Protein 2KK2 (pdb70)

Sequence (61 aa):
YNPEDDYTPLTCPHTISVVWYECTENTANCGTACCDSCFELTGNTMCLLQAGAAGSGCDMEYNPEDDYTPLTCPHTISVVWYECTENTANCGTACCDSCFELTGNTMCLLQAGAAGSGCDMEYNPEDDYTPLTCPHTISVVWYECTENTANCGTACCDSCFELTGNTMCLLQAGAAGSGCDMEYNPEDDYTPLTCPHTISVVWYECTENTANCGTACCDSCFELTGNTMCLLQAGAAGSGCDMEYNPEDDYTPLTCPHTISVVWYECTENTANCGTACCDSCFELTGNTMCLLQAGAAGSGCDMEYNPEDDYTPLTCPHTISVVWYECTENTANCGTACCDSCFELTGNTMCLLQAGAAGSGCDMEYNPEDDYTPLTCPHTISVVWYECTENTANCGTACCDSCFELTGNTMCLLQAGAAGSGCDMEYNPEDDYTPLTCPHTISVVWYECTENTANCGTACCDSCFELTGNTMCLLQAGAAGSGCDMEYNPEDDYTPLTCPHTISVVWYECTENTANCGTACCDSCFELTGNTMCLLQAGAAGSGCDMEYNPEDDYTPLTCPHTISVVWYECTENTANCGTACCDSCFELTGNTMCLLQAGAAGSGCDMEYNPEDDYTPLTCPHTISVVWYECTENTANCGTACCDSCFELTGNTMCLLQAGAAGSGCDMEYNPEDDYTPLTCPHTISVVWYECTENTANCGTACCDSCFELTGNTMCLLQAGAAGSGCDMEYNPEDDYTPLTCPHTISVVWYECTENTANCGTACCDSCFELTGNTMCLLQAGAAGSGCDMEYNPEDDYTPLTCPHTISVVWYECTENTANCGTACCDSCFELTGNTMCLLQAGAAGSGCDMEYNPEDDYTPLTCPHTISVVWYECTENTANCGTACCDSCFELTGNTMCLLQAGAAGSGCDMEYNPEDDYTPLTCPHTISVVWYECTENTANCGTACCDSCFELTGNTMCLLQAGAAGSGCDMEYNPEDDYTPLTCPHTISVVWYECTENTANCGTACCDSCFELTGNTMCLLQAGAAGSGCDMEYNPEDDYTPLTCPHTISVVWYECTENTANCGTACCDSCFELTGNTMCLLQAGAAGSGCDMEYNPEDDYTPLTCPHTISVVWYECTENTANCGTACCDSCFELTGNTMCLLQAGAAGSGCDMEYNPEDDYTPLTCPHTISVVWYECTENTANCGTACCDSCFELTGNTMCLLQAGAAGSGCDME

CATH classification: 1.20.50.40

Organism: Euplotes nobilii (NCBI:txid184062)

Nearest PDB structures (foldseek):
  2kk2-assembly1_A  TM=9.550E-01  e=1.576E-11  Euplotes nobilii
  2kc6-assembly1_A  TM=8.297E-01  e=1.602E-03  Euplotes nobilii
  1zbq-assembly3_F  TM=4.210E-01  e=8.386E+00  Homo sapiens
  2kk2-assembly1_A  TM=9.814E-01  e=3.364E-11  Euplotes nobilii
  2kc6-assembly1_A  TM=8.310E-01  e=5.259E-03  Euplotes nobilii

Radius of gyration: 9.94 Å; Cα contacts (8 Å, |Δi|>4): 102; chains: 1; bounding box: 22×25×19 Å

Secondary structure (DSSP, 8-state):
--GGGSB-TTT-SS-TTSSHHHHHT-TTT-BHHHHTTTB-HHHHHHHHHHHTSSS-S-B--

Foldseek 3Di:
DDQLVQFDPPQQPDDSVPLLCCQQAVLVHHELVNLVRTGDDVSSVVSRCRCVVVVNNHYYD

Solvent-accessible surface area: 3726 Å² total; per-residue (Å²): 126,104,16,52,107,35,29,19,66,148,116,13,111,30,80,102,98,81,0,79,123,12,0,10,114,41,82,93,66,5,2,24,78,10,0,86,61,0,1,83,130,69,0,21,73,64,0,51,112,87,0,23,70,109,60,69,51,25,118,98,191

Structure (mmCIF, N/CA/C/O backbone):
data_2KK2
#
_entry.id   2KK2
#
loop_
_atom_site.group_PDB
_atom_site.id
_atom_site.type_symbol
_atom_site.label_atom_id
_atom_site.label_alt_id
_atom_site.label_comp_id
_atom_site.label_asym_id
_atom_site.label_entity_id
_atom_site.label_seq_id
_atom_site.pdbx_PDB_ins_code
_atom_site.Cartn_x
_atom_site.Cartn_y
_atom_site.Cartn_z
_atom_site.occupancy
_atom_site.B_iso_or_equiv
_atom_site.auth_seq_id
_atom_site.auth_comp_id
_atom_site.auth_asym_id
_atom_site.auth_atom_id
_atom_site.pdbx_PDB_model_num
ATOM 1 N N . TYR A 1 1 ? -14.246 8.177 2.848 1.00 0.00 1 TYR A N 1
ATOM 2 C CA . TYR A 1 1 ? -12.842 8.186 3.268 1.00 0.00 1 TYR A CA 1
ATOM 3 C C . TYR A 1 1 ? -11.968 7.649 2.150 1.00 0.00 1 TYR A C 1
ATOM 4 O O . TYR A 1 1 ? -12.116 6.486 1.759 1.00 0.00 1 TYR A O 1
ATOM 22 N N . ASN A 1 2 ? -11.057 8.480 1.649 1.00 0.00 2 ASN A N 1
ATOM 23 C CA . ASN A 1 2 ? -10.058 8.106 0.665 1.00 0.00 2 ASN A CA 1
ATOM 24 C C . ASN A 1 2 ? -8.746 7.824 1.391 1.00 0.00 2 ASN A C 1
ATOM 25 O O . ASN A 1 2 ? -8.327 8.651 2.194 1.00 0.00 2 ASN A O 1
ATOM 36 N N . PRO A 1 3 ? -8.054 6.714 1.095 1.00 0.00 3 PRO A N 1
ATOM 37 C CA . PRO A 1 3 ? -6.777 6.375 1.719 1.00 0.00 3 PRO A CA 1
ATOM 38 C C . PRO A 1 3 ? -5.681 7.385 1.392 1.00 0.00 3 PRO A C 1
ATOM 39 O O . PRO A 1 3 ? -4.786 7.600 2.202 1.00 0.00 3 PRO A O 1
ATOM 50 N N . GLU A 1 4 ? -5.792 8.066 0.251 1.00 0.00 4 GLU A N 1
ATOM 51 C CA . GLU A 1 4 ? -4.893 9.134 -0.169 1.00 0.00 4 GLU A CA 1
ATOM 52 C C . GLU A 1 4 ? -4.947 10.353 0.781 1.00 0.00 4 GLU A C 1
ATOM 53 O O . GLU A 1 4 ? -4.201 11.319 0.593 1.00 0.00 4 GLU A O 1
ATOM 65 N N . ASP A 1 5 ? -5.833 10.344 1.787 1.00 0.00 5 ASP A N 1
ATOM 66 C CA . ASP A 1 5 ? -5.896 11.323 2.873 1.00 0.00 5 ASP A CA 1
ATOM 67 C C . ASP A 1 5 ? -4.842 11.070 3.958 1.00 0.00 5 ASP A C 1
ATOM 68 O O . ASP A 1 5 ? -4.575 11.960 4.765 1.00 0.00 5 ASP A O 1
ATOM 77 N N . ASP A 1 6 ? -4.234 9.883 3.977 1.00 0.00 6 ASP A N 1
ATOM 78 C CA . ASP A 1 6 ? -3.183 9.437 4.906 1.00 0.00 6 ASP A CA 1
ATOM 79 C C . ASP A 1 6 ? -2.126 8.640 4.138 1.00 0.00 6 ASP A C 1
ATOM 80 O O . ASP A 1 6 ? -1.419 7.816 4.711 1.00 0.00 6 ASP A O 1
ATOM 89 N N . TYR A 1 7 ? -2.008 8.893 2.830 1.00 0.00 7 TYR A N 1
ATOM 90 C CA . TYR A 1 7 ? -0.861 8.510 2.018 1.00 0.00 7 TYR A CA 1
ATOM 91 C C . TYR A 1 7 ? 0.388 9.186 2.591 1.00 0.00 7 TYR A C 1
ATOM 92 O O . TYR A 1 7 ? 0.298 10.325 3.067 1.00 0.00 7 TYR A O 1
ATOM 110 N N . THR A 1 8 ? 1.544 8.521 2.527 1.00 0.00 8 THR A N 1
ATOM 111 C CA . THR A 1 8 ? 2.803 8.996 3.088 1.00 0.00 8 THR A CA 1
ATOM 112 C C . THR A 1 8 ? 3.898 9.092 2.013 1.00 0.00 8 THR A C 1
ATOM 113 O O . THR A 1 8 ? 4.809 8.264 1.958 1.00 0.00 8 THR A O 1
ATOM 124 N N . PRO A 1 9 ? 3.892 10.138 1.163 1.00 0.00 9 PRO A N 1
ATOM 125 C CA . PRO A 1 9 ? 4.904 10.277 0.126 1.00 0.00 9 PRO A CA 1
ATOM 126 C C . PRO A 1 9 ? 6.315 10.406 0.704 1.00 0.00 9 PRO A C 1
ATOM 127 O O . PRO A 1 9 ? 7.277 10.049 0.027 1.00 0.00 9 PRO A O 1
ATOM 138 N N . LEU A 1 10 ? 6.453 10.923 1.932 1.00 0.00 10 LEU A N 1
ATOM 139 C CA . LEU A 1 10 ? 7.685 11.381 2.536 1.00 0.00 10 LEU A CA 1
ATOM 140 C C . LEU A 1 10 ? 8.774 10.320 2.462 1.00 0.00 10 LEU A C 1
ATOM 141 O O . LEU A 1 10 ? 9.917 10.623 2.121 1.00 0.00 10 LEU A O 1
ATOM 157 N N . THR A 1 11 ? 8.402 9.079 2.748 1.00 0.00 11 THR A N 1
ATOM 158 C CA . THR A 1 11 ? 9.265 7.914 2.744 1.00 0.00 11 THR A CA 1
ATOM 159 C C . THR A 1 11 ? 8.924 6.988 1.576 1.00 0.00 11 THR A C 1
ATOM 160 O O . THR A 1 11 ? 9.767 6.175 1.188 1.00 0.00 11 THR A O 1
ATOM 171 N N . CYS A 1 12 ? 7.715 7.079 1.002 1.00 0.00 12 CYS A N 1
ATOM 172 C CA . CYS A 1 12 ? 7.241 6.007 0.144 1.00 0.00 12 CYS A CA 1
ATOM 173 C C . CYS A 1 12 ? 7.900 6.085 -1.240 1.00 0.00 12 CYS A C 1
ATOM 174 O O . CYS A 1 12 ? 7.891 7.151 -1.862 1.00 0.00 12 CYS A O 1
ATOM 181 N N . PRO A 1 13 ? 8.412 4.967 -1.791 1.00 0.00 13 PRO A N 1
ATOM 182 C CA . PRO A 1 13 ? 9.002 4.947 -3.127 1.00 0.00 13 PRO A CA 1
ATOM 183 C C . PRO A 1 13 ? 7.984 5.106 -4.268 1.00 0.00 13 PRO A C 1
ATOM 184 O O . PRO A 1 13 ? 8.398 5.191 -5.431 1.00 0.00 13 PRO A O 1
ATOM 195 N N . HIS A 1 14 ? 6.677 5.114 -3.978 1.00 0.00 14 HIS A N 1
ATOM 196 C CA . HIS A 1 14 ? 5.590 5.140 -4.960 1.00 0.00 14 HIS A CA 1
ATOM 197 C C . HIS A 1 14 ? 4.921 6.512 -4.897 1.00 0.00 14 HIS A C 1
ATOM 198 O O . HIS A 1 14 ? 4.938 7.178 -3.855 1.00 0.00 14 HIS A O 1
ATOM 213 N N . THR A 1 15 ? 4.352 6.954 -6.008 1.00 0.00 15 THR A N 1
ATOM 214 C CA . THR A 1 15 ? 3.712 8.254 -6.140 1.00 0.00 15 THR A CA 1
ATOM 215 C C . THR A 1 15 ? 2.209 8.098 -5.906 1.00 0.00 15 THR A C 1
ATOM 216 O O . THR A 1 15 ? 1.678 6.994 -6.035 1.00 0.00 15 THR A O 1
ATOM 227 N N . ILE A 1 16 ? 1.495 9.193 -5.644 1.00 0.00 16 ILE A N 1
ATOM 228 C CA . ILE A 1 16 ? 0.053 9.172 -5.389 1.00 0.00 16 ILE A CA 1
ATOM 229 C C . ILE A 1 16 ? -0.748 8.667 -6.600 1.00 0.00 16 ILE A C 1
ATOM 230 O O . ILE A 1 16 ? -1.881 8.209 -6.476 1.00 0.00 16 ILE A O 1
ATOM 246 N N . SER A 1 17 ? -0.147 8.712 -7.789 1.00 0.00 17 SER A N 1
ATOM 247 C CA . SER A 1 17 ? -0.677 8.149 -9.003 1.00 0.00 17 SER A CA 1
ATOM 248 C C . SER A 1 17 ? -0.759 6.625 -8.882 1.00 0.00 17 SER A C 1
ATOM 249 O O . SER A 1 17 ? -1.776 6.020 -9.228 1.00 0.00 17 SER A O 1
ATOM 257 N N . VAL A 1 18 ? 0.332 6.008 -8.423 1.00 0.00 18 VAL A N 1
ATOM 258 C CA . VAL A 1 18 ? 0.614 4.587 -8.554 1.00 0.00 18 VAL A CA 1
ATOM 259 C C . VAL A 1 18 ? 0.928 4.051 -7.160 1.00 0.00 18 VAL A C 1
ATOM 260 O O . VAL A 1 18 ? 1.916 3.364 -6.951 1.00 0.00 18 VAL A O 1
ATOM 273 N N . VAL A 1 19 ? 0.140 4.435 -6.169 1.00 0.00 19 VAL A N 1
ATOM 274 C CA . VAL A 1 19 ? 0.256 3.888 -4.833 1.00 0.00 19 VAL A CA 1
ATOM 275 C C . VAL A 1 19 ? -0.772 2.778 -4.633 1.00 0.00 19 VAL A C 1
ATOM 276 O O . VAL A 1 19 ? -0.408 1.682 -4.211 1.00 0.00 19 VAL A O 1
ATOM 289 N N . TRP A 1 20 ? -2.047 3.041 -4.933 1.00 0.00 20 TRP A N 1
ATOM 290 C CA . TRP A 1 20 ? -3.131 2.141 -4.583 1.00 0.00 20 TRP A CA 1
ATOM 291 C C . TRP A 1 20 ? -2.946 0.791 -5.252 1.00 0.00 20 TRP A C 1
ATOM 292 O O . TRP A 1 20 ? -2.806 -0.214 -4.560 1.00 0.00 20 TRP A O 1
ATOM 313 N N . TYR A 1 21 ? -2.886 0.771 -6.585 1.00 0.00 21 TYR A N 1
ATOM 314 C CA . TYR A 1 21 ? -2.607 -0.434 -7.355 1.00 0.00 21 TYR A CA 1
ATOM 315 C C . TYR A 1 21 ? -1.361 -1.122 -6.797 1.00 0.00 21 TYR A C 1
ATOM 316 O O . TYR A 1 21 ? -1.316 -2.335 -6.612 1.00 0.00 21 TYR A O 1
ATOM 334 N N . GLU A 1 22 ? -0.329 -0.339 -6.522 1.00 0.00 22 GLU A N 1
ATOM 335 C CA . GLU A 1 22 ? 1.011 -0.836 -6.354 1.00 0.00 22 GLU A CA 1
ATOM 336 C C . GLU A 1 22 ? 1.055 -1.646 -5.042 1.00 0.00 22 GLU A C 1
ATOM 337 O O . GLU A 1 22 ? 1.582 -2.753 -5.031 1.00 0.00 22 GLU A O 1
ATOM 349 N N . CYS A 1 23 ? 0.425 -1.174 -3.960 1.00 0.00 23 CYS A N 1
ATOM 350 C CA . CYS A 1 23 ? 0.501 -1.822 -2.663 1.00 0.00 23 CYS A CA 1
ATOM 351 C C . CYS A 1 23 ? -0.651 -2.791 -2.480 1.00 0.00 23 CYS A C 1
ATOM 352 O O . CYS A 1 23 ? -0.745 -3.386 -1.406 1.00 0.00 23 CYS A O 1
ATOM 359 N N . THR A 1 24 ? -1.506 -2.976 -3.493 1.00 0.00 24 THR A N 1
ATOM 360 C CA . THR A 1 24 ? -2.665 -3.835 -3.359 1.00 0.00 24 THR A CA 1
ATOM 361 C C . THR A 1 24 ? -2.724 -4.936 -4.424 1.00 0.00 24 THR A C 1
ATOM 362 O O . THR A 1 24 ? -3.510 -5.870 -4.267 1.00 0.00 24 THR A O 1
ATOM 373 N N . GLU A 1 25 ? -1.904 -4.857 -5.480 1.00 0.00 25 GLU A N 1
ATOM 374 C CA . GLU A 1 25 ? -2.077 -5.641 -6.702 1.00 0.00 25 GLU A CA 1
ATOM 375 C C . GLU A 1 25 ? -0.746 -6.031 -7.341 1.00 0.00 25 GLU A C 1
ATOM 376 O O . GLU A 1 25 ? -0.612 -7.125 -7.889 1.00 0.00 25 GLU A O 1
ATOM 388 N N . ASN A 1 26 ? 0.244 -5.138 -7.302 1.00 0.00 26 ASN A N 1
ATOM 389 C CA . ASN A 1 26 ? 1.601 -5.449 -7.758 1.00 0.00 26 ASN A CA 1
ATOM 390 C C . ASN A 1 26 ? 2.287 -6.392 -6.767 1.00 0.00 26 ASN A C 1
ATOM 391 O O . ASN A 1 26 ? 2.945 -5.954 -5.821 1.00 0.00 26 ASN A O 1
ATOM 402 N N . THR A 1 27 ? 2.144 -7.697 -6.977 1.00 0.00 27 THR A N 1
ATOM 403 C CA . THR A 1 27 ? 2.651 -8.732 -6.083 1.00 0.00 27 THR A CA 1
ATOM 404 C C . THR A 1 27 ? 4.175 -8.699 -5.900 1.00 0.00 27 THR A C 1
ATOM 405 O O . THR A 1 27 ? 4.669 -9.226 -4.897 1.00 0.00 27 THR A O 1
ATOM 416 N N . ALA A 1 28 ? 4.905 -8.008 -6.784 1.00 0.00 28 ALA A N 1
ATOM 417 C CA . ALA A 1 28 ? 6.335 -7.781 -6.648 1.00 0.00 28 ALA A CA 1
ATOM 418 C C . ALA A 1 28 ? 6.712 -6.821 -5.509 1.00 0.00 28 ALA A C 1
ATOM 419 O O . ALA A 1 28 ? 7.905 -6.676 -5.249 1.00 0.00 28 ALA A O 1
ATOM 426 N N . ASN A 1 29 ? 5.761 -6.151 -4.830 1.00 0.00 29 ASN A N 1
ATOM 427 C CA . ASN A 1 29 ? 6.030 -5.581 -3.494 1.00 0.00 29 ASN A CA 1
ATOM 428 C C . ASN A 1 29 ? 4.781 -5.292 -2.638 1.00 0.00 29 ASN A C 1
ATOM 429 O O . ASN A 1 29 ? 4.936 -4.702 -1.572 1.00 0.00 29 ASN A O 1
ATOM 440 N N . CYS A 1 30 ? 3.559 -5.654 -3.063 1.00 0.00 30 CYS A N 1
ATOM 441 C CA . CYS A 1 30 ? 2.352 -5.413 -2.269 1.00 0.00 30 CYS A CA 1
ATOM 442 C C . CYS A 1 30 ? 2.273 -6.323 -1.040 1.00 0.00 30 CYS A C 1
ATOM 443 O O . CYS A 1 30 ? 2.730 -7.471 -1.070 1.00 0.00 30 CYS A O 1
ATOM 450 N N . GLY A 1 31 ? 1.582 -5.848 0.003 1.00 0.00 31 GLY A N 1
ATOM 451 C CA . GLY A 1 31 ? 1.409 -6.547 1.269 1.00 0.00 31 GLY A CA 1
ATOM 452 C C . GLY A 1 31 ? 1.391 -5.569 2.442 1.00 0.00 31 GLY A C 1
ATOM 453 O O . GLY A 1 31 ? 1.376 -4.351 2.229 1.00 0.00 31 GLY A O 1
ATO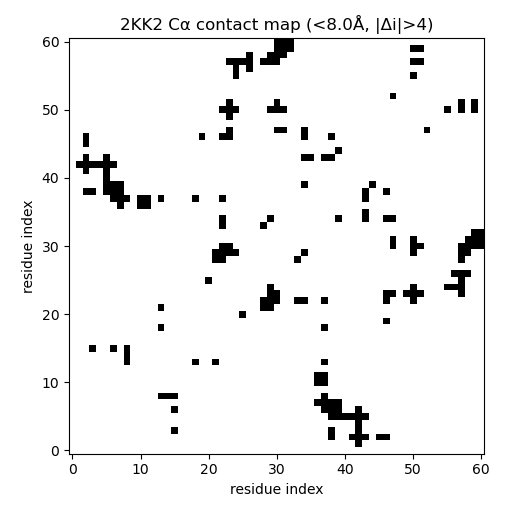M 457 N N . THR A 1 32 ? 1.355 -6.087 3.673 1.00 0.00 32 THR A N 1
ATOM 458 C CA . THR A 1 32 ? 1.233 -5.265 4.875 1.00 0.00 32 THR A CA 1
ATOM 459 C C . THR A 1 32 ? 2.381 -4.258 4.971 1.00 0.00 32 THR A C 1
ATOM 460 O O . THR A 1 32 ? 2.114 -3.072 5.172 1.00 0.00 32 THR A O 1
ATOM 471 N N . ALA A 1 33 ? 3.633 -4.685 4.758 1.00 0.00 33 ALA A N 1
ATOM 472 C CA . ALA A 1 33 ? 4.779 -3.783 4.817 1.00 0.00 33 ALA A CA 1
ATOM 473 C C . ALA A 1 33 ? 4.670 -2.682 3.759 1.00 0.00 33 ALA A C 1
ATOM 474 O O . ALA A 1 33 ? 5.181 -1.584 3.973 1.00 0.00 33 ALA A O 1
ATOM 481 N N . CYS A 1 34 ? 4.002 -2.950 2.635 1.00 0.00 34 CYS A N 1
ATOM 482 C CA . CYS A 1 34 ? 3.802 -1.964 1.591 1.00 0.00 34 CYS A CA 1
ATOM 483 C C . CYS A 1 34 ? 2.881 -0.870 2.100 1.00 0.00 34 CYS A C 1
ATOM 484 O O . CYS A 1 34 ? 3.227 0.312 2.028 1.00 0.00 34 CYS A O 1
ATOM 491 N N . CYS A 1 35 ? 1.711 -1.268 2.607 1.00 0.00 35 CYS A N 1
ATOM 492 C CA . CYS A 1 35 ? 0.743 -0.347 3.170 1.00 0.00 35 CYS A CA 1
ATOM 493 C C . CYS A 1 35 ? 1.403 0.464 4.281 1.00 0.00 35 CYS A C 1
ATOM 494 O O . CYS A 1 35 ? 1.295 1.683 4.274 1.00 0.00 35 CYS A O 1
ATOM 501 N N . ASP A 1 36 ? 2.149 -0.173 5.184 1.00 0.00 36 ASP A N 1
ATOM 502 C CA . ASP A 1 36 ? 2.799 0.484 6.321 1.00 0.00 36 ASP A CA 1
ATOM 503 C C . ASP A 1 36 ? 3.917 1.453 5.936 1.00 0.00 36 ASP A C 1
ATOM 504 O O . ASP A 1 36 ? 4.377 2.218 6.788 1.00 0.00 36 ASP A O 1
ATOM 513 N N . SER A 1 37 ? 4.345 1.457 4.675 1.00 0.00 37 SER A N 1
ATOM 514 C CA . SER A 1 37 ? 5.333 2.380 4.132 1.00 0.00 37 SER A CA 1
ATOM 515 C C . SER A 1 37 ? 4.760 3.281 3.037 1.00 0.00 37 SER A C 1
ATOM 516 O O . SER A 1 37 ? 5.528 3.977 2.376 1.00 0.00 37 SER A O 1
ATOM 524 N N . CYS A 1 38 ? 3.436 3.306 2.846 1.00 0.00 38 CYS A N 1
ATOM 525 C CA . CYS A 1 38 ? 2.790 4.281 1.972 1.00 0.00 38 CYS A CA 1
ATOM 526 C C . CYS A 1 38 ? 1.499 4.868 2.536 1.00 0.00 38 CYS A C 1
ATOM 527 O O . CYS A 1 38 ? 0.971 5.787 1.916 1.00 0.00 38 CYS A O 1
ATOM 534 N N . PHE A 1 39 ? 0.962 4.354 3.644 1.00 0.00 39 PHE A N 1
ATOM 535 C CA . PHE A 1 39 ? -0.300 4.789 4.206 1.00 0.00 39 PHE A CA 1
ATOM 536 C C . PHE A 1 39 ? -0.299 4.609 5.717 1.00 0.00 39 PHE A C 1
ATOM 537 O O . PHE A 1 39 ? 0.280 3.649 6.238 1.00 0.00 39 PHE A O 1
ATOM 554 N N . GLU A 1 40 ? -1.067 5.447 6.406 1.00 0.00 40 GLU A N 1
ATOM 555 C CA . GLU A 1 40 ? -1.251 5.398 7.847 1.00 0.00 40 GLU A CA 1
ATOM 556 C C . GLU A 1 40 ? -2.741 5.331 8.180 1.00 0.00 40 GLU A C 1
ATOM 557 O O . GLU A 1 40 ? -3.597 5.584 7.332 1.00 0.00 40 GLU A O 1
ATOM 569 N N . LEU A 1 41 ? -3.048 5.040 9.444 1.00 0.00 41 LEU A N 1
ATOM 570 C CA . LEU A 1 41 ? -4.373 5.182 10.043 1.00 0.00 41 LEU A CA 1
ATOM 571 C C . LEU A 1 41 ? -5.442 4.427 9.228 1.00 0.00 41 LEU A C 1
ATOM 572 O O . LEU A 1 41 ? -5.268 3.271 8.826 1.00 0.00 41 LEU A O 1
ATOM 588 N N . THR A 1 42 ? -6.569 5.078 8.956 1.00 0.00 42 THR A N 1
ATOM 589 C CA . THR A 1 42 ? -7.649 4.533 8.160 1.00 0.00 42 THR A CA 1
ATOM 590 C C . THR A 1 42 ? -7.197 4.306 6.704 1.00 0.00 42 THR A C 1
ATOM 591 O O . THR A 1 42 ? -7.732 3.424 6.031 1.00 0.00 42 THR A O 1
ATOM 602 N N . GLY A 1 43 ? -6.183 5.022 6.211 1.00 0.00 43 GLY A N 1
ATOM 603 C CA . GLY A 1 43 ? -5.595 4.802 4.897 1.00 0.00 43 GLY A CA 1
ATOM 604 C C . GLY A 1 43 ? -4.862 3.475 4.872 1.00 0.00 43 GLY A C 1
ATOM 605 O O . GLY A 1 43 ? -5.039 2.688 3.939 1.00 0.00 43 GLY A O 1
ATOM 609 N N . ASN A 1 44 ? -4.103 3.194 5.933 1.00 0.00 44 ASN A N 1
ATOM 610 C CA . ASN A 1 44 ? -3.398 1.942 6.127 1.00 0.00 44 ASN A CA 1
ATOM 611 C C . ASN A 1 44 ? -4.415 0.808 6.116 1.00 0.00 44 ASN A C 1
ATOM 612 O O . ASN A 1 44 ? -4.305 -0.102 5.301 1.00 0.00 44 ASN A O 1
ATOM 623 N N . THR A 1 45 ? -5.455 0.937 6.945 1.00 0.00 45 THR A N 1
ATOM 624 C CA . THR A 1 45 ? -6.583 0.017 7.021 1.00 0.00 45 THR A CA 1
ATOM 625 C C . THR A 1 45 ? -7.150 -0.259 5.624 1.00 0.00 45 THR A C 1
ATOM 626 O O . THR A 1 45 ? -7.288 -1.413 5.224 1.00 0.00 45 THR A O 1
ATOM 637 N N . MET A 1 46 ? -7.510 0.789 4.874 1.00 0.00 46 MET A N 1
ATOM 638 C CA . MET A 1 46 ? -8.131 0.652 3.564 1.00 0.00 46 MET A CA 1
ATOM 639 C C . MET A 1 46 ? -7.180 -0.079 2.606 1.00 0.00 46 MET A C 1
ATOM 640 O O . MET A 1 46 ? -7.635 -0.953 1.859 1.00 0.00 46 MET A O 1
ATOM 654 N N . CYS A 1 47 ? -5.883 0.245 2.633 1.00 0.00 47 CYS A N 1
ATOM 655 C CA . CYS A 1 47 ? -4.854 -0.421 1.844 1.00 0.00 47 CYS A CA 1
ATOM 656 C C . CYS A 1 47 ? -4.822 -1.915 2.168 1.00 0.00 47 CYS A C 1
ATOM 657 O O . CYS A 1 47 ? -4.961 -2.730 1.256 1.00 0.00 47 CYS A O 1
ATOM 664 N N . LEU A 1 48 ? -4.707 -2.282 3.449 1.00 0.00 48 LEU A N 1
ATOM 665 C CA . LEU A 1 48 ? -4.711 -3.668 3.909 1.00 0.00 48 LEU A CA 1
ATOM 666 C C . LEU A 1 48 ? -5.964 -4.390 3.417 1.00 0.00 48 LEU A C 1
ATOM 667 O O . LEU A 1 48 ? -5.875 -5.492 2.875 1.00 0.00 48 LEU A O 1
ATOM 683 N N . LEU A 1 49 ? -7.125 -3.743 3.553 1.00 0.00 49 LEU A N 1
ATOM 684 C CA . LEU A 1 49 ? -8.410 -4.256 3.086 1.00 0.00 49 LEU A CA 1
ATOM 685 C C . LEU A 1 49 ? -8.392 -4.657 1.607 1.00 0.00 49 LEU A C 1
ATOM 686 O O . LEU A 1 49 ? -9.049 -5.624 1.223 1.00 0.00 49 LEU A O 1
ATOM 702 N N . GLN A 1 50 ? -7.716 -3.881 0.758 1.00 0.00 50 GLN A N 1
ATOM 703 C CA . GLN A 1 50 ? -7.592 -4.178 -0.660 1.00 0.00 50 GLN A CA 1
ATOM 704 C C . GLN A 1 50 ? -6.517 -5.249 -0.892 1.00 0.00 50 GLN A C 1
ATOM 705 O O . GLN A 1 50 ? -6.784 -6.231 -1.581 1.00 0.00 50 GLN A O 1
ATOM 719 N N . ALA A 1 51 ? -5.324 -5.080 -0.306 1.00 0.00 51 ALA A N 1
ATOM 720 C CA . ALA A 1 51 ? -4.179 -5.963 -0.500 1.00 0.00 51 ALA A CA 1
ATOM 721 C C . ALA A 1 51 ? -4.523 -7.409 -0.144 1.00 0.00 51 ALA A C 1
ATOM 722 O O . ALA A 1 51 ? -4.135 -8.317 -0.875 1.00 0.00 51 ALA A O 1
ATOM 729 N N . GLY A 1 52 ? -5.266 -7.616 0.944 1.00 0.00 52 GLY A N 1
ATOM 730 C CA . GLY A 1 52 ? -5.706 -8.914 1.429 1.00 0.00 52 GLY A CA 1
ATOM 731 C C . GLY A 1 52 ? -7.200 -9.114 1.221 1.00 0.00 52 GLY A C 1
ATOM 732 O O . GLY A 1 52 ? -7.877 -9.580 2.139 1.00 0.00 52 GLY A O 1
ATOM 736 N N . ALA A 1 53 ? -7.724 -8.725 0.052 1.00 0.00 53 ALA A N 1
ATOM 737 C CA . ALA A 1 53 ? -9.150 -8.714 -0.255 1.00 0.00 53 ALA A CA 1
ATOM 738 C C . ALA A 1 53 ? -9.839 -10.025 0.135 1.00 0.00 53 ALA A C 1
ATOM 739 O O . ALA A 1 53 ? -10.638 -10.044 1.073 1.00 0.00 53 ALA A O 1
ATOM 746 N N . ALA A 1 54 ? -9.558 -11.105 -0.597 1.00 0.00 54 ALA A N 1
ATOM 747 C CA . ALA A 1 54 ? -10.056 -12.447 -0.319 1.00 0.00 54 ALA A CA 1
ATOM 748 C C . ALA A 1 54 ? -9.109 -13.504 -0.907 1.00 0.00 54 ALA A C 1
ATOM 749 O O . ALA A 1 54 ? -9.539 -14.537 -1.434 1.00 0.00 54 ALA A O 1
ATOM 756 N N . GLY A 1 55 ? -7.813 -13.209 -0.875 1.00 0.00 55 GLY A N 1
ATOM 757 C CA . GLY A 1 55 ? -6.766 -13.984 -1.503 1.00 0.00 55 GLY A CA 1
ATOM 758 C C . GLY A 1 55 ? -5.660 -13.046 -1.934 1.00 0.00 55 GLY A C 1
ATOM 759 O O . GLY A 1 55 ? -4.714 -12.837 -1.179 1.00 0.00 55 GLY A O 1
ATOM 763 N N . SER A 1 56 ? -5.820 -12.450 -3.119 1.00 0.00 56 SER A N 1
ATOM 764 C CA . SER A 1 56 ? -4.773 -11.680 -3.783 1.00 0.00 56 SER A CA 1
ATOM 765 C C . SER A 1 56 ? -3.532 -12.565 -4.000 1.00 0.00 56 SER A C 1
ATOM 766 O O . SER A 1 56 ? -3.633 -13.800 -4.030 1.00 0.00 56 SER A O 1
ATOM 774 N N . GLY A 1 57 ? -2.385 -11.923 -4.222 1.00 0.00 57 GLY A N 1
ATOM 775 C CA . GLY A 1 57 ? -1.061 -12.527 -4.265 1.00 0.00 57 GLY A CA 1
ATOM 776 C C . GLY A 1 57 ? -0.040 -11.757 -3.420 1.00 0.00 57 GLY A C 1
ATOM 777 O O . GLY A 1 57 ? 1.159 -12.013 -3.530 1.00 0.00 57 GLY A O 1
ATOM 781 N N . CYS A 1 58 ? -0.488 -10.788 -2.613 1.00 0.00 58 CYS A N 1
ATOM 782 C CA . CYS A 1 58 ? 0.363 -9.976 -1.744 1.00 0.00 58 CYS A CA 1
ATOM 783 C C . CYS A 1 58 ? 0.880 -10.789 -0.543 1.00 0.00 58 CYS A C 1
ATOM 784 O O . CYS A 1 58 ? 0.505 -11.956 -0.365 1.00 0.00 58 CYS A O 1
ATOM 791 N N . ASP A 1 59 ? 1.711 -10.174 0.307 1.00 0.00 59 ASP A N 1
ATOM 792 C CA . ASP A 1 59 ? 2.273 -10.804 1.508 1.00 0.00 59 ASP A CA 1
ATOM 793 C C . ASP A 1 59 ? 1.872 -10.006 2.744 1.00 0.00 59 ASP A C 1
ATOM 794 O O . ASP A 1 59 ? 2.463 -8.968 3.051 1.00 0.00 59 ASP A O 1
ATOM 803 N N . MET A 1 60 ? 0.795 -10.424 3.407 1.00 0.00 60 MET A N 1
ATOM 804 C CA . MET A 1 60 ? 0.348 -9.832 4.655 1.00 0.00 60 MET A CA 1
ATOM 805 C C . MET A 1 60 ? 0.952 -10.601 5.826 1.00 0.00 60 MET A C 1
ATOM 806 O O . MET A 1 60 ? 0.457 -11.689 6.138 1.00 0.00 60 MET A O 1
ATOM 820 N N . GLU A 1 61 ? 1.959 -9.993 6.467 1.00 0.00 61 GLU A N 1
ATOM 821 C CA . GLU A 1 61 ? 2.624 -10.415 7.706 1.00 0.00 61 GLU A CA 1
ATOM 822 C C . GLU A 1 61 ? 2.748 -11.932 7.786 1.00 0.00 61 GLU A C 1
ATOM 823 O O . GLU A 1 61 ? 3.466 -12.490 6.929 1.00 0.00 61 GLU A O 1
ATOM 835 N N . TYR A 1 1 ? -13.680 8.990 1.893 1.00 0.00 1 TYR A N 2
ATOM 836 C CA . TYR A 1 1 ? -12.386 8.999 2.587 1.00 0.00 1 TYR A CA 2
ATOM 837 C C . TYR A 1 1 ? -11.238 9.054 1.576 1.00 0.00 1 TYR A C 2
ATOM 838 O O . TYR A 1 1 ? -10.686 10.136 1.374 1.00 0.00 1 TYR A O 2
ATOM 856 N N . ASN A 1 2 ? -10.920 7.926 0.922 1.00 0.00 2 ASN A N 2
ATOM 857 C CA . ASN A 1 2 ? -9.727 7.621 0.129 1.00 0.00 2 ASN A CA 2
ATOM 858 C C . ASN A 1 2 ? -8.476 7.519 1.013 1.00 0.00 2 ASN A C 2
ATOM 859 O O . ASN A 1 2 ? -8.105 8.520 1.622 1.00 0.00 2 ASN A O 2
ATOM 870 N N . PRO A 1 3 ? -7.778 6.365 1.033 1.00 0.00 3 PRO A N 2
ATOM 871 C CA . PRO A 1 3 ? -6.516 6.179 1.756 1.00 0.00 3 PRO A CA 2
ATOM 872 C C . PRO A 1 3 ? -5.446 7.195 1.363 1.00 0.00 3 PRO A C 2
ATOM 873 O O . PRO A 1 3 ? -4.546 7.475 2.145 1.00 0.00 3 PRO A O 2
ATOM 884 N N . GLU A 1 4 ? -5.555 7.793 0.179 1.00 0.00 4 GLU A N 2
ATOM 885 C CA . GLU A 1 4 ? -4.665 8.833 -0.322 1.00 0.00 4 GLU A CA 2
ATOM 886 C C . GLU A 1 4 ? -4.711 10.123 0.529 1.00 0.00 4 GLU A C 2
ATOM 887 O O . GLU A 1 4 ? -3.903 11.034 0.320 1.00 0.00 4 GLU A O 2
ATOM 899 N N . ASP A 1 5 ? -5.631 10.216 1.499 1.00 0.00 5 ASP A N 2
ATOM 900 C CA . ASP A 1 5 ? -5.653 11.247 2.541 1.00 0.00 5 ASP A CA 2
ATOM 901 C C . ASP A 1 5 ? -4.535 11.060 3.576 1.00 0.00 5 ASP A C 2
ATOM 902 O O . ASP A 1 5 ? -4.037 12.037 4.128 1.00 0.00 5 ASP A O 2
ATOM 911 N N . ASP A 1 6 ? -4.099 9.817 3.793 1.00 0.00 6 ASP A N 2
ATOM 912 C CA . ASP A 1 6 ? -3.046 9.389 4.725 1.00 0.00 6 ASP A CA 2
ATOM 913 C C . ASP A 1 6 ? -1.941 8.675 3.948 1.00 0.00 6 ASP A C 2
ATOM 914 O O . ASP A 1 6 ? -1.190 7.881 4.508 1.00 0.00 6 ASP A O 2
ATOM 923 N N . TYR A 1 7 ? -1.842 8.945 2.644 1.00 0.00 7 TYR A N 2
ATOM 924 C CA . TYR A 1 7 ? -0.699 8.577 1.826 1.00 0.00 7 TYR A CA 2
ATOM 925 C C . TYR A 1 7 ? 0.517 9.361 2.312 1.00 0.00 7 TYR A C 2
ATOM 926 O O . TYR A 1 7 ? 0.418 10.581 2.482 1.00 0.00 7 TYR A O 2
ATOM 944 N N . THR A 1 8 ? 1.658 8.695 2.493 1.00 0.00 8 THR A N 2
ATOM 945 C CA . THR A 1 8 ? 2.861 9.298 3.053 1.00 0.00 8 THR A CA 2
ATOM 946 C C . THR A 1 8 ? 3.984 9.316 2.009 1.00 0.00 8 THR A C 2
ATOM 947 O O . THR A 1 8 ? 4.796 8.391 1.968 1.00 0.00 8 THR A O 2
ATOM 958 N N . PRO A 1 9 ? 4.086 10.352 1.154 1.00 0.00 9 PRO A N 2
ATOM 959 C CA . PRO A 1 9 ? 5.124 10.427 0.126 1.00 0.00 9 PRO A CA 2
ATOM 960 C C . PRO A 1 9 ? 6.533 10.477 0.725 1.00 0.00 9 PRO A C 2
ATOM 961 O O . PRO A 1 9 ? 7.505 10.105 0.068 1.00 0.00 9 PRO A O 2
ATOM 972 N N . LEU A 1 10 ? 6.654 10.909 1.982 1.00 0.00 10 LEU A N 2
ATOM 973 C CA . LEU A 1 10 ? 7.858 10.906 2.787 1.00 0.00 10 LEU A CA 2
ATOM 974 C C . LEU A 1 10 ? 8.553 9.549 2.749 1.00 0.00 10 LEU A C 2
ATOM 975 O O . LEU A 1 10 ? 9.780 9.488 2.648 1.00 0.00 10 LEU A O 2
ATOM 991 N N . THR A 1 11 ? 7.770 8.485 2.837 1.00 0.00 11 THR A N 2
ATOM 992 C CA . THR A 1 11 ? 8.210 7.123 3.074 1.00 0.00 11 THR A CA 2
ATOM 993 C C . THR A 1 11 ? 7.769 6.195 1.938 1.00 0.00 11 THR A C 2
ATOM 994 O O . THR A 1 11 ? 8.189 5.037 1.902 1.00 0.00 11 THR A O 2
ATOM 1005 N N . CYS A 1 12 ? 6.968 6.693 0.985 1.00 0.00 12 CYS A N 2
ATOM 1006 C CA . CYS A 1 12 ? 6.430 5.867 -0.074 1.00 0.00 12 CYS A CA 2
ATOM 1007 C C . CYS A 1 12 ? 7.333 5.915 -1.315 1.00 0.00 12 CYS A C 2
ATOM 1008 O O . CYS A 1 12 ? 7.473 6.973 -1.936 1.00 0.00 12 CYS A O 2
ATOM 1015 N N . PRO A 1 13 ? 7.878 4.778 -1.780 1.00 0.00 13 PRO A N 2
ATOM 1016 C CA . PRO A 1 13 ? 8.614 4.692 -3.044 1.00 0.00 13 PRO A CA 2
ATOM 1017 C C . PRO A 1 13 ? 7.703 4.747 -4.287 1.00 0.00 13 PRO A C 2
ATOM 1018 O O . PRO A 1 13 ? 8.123 4.403 -5.397 1.00 0.00 13 PRO A O 2
ATOM 1029 N N . HIS A 1 14 ? 6.430 5.118 -4.128 1.00 0.00 14 HIS A N 2
ATOM 1030 C CA . HIS A 1 14 ? 5.411 5.085 -5.167 1.00 0.00 14 HIS A CA 2
ATOM 1031 C C . HIS A 1 14 ? 4.721 6.432 -5.175 1.00 0.00 14 HIS A C 2
ATOM 1032 O O . HIS A 1 14 ? 4.326 6.921 -4.118 1.00 0.00 14 HIS A O 2
ATOM 1047 N N . THR A 1 15 ? 4.591 7.034 -6.348 1.00 0.00 15 THR A N 2
ATOM 1048 C CA . THR A 1 15 ? 3.986 8.349 -6.478 1.00 0.00 15 THR A CA 2
ATOM 1049 C C . THR A 1 15 ? 2.470 8.206 -6.373 1.00 0.00 15 THR A C 2
ATOM 1050 O O . THR A 1 15 ? 1.950 7.128 -6.656 1.00 0.00 15 THR A O 2
ATOM 1061 N N . ILE A 1 16 ? 1.739 9.257 -5.983 1.00 0.00 16 ILE A N 2
ATOM 1062 C CA . ILE A 1 16 ? 0.303 9.143 -5.718 1.00 0.00 16 ILE A CA 2
ATOM 1063 C C . ILE A 1 16 ? -0.476 8.742 -6.982 1.00 0.00 16 ILE A C 2
ATOM 1064 O O . ILE A 1 16 ? -1.537 8.126 -6.893 1.00 0.00 16 ILE A O 2
ATOM 1080 N N . SER A 1 17 ? 0.089 9.006 -8.165 1.00 0.00 17 SER A N 2
ATOM 1081 C CA . SER A 1 17 ? -0.442 8.588 -9.453 1.00 0.00 17 SER A CA 2
ATOM 1082 C C . SER A 1 17 ? -0.602 7.064 -9.478 1.00 0.00 17 SER A C 2
ATOM 1083 O O . SER A 1 17 ? -1.583 6.566 -10.033 1.00 0.00 17 SER A O 2
ATOM 1091 N N . VAL A 1 18 ? 0.338 6.339 -8.860 1.00 0.00 18 VAL A N 2
ATOM 1092 C CA . VAL A 1 18 ? 0.439 4.885 -8.936 1.00 0.00 18 VAL A CA 2
ATOM 1093 C C . VAL A 1 18 ? 0.779 4.313 -7.559 1.00 0.00 18 VAL A C 2
ATOM 1094 O O . VAL A 1 18 ? 1.622 3.439 -7.458 1.00 0.00 18 VAL A O 2
ATOM 1107 N N . VAL A 1 19 ? 0.180 4.795 -6.474 1.00 0.00 19 VAL A N 2
ATOM 1108 C CA . VAL A 1 19 ? 0.412 4.196 -5.157 1.00 0.00 19 VAL A CA 2
ATOM 1109 C C . VAL A 1 19 ? -0.611 3.107 -4.853 1.00 0.00 19 VAL A C 2
ATOM 1110 O O . VAL A 1 19 ? -0.201 2.003 -4.496 1.00 0.00 19 VAL A O 2
ATOM 1123 N N . TRP A 1 20 ? -1.912 3.381 -4.994 1.00 0.00 20 TRP A N 2
ATOM 1124 C CA . TRP A 1 20 ? -2.942 2.438 -4.577 1.00 0.00 20 TRP A CA 2
ATOM 1125 C C . TRP A 1 20 ? -2.783 1.115 -5.322 1.00 0.00 20 TRP A C 2
ATOM 1126 O O . TRP A 1 20 ? -2.558 0.085 -4.687 1.00 0.00 20 TRP A O 2
ATOM 1147 N N . TYR A 1 21 ? -2.823 1.142 -6.658 1.00 0.00 21 TYR A N 2
ATOM 1148 C CA . TYR A 1 21 ? -2.623 -0.033 -7.505 1.00 0.00 21 TYR A CA 2
ATOM 1149 C C . TYR A 1 21 ? -1.387 -0.814 -7.063 1.00 0.00 21 TYR A C 2
ATOM 1150 O O . TYR A 1 21 ? -1.446 -2.012 -6.815 1.00 0.00 21 TYR A O 2
ATOM 1168 N N . GLU A 1 22 ? -0.253 -0.136 -6.952 1.00 0.00 22 GLU A N 2
ATOM 1169 C CA . GLU A 1 22 ? 1.051 -0.751 -6.782 1.00 0.00 22 GLU A CA 2
ATOM 1170 C C . GLU A 1 22 ? 1.019 -1.524 -5.449 1.00 0.00 22 GLU A C 2
ATOM 1171 O O . GLU A 1 22 ? 1.394 -2.693 -5.395 1.00 0.00 22 GLU A O 2
ATOM 1183 N N . CYS A 1 23 ? 0.509 -0.901 -4.384 1.00 0.00 23 CYS A N 2
ATOM 1184 C CA . CYS A 1 23 ? 0.681 -1.359 -3.020 1.00 0.00 23 CYS A CA 2
ATOM 1185 C C . CYS A 1 23 ? -0.417 -2.354 -2.680 1.00 0.00 23 CYS A C 2
ATOM 1186 O O . CYS A 1 23 ? -0.357 -2.983 -1.623 1.00 0.00 23 CYS A O 2
ATOM 1193 N N . THR A 1 24 ? -1.407 -2.506 -3.570 1.00 0.00 24 THR A N 2
ATOM 1194 C CA . THR A 1 24 ? -2.568 -3.319 -3.319 1.00 0.00 24 THR A CA 2
ATOM 1195 C C . THR A 1 24 ? -2.844 -4.344 -4.426 1.00 0.00 24 THR A C 2
ATOM 1196 O O . THR A 1 24 ? -3.792 -5.121 -4.309 1.00 0.00 24 THR A O 2
ATOM 1207 N N . GLU A 1 25 ? -2.031 -4.399 -5.486 1.00 0.00 25 GLU A N 2
ATOM 1208 C CA . GLU A 1 25 ? -2.209 -5.289 -6.626 1.00 0.00 25 GLU A CA 2
ATOM 1209 C C . GLU A 1 25 ? -0.881 -5.903 -7.051 1.00 0.00 25 GLU A C 2
ATOM 1210 O O . GLU A 1 25 ? -0.783 -7.125 -7.133 1.00 0.00 25 GLU A O 2
ATOM 1222 N N . ASN A 1 26 ? 0.121 -5.061 -7.311 1.00 0.00 26 ASN A N 2
ATOM 1223 C CA . ASN A 1 26 ? 1.416 -5.461 -7.860 1.00 0.00 26 ASN A CA 2
ATOM 1224 C C . ASN A 1 26 ? 2.170 -6.335 -6.844 1.00 0.00 26 ASN A C 2
ATOM 1225 O O . ASN A 1 26 ? 2.837 -5.805 -5.951 1.00 0.00 26 ASN A O 2
ATOM 1236 N N . THR A 1 27 ? 2.035 -7.664 -6.913 1.00 0.00 27 THR A N 2
ATOM 1237 C CA . THR A 1 27 ? 2.371 -8.578 -5.816 1.00 0.00 27 THR A CA 2
ATOM 1238 C C . THR A 1 27 ? 3.853 -8.570 -5.452 1.00 0.00 27 THR A C 2
ATOM 1239 O O . THR A 1 27 ? 4.202 -8.981 -4.343 1.00 0.00 27 THR A O 2
ATOM 1250 N N . ALA A 1 28 ? 4.704 -8.083 -6.359 1.00 0.00 28 ALA A N 2
ATOM 1251 C CA . ALA A 1 28 ? 6.124 -7.887 -6.142 1.00 0.00 28 ALA A CA 2
ATOM 1252 C C . ALA A 1 28 ? 6.407 -6.953 -4.961 1.00 0.00 28 ALA A C 2
ATOM 1253 O O . ALA A 1 28 ? 7.516 -6.955 -4.424 1.00 0.00 28 ALA A O 2
ATOM 1260 N N . ASN A 1 29 ? 5.426 -6.134 -4.571 1.00 0.00 29 ASN A N 2
ATOM 1261 C CA . ASN A 1 29 ? 5.572 -5.095 -3.563 1.00 0.00 29 ASN A CA 2
ATOM 1262 C C . ASN A 1 29 ? 4.411 -5.173 -2.574 1.00 0.00 29 ASN A C 2
ATOM 1263 O O . ASN A 1 29 ? 4.649 -5.139 -1.364 1.00 0.00 29 ASN A O 2
ATOM 1274 N N . CYS A 1 30 ? 3.181 -5.264 -3.100 1.00 0.00 30 CYS A N 2
ATOM 1275 C CA . CYS A 1 30 ? 1.914 -5.192 -2.382 1.00 0.00 30 CYS A CA 2
ATOM 1276 C C . CYS A 1 30 ? 1.884 -6.095 -1.155 1.00 0.00 30 CYS A C 2
ATOM 1277 O O . CYS A 1 30 ? 2.323 -7.249 -1.196 1.00 0.00 30 CYS A O 2
ATOM 1284 N N . GLY A 1 31 ? 1.311 -5.562 -0.078 1.00 0.00 31 GLY A N 2
ATOM 1285 C CA . GLY A 1 31 ? 1.133 -6.266 1.172 1.00 0.00 31 GLY A CA 2
ATOM 1286 C C . GLY A 1 31 ? 1.239 -5.337 2.372 1.00 0.00 31 GLY A C 2
ATOM 1287 O O . GLY A 1 31 ? 1.345 -4.114 2.224 1.00 0.00 31 GLY A O 2
ATOM 1291 N N . THR A 1 32 ? 1.182 -5.930 3.564 1.00 0.00 32 THR A N 2
ATOM 1292 C CA . THR A 1 32 ? 1.078 -5.214 4.828 1.00 0.00 32 THR A CA 2
ATOM 1293 C C . THR A 1 32 ? 2.223 -4.206 5.006 1.00 0.00 32 THR A C 2
ATOM 1294 O O . THR A 1 32 ? 1.974 -3.057 5.375 1.00 0.00 32 THR A O 2
ATOM 1305 N N . ALA A 1 33 ? 3.468 -4.608 4.732 1.00 0.00 33 ALA A N 2
ATOM 1306 C CA . ALA A 1 33 ? 4.625 -3.748 4.948 1.00 0.00 33 ALA A CA 2
ATOM 1307 C C . ALA A 1 33 ? 4.640 -2.567 3.973 1.00 0.00 33 ALA A C 2
ATOM 1308 O O . ALA A 1 33 ? 4.953 -1.448 4.394 1.00 0.00 33 ALA A O 2
ATOM 1315 N N . CYS A 1 34 ? 4.273 -2.789 2.703 1.00 0.00 34 CYS A N 2
ATOM 1316 C CA . CYS A 1 34 ? 4.098 -1.726 1.720 1.00 0.00 34 CYS A CA 2
ATOM 1317 C C . CYS A 1 34 ? 3.074 -0.735 2.256 1.00 0.00 34 CYS A C 2
ATOM 1318 O O . CYS A 1 34 ? 3.355 0.464 2.297 1.00 0.00 34 CYS A O 2
ATOM 1325 N N . CYS A 1 35 ? 1.903 -1.235 2.669 1.00 0.00 35 CYS A N 2
ATOM 1326 C CA . CYS A 1 35 ? 0.832 -0.409 3.189 1.00 0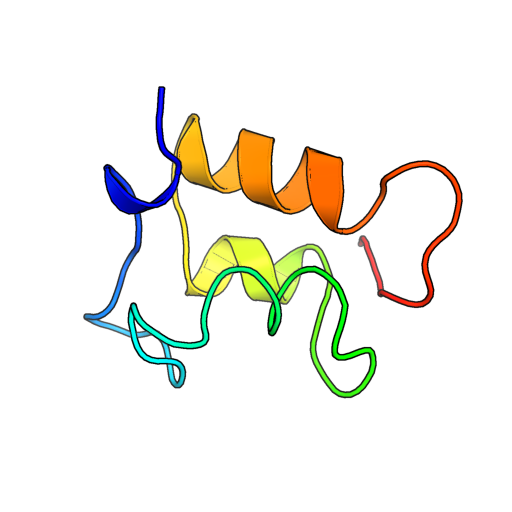.00 35 CYS A CA 2
ATOM 1327 C C . CYS A 1 35 ? 1.367 0.455 4.324 1.00 0.00 35 CYS A C 2
ATOM 1328 O O . CYS A 1 35 ? 1.286 1.667 4.212 1.00 0.00 35 CYS A O 2
ATOM 1335 N N . ASP A 1 36 ? 1.970 -0.117 5.369 1.00 0.00 36 ASP A N 2
ATOM 1336 C CA . ASP A 1 36 ? 2.413 0.627 6.566 1.00 0.00 36 ASP A CA 2
ATOM 1337 C C . ASP A 1 36 ? 3.593 1.576 6.321 1.00 0.00 36 ASP A C 2
ATOM 1338 O O . ASP A 1 36 ? 3.991 2.329 7.216 1.00 0.00 36 ASP A O 2
ATOM 1347 N N . SER A 1 37 ? 4.169 1.530 5.120 1.00 0.00 37 SER A N 2
ATOM 1348 C CA . SER A 1 37 ? 5.194 2.458 4.642 1.00 0.00 37 SER A CA 2
ATOM 1349 C C . SER A 1 37 ? 4.625 3.566 3.742 1.00 0.00 37 SER A C 2
ATOM 1350 O O . SER A 1 37 ? 5.285 4.583 3.538 1.00 0.00 37 SER A O 2
ATOM 1358 N N . CYS A 1 38 ? 3.421 3.391 3.189 1.00 0.00 38 CYS A N 2
ATOM 1359 C CA . CYS A 1 38 ? 2.836 4.299 2.206 1.00 0.00 38 CYS A CA 2
ATOM 1360 C C . CYS A 1 38 ? 1.502 4.887 2.640 1.00 0.00 38 CYS A C 2
ATOM 1361 O O . CYS A 1 38 ? 1.073 5.853 2.013 1.00 0.00 38 CYS A O 2
ATOM 1368 N N . PHE A 1 39 ? 0.845 4.308 3.643 1.00 0.00 39 PHE A N 2
ATOM 1369 C CA . PHE A 1 39 ? -0.475 4.657 4.119 1.00 0.00 39 PHE A CA 2
ATOM 1370 C C . PHE A 1 39 ? -0.536 4.375 5.605 1.00 0.00 39 PHE A C 2
ATOM 1371 O O . PHE A 1 39 ? -0.121 3.302 6.058 1.00 0.00 39 PHE A O 2
ATOM 1388 N N . GLU A 1 40 ? -1.130 5.294 6.346 1.00 0.00 40 GLU A N 2
ATOM 1389 C CA . GLU A 1 40 ? -1.171 5.237 7.797 1.00 0.00 40 GLU A CA 2
ATOM 1390 C C . GLU A 1 40 ? -2.619 5.258 8.257 1.00 0.00 40 GLU A C 2
ATOM 1391 O O . GLU A 1 40 ? -3.529 5.585 7.489 1.00 0.00 40 GLU A O 2
ATOM 1403 N N . LEU A 1 41 ? -2.824 4.924 9.528 1.00 0.00 41 LEU A N 2
ATOM 1404 C CA . LEU A 1 41 ? -4.093 5.078 10.224 1.00 0.00 41 LEU A CA 2
ATOM 1405 C C . LEU A 1 41 ? -5.238 4.412 9.432 1.00 0.00 41 LEU A C 2
ATOM 1406 O O . LEU A 1 41 ? -5.098 3.278 8.970 1.00 0.00 41 LEU A O 2
ATOM 1422 N N . THR A 1 42 ? -6.367 5.096 9.240 1.00 0.00 42 THR A N 2
ATOM 1423 C CA . THR A 1 42 ? -7.512 4.600 8.476 1.00 0.00 42 THR A CA 2
ATOM 1424 C C . THR A 1 42 ? -7.122 4.210 7.038 1.00 0.00 42 THR A C 2
ATOM 1425 O O . THR A 1 42 ? -7.725 3.290 6.459 1.00 0.00 42 THR A O 2
ATOM 1436 N N . GLY A 1 43 ? -6.117 4.875 6.464 1.00 0.00 43 GLY A N 2
ATOM 1437 C CA . GLY A 1 43 ? -5.609 4.610 5.133 1.00 0.00 43 GLY A CA 2
ATOM 1438 C C . GLY A 1 43 ? -4.844 3.305 5.113 1.00 0.00 43 GLY A C 2
ATOM 1439 O O . GLY A 1 43 ? -4.987 2.527 4.165 1.00 0.00 43 GLY A O 2
ATOM 1443 N N . ASN A 1 44 ? -4.094 3.030 6.183 1.00 0.00 44 ASN A N 2
ATOM 1444 C CA . ASN A 1 44 ? -3.446 1.752 6.382 1.00 0.00 44 ASN A CA 2
ATOM 1445 C C . ASN A 1 44 ? -4.500 0.661 6.359 1.00 0.00 44 ASN A C 2
ATOM 1446 O O . ASN A 1 44 ? -4.403 -0.226 5.513 1.00 0.00 44 ASN A O 2
ATOM 1457 N N . THR A 1 45 ? -5.545 0.779 7.190 1.00 0.00 45 THR A N 2
ATOM 1458 C CA . THR A 1 45 ? -6.617 -0.206 7.233 1.00 0.00 45 THR A CA 2
ATOM 1459 C C . THR A 1 45 ? -7.173 -0.457 5.826 1.00 0.00 45 THR A C 2
ATOM 1460 O O . THR A 1 45 ? -7.277 -1.614 5.425 1.00 0.00 45 THR A O 2
ATOM 1471 N N . MET A 1 46 ? -7.532 0.592 5.064 1.00 0.00 46 MET A N 2
ATOM 1472 C CA . MET A 1 46 ? -8.077 0.378 3.722 1.00 0.00 46 MET A CA 2
ATOM 1473 C C . MET A 1 46 ? -7.074 -0.341 2.813 1.00 0.00 46 MET A C 2
ATOM 1474 O O . MET A 1 46 ? -7.477 -1.273 2.115 1.00 0.00 46 MET A O 2
ATOM 1488 N N . CYS A 1 47 ? -5.795 0.047 2.832 1.00 0.00 47 CYS A N 2
ATOM 1489 C CA . CYS A 1 47 ? -4.744 -0.576 2.032 1.00 0.00 47 CYS A CA 2
ATOM 1490 C C . CYS A 1 47 ? -4.654 -2.073 2.316 1.00 0.00 47 CYS A C 2
ATOM 1491 O O . CYS A 1 47 ? -4.712 -2.871 1.377 1.00 0.00 47 CYS A O 2
ATOM 1498 N N . LEU A 1 48 ? -4.578 -2.451 3.596 1.00 0.00 48 LEU A N 2
ATOM 1499 C CA . LEU A 1 48 ? -4.556 -3.840 4.037 1.00 0.00 48 LEU A CA 2
ATOM 1500 C C . LEU A 1 48 ? -5.755 -4.590 3.467 1.00 0.00 48 LEU A C 2
ATOM 1501 O O . LEU A 1 48 ? -5.597 -5.640 2.847 1.00 0.00 48 LEU A O 2
ATOM 1517 N N . LEU A 1 49 ? -6.946 -4.015 3.626 1.00 0.00 49 LEU A N 2
ATOM 1518 C CA . LEU A 1 49 ? -8.210 -4.608 3.213 1.00 0.00 49 LEU A CA 2
ATOM 1519 C C . LEU A 1 49 ? -8.315 -4.835 1.708 1.00 0.00 49 LEU A C 2
ATOM 1520 O O . LEU A 1 49 ? -9.101 -5.676 1.282 1.00 0.00 49 LEU A O 2
ATOM 1536 N N . GLN A 1 50 ? -7.614 -4.054 0.885 1.00 0.00 50 GLN A N 2
ATOM 1537 C CA . GLN A 1 50 ? -7.467 -4.334 -0.538 1.00 0.00 50 GLN A CA 2
ATOM 1538 C C . GLN A 1 50 ? -6.406 -5.422 -0.766 1.00 0.00 50 GLN A C 2
ATOM 1539 O O . GLN A 1 50 ? -6.696 -6.414 -1.435 1.00 0.00 50 GLN A O 2
ATOM 1553 N N . ALA A 1 51 ? -5.181 -5.248 -0.258 1.00 0.00 51 ALA A N 2
ATOM 1554 C CA . ALA A 1 51 ? -4.058 -6.140 -0.543 1.00 0.00 51 ALA A CA 2
ATOM 1555 C C . ALA A 1 51 ? -4.344 -7.574 -0.068 1.00 0.00 51 ALA A C 2
ATOM 1556 O O . ALA A 1 51 ? -4.320 -8.502 -0.879 1.00 0.00 51 ALA A O 2
ATOM 1563 N N . GLY A 1 52 ? -4.685 -7.776 1.206 1.00 0.00 52 GLY A N 2
ATOM 1564 C CA . GLY A 1 52 ? -4.924 -9.093 1.797 1.00 0.00 52 GLY A CA 2
ATOM 1565 C C . GLY A 1 52 ? -6.371 -9.563 1.641 1.00 0.00 52 GLY A C 2
ATOM 1566 O O . GLY A 1 52 ? -6.832 -10.371 2.443 1.00 0.00 52 GLY A O 2
ATOM 1570 N N . ALA A 1 53 ? -7.113 -9.041 0.654 1.00 0.00 53 ALA A N 2
ATOM 1571 C CA . ALA A 1 53 ? -8.514 -9.373 0.430 1.00 0.00 53 ALA A CA 2
ATOM 1572 C C . ALA A 1 53 ? -8.681 -10.867 0.108 1.00 0.00 53 ALA A C 2
ATOM 1573 O O . ALA A 1 53 ? -9.009 -11.670 0.989 1.00 0.00 53 ALA A O 2
ATOM 1580 N N . ALA A 1 54 ? -8.498 -11.235 -1.164 1.00 0.00 54 ALA A N 2
ATOM 1581 C CA . ALA A 1 54 ? -8.586 -12.572 -1.718 1.00 0.00 54 ALA A CA 2
ATOM 1582 C C . ALA A 1 54 ? -8.029 -12.523 -3.142 1.00 0.00 54 ALA A C 2
ATOM 1583 O O . ALA A 1 54 ? -8.000 -11.464 -3.780 1.00 0.00 54 ALA A O 2
ATOM 1590 N N . GLY A 1 55 ? -7.581 -13.670 -3.644 1.00 0.00 55 GLY A N 2
ATOM 1591 C CA . GLY A 1 55 ? -6.985 -13.855 -4.964 1.00 0.00 55 GLY A CA 2
ATOM 1592 C C . GLY A 1 55 ? -5.557 -13.313 -5.049 1.00 0.00 55 GLY A C 2
ATOM 1593 O O . GLY A 1 55 ? -4.716 -13.904 -5.728 1.00 0.00 55 GLY A O 2
ATOM 1597 N N . SER A 1 56 ? -5.284 -12.224 -4.333 1.00 0.00 56 SER A N 2
ATOM 1598 C CA . SER A 1 56 ? -4.185 -11.295 -4.496 1.00 0.00 56 SER A CA 2
ATOM 1599 C C . SER A 1 56 ? -2.814 -11.946 -4.675 1.00 0.00 56 SER A C 2
ATOM 1600 O O . SER A 1 56 ? -2.176 -11.694 -5.699 1.00 0.00 56 SER A O 2
ATOM 1608 N N . GLY A 1 57 ? -2.354 -12.770 -3.728 1.00 0.00 57 GLY A N 2
ATOM 1609 C CA . GLY A 1 57 ? -0.980 -13.271 -3.724 1.00 0.00 57 GLY A CA 2
ATOM 1610 C C . GLY A 1 57 ? 0.010 -12.233 -3.188 1.00 0.00 57 GLY A C 2
ATOM 1611 O O . GLY A 1 57 ? 1.202 -12.293 -3.512 1.00 0.00 57 GLY A O 2
ATOM 1615 N N . CYS A 1 58 ? -0.477 -11.272 -2.399 1.00 0.00 58 CYS A N 2
ATOM 1616 C CA . CYS A 1 58 ? 0.320 -10.280 -1.687 1.00 0.00 58 CYS A CA 2
ATOM 1617 C C . CYS A 1 58 ? 0.592 -10.740 -0.252 1.00 0.00 58 CYS A C 2
ATOM 1618 O O . CYS A 1 58 ? -0.093 -11.625 0.268 1.00 0.00 58 CYS A O 2
ATOM 1625 N N . ASP A 1 59 ? 1.554 -10.104 0.408 1.00 0.00 59 ASP A N 2
ATOM 1626 C CA . ASP A 1 59 ? 1.933 -10.364 1.791 1.00 0.00 59 ASP A CA 2
ATOM 1627 C C . ASP A 1 59 ? 0.811 -9.873 2.711 1.00 0.00 59 ASP A C 2
ATOM 1628 O O . ASP A 1 59 ? 0.492 -8.682 2.681 1.00 0.00 59 ASP A O 2
ATOM 1637 N N . MET A 1 60 ? 0.179 -10.742 3.504 1.00 0.00 60 MET A N 2
ATOM 1638 C CA . MET A 1 60 ? -0.831 -10.339 4.485 1.00 0.00 60 MET A CA 2
ATOM 1639 C C . MET A 1 60 ? -0.514 -10.925 5.857 1.00 0.00 60 MET A C 2
ATOM 1640 O O . MET A 1 60 ? -0.168 -12.106 5.961 1.00 0.00 60 MET A O 2
ATOM 1654 N N . GLU A 1 61 ? -0.624 -10.101 6.903 1.00 0.00 61 GLU A N 2
ATOM 1655 C CA . GLU A 1 61 ? -0.871 -10.581 8.261 1.00 0.00 61 GLU A CA 2
ATOM 1656 C C . GLU A 1 61 ? -2.378 -10.625 8.523 1.00 0.00 61 GLU A C 2
ATOM 1657 O O . GLU A 1 61 ? -2.778 -11.056 9.625 1.00 0.00 61 GLU A O 2
ATOM 1669 N N . TYR A 1 1 ? -14.115 7.515 1.501 1.00 0.00 1 TYR A N 3
ATOM 1670 C CA . TYR A 1 1 ? -12.960 7.851 2.343 1.00 0.00 1 TYR A CA 3
ATOM 1671 C C . TYR A 1 1 ? -11.833 8.404 1.488 1.00 0.00 1 TYR A C 3
ATOM 1672 O O . TYR A 1 1 ? -11.570 9.594 1.614 1.00 0.00 1 TYR A O 3
ATOM 1690 N N . ASN A 1 2 ? -11.237 7.575 0.614 1.00 0.00 2 ASN A N 3
ATOM 1691 C CA . ASN A 1 2 ? -10.001 7.762 -0.142 1.00 0.00 2 ASN A CA 3
ATOM 1692 C C . ASN A 1 2 ? -8.775 7.661 0.774 1.00 0.00 2 ASN A C 3
ATOM 1693 O O . ASN A 1 2 ? -8.435 8.631 1.448 1.00 0.00 2 ASN A O 3
ATOM 1704 N N . PRO A 1 3 ? -8.075 6.508 0.796 1.00 0.00 3 PRO A N 3
ATOM 1705 C CA . PRO A 1 3 ? -6.890 6.296 1.634 1.00 0.00 3 PRO A CA 3
ATOM 1706 C C . PRO A 1 3 ? -5.780 7.311 1.376 1.00 0.00 3 PRO A C 3
ATOM 1707 O O . PRO A 1 3 ? -4.957 7.551 2.254 1.00 0.00 3 PRO A O 3
ATOM 1718 N N . GLU A 1 4 ? -5.764 7.927 0.195 1.00 0.00 4 GLU A N 3
ATOM 1719 C CA . GLU A 1 4 ? -4.789 8.929 -0.194 1.00 0.00 4 GLU A CA 3
ATOM 1720 C C . GLU A 1 4 ? -4.856 10.221 0.651 1.00 0.00 4 GLU A C 3
ATOM 1721 O O . GLU A 1 4 ? -3.968 11.071 0.538 1.00 0.00 4 GLU A O 3
ATOM 1733 N N . ASP A 1 5 ? -5.856 10.382 1.526 1.00 0.00 5 ASP A N 3
ATOM 1734 C CA . ASP A 1 5 ? -5.840 11.415 2.565 1.00 0.00 5 ASP A CA 3
ATOM 1735 C C . ASP A 1 5 ? -4.685 11.175 3.538 1.00 0.00 5 ASP A C 3
ATOM 1736 O O . ASP A 1 5 ? -3.956 12.103 3.894 1.00 0.00 5 ASP A O 3
ATOM 1745 N N . ASP A 1 6 ? -4.487 9.924 3.951 1.00 0.00 6 ASP A N 3
ATOM 1746 C CA . ASP A 1 6 ? -3.442 9.486 4.882 1.00 0.00 6 ASP A CA 3
ATOM 1747 C C . ASP A 1 6 ? -2.312 8.816 4.103 1.00 0.00 6 ASP A C 3
ATOM 1748 O O . ASP A 1 6 ? -1.558 8.013 4.650 1.00 0.00 6 ASP A O 3
ATOM 1757 N N . TYR A 1 7 ? -2.184 9.160 2.818 1.00 0.00 7 TYR A N 3
ATOM 1758 C CA . TYR A 1 7 ? -0.981 8.960 2.033 1.00 0.00 7 TYR A CA 3
ATOM 1759 C C . TYR A 1 7 ? 0.186 9.595 2.778 1.00 0.00 7 TYR A C 3
ATOM 1760 O O . TYR A 1 7 ? 0.070 10.742 3.227 1.00 0.00 7 TYR A O 3
ATOM 1778 N N . THR A 1 8 ? 1.314 8.893 2.833 1.00 0.00 8 THR A N 3
ATOM 1779 C CA . THR A 1 8 ? 2.590 9.517 3.122 1.00 0.00 8 THR A CA 3
ATOM 1780 C C . THR A 1 8 ? 3.431 9.297 1.864 1.00 0.00 8 THR A C 3
ATOM 1781 O O . THR A 1 8 ? 3.713 8.144 1.523 1.00 0.00 8 THR A O 3
ATOM 1792 N N . PRO A 1 9 ? 3.794 10.339 1.102 1.00 0.00 9 PRO A N 3
ATOM 1793 C CA . PRO A 1 9 ? 4.829 10.182 0.097 1.00 0.00 9 PRO A CA 3
ATOM 1794 C C . PRO A 1 9 ? 6.169 9.847 0.772 1.00 0.00 9 PRO A C 3
ATOM 1795 O O . PRO A 1 9 ? 6.955 9.065 0.242 1.00 0.00 9 PRO A O 3
ATOM 1806 N N . LEU A 1 10 ? 6.430 10.445 1.940 1.00 0.00 10 LEU A N 3
ATOM 1807 C CA . LEU A 1 10 ? 7.741 10.571 2.552 1.00 0.00 10 LEU A CA 3
ATOM 1808 C C . LEU A 1 10 ? 8.400 9.238 2.891 1.00 0.00 10 LEU A C 3
ATOM 1809 O O . LEU A 1 10 ? 9.630 9.173 2.902 1.00 0.00 10 LEU A O 3
ATOM 1825 N N . THR A 1 11 ? 7.628 8.184 3.136 1.00 0.00 11 THR A N 3
ATOM 1826 C CA . THR A 1 11 ? 8.171 6.857 3.390 1.00 0.00 11 THR A CA 3
ATOM 1827 C C . THR A 1 11 ? 7.622 5.843 2.388 1.00 0.00 11 THR A C 3
ATOM 1828 O O . THR A 1 11 ? 7.649 4.644 2.661 1.00 0.00 11 THR A O 3
ATOM 1839 N N . CYS A 1 12 ? 7.133 6.287 1.220 1.00 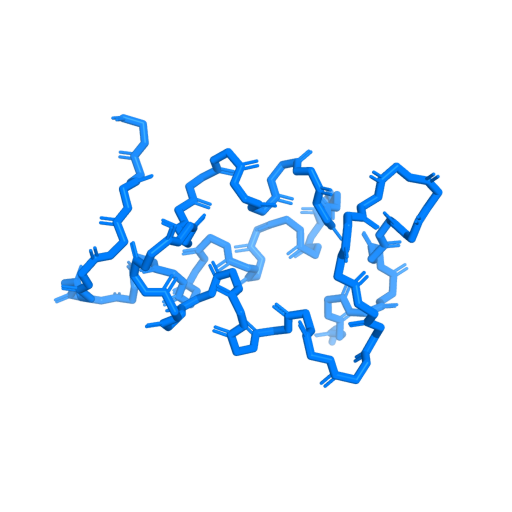0.00 12 CYS A N 3
ATOM 1840 C CA . CYS A 1 12 ? 6.688 5.344 0.206 1.00 0.00 12 CYS A CA 3
ATOM 1841 C C . CYS A 1 12 ? 7.671 5.241 -0.961 1.00 0.00 12 CYS A C 3
ATOM 1842 O O . CYS A 1 12 ? 8.046 6.267 -1.537 1.00 0.00 12 CYS A O 3
ATOM 1849 N N . PRO A 1 13 ? 7.997 4.017 -1.414 1.00 0.00 13 PRO A N 3
ATOM 1850 C CA . PRO A 1 13 ? 8.774 3.787 -2.632 1.00 0.00 13 PRO A CA 3
ATOM 1851 C C . PRO A 1 13 ? 8.065 4.173 -3.946 1.00 0.00 13 PRO A C 3
ATOM 1852 O O . PRO A 1 13 ? 8.581 3.863 -5.025 1.00 0.00 13 PRO A O 3
ATOM 1863 N N . HIS A 1 14 ? 6.855 4.741 -3.885 1.00 0.00 14 HIS A N 3
ATOM 1864 C CA . HIS A 1 14 ? 5.913 4.836 -4.999 1.00 0.00 14 HIS A CA 3
ATOM 1865 C C . HIS A 1 14 ? 5.542 6.300 -5.267 1.00 0.00 14 HIS A C 3
ATOM 1866 O O . HIS A 1 14 ? 6.157 7.222 -4.717 1.00 0.00 14 HIS A O 3
ATOM 1881 N N . THR A 1 15 ? 4.555 6.524 -6.133 1.00 0.00 15 THR A N 3
ATOM 1882 C CA . THR A 1 15 ? 3.999 7.841 -6.411 1.00 0.00 15 THR A CA 3
ATOM 1883 C C . THR A 1 15 ? 2.492 7.748 -6.181 1.00 0.00 15 THR A C 3
ATOM 1884 O O . THR A 1 15 ? 1.912 6.664 -6.321 1.00 0.00 15 THR A O 3
ATOM 1895 N N . ILE A 1 16 ? 1.815 8.862 -5.890 1.00 0.00 16 ILE A N 3
ATOM 1896 C CA . ILE A 1 16 ? 0.356 8.862 -5.734 1.00 0.00 16 ILE A CA 3
ATOM 1897 C C . ILE A 1 16 ? -0.355 8.443 -7.036 1.00 0.00 16 ILE A C 3
ATOM 1898 O O . ILE A 1 16 ? -1.525 8.075 -7.039 1.00 0.00 16 ILE A O 3
ATOM 1914 N N . SER A 1 17 ? 0.360 8.460 -8.161 1.00 0.00 17 SER A N 3
ATOM 1915 C CA . SER A 1 17 ? -0.129 8.159 -9.482 1.00 0.00 17 SER A CA 3
ATOM 1916 C C . SER A 1 17 ? -0.235 6.654 -9.745 1.00 0.00 17 SER A C 3
ATOM 1917 O O . SER A 1 17 ? -0.801 6.261 -10.772 1.00 0.00 17 SER A O 3
ATOM 1925 N N . VAL A 1 18 ? 0.255 5.815 -8.831 1.00 0.00 18 VAL A N 3
ATOM 1926 C CA . VAL A 1 18 ? 0.024 4.371 -8.875 1.00 0.00 18 VAL A CA 3
ATOM 1927 C C . VAL A 1 18 ? -0.220 3.759 -7.499 1.00 0.00 18 VAL A C 3
ATOM 1928 O O . VAL A 1 18 ? -0.685 2.626 -7.469 1.00 0.00 18 VAL A O 3
ATOM 1941 N N . VAL A 1 19 ? 0.081 4.432 -6.384 1.00 0.00 19 VAL A N 3
ATOM 1942 C CA . VAL A 1 19 ? 0.310 3.766 -5.105 1.00 0.00 19 VAL A CA 3
ATOM 1943 C C . VAL A 1 19 ? -0.804 2.818 -4.672 1.00 0.00 19 VAL A C 3
ATOM 1944 O O . VAL A 1 19 ? -0.454 1.758 -4.171 1.00 0.00 19 VAL A O 3
ATOM 1957 N N . TRP A 1 20 ? -2.090 3.113 -4.886 1.00 0.00 20 TRP A N 3
ATOM 1958 C CA . TRP A 1 20 ? -3.154 2.182 -4.535 1.00 0.00 20 TRP A CA 3
ATOM 1959 C C . TRP A 1 20 ? -2.932 0.862 -5.272 1.00 0.00 20 TRP A C 3
ATOM 1960 O O . TRP A 1 20 ? -2.691 -0.155 -4.624 1.00 0.00 20 TRP A O 3
ATOM 1981 N N . TYR A 1 21 ? -2.898 0.877 -6.608 1.00 0.00 21 TYR A N 3
ATOM 1982 C CA . TYR A 1 21 ? -2.533 -0.297 -7.397 1.00 0.00 21 TYR A CA 3
ATOM 1983 C C . TYR A 1 21 ? -1.205 -0.879 -6.910 1.00 0.00 21 TYR A C 3
ATOM 1984 O O . TYR A 1 21 ? -1.068 -2.086 -6.717 1.00 0.00 21 TYR A O 3
ATOM 2002 N N . GLU A 1 22 ? -0.186 -0.049 -6.701 1.00 0.00 22 GLU A N 3
ATOM 2003 C CA . GLU A 1 22 ? 1.154 -0.565 -6.680 1.00 0.00 22 GLU A CA 3
ATOM 2004 C C . GLU A 1 22 ? 1.498 -1.119 -5.285 1.00 0.00 22 GLU A C 3
ATOM 2005 O O . GLU A 1 22 ? 2.437 -1.900 -5.149 1.00 0.00 22 GLU A O 3
ATOM 2017 N N . CYS A 1 23 ? 0.697 -0.774 -4.274 1.00 0.00 23 CYS A N 3
ATOM 2018 C CA . CYS A 1 23 ? 0.777 -1.203 -2.888 1.00 0.00 23 CYS A CA 3
ATOM 2019 C C . CYS A 1 23 ? -0.315 -2.211 -2.543 1.00 0.00 23 CYS A C 3
ATOM 2020 O O . CYS A 1 23 ? -0.223 -2.810 -1.473 1.00 0.00 23 CYS A O 3
ATOM 2027 N N . THR A 1 24 ? -1.317 -2.425 -3.416 1.00 0.00 24 THR A N 3
ATOM 2028 C CA . THR A 1 24 ? -2.437 -3.315 -3.117 1.00 0.00 24 THR A CA 3
ATOM 2029 C C . THR A 1 24 ? -2.789 -4.310 -4.239 1.00 0.00 24 THR A C 3
ATOM 2030 O O . THR A 1 24 ? -3.694 -5.132 -4.075 1.00 0.00 24 THR A O 3
ATOM 2041 N N . GLU A 1 25 ? -2.082 -4.266 -5.373 1.00 0.00 25 GLU A N 3
ATOM 2042 C CA . GLU A 1 25 ? -2.389 -5.075 -6.545 1.00 0.00 25 GLU A CA 3
ATOM 2043 C C . GLU A 1 25 ? -1.125 -5.642 -7.190 1.00 0.00 25 GLU A C 3
ATOM 2044 O O . GLU A 1 25 ? -1.106 -6.819 -7.557 1.00 0.00 25 GLU A O 3
ATOM 2056 N N . ASN A 1 26 ? -0.088 -4.813 -7.365 1.00 0.00 26 ASN A N 3
ATOM 2057 C CA . ASN A 1 26 ? 1.194 -5.193 -7.962 1.00 0.00 26 ASN A CA 3
ATOM 2058 C C . ASN A 1 26 ? 1.930 -6.199 -7.072 1.00 0.00 26 ASN A C 3
ATOM 2059 O O . ASN A 1 26 ? 2.686 -5.801 -6.183 1.00 0.00 26 ASN A O 3
ATOM 2070 N N . THR A 1 27 ? 1.720 -7.491 -7.318 1.00 0.00 27 THR A N 3
ATOM 2071 C CA . THR A 1 27 ? 2.168 -8.599 -6.476 1.00 0.00 27 THR A CA 3
ATOM 2072 C C . THR A 1 27 ? 3.673 -8.571 -6.182 1.00 0.00 27 THR A C 3
ATOM 2073 O O . THR A 1 27 ? 4.095 -8.984 -5.104 1.00 0.00 27 THR A O 3
ATOM 2084 N N . ALA A 1 28 ? 4.474 -8.032 -7.106 1.00 0.00 28 ALA A N 3
ATOM 2085 C CA . ALA A 1 28 ? 5.916 -7.889 -6.973 1.00 0.00 28 ALA A CA 3
ATOM 2086 C C . ALA A 1 28 ? 6.349 -6.957 -5.829 1.00 0.00 28 ALA A C 3
ATOM 2087 O O . ALA A 1 28 ? 7.541 -6.885 -5.540 1.00 0.00 28 ALA A O 3
ATOM 2094 N N . ASN A 1 29 ? 5.449 -6.217 -5.168 1.00 0.00 29 ASN A N 3
ATOM 2095 C CA . ASN A 1 29 ? 5.806 -5.521 -3.923 1.00 0.00 29 ASN A CA 3
ATOM 2096 C C . ASN A 1 29 ? 4.635 -5.294 -2.961 1.00 0.00 29 ASN A C 3
ATOM 2097 O O . ASN A 1 29 ? 4.886 -4.983 -1.796 1.00 0.00 29 ASN A O 3
ATOM 2108 N N . CYS A 1 30 ? 3.382 -5.367 -3.425 1.00 0.00 30 CYS A N 3
ATOM 2109 C CA . CYS A 1 30 ? 2.234 -4.984 -2.617 1.00 0.00 30 CYS A CA 3
ATOM 2110 C C . CYS A 1 30 ? 2.141 -5.858 -1.367 1.00 0.00 30 CYS A C 3
ATOM 2111 O O . CYS A 1 30 ? 2.444 -7.051 -1.423 1.00 0.00 30 CYS A O 3
ATOM 2118 N N . GLY A 1 31 ? 1.692 -5.290 -0.246 1.00 0.00 31 GLY A N 3
ATOM 2119 C CA . GLY A 1 31 ? 1.671 -6.014 1.013 1.00 0.00 31 GLY A CA 3
ATOM 2120 C C . GLY A 1 31 ? 1.691 -5.106 2.233 1.00 0.00 31 GLY A C 3
ATOM 2121 O O . GLY A 1 31 ? 1.774 -3.881 2.100 1.00 0.00 31 GLY A O 3
ATOM 2125 N N . THR A 1 32 ? 1.627 -5.714 3.417 1.00 0.00 32 THR A N 3
ATOM 2126 C CA . THR A 1 32 ? 1.536 -5.054 4.711 1.00 0.00 32 THR A CA 3
ATOM 2127 C C . THR A 1 32 ? 2.657 -4.035 4.904 1.00 0.00 32 THR A C 3
ATOM 2128 O O . THR A 1 32 ? 2.370 -2.919 5.341 1.00 0.00 32 THR A O 3
ATOM 2139 N N . ALA A 1 33 ? 3.908 -4.373 4.569 1.00 0.00 33 ALA A N 3
ATOM 2140 C CA . ALA A 1 33 ? 5.027 -3.459 4.774 1.00 0.00 33 ALA A CA 3
ATOM 2141 C C . ALA A 1 33 ? 4.936 -2.261 3.827 1.00 0.00 33 ALA A C 3
ATOM 2142 O O . ALA A 1 33 ? 5.236 -1.141 4.239 1.00 0.00 33 ALA A O 3
ATOM 2149 N N . CYS A 1 34 ? 4.476 -2.464 2.587 1.00 0.00 34 CYS A N 3
ATOM 2150 C CA . CYS A 1 34 ? 4.193 -1.357 1.683 1.00 0.00 34 CYS A CA 3
ATOM 2151 C C . CYS A 1 34 ? 3.121 -0.468 2.321 1.00 0.00 34 CYS A C 3
ATOM 2152 O O . CYS A 1 34 ? 3.317 0.742 2.472 1.00 0.00 34 CYS A O 3
ATOM 2159 N N . CYS A 1 35 ? 1.990 -1.067 2.707 1.00 0.00 35 CYS A N 3
ATOM 2160 C CA . CYS A 1 35 ? 0.867 -0.346 3.278 1.00 0.00 35 CYS A CA 3
ATOM 2161 C C . CYS A 1 35 ? 1.255 0.397 4.553 1.00 0.00 35 CYS A C 3
ATOM 2162 O O . CYS A 1 35 ? 0.603 1.389 4.861 1.00 0.00 35 CYS A O 3
ATOM 2169 N N . ASP A 1 36 ? 2.272 -0.056 5.293 1.00 0.00 36 ASP A N 3
ATOM 2170 C CA . ASP A 1 36 ? 2.627 0.533 6.582 1.00 0.00 36 ASP A CA 3
ATOM 2171 C C . ASP A 1 36 ? 3.348 1.866 6.464 1.00 0.00 36 ASP A C 3
ATOM 2172 O O . ASP A 1 36 ? 3.319 2.660 7.401 1.00 0.00 36 ASP A O 3
ATOM 2181 N N . SER A 1 37 ? 4.009 2.101 5.331 1.00 0.00 37 SER A N 3
ATOM 2182 C CA . SER A 1 37 ? 4.850 3.276 5.134 1.00 0.00 37 SER A CA 3
ATOM 2183 C C . SER A 1 37 ? 4.331 4.179 4.014 1.00 0.00 37 SER A C 3
ATOM 2184 O O . SER A 1 37 ? 4.680 5.363 3.974 1.00 0.00 37 SER A O 3
ATOM 2192 N N . CYS A 1 38 ? 3.458 3.666 3.140 1.00 0.00 38 CYS A N 3
ATOM 2193 C CA . CYS A 1 38 ? 2.770 4.476 2.145 1.00 0.00 38 CYS A CA 3
ATOM 2194 C C . CYS A 1 38 ? 1.479 5.095 2.654 1.00 0.00 38 CYS A C 3
ATOM 2195 O O . CYS A 1 38 ? 0.994 6.042 2.026 1.00 0.00 38 CYS A O 3
ATOM 2202 N N . PHE A 1 39 ? 0.928 4.574 3.745 1.00 0.00 39 PHE A N 3
ATOM 2203 C CA . PHE A 1 39 ? -0.360 4.958 4.279 1.00 0.00 39 PHE A CA 3
ATOM 2204 C C . PHE A 1 39 ? -0.292 4.855 5.794 1.00 0.00 39 PHE A C 3
ATOM 2205 O O . PHE A 1 39 ? 0.452 4.020 6.313 1.00 0.00 39 PHE A O 3
ATOM 2222 N N . GLU A 1 40 ? -1.110 5.636 6.494 1.00 0.00 40 GLU A N 3
ATOM 2223 C CA . GLU A 1 40 ? -1.230 5.580 7.945 1.00 0.00 40 GLU A CA 3
ATOM 2224 C C . GLU A 1 40 ? -2.706 5.463 8.325 1.00 0.00 40 GLU A C 3
ATOM 2225 O O . GLU A 1 40 ? -3.587 5.683 7.490 1.00 0.00 40 GLU A O 3
ATOM 2237 N N . LEU A 1 41 ? -2.974 5.162 9.597 1.00 0.00 41 LEU A N 3
ATOM 2238 C CA . LEU A 1 41 ? -4.295 5.223 10.227 1.00 0.00 41 LEU A CA 3
ATOM 2239 C C . LEU A 1 41 ? -5.352 4.476 9.392 1.00 0.00 41 LEU A C 3
ATOM 2240 O O . LEU A 1 41 ? -5.107 3.352 8.948 1.00 0.00 41 LEU A O 3
ATOM 2256 N N . THR A 1 42 ? -6.529 5.061 9.157 1.00 0.00 42 THR A N 3
ATOM 2257 C CA . THR A 1 42 ? -7.575 4.413 8.372 1.00 0.00 42 THR A CA 3
ATOM 2258 C C . THR A 1 42 ? -7.116 4.160 6.918 1.00 0.00 42 THR A C 3
ATOM 2259 O O . THR A 1 42 ? -7.578 3.202 6.291 1.00 0.00 42 THR A O 3
ATOM 2270 N N . GLY A 1 43 ? -6.156 4.928 6.390 1.00 0.00 43 GLY A N 3
ATOM 2271 C CA . GLY A 1 43 ? -5.550 4.702 5.085 1.00 0.00 43 GLY A CA 3
ATOM 2272 C C . GLY A 1 43 ? -4.768 3.401 5.081 1.00 0.00 43 GLY A C 3
ATOM 2273 O O . GLY A 1 43 ? -4.903 2.603 4.149 1.00 0.00 43 GLY A O 3
ATOM 2277 N N . ASN A 1 44 ? -3.995 3.169 6.145 1.00 0.00 44 ASN A N 3
ATOM 2278 C CA . ASN A 1 44 ? -3.219 1.960 6.352 1.00 0.00 44 ASN A CA 3
ATOM 2279 C C . ASN A 1 44 ? -4.171 0.771 6.336 1.00 0.00 44 ASN A C 3
ATOM 2280 O O . ASN A 1 44 ? -4.023 -0.119 5.503 1.00 0.00 44 ASN A O 3
ATOM 2291 N N . THR A 1 45 ? -5.212 0.810 7.169 1.00 0.00 45 THR A N 3
ATOM 2292 C CA . THR A 1 45 ? -6.254 -0.205 7.194 1.00 0.00 45 THR A CA 3
ATOM 2293 C C . THR A 1 45 ? -6.853 -0.454 5.817 1.00 0.00 45 THR A C 3
ATOM 2294 O O . THR A 1 45 ? -6.966 -1.616 5.438 1.00 0.00 45 THR A O 3
ATOM 2305 N N . MET A 1 46 ? -7.280 0.575 5.077 1.00 0.00 46 MET A N 3
ATOM 2306 C CA . MET A 1 46 ? -7.919 0.339 3.787 1.00 0.00 46 MET A CA 3
ATOM 2307 C C . MET A 1 46 ? -6.938 -0.319 2.818 1.00 0.00 46 MET A C 3
ATOM 2308 O O . MET A 1 46 ? -7.350 -1.242 2.112 1.00 0.00 46 MET A O 3
ATOM 2322 N N . CYS A 1 47 ? -5.668 0.104 2.808 1.00 0.00 47 CYS A N 3
ATOM 2323 C CA . CYS A 1 47 ? -4.605 -0.499 2.010 1.00 0.00 47 CYS A CA 3
ATOM 2324 C C . CYS A 1 47 ? -4.482 -1.986 2.338 1.00 0.00 47 CYS A C 3
ATOM 2325 O O . CYS A 1 47 ? -4.577 -2.814 1.435 1.00 0.00 47 CYS A O 3
ATOM 2332 N N . LEU A 1 48 ? -4.339 -2.331 3.620 1.00 0.00 48 LEU A N 3
ATOM 2333 C CA . LEU A 1 48 ? -4.279 -3.705 4.104 1.00 0.00 48 LEU A CA 3
ATOM 2334 C C . LEU A 1 48 ? -5.505 -4.483 3.640 1.00 0.00 48 LEU A C 3
ATOM 2335 O O . LEU A 1 48 ? -5.387 -5.563 3.061 1.00 0.00 48 LEU A O 3
ATOM 2351 N N . LEU A 1 49 ? -6.694 -3.912 3.850 1.00 0.00 49 LEU A N 3
ATOM 2352 C CA . LEU A 1 49 ? -7.935 -4.541 3.411 1.00 0.00 49 LEU A CA 3
ATOM 2353 C C . LEU A 1 49 ? -7.945 -4.863 1.918 1.00 0.00 49 LEU A C 3
ATOM 2354 O O . LEU A 1 49 ? -8.442 -5.932 1.551 1.00 0.00 49 LEU A O 3
ATOM 2370 N N . GLN A 1 50 ? -7.448 -3.960 1.070 1.00 0.00 50 GLN A N 3
ATOM 2371 C CA . GLN A 1 50 ? -7.338 -4.188 -0.361 1.00 0.00 50 GLN A CA 3
ATOM 2372 C C . GLN A 1 50 ? -6.282 -5.240 -0.698 1.00 0.00 50 GLN A C 3
ATOM 2373 O O . GLN A 1 50 ? -6.554 -6.104 -1.525 1.00 0.00 50 GLN A O 3
ATOM 2387 N N . ALA A 1 51 ? -5.106 -5.195 -0.068 1.00 0.00 51 ALA A N 3
ATOM 2388 C CA . ALA A 1 51 ? -4.023 -6.142 -0.308 1.00 0.00 51 ALA A CA 3
ATOM 2389 C C . ALA A 1 51 ? -4.515 -7.581 -0.102 1.00 0.00 51 ALA A C 3
ATOM 2390 O O . ALA A 1 51 ? -4.276 -8.448 -0.942 1.00 0.00 51 ALA A O 3
ATOM 2397 N N . GLY A 1 52 ? -5.260 -7.823 0.980 1.00 0.00 52 GLY A N 3
ATOM 2398 C CA . GLY A 1 52 ? -5.863 -9.117 1.277 1.00 0.00 52 GLY A CA 3
ATOM 2399 C C . GLY A 1 52 ? -7.239 -9.333 0.635 1.00 0.00 52 GLY A C 3
ATOM 2400 O O . GLY A 1 52 ? -7.935 -10.271 1.015 1.00 0.00 52 GLY A O 3
ATOM 2404 N N . ALA A 1 53 ? -7.702 -8.471 -0.277 1.00 0.00 53 ALA A N 3
ATOM 2405 C CA . ALA A 1 53 ? -9.055 -8.462 -0.794 1.00 0.00 53 ALA A CA 3
ATOM 2406 C C . ALA A 1 53 ? -9.292 -9.662 -1.690 1.00 0.00 53 ALA A C 3
ATOM 2407 O O . ALA A 1 53 ? -8.898 -9.713 -2.859 1.00 0.00 53 ALA A O 3
ATOM 2414 N N . ALA A 1 54 ? -10.039 -10.576 -1.097 1.00 0.00 54 ALA A N 3
ATOM 2415 C CA . ALA A 1 54 ? -10.987 -11.483 -1.745 1.00 0.00 54 ALA A CA 3
ATOM 2416 C C . ALA A 1 54 ? -10.348 -12.310 -2.869 1.00 0.00 54 ALA A C 3
ATOM 2417 O O . ALA A 1 54 ? -10.939 -12.542 -3.921 1.00 0.00 54 ALA A O 3
ATOM 2424 N N . GLY A 1 55 ? -9.117 -12.749 -2.651 1.00 0.00 55 GLY A N 3
ATOM 2425 C CA . GLY A 1 55 ? -8.228 -13.292 -3.666 1.00 0.00 55 GLY A CA 3
ATOM 2426 C C . GLY A 1 55 ? -6.784 -12.892 -3.385 1.00 0.00 55 GLY A C 3
ATOM 2427 O O . GLY A 1 55 ? -5.865 -13.553 -3.874 1.00 0.00 55 GLY A O 3
ATOM 2431 N N . SER A 1 56 ? -6.593 -11.880 -2.535 1.00 0.00 56 SER A N 3
ATOM 2432 C CA . SER A 1 56 ? -5.326 -11.407 -2.006 1.00 0.00 56 SER A CA 3
ATOM 2433 C C . SER A 1 56 ? -4.388 -11.061 -3.175 1.00 0.00 56 SER A C 3
ATOM 2434 O O . SER A 1 56 ? -4.773 -10.235 -4.003 1.00 0.00 56 SER A O 3
ATOM 2442 N N . GLY A 1 57 ? -3.251 -11.739 -3.353 1.00 0.00 57 GLY A N 3
ATOM 2443 C CA . GLY A 1 57 ? -2.268 -11.432 -4.390 1.00 0.00 57 GLY A CA 3
ATOM 2444 C C . GLY A 1 57 ? -1.029 -10.768 -3.809 1.00 0.00 57 GLY A C 3
ATOM 2445 O O . GLY A 1 57 ? 0.067 -10.963 -4.331 1.00 0.00 57 GLY A O 3
ATOM 2449 N N . CYS A 1 58 ? -1.183 -10.019 -2.723 1.00 0.00 58 CYS A N 3
ATOM 2450 C CA . CYS A 1 58 ? -0.109 -9.291 -2.071 1.00 0.00 58 CYS A CA 3
ATOM 2451 C C . CYS A 1 58 ? 0.493 -10.104 -0.926 1.00 0.00 58 CYS A C 3
ATOM 2452 O O . CYS A 1 58 ? 0.019 -11.199 -0.605 1.00 0.00 58 CYS A O 3
ATOM 2459 N N . ASP A 1 59 ? 1.529 -9.559 -0.301 1.00 0.00 59 ASP A N 3
ATOM 2460 C CA . ASP A 1 59 ? 2.167 -10.091 0.894 1.00 0.00 59 ASP A CA 3
ATOM 2461 C C . ASP A 1 59 ? 1.530 -9.451 2.127 1.00 0.00 59 ASP A C 3
ATOM 2462 O O . ASP A 1 59 ? 1.998 -8.415 2.595 1.00 0.00 59 ASP A O 3
ATOM 2471 N N . MET A 1 60 ? 0.437 -10.011 2.650 1.00 0.00 60 MET A N 3
ATOM 2472 C CA . MET A 1 60 ? -0.215 -9.544 3.881 1.00 0.00 60 MET A CA 3
ATOM 2473 C C . MET A 1 60 ? 0.613 -9.973 5.109 1.00 0.00 60 MET A C 3
ATOM 2474 O O . MET A 1 60 ? 0.085 -10.569 6.052 1.00 0.00 60 MET A O 3
ATOM 2488 N N . GLU A 1 61 ? 1.907 -9.639 5.095 1.00 0.00 61 GLU A N 3
ATOM 2489 C CA . GLU A 1 61 ? 3.004 -10.042 5.962 1.00 0.00 61 GLU A CA 3
ATOM 2490 C C . GLU A 1 61 ? 3.307 -11.527 5.827 1.00 0.00 61 GLU A C 3
ATOM 2491 O O . GLU A 1 61 ? 4.491 -11.857 5.631 1.00 0.00 61 GLU A O 3
ATOM 2503 N N . TYR A 1 1 ? -14.490 8.030 2.760 1.00 0.00 1 TYR A N 4
ATOM 2504 C CA . TYR A 1 1 ? -13.049 8.082 3.033 1.00 0.00 1 TYR A CA 4
ATOM 2505 C C . TYR A 1 1 ? -12.274 7.766 1.757 1.00 0.00 1 TYR A C 4
ATOM 2506 O O . TYR A 1 1 ? -12.790 7.028 0.920 1.00 0.00 1 TYR A O 4
ATOM 2524 N N . ASN A 1 2 ? -11.032 8.249 1.613 1.00 0.00 2 ASN A N 4
ATOM 2525 C CA . ASN A 1 2 ? -10.095 7.759 0.603 1.00 0.00 2 ASN A CA 4
ATOM 2526 C C . ASN A 1 2 ? -8.708 7.598 1.218 1.00 0.00 2 ASN A C 4
ATOM 2527 O O . ASN A 1 2 ? -8.282 8.496 1.933 1.00 0.00 2 ASN A O 4
ATOM 2538 N N . PRO A 1 3 ? -7.970 6.515 0.924 1.00 0.00 3 PRO A N 4
ATOM 2539 C CA . PRO A 1 3 ? -6.702 6.199 1.584 1.00 0.00 3 PRO A CA 4
ATOM 2540 C C . PRO A 1 3 ? -5.595 7.193 1.257 1.00 0.00 3 PRO A C 4
ATOM 2541 O O . PRO A 1 3 ? -4.710 7.437 2.073 1.00 0.00 3 PRO A O 4
ATOM 2552 N N . GLU A 1 4 ? -5.666 7.806 0.078 1.00 0.00 4 GLU A N 4
ATOM 2553 C CA . GLU A 1 4 ? -4.748 8.844 -0.362 1.00 0.00 4 GLU A CA 4
ATOM 2554 C C . GLU A 1 4 ? -4.802 10.077 0.560 1.00 0.00 4 GLU A C 4
ATOM 2555 O O . GLU A 1 4 ? -3.870 10.883 0.546 1.00 0.00 4 GLU A O 4
ATOM 2567 N N . ASP A 1 5 ? -5.822 10.194 1.421 1.00 0.00 5 ASP A N 4
ATOM 2568 C CA . ASP A 1 5 ? -5.916 11.226 2.450 1.00 0.00 5 ASP A CA 4
ATOM 2569 C C . ASP A 1 5 ? -4.927 11.053 3.617 1.00 0.00 5 ASP A C 4
ATOM 2570 O O . ASP A 1 5 ? -4.733 11.998 4.382 1.00 0.00 5 ASP A O 4
ATOM 2579 N N . ASP A 1 6 ? -4.289 9.885 3.761 1.00 0.00 6 ASP A N 4
ATOM 2580 C CA . ASP A 1 6 ? -3.323 9.521 4.821 1.00 0.00 6 ASP A CA 4
ATOM 2581 C C . ASP A 1 6 ? -2.060 8.886 4.216 1.00 0.00 6 ASP A C 4
ATOM 2582 O O . ASP A 1 6 ? -1.293 8.220 4.916 1.00 0.00 6 ASP A O 4
ATOM 2591 N N . TYR A 1 7 ? -1.830 9.105 2.920 1.00 0.00 7 TYR A N 4
ATOM 2592 C CA . TYR A 1 7 ? -0.667 8.675 2.150 1.00 0.00 7 TYR A CA 4
ATOM 2593 C C . TYR A 1 7 ? 0.605 9.280 2.749 1.00 0.00 7 TYR A C 4
ATOM 2594 O O . TYR A 1 7 ? 0.603 10.478 3.035 1.00 0.00 7 TYR A O 4
ATOM 2612 N N . THR A 1 8 ? 1.683 8.504 2.909 1.00 0.00 8 THR A N 4
ATOM 2613 C CA . THR A 1 8 ? 2.926 8.952 3.538 1.00 0.00 8 THR A CA 4
ATOM 2614 C C . THR A 1 8 ? 4.066 9.092 2.513 1.00 0.00 8 THR A C 4
ATOM 2615 O O . THR A 1 8 ? 4.910 8.200 2.382 1.00 0.00 8 THR A O 4
ATOM 2626 N N . PRO A 1 9 ? 4.176 10.213 1.781 1.00 0.00 9 PRO A N 4
ATOM 2627 C CA . PRO A 1 9 ? 5.191 10.354 0.747 1.00 0.00 9 PRO A CA 4
ATOM 2628 C C . PRO A 1 9 ? 6.622 10.382 1.292 1.00 0.00 9 PRO A C 4
ATOM 2629 O O . PRO A 1 9 ? 7.551 10.135 0.525 1.00 0.00 9 PRO A O 4
ATOM 2640 N N . LEU A 1 10 ? 6.853 10.671 2.581 1.00 0.00 10 LEU A N 4
ATOM 2641 C CA . LEU A 1 10 ? 8.215 10.698 3.120 1.00 0.00 10 LEU A CA 4
ATOM 2642 C C . LEU A 1 10 ? 8.844 9.314 3.186 1.00 0.00 10 LEU A C 4
ATOM 2643 O O . LEU A 1 10 ? 10.069 9.201 3.172 1.00 0.00 10 LEU A O 4
ATOM 2659 N N . THR A 1 11 ? 8.042 8.262 3.235 1.00 0.00 11 THR A N 4
ATOM 2660 C CA . THR A 1 11 ? 8.495 6.903 2.998 1.00 0.00 11 THR A CA 4
ATOM 2661 C C . THR A 1 11 ? 8.249 6.514 1.544 1.00 0.00 11 THR A C 4
ATOM 2662 O O . THR A 1 11 ? 9.110 5.878 0.941 1.00 0.00 11 THR A O 4
ATOM 2673 N N . CYS A 1 12 ? 7.080 6.860 0.989 1.00 0.00 12 CYS A N 4
ATOM 2674 C CA . CYS A 1 12 ? 6.498 6.062 -0.074 1.00 0.00 12 CYS A CA 4
ATOM 2675 C C . CYS A 1 12 ? 7.350 6.121 -1.353 1.00 0.00 12 CYS A C 4
ATOM 2676 O O . CYS A 1 12 ? 7.445 7.181 -1.981 1.00 0.00 12 CYS A O 4
ATOM 2683 N N . PRO A 1 13 ? 7.949 5.006 -1.808 1.00 0.00 13 PRO A N 4
ATOM 2684 C CA . PRO A 1 13 ? 8.773 4.974 -3.014 1.00 0.00 13 PRO A CA 4
ATOM 2685 C C . PRO A 1 13 ? 7.961 5.031 -4.326 1.00 0.00 13 PRO A C 4
ATOM 2686 O O . PRO A 1 13 ? 8.478 4.688 -5.391 1.00 0.00 13 PRO A O 4
ATOM 2697 N N . HIS A 1 14 ? 6.681 5.413 -4.282 1.00 0.00 14 HIS A N 4
ATOM 2698 C CA . HIS A 1 14 ? 5.762 5.478 -5.423 1.00 0.00 14 HIS A CA 4
ATOM 2699 C C . HIS A 1 14 ? 5.108 6.847 -5.412 1.00 0.00 14 HIS A C 4
ATOM 2700 O O . HIS A 1 14 ? 4.978 7.459 -4.350 1.00 0.00 14 HIS A O 4
ATOM 2715 N N . THR A 1 15 ? 4.671 7.317 -6.571 1.00 0.00 15 THR A N 4
ATOM 2716 C CA . THR A 1 15 ? 3.923 8.554 -6.670 1.00 0.00 15 THR A CA 4
ATOM 2717 C C . THR A 1 15 ? 2.454 8.264 -6.341 1.00 0.00 15 THR A C 4
ATOM 2718 O O . THR A 1 15 ? 1.994 7.131 -6.500 1.00 0.00 15 THR A O 4
ATOM 2729 N N . ILE A 1 16 ? 1.683 9.278 -5.934 1.00 0.00 16 ILE A N 4
ATOM 2730 C CA . ILE A 1 16 ? 0.267 9.095 -5.612 1.00 0.00 16 ILE A CA 4
ATOM 2731 C C . ILE A 1 16 ? -0.540 8.648 -6.845 1.00 0.00 16 ILE A C 4
ATOM 2732 O O . ILE A 1 16 ? -1.622 8.080 -6.704 1.00 0.00 16 ILE A O 4
ATOM 2748 N N . SER A 1 17 ? 0.006 8.849 -8.052 1.00 0.00 17 SER A N 4
ATOM 2749 C CA . SER A 1 17 ? -0.552 8.382 -9.309 1.00 0.00 17 SER A CA 4
ATOM 2750 C C . SER A 1 17 ? -0.647 6.857 -9.332 1.00 0.00 17 SER A C 4
ATOM 2751 O O . SER A 1 17 ? -1.578 6.323 -9.940 1.00 0.00 17 SER A O 4
ATOM 2759 N N . VAL A 1 18 ? 0.303 6.171 -8.685 1.00 0.00 18 VAL A N 4
ATOM 2760 C CA . VAL A 1 18 ? 0.388 4.716 -8.638 1.00 0.00 18 VAL A CA 4
ATOM 2761 C C . VAL A 1 18 ? 0.904 4.318 -7.253 1.00 0.00 18 VAL A C 4
ATOM 2762 O O . VAL A 1 18 ? 1.986 3.772 -7.066 1.00 0.00 18 VAL A O 4
ATOM 2775 N N . VAL A 1 19 ? 0.063 4.478 -6.260 1.00 0.00 19 VAL A N 4
ATOM 2776 C CA . VAL A 1 19 ? 0.364 3.996 -4.919 1.00 0.00 19 VAL A CA 4
ATOM 2777 C C . VAL A 1 19 ? -0.671 2.958 -4.491 1.00 0.00 19 VAL A C 4
ATOM 2778 O O . VAL A 1 19 ? -0.285 1.956 -3.903 1.00 0.00 19 VAL A O 4
ATOM 2791 N N . TRP A 1 20 ? -1.955 3.145 -4.814 1.00 0.00 20 TRP A N 4
ATOM 2792 C CA . TRP A 1 20 ? -2.982 2.155 -4.522 1.00 0.00 20 TRP A CA 4
ATOM 2793 C C . TRP A 1 20 ? -2.665 0.862 -5.272 1.00 0.00 20 TRP A C 4
ATOM 2794 O O . TRP A 1 20 ? -2.224 -0.100 -4.657 1.00 0.00 20 TRP A O 4
ATOM 2815 N N . TYR A 1 21 ? -2.779 0.864 -6.605 1.00 0.00 21 TYR A N 4
ATOM 2816 C CA . TYR A 1 21 ? -2.555 -0.302 -7.461 1.00 0.00 21 TYR A CA 4
ATOM 2817 C C . TYR A 1 21 ? -1.244 -1.006 -7.111 1.00 0.00 21 TYR A C 4
ATOM 2818 O O . TYR A 1 21 ? -1.167 -2.232 -7.053 1.00 0.00 21 TYR A O 4
ATOM 2836 N N . GLU A 1 22 ? -0.193 -0.221 -6.893 1.00 0.00 22 GLU A N 4
ATOM 2837 C CA . GLU A 1 22 ? 1.159 -0.700 -6.711 1.00 0.00 22 GLU A CA 4
ATOM 2838 C C . GLU A 1 22 ? 1.185 -1.573 -5.440 1.00 0.00 22 GLU A C 4
ATOM 2839 O O . GLU A 1 22 ? 1.892 -2.576 -5.394 1.00 0.00 22 GLU A O 4
ATOM 2851 N N . CYS A 1 23 ? 0.376 -1.209 -4.437 1.00 0.00 23 CYS A N 4
ATOM 2852 C CA . CYS A 1 23 ? 0.369 -1.726 -3.085 1.00 0.00 23 CYS A CA 4
ATOM 2853 C C . CYS A 1 23 ? -0.846 -2.612 -2.831 1.00 0.00 23 CYS A C 4
ATOM 2854 O O . CYS A 1 23 ? -0.997 -3.125 -1.721 1.00 0.00 23 CYS A O 4
ATOM 2861 N N . THR A 1 24 ? -1.700 -2.817 -3.835 1.00 0.00 24 THR A N 4
ATOM 2862 C CA . THR A 1 24 ? -2.916 -3.589 -3.693 1.00 0.00 24 THR A CA 4
ATOM 2863 C C . THR A 1 24 ? -3.121 -4.523 -4.900 1.00 0.00 24 THR A C 4
ATOM 2864 O O . THR A 1 24 ? -4.213 -5.046 -5.101 1.00 0.00 24 THR A O 4
ATOM 2875 N N . GLU A 1 25 ? -2.124 -4.704 -5.772 1.00 0.00 25 GLU A N 4
ATOM 2876 C CA . GLU A 1 25 ? -2.285 -5.495 -6.988 1.00 0.00 25 GLU A CA 4
ATOM 2877 C C . GLU A 1 25 ? -0.960 -6.115 -7.437 1.00 0.00 25 GLU A C 4
ATOM 2878 O O . GLU A 1 25 ? -0.901 -7.314 -7.718 1.00 0.00 25 GLU A O 4
ATOM 2890 N N . ASN A 1 26 ? 0.108 -5.316 -7.513 1.00 0.00 26 ASN A N 4
ATOM 2891 C CA . ASN A 1 26 ? 1.424 -5.759 -7.971 1.00 0.00 26 ASN A CA 4
ATOM 2892 C C . ASN A 1 26 ? 2.156 -6.521 -6.858 1.00 0.00 26 ASN A C 4
ATOM 2893 O O . ASN A 1 26 ? 2.886 -5.914 -6.077 1.00 0.00 26 ASN A O 4
ATOM 2904 N N . THR A 1 27 ? 1.947 -7.836 -6.744 1.00 0.00 27 THR A N 4
ATOM 2905 C CA . THR A 1 27 ? 2.465 -8.660 -5.643 1.00 0.00 27 THR A CA 4
ATOM 2906 C C . THR A 1 27 ? 3.994 -8.715 -5.559 1.00 0.00 27 THR A C 4
ATOM 2907 O O . THR A 1 27 ? 4.518 -9.037 -4.492 1.00 0.00 27 THR A O 4
ATOM 2918 N N . ALA A 1 28 ? 4.704 -8.304 -6.616 1.00 0.00 28 ALA A N 4
ATOM 2919 C CA . ALA A 1 28 ? 6.141 -8.076 -6.590 1.00 0.00 28 ALA A CA 4
ATOM 2920 C C . ALA A 1 28 ? 6.543 -7.034 -5.542 1.00 0.00 28 ALA A C 4
ATOM 2921 O O . ALA A 1 28 ? 7.704 -7.016 -5.138 1.00 0.00 28 ALA A O 4
ATOM 2928 N N . ASN A 1 29 ? 5.609 -6.184 -5.087 1.00 0.00 29 ASN A N 4
ATOM 2929 C CA . ASN A 1 29 ? 5.857 -5.251 -3.995 1.00 0.00 29 ASN A CA 4
ATOM 2930 C C . ASN A 1 29 ? 4.752 -5.262 -2.937 1.00 0.00 29 ASN A C 4
ATOM 2931 O O . ASN A 1 29 ? 5.044 -4.962 -1.780 1.00 0.00 29 ASN A O 4
ATOM 2942 N N . CYS A 1 30 ? 3.491 -5.486 -3.320 1.00 0.00 30 CYS A N 4
ATOM 2943 C CA . CYS A 1 30 ? 2.370 -5.201 -2.434 1.00 0.00 30 CYS A CA 4
ATOM 2944 C C . CYS A 1 30 ? 2.261 -6.173 -1.261 1.00 0.00 30 CYS A C 4
ATOM 2945 O O . CYS A 1 30 ? 2.478 -7.379 -1.407 1.00 0.00 30 CYS A O 4
ATOM 2952 N N . GLY A 1 31 ? 1.797 -5.655 -0.123 1.00 0.00 31 GLY A N 4
ATOM 2953 C CA . GLY A 1 31 ? 1.634 -6.396 1.112 1.00 0.00 31 GLY A CA 4
ATOM 2954 C C . GLY A 1 31 ? 1.487 -5.446 2.296 1.00 0.00 31 GLY A C 4
ATOM 2955 O O . GLY A 1 31 ? 1.442 -4.224 2.126 1.00 0.00 31 GLY A O 4
ATOM 2959 N N . THR A 1 32 ? 1.406 -6.008 3.496 1.00 0.00 32 THR A N 4
ATOM 2960 C CA . THR A 1 32 ? 1.194 -5.270 4.734 1.00 0.00 32 THR A CA 4
ATOM 2961 C C . THR A 1 32 ? 2.286 -4.220 4.962 1.00 0.00 32 THR A C 4
ATOM 2962 O O . THR A 1 32 ? 1.968 -3.071 5.283 1.00 0.00 32 THR A O 4
ATOM 2973 N N . ALA A 1 33 ? 3.558 -4.577 4.760 1.00 0.00 33 ALA A N 4
ATOM 2974 C CA . ALA A 1 33 ? 4.660 -3.647 4.953 1.00 0.00 33 ALA A CA 4
ATOM 2975 C C . ALA A 1 33 ? 4.583 -2.512 3.926 1.00 0.00 33 ALA A C 4
ATOM 2976 O O . ALA A 1 33 ? 4.734 -1.348 4.300 1.00 0.00 33 ALA A O 4
ATOM 2983 N N . CYS A 1 34 ? 4.272 -2.841 2.664 1.00 0.00 34 CYS A N 4
ATOM 2984 C CA . CYS A 1 34 ? 4.074 -1.863 1.597 1.00 0.00 34 CYS A CA 4
ATOM 2985 C C . CYS A 1 34 ? 3.047 -0.823 2.027 1.00 0.00 34 CYS A C 4
ATOM 2986 O O . CYS A 1 34 ? 3.297 0.376 1.862 1.00 0.00 34 CYS A O 4
ATOM 2993 N N . CYS A 1 35 ? 1.898 -1.298 2.523 1.00 0.00 35 CYS A N 4
ATOM 2994 C CA . CYS A 1 35 ? 0.782 -0.453 2.904 1.00 0.00 35 CYS A CA 4
ATOM 2995 C C . CYS A 1 35 ? 1.230 0.530 3.970 1.00 0.00 35 CYS A C 4
ATOM 2996 O O . CYS A 1 35 ? 1.015 1.724 3.811 1.00 0.00 35 CYS A O 4
ATOM 3003 N N . ASP A 1 36 ? 1.863 0.050 5.037 1.00 0.00 36 ASP A N 4
ATOM 3004 C CA . ASP A 1 36 ? 2.328 0.899 6.135 1.00 0.00 36 ASP A CA 4
ATOM 3005 C C . ASP A 1 36 ? 3.321 1.956 5.666 1.00 0.00 36 ASP A C 4
ATOM 3006 O O . ASP A 1 36 ? 3.208 3.129 6.027 1.00 0.00 36 ASP A O 4
ATOM 3015 N N . SER A 1 37 ? 4.282 1.566 4.833 1.00 0.00 37 SER A N 4
ATOM 3016 C CA . SER A 1 37 ? 5.285 2.468 4.283 1.00 0.00 37 SER A CA 4
ATOM 3017 C C . SER A 1 37 ? 4.710 3.479 3.274 1.00 0.00 37 SER A C 4
ATOM 3018 O O . SER A 1 37 ? 5.453 4.334 2.786 1.00 0.00 37 SER A O 4
ATOM 3026 N N . CYS A 1 38 ? 3.407 3.447 2.973 1.00 0.00 38 CYS A N 4
ATOM 3027 C CA . CYS A 1 38 ? 2.759 4.395 2.084 1.00 0.00 38 CYS A CA 4
ATOM 3028 C C . CYS A 1 38 ? 1.442 4.960 2.616 1.00 0.00 38 CYS A C 4
ATOM 3029 O O . CYS A 1 38 ? 0.911 5.852 1.958 1.00 0.00 38 CYS A O 4
ATOM 3036 N N . PHE A 1 39 ? 0.914 4.495 3.752 1.00 0.00 39 PHE A N 4
ATOM 3037 C CA . PHE A 1 39 ? -0.375 4.897 4.294 1.00 0.00 39 PHE A CA 4
ATOM 3038 C C . PHE A 1 39 ? -0.386 4.693 5.806 1.00 0.00 39 PHE A C 4
ATOM 3039 O O . PHE A 1 39 ? 0.174 3.711 6.300 1.00 0.00 39 PHE A O 4
ATOM 3056 N N . GLU A 1 40 ? -1.124 5.539 6.526 1.00 0.00 40 GLU A N 4
ATOM 3057 C CA . GLU A 1 40 ? -1.316 5.468 7.975 1.00 0.00 40 GLU A CA 4
ATOM 3058 C C . GLU A 1 40 ? -2.820 5.405 8.278 1.00 0.00 40 GLU A C 4
ATOM 3059 O O . GLU A 1 40 ? -3.642 5.647 7.392 1.00 0.00 40 GLU A O 4
ATOM 3071 N N . LEU A 1 41 ? -3.190 5.137 9.534 1.00 0.00 41 LEU A N 4
ATOM 3072 C CA . LEU A 1 41 ? -4.549 5.312 10.058 1.00 0.00 41 LEU A CA 4
ATOM 3073 C C . LEU A 1 41 ? -5.588 4.501 9.260 1.00 0.00 41 LEU A C 4
ATOM 3074 O O . LEU A 1 41 ? -5.332 3.360 8.855 1.00 0.00 41 LEU A O 4
ATOM 3090 N N . THR A 1 42 ? -6.785 5.047 9.027 1.00 0.00 42 THR A N 4
ATOM 3091 C CA . THR A 1 42 ? -7.773 4.398 8.175 1.00 0.00 42 THR A CA 4
ATOM 3092 C C . THR A 1 42 ? -7.227 4.209 6.743 1.00 0.00 42 THR A C 4
ATOM 3093 O O . THR A 1 42 ? -7.653 3.268 6.074 1.00 0.00 42 THR A O 4
ATOM 3104 N N . GLY A 1 43 ? -6.259 5.001 6.273 1.00 0.00 43 GLY A N 4
ATOM 3105 C CA . GLY A 1 43 ? -5.632 4.803 4.968 1.00 0.00 43 GLY A CA 4
ATOM 3106 C C . GLY A 1 43 ? -4.875 3.489 4.928 1.00 0.00 43 GLY A C 4
ATOM 3107 O O . GLY A 1 43 ? -5.048 2.694 3.999 1.00 0.00 43 GLY A O 4
ATOM 3111 N N . ASN A 1 44 ? -4.088 3.242 5.977 1.00 0.00 44 ASN A N 4
ATOM 3112 C CA . ASN A 1 44 ? -3.357 2.009 6.191 1.00 0.00 44 ASN A CA 4
ATOM 3113 C C . ASN A 1 44 ? -4.351 0.863 6.162 1.00 0.00 44 ASN A C 4
ATOM 3114 O O . ASN A 1 44 ? -4.256 -0.022 5.317 1.00 0.00 44 ASN A O 4
ATOM 3125 N N . THR A 1 45 ? -5.367 0.965 7.017 1.00 0.00 45 THR A N 4
ATOM 3126 C CA . THR A 1 45 ? -6.459 0.017 7.130 1.00 0.00 45 THR A CA 4
ATOM 3127 C C . THR A 1 45 ? -7.055 -0.309 5.761 1.00 0.00 45 THR A C 4
ATOM 3128 O O . THR A 1 45 ? -7.156 -1.483 5.422 1.00 0.00 45 THR A O 4
ATOM 3139 N N . MET A 1 46 ? -7.436 0.690 4.958 1.00 0.00 46 MET A N 4
ATOM 3140 C CA . MET A 1 46 ? -8.055 0.465 3.657 1.00 0.00 46 MET A CA 4
ATOM 3141 C C . MET A 1 46 ? -7.087 -0.247 2.713 1.00 0.00 46 MET A C 4
ATOM 3142 O O . MET A 1 46 ? -7.522 -1.142 1.983 1.00 0.00 46 MET A O 4
ATOM 3156 N N . CYS A 1 47 ? -5.805 0.132 2.705 1.00 0.00 47 CYS A N 4
ATOM 3157 C CA . CYS A 1 47 ? -4.789 -0.529 1.893 1.00 0.00 47 CYS A CA 4
ATOM 3158 C C . CYS A 1 47 ? -4.718 -2.007 2.263 1.00 0.00 47 CYS A C 4
ATOM 3159 O O . CYS A 1 47 ? -4.843 -2.856 1.383 1.00 0.00 47 CYS A O 4
ATOM 3166 N N . LEU A 1 48 ? -4.594 -2.320 3.557 1.00 0.00 48 LEU A N 4
ATOM 3167 C CA . LEU A 1 48 ? -4.580 -3.685 4.070 1.00 0.00 48 LEU A CA 4
ATOM 3168 C C . LEU A 1 48 ? -5.839 -4.438 3.635 1.00 0.00 48 LEU A C 4
ATOM 3169 O O . LEU A 1 48 ? -5.746 -5.562 3.150 1.00 0.00 48 LEU A O 4
ATOM 3185 N N . LEU A 1 49 ? -7.004 -3.795 3.751 1.00 0.00 49 LEU A N 4
ATOM 3186 C CA . LEU A 1 49 ? -8.313 -4.319 3.350 1.00 0.00 49 LEU A CA 4
ATOM 3187 C C . LEU A 1 49 ? -8.364 -4.754 1.881 1.00 0.00 49 LEU A C 4
ATOM 3188 O O . LEU A 1 49 ? -9.125 -5.655 1.518 1.00 0.00 49 LEU A O 4
ATOM 3204 N N . GLN A 1 50 ? -7.629 -4.067 1.006 1.00 0.00 50 GLN A N 4
ATOM 3205 C CA . GLN A 1 50 ? -7.443 -4.475 -0.372 1.00 0.00 50 GLN A CA 4
ATOM 3206 C C . GLN A 1 50 ? -6.421 -5.617 -0.397 1.00 0.00 50 GLN A C 4
ATOM 3207 O O . GLN A 1 50 ? -6.739 -6.732 -0.806 1.00 0.00 50 GLN A O 4
ATOM 3221 N N . ALA A 1 51 ? -5.194 -5.324 0.038 1.00 0.00 51 ALA A N 4
ATOM 3222 C CA . ALA A 1 51 ? -4.022 -6.168 -0.092 1.00 0.00 51 ALA A CA 4
ATOM 3223 C C . ALA A 1 51 ? -4.321 -7.591 0.396 1.00 0.00 51 ALA A C 4
ATOM 3224 O O . ALA A 1 51 ? -4.214 -8.544 -0.379 1.00 0.00 51 ALA A O 4
ATOM 3231 N N . GLY A 1 52 ? -4.762 -7.727 1.646 1.00 0.00 52 GLY A N 4
ATOM 3232 C CA . GLY A 1 52 ? -5.220 -8.960 2.265 1.00 0.00 52 GLY A CA 4
ATOM 3233 C C . GLY A 1 52 ? -6.745 -9.001 2.275 1.00 0.00 52 GLY A C 4
ATOM 3234 O O . GLY A 1 52 ? -7.354 -9.042 3.345 1.00 0.00 52 GLY A O 4
ATOM 3238 N N . ALA A 1 53 ? -7.366 -8.946 1.092 1.00 0.00 53 ALA A N 4
ATOM 3239 C CA . ALA A 1 53 ? -8.801 -9.125 0.899 1.00 0.00 53 ALA A CA 4
ATOM 3240 C C . ALA A 1 53 ? -9.193 -10.585 1.194 1.00 0.00 53 ALA A C 4
ATOM 3241 O O . ALA A 1 53 ? -9.271 -10.976 2.35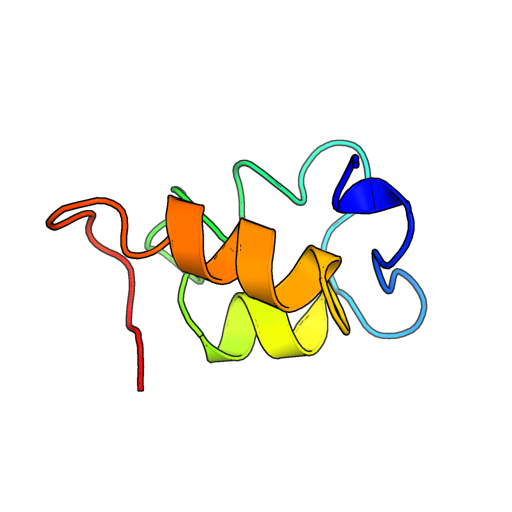9 1.00 0.00 53 ALA A O 4
ATOM 3248 N N . ALA A 1 54 ? -9.479 -11.406 0.177 1.00 0.00 54 ALA A N 4
ATOM 3249 C CA . ALA A 1 54 ? -9.694 -12.842 0.309 1.00 0.00 54 ALA A CA 4
ATOM 3250 C C . ALA A 1 54 ? -9.470 -13.570 -1.018 1.00 0.00 54 ALA A C 4
ATOM 3251 O O . ALA A 1 54 ? -10.113 -14.586 -1.298 1.00 0.00 54 ALA A O 4
ATOM 3258 N N . GLY A 1 55 ? -8.525 -13.086 -1.818 1.00 0.00 55 GLY A N 4
ATOM 3259 C CA . GLY A 1 55 ? -8.195 -13.646 -3.132 1.00 0.00 55 GLY A CA 4
ATOM 3260 C C . GLY A 1 55 ? -6.774 -14.200 -3.205 1.00 0.00 55 GLY A C 4
ATOM 3261 O O . GLY A 1 55 ? -6.404 -14.809 -4.205 1.00 0.00 55 GLY A O 4
ATOM 3265 N N . SER A 1 56 ? -5.984 -14.016 -2.144 1.00 0.00 56 SER A N 4
ATOM 3266 C CA . SER A 1 56 ? -4.562 -14.314 -2.062 1.00 0.00 56 SER A CA 4
ATOM 3267 C C . SER A 1 56 ? -3.781 -13.679 -3.217 1.00 0.00 56 SER A C 4
ATOM 3268 O O . SER A 1 56 ? -3.358 -14.324 -4.181 1.00 0.00 56 SER A O 4
ATOM 3276 N N . GLY A 1 57 ? -3.536 -12.398 -3.034 1.00 0.00 57 GLY A N 4
ATOM 3277 C CA . GLY A 1 57 ? -2.558 -11.617 -3.763 1.00 0.00 57 GLY A CA 4
ATOM 3278 C C . GLY A 1 57 ? -1.495 -11.137 -2.782 1.00 0.00 57 GLY A C 4
ATOM 3279 O O . GLY A 1 57 ? -0.659 -11.926 -2.342 1.00 0.00 57 GLY A O 4
ATOM 3283 N N . CYS A 1 58 ? -1.557 -9.850 -2.437 1.00 0.00 58 CYS A N 4
ATOM 3284 C CA . CYS A 1 58 ? -0.523 -9.117 -1.711 1.00 0.00 58 CYS A CA 4
ATOM 3285 C C . CYS A 1 58 ? -0.191 -9.739 -0.355 1.00 0.00 58 CYS A C 4
ATOM 3286 O O . CYS A 1 58 ? -1.061 -10.330 0.295 1.00 0.00 58 CYS A O 4
ATOM 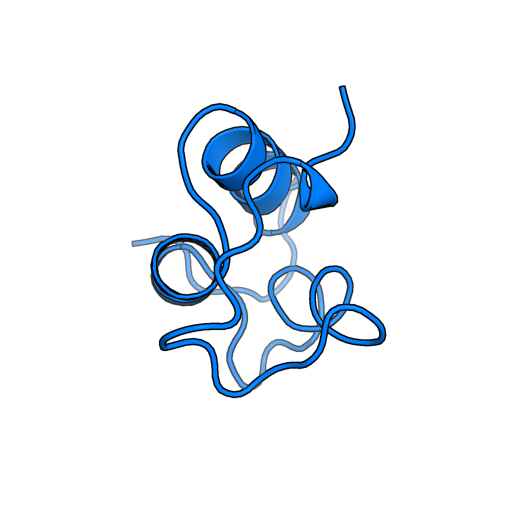3293 N N . ASP A 1 59 ? 1.063 -9.574 0.066 1.00 0.00 59 ASP A N 4
ATOM 3294 C CA . ASP A 1 59 ? 1.669 -10.425 1.082 1.00 0.00 59 ASP A CA 4
ATOM 3295 C C . ASP A 1 59 ? 1.409 -9.906 2.496 1.00 0.00 59 ASP A C 4
ATOM 3296 O O . ASP A 1 59 ? 1.884 -8.833 2.885 1.00 0.00 59 ASP A O 4
ATOM 3305 N N . MET A 1 60 ? 0.581 -10.634 3.240 1.00 0.00 60 MET A N 4
ATOM 3306 C CA . MET A 1 60 ? 0.158 -10.281 4.587 1.00 0.00 60 MET A CA 4
ATOM 3307 C C . MET A 1 60 ? 1.273 -10.568 5.598 1.00 0.00 60 MET A C 4
ATOM 3308 O O . MET A 1 60 ? 2.143 -11.400 5.337 1.00 0.00 60 MET A O 4
ATOM 3322 N N . GLU A 1 61 ? 1.209 -9.934 6.772 1.00 0.00 61 GLU A N 4
ATOM 3323 C CA . GLU A 1 61 ? 2.027 -10.279 7.928 1.00 0.00 61 GLU A CA 4
ATOM 3324 C C . GLU A 1 61 ? 1.104 -10.701 9.049 1.00 0.00 61 GLU A C 4
ATOM 3325 O O . GLU A 1 61 ? 0.704 -9.856 9.882 1.00 0.00 61 GLU A O 4
ATOM 3337 N N . TYR A 1 1 ? -13.476 9.540 2.393 1.00 0.00 1 TYR A N 5
ATOM 3338 C CA . TYR A 1 1 ? -12.175 9.403 3.045 1.00 0.00 1 TYR A CA 5
ATOM 3339 C C . TYR A 1 1 ? -11.104 9.466 1.954 1.00 0.00 1 TYR A C 5
ATOM 3340 O O . TYR A 1 1 ? -10.819 10.566 1.498 1.00 0.00 1 TYR A O 5
ATOM 3358 N N . ASN A 1 2 ? -10.640 8.304 1.473 1.00 0.00 2 ASN A N 5
ATOM 3359 C CA . ASN A 1 2 ? -9.593 7.938 0.521 1.00 0.00 2 ASN A CA 5
ATOM 3360 C C . ASN A 1 2 ? -8.327 7.649 1.312 1.00 0.00 2 ASN A C 5
ATOM 3361 O O . ASN A 1 2 ? -7.920 8.492 2.100 1.00 0.00 2 ASN A O 5
ATOM 3372 N N . PRO A 1 3 ? -7.645 6.522 1.073 1.00 0.00 3 PRO A N 5
ATOM 3373 C CA . PRO A 1 3 ? -6.363 6.243 1.704 1.00 0.00 3 PRO A CA 5
ATOM 3374 C C . PRO A 1 3 ? -5.304 7.279 1.310 1.00 0.00 3 PRO A C 5
ATOM 3375 O O . PRO A 1 3 ? -4.381 7.530 2.076 1.00 0.00 3 PRO A O 5
ATOM 3386 N N . GLU A 1 4 ? -5.476 7.950 0.166 1.00 0.00 4 GLU A N 5
ATOM 3387 C CA . GLU A 1 4 ? -4.684 9.098 -0.265 1.00 0.00 4 GLU A CA 5
ATOM 3388 C C . GLU A 1 4 ? -4.645 10.220 0.781 1.00 0.00 4 GLU A C 5
ATOM 3389 O O . GLU A 1 4 ? -3.733 11.047 0.749 1.00 0.00 4 GLU A O 5
ATOM 3401 N N . ASP A 1 5 ? -5.613 10.275 1.699 1.00 0.00 5 ASP A N 5
ATOM 3402 C CA . ASP A 1 5 ? -5.679 11.310 2.721 1.00 0.00 5 ASP A CA 5
ATOM 3403 C C . ASP A 1 5 ? -4.658 11.080 3.836 1.00 0.00 5 ASP A C 5
ATOM 3404 O O . ASP A 1 5 ? -4.318 12.023 4.547 1.00 0.00 5 ASP A O 5
ATOM 3413 N N . ASP A 1 6 ? -4.134 9.858 3.968 1.00 0.00 6 ASP A N 5
ATOM 3414 C CA . ASP A 1 6 ? -3.093 9.439 4.917 1.00 0.00 6 ASP A CA 5
ATOM 3415 C C . ASP A 1 6 ? -1.926 8.800 4.150 1.00 0.00 6 ASP A C 5
ATOM 3416 O O . ASP A 1 6 ? -1.137 8.051 4.722 1.00 0.00 6 ASP A O 5
ATOM 3425 N N . TYR A 1 7 ? -1.814 9.085 2.847 1.00 0.00 7 TYR A N 5
ATOM 3426 C CA . TYR A 1 7 ? -0.673 8.739 2.009 1.00 0.00 7 TYR A CA 5
ATOM 3427 C C . TYR A 1 7 ? 0.577 9.396 2.587 1.00 0.00 7 TYR A C 5
ATOM 3428 O O . TYR A 1 7 ? 0.516 10.579 2.930 1.00 0.00 7 TYR A O 5
ATOM 3446 N N . THR A 1 8 ? 1.704 8.685 2.649 1.00 0.00 8 THR A N 5
ATOM 3447 C CA . THR A 1 8 ? 2.937 9.189 3.241 1.00 0.00 8 THR A CA 5
ATOM 3448 C C . THR A 1 8 ? 4.018 9.352 2.160 1.00 0.00 8 THR A C 5
ATOM 3449 O O . THR A 1 8 ? 4.919 8.516 2.053 1.00 0.00 8 THR A O 5
ATOM 3460 N N . PRO A 1 9 ? 4.003 10.423 1.344 1.00 0.00 9 PRO A N 5
ATOM 3461 C CA . PRO A 1 9 ? 5.017 10.614 0.309 1.00 0.00 9 PRO A CA 5
ATOM 3462 C C . PRO A 1 9 ? 6.424 10.720 0.910 1.00 0.00 9 PRO A C 5
ATOM 3463 O O . PRO A 1 9 ? 7.400 10.326 0.275 1.00 0.00 9 PRO A O 5
ATOM 3474 N N . LEU A 1 10 ? 6.526 11.189 2.155 1.00 0.00 10 LEU A N 5
ATOM 3475 C CA . LEU A 1 10 ? 7.698 11.213 3.003 1.00 0.00 10 LEU A CA 5
ATOM 3476 C C . LEU A 1 10 ? 8.452 9.885 2.960 1.00 0.00 10 LEU A C 5
ATOM 3477 O O . LEU A 1 10 ? 9.673 9.898 2.791 1.00 0.00 10 LEU A O 5
ATOM 3493 N N . THR A 1 11 ? 7.748 8.762 3.084 1.00 0.00 11 THR A N 5
ATOM 3494 C CA . THR A 1 11 ? 8.328 7.429 3.161 1.00 0.00 11 THR A CA 5
ATOM 3495 C C . THR A 1 11 ? 8.084 6.612 1.888 1.00 0.00 11 THR A C 5
ATOM 3496 O O . THR A 1 11 ? 8.714 5.567 1.717 1.00 0.00 11 THR A O 5
ATOM 3507 N N . CYS A 1 12 ? 7.237 7.074 0.959 1.00 0.00 12 CYS A N 5
ATOM 3508 C CA . CYS A 1 12 ? 6.751 6.239 -0.128 1.00 0.00 12 CYS A CA 5
ATOM 3509 C C . CYS A 1 12 ? 7.537 6.491 -1.431 1.00 0.00 12 CYS A C 5
ATOM 3510 O O . CYS A 1 12 ? 7.398 7.555 -2.047 1.00 0.00 12 CYS A O 5
ATOM 3517 N N . PRO A 1 13 ? 8.330 5.532 -1.946 1.00 0.00 13 PRO A N 5
ATOM 3518 C CA . PRO A 1 13 ? 8.919 5.601 -3.289 1.00 0.00 13 PRO A CA 5
ATOM 3519 C C . PRO A 1 13 ? 7.898 5.531 -4.439 1.00 0.00 13 PRO A C 5
ATOM 3520 O O . PRO A 1 13 ? 8.303 5.392 -5.595 1.00 0.00 13 PRO A O 5
ATOM 3531 N N . HIS A 1 14 ? 6.588 5.577 -4.173 1.00 0.00 14 HIS A N 5
ATOM 3532 C CA . HIS A 1 14 ? 5.547 5.369 -5.181 1.00 0.00 14 HIS A CA 5
ATOM 3533 C C . HIS A 1 14 ? 4.586 6.538 -5.125 1.00 0.00 14 HIS A C 5
ATOM 3534 O O . HIS A 1 14 ? 4.175 6.968 -4.043 1.00 0.00 14 HIS A O 5
ATOM 3549 N N . THR A 1 15 ? 4.307 7.088 -6.295 1.00 0.00 15 THR A N 5
ATOM 3550 C CA . THR A 1 15 ? 3.587 8.332 -6.458 1.00 0.00 15 THR A CA 5
ATOM 3551 C C . THR A 1 15 ? 2.118 8.099 -6.111 1.00 0.00 15 THR A C 5
ATOM 3552 O O . THR A 1 15 ? 1.665 6.953 -6.101 1.00 0.00 15 THR A O 5
ATOM 3563 N N . ILE A 1 16 ? 1.346 9.159 -5.867 1.00 0.00 16 ILE A N 5
ATOM 3564 C CA . ILE A 1 16 ? -0.059 9.035 -5.466 1.00 0.00 16 ILE A CA 5
ATOM 3565 C C . ILE A 1 16 ? -0.912 8.317 -6.530 1.00 0.00 16 ILE A C 5
ATOM 3566 O O . ILE A 1 16 ? -1.988 7.808 -6.233 1.00 0.00 16 ILE A O 5
ATOM 3582 N N . SER A 1 17 ? -0.422 8.236 -7.767 1.00 0.00 17 SER A N 5
ATOM 3583 C CA . SER A 1 17 ? -1.014 7.534 -8.883 1.00 0.00 17 SER A CA 5
ATOM 3584 C C . SER A 1 17 ? -0.746 6.027 -8.860 1.00 0.00 17 SER A C 5
ATOM 3585 O O . SER A 1 17 ? -1.568 5.252 -9.356 1.00 0.00 17 SER A O 5
ATOM 3593 N N . VAL A 1 18 ? 0.393 5.593 -8.318 1.00 0.00 18 VAL A N 5
ATOM 3594 C CA . VAL A 1 18 ? 0.850 4.207 -8.372 1.00 0.00 18 VAL A CA 5
ATOM 3595 C C . VAL A 1 18 ? 1.238 3.784 -6.956 1.00 0.00 18 VAL A C 5
ATOM 3596 O O . VAL A 1 18 ? 2.248 3.137 -6.745 1.00 0.00 18 VAL A O 5
ATOM 3609 N N . VAL A 1 19 ? 0.475 4.183 -5.950 1.00 0.00 19 VAL A N 5
ATOM 3610 C CA . VAL A 1 19 ? 0.669 3.710 -4.587 1.00 0.00 19 VAL A CA 5
ATOM 3611 C C . VAL A 1 19 ? -0.381 2.639 -4.286 1.00 0.00 19 VAL A C 5
ATOM 3612 O O . VAL A 1 19 ? -0.032 1.548 -3.838 1.00 0.00 19 VAL A O 5
ATOM 3625 N N . TRP A 1 20 ? -1.650 2.899 -4.613 1.00 0.00 20 TRP A N 5
ATOM 3626 C CA . TRP A 1 20 ? -2.756 1.993 -4.350 1.00 0.00 20 TRP A CA 5
ATOM 3627 C C . TRP A 1 20 ? -2.550 0.690 -5.106 1.00 0.00 20 TRP A C 5
ATOM 3628 O O . TRP A 1 20 ? -2.421 -0.372 -4.504 1.00 0.00 20 TRP A O 5
ATOM 3649 N N . TYR A 1 21 ? -2.486 0.763 -6.435 1.00 0.00 21 TYR A N 5
ATOM 3650 C CA . TYR A 1 21 ? -2.289 -0.401 -7.287 1.00 0.00 21 TYR A CA 5
ATOM 3651 C C . TYR A 1 21 ? -1.042 -1.192 -6.857 1.00 0.00 21 TYR A C 5
ATOM 3652 O O . TYR A 1 21 ? -1.041 -2.422 -6.796 1.00 0.00 21 TYR A O 5
ATOM 3670 N N . GLU A 1 22 ? 0.032 -0.481 -6.528 1.00 0.00 22 GLU A N 5
ATOM 3671 C CA . GLU A 1 22 ? 1.356 -1.027 -6.283 1.00 0.00 22 GLU A CA 5
ATOM 3672 C C . GLU A 1 22 ? 1.319 -1.854 -4.990 1.00 0.00 22 GLU A C 5
ATOM 3673 O O . GLU A 1 22 ? 1.939 -2.909 -4.909 1.00 0.00 22 GLU A O 5
ATOM 3685 N N . CYS A 1 23 ? 0.561 -1.394 -3.992 1.00 0.00 23 CYS A N 5
ATOM 3686 C CA . CYS A 1 23 ? 0.481 -1.997 -2.685 1.00 0.00 23 CYS A CA 5
ATOM 3687 C C . CYS A 1 23 ? -0.752 -2.860 -2.551 1.00 0.00 23 CYS A C 5
ATOM 3688 O O . CYS A 1 23 ? -0.925 -3.430 -1.474 1.00 0.00 23 CYS A O 5
ATOM 3695 N N . THR A 1 24 ? -1.568 -3.015 -3.604 1.00 0.00 24 THR A N 5
ATOM 3696 C CA . THR A 1 24 ? -2.769 -3.816 -3.498 1.00 0.00 24 THR A CA 5
ATOM 3697 C C . THR A 1 24 ? -2.931 -4.877 -4.594 1.00 0.00 24 THR A C 5
ATOM 3698 O O . THR A 1 24 ? -3.732 -5.791 -4.415 1.00 0.00 24 THR A O 5
ATOM 3709 N N . GLU A 1 25 ? -2.205 -4.783 -5.712 1.00 0.00 25 GLU A N 5
ATOM 3710 C CA . GLU A 1 25 ? -2.317 -5.681 -6.855 1.00 0.00 25 GLU A CA 5
ATOM 3711 C C . GLU A 1 25 ? -0.936 -6.199 -7.236 1.00 0.00 25 GLU A C 5
ATOM 3712 O O . GLU A 1 25 ? -0.747 -7.407 -7.386 1.00 0.00 25 GLU A O 5
ATOM 3724 N N . ASN A 1 26 ? 0.011 -5.276 -7.403 1.00 0.00 26 ASN A N 5
ATOM 3725 C CA . ASN A 1 26 ? 1.337 -5.560 -7.925 1.00 0.00 26 ASN A CA 5
ATOM 3726 C C . ASN A 1 26 ? 2.099 -6.496 -6.992 1.00 0.00 26 ASN A C 5
ATOM 3727 O O . ASN A 1 26 ? 2.581 -6.085 -5.938 1.00 0.00 26 ASN A O 5
ATOM 3738 N N . THR A 1 27 ? 2.227 -7.752 -7.390 1.00 0.00 27 THR A N 5
ATOM 3739 C CA . THR A 1 27 ? 2.841 -8.830 -6.634 1.00 0.00 27 THR A CA 5
ATOM 3740 C C . THR A 1 27 ? 4.332 -8.616 -6.361 1.00 0.00 27 THR A C 5
ATOM 3741 O O . THR A 1 27 ? 4.870 -9.279 -5.473 1.00 0.00 27 THR A O 5
ATOM 3752 N N . ALA A 1 28 ? 4.981 -7.668 -7.048 1.00 0.00 28 ALA A N 5
ATOM 3753 C CA . ALA A 1 28 ? 6.344 -7.246 -6.755 1.00 0.00 28 ALA A CA 5
ATOM 3754 C C . ALA A 1 28 ? 6.445 -6.388 -5.485 1.00 0.00 28 ALA A C 5
ATOM 3755 O O . ALA A 1 28 ? 7.545 -5.941 -5.151 1.00 0.00 28 ALA A O 5
ATOM 3762 N N . ASN A 1 29 ? 5.327 -6.063 -4.823 1.00 0.00 29 ASN A N 5
ATOM 3763 C CA . ASN A 1 29 ? 5.308 -5.146 -3.683 1.00 0.00 29 ASN A CA 5
ATOM 3764 C C . ASN A 1 29 ? 4.211 -5.457 -2.678 1.00 0.00 29 ASN A C 5
ATOM 3765 O O . ASN A 1 29 ? 4.441 -5.312 -1.483 1.00 0.00 29 ASN A O 5
ATOM 3776 N N . CYS A 1 30 ? 2.999 -5.760 -3.149 1.00 0.00 30 CYS A N 5
ATOM 3777 C CA . CYS A 1 30 ? 1.808 -5.589 -2.334 1.00 0.00 30 CYS A CA 5
ATOM 3778 C C . CYS A 1 30 ? 1.833 -6.434 -1.059 1.00 0.00 30 CYS A C 5
ATOM 3779 O O . CYS A 1 30 ? 2.172 -7.620 -1.082 1.00 0.00 30 CYS A O 5
ATOM 3786 N N . GLY A 1 31 ? 1.420 -5.820 0.050 1.00 0.00 31 GLY A N 5
ATOM 3787 C CA . GLY A 1 31 ? 1.341 -6.462 1.345 1.00 0.00 31 GLY A CA 5
ATOM 3788 C C . GLY A 1 31 ? 1.332 -5.460 2.490 1.00 0.00 31 GLY A C 5
ATOM 3789 O O . GLY A 1 31 ? 1.324 -4.247 2.260 1.00 0.00 31 GLY A O 5
ATOM 3793 N N . THR A 1 32 ? 1.301 -5.961 3.724 1.00 0.00 32 THR A N 5
ATOM 3794 C CA . THR A 1 32 ? 1.142 -5.134 4.913 1.00 0.00 32 THR A CA 5
ATOM 3795 C C . THR A 1 32 ? 2.249 -4.078 5.040 1.00 0.00 32 THR A C 5
ATOM 3796 O O . THR A 1 32 ? 1.938 -2.905 5.259 1.00 0.00 32 THR A O 5
ATOM 3807 N N . ALA A 1 33 ? 3.518 -4.460 4.854 1.00 0.00 33 ALA A N 5
ATOM 3808 C CA . ALA A 1 33 ? 4.637 -3.522 4.936 1.00 0.00 33 ALA A CA 5
ATOM 3809 C C . ALA A 1 33 ? 4.539 -2.467 3.830 1.00 0.00 33 ALA A C 5
ATOM 3810 O O . ALA A 1 33 ? 4.800 -1.290 4.073 1.00 0.00 33 ALA A O 5
ATOM 3817 N N . CYS A 1 34 ? 4.105 -2.877 2.632 1.00 0.00 34 CYS A N 5
ATOM 3818 C CA . CYS A 1 34 ? 3.870 -1.978 1.509 1.00 0.00 34 CYS A CA 5
ATOM 3819 C C . CYS A 1 34 ? 2.906 -0.872 1.922 1.00 0.00 34 CYS A C 5
ATOM 3820 O O . CYS A 1 34 ? 3.188 0.308 1.701 1.00 0.00 34 CYS A O 5
ATOM 3827 N N . CYS A 1 35 ? 1.772 -1.262 2.514 1.00 0.00 35 CYS A N 5
ATOM 3828 C CA . CYS A 1 35 ? 0.797 -0.323 3.027 1.00 0.00 35 CYS A CA 5
ATOM 3829 C C . CYS A 1 35 ? 1.457 0.588 4.061 1.00 0.00 35 CYS A C 5
ATOM 3830 O O . CYS A 1 35 ? 1.367 1.798 3.921 1.00 0.00 35 CYS A O 5
ATOM 3837 N N . ASP A 1 36 ? 2.118 0.044 5.083 1.00 0.00 36 ASP A N 5
ATOM 3838 C CA . ASP A 1 36 ? 2.596 0.821 6.236 1.00 0.00 36 ASP A CA 5
ATOM 3839 C C . ASP A 1 36 ? 3.754 1.780 5.917 1.00 0.00 36 ASP A C 5
ATOM 3840 O O . ASP A 1 36 ? 3.971 2.757 6.639 1.00 0.00 36 ASP A O 5
ATOM 3849 N N . SER A 1 37 ? 4.480 1.567 4.819 1.00 0.00 37 SER A N 5
ATOM 3850 C CA . SER A 1 37 ? 5.484 2.504 4.311 1.00 0.00 37 SER A CA 5
ATOM 3851 C C . SER A 1 37 ? 4.898 3.590 3.394 1.00 0.00 37 SER A C 5
ATOM 3852 O O . SER A 1 37 ? 5.646 4.451 2.922 1.00 0.00 37 SER A O 5
ATOM 3860 N N . CYS A 1 38 ? 3.590 3.564 3.113 1.00 0.00 38 CYS A N 5
ATOM 3861 C CA . CYS A 1 38 ? 2.958 4.461 2.157 1.00 0.00 38 CYS A CA 5
ATOM 3862 C C . CYS A 1 38 ? 1.602 5.010 2.605 1.00 0.00 38 CYS A C 5
ATOM 3863 O O . CYS A 1 38 ? 1.095 5.915 1.942 1.00 0.00 38 CYS A O 5
ATOM 3870 N N . PHE A 1 39 ? 1.009 4.482 3.674 1.00 0.00 39 PHE A N 5
ATOM 3871 C CA . PHE A 1 39 ? -0.306 4.819 4.180 1.00 0.00 39 PHE A CA 5
ATOM 3872 C C . PHE A 1 39 ? -0.341 4.534 5.673 1.00 0.00 39 PHE A C 5
ATOM 3873 O O . PHE A 1 39 ? 0.104 3.464 6.109 1.00 0.00 39 PHE A O 5
ATOM 3890 N N . GLU A 1 40 ? -0.980 5.420 6.428 1.00 0.00 40 GLU A N 5
ATOM 3891 C CA . GLU A 1 40 ? -1.150 5.282 7.870 1.00 0.00 40 GLU A CA 5
ATOM 3892 C C . GLU A 1 40 ? -2.639 5.249 8.215 1.00 0.00 40 GLU A C 5
ATOM 3893 O O . GLU A 1 40 ? -3.483 5.545 7.368 1.00 0.00 40 GLU A O 5
ATOM 3905 N N . LEU A 1 41 ? -2.965 4.921 9.466 1.00 0.00 41 LEU A N 5
ATOM 3906 C CA . LEU A 1 41 ? -4.292 5.084 10.064 1.00 0.00 41 LEU A CA 5
ATOM 3907 C C . LEU A 1 41 ? -5.386 4.414 9.212 1.00 0.00 41 LEU A C 5
ATOM 3908 O O . LEU A 1 41 ? -5.246 3.250 8.810 1.00 0.00 41 LEU A O 5
ATOM 3924 N N . THR A 1 42 ? -6.492 5.106 8.913 1.00 0.00 42 THR A N 5
ATOM 3925 C CA . THR A 1 42 ? -7.542 4.533 8.076 1.00 0.00 42 THR A CA 5
ATOM 3926 C C . THR A 1 42 ? -7.015 4.233 6.666 1.00 0.00 42 THR A C 5
ATOM 3927 O O . THR A 1 42 ? -7.510 3.311 6.018 1.00 0.00 42 THR A O 5
ATOM 3938 N N . GLY A 1 43 ? -5.988 4.936 6.190 1.00 0.00 43 GLY A N 5
ATOM 3939 C CA . GLY A 1 43 ? -5.399 4.711 4.883 1.00 0.00 43 GLY A CA 5
ATOM 3940 C C . GLY A 1 43 ? -4.697 3.371 4.867 1.00 0.00 43 GLY A C 5
ATOM 3941 O O . GLY A 1 43 ? -4.890 2.580 3.939 1.00 0.00 43 GLY A O 5
ATOM 3945 N N . ASN A 1 44 ? -3.947 3.088 5.935 1.00 0.00 44 ASN A N 5
ATOM 3946 C CA . ASN A 1 44 ? -3.324 1.798 6.156 1.00 0.00 44 ASN A CA 5
ATOM 3947 C C . ASN A 1 44 ? -4.405 0.726 6.135 1.00 0.00 44 ASN A C 5
ATOM 3948 O O . ASN A 1 44 ? -4.347 -0.200 5.331 1.00 0.00 44 ASN A O 5
ATOM 3959 N N . THR A 1 45 ? -5.439 0.922 6.956 1.00 0.00 45 THR A N 5
ATOM 3960 C CA . THR A 1 45 ? -6.569 0.014 7.069 1.00 0.00 45 THR A CA 5
ATOM 3961 C C . THR A 1 45 ? -7.177 -0.284 5.688 1.00 0.00 45 THR A C 5
ATOM 3962 O O . THR A 1 45 ? -7.360 -1.449 5.336 1.00 0.00 45 THR A O 5
ATOM 3973 N N . MET A 1 46 ? -7.495 0.743 4.892 1.00 0.00 46 MET A N 5
ATOM 3974 C CA . MET A 1 46 ? -8.130 0.564 3.592 1.00 0.00 46 MET A CA 5
ATOM 3975 C C . MET A 1 46 ? -7.187 -0.138 2.612 1.00 0.00 46 MET A C 5
ATOM 3976 O O . MET A 1 46 ? -7.643 -1.009 1.864 1.00 0.00 46 MET A O 5
ATOM 3990 N N . CYS A 1 47 ? -5.890 0.187 2.633 1.00 0.00 47 CYS A N 5
ATOM 3991 C CA . CYS A 1 47 ? -4.878 -0.492 1.833 1.00 0.00 47 CYS A CA 5
ATOM 3992 C C . CYS A 1 47 ? -4.905 -1.985 2.130 1.00 0.00 47 CYS A C 5
ATOM 3993 O O . CYS A 1 47 ? -5.050 -2.786 1.210 1.00 0.00 47 CYS A O 5
ATOM 4000 N N . LEU A 1 48 ? -4.855 -2.367 3.405 1.00 0.00 48 LEU A N 5
ATOM 4001 C CA . LEU A 1 48 ? -4.929 -3.758 3.840 1.00 0.00 48 LEU A CA 5
ATOM 4002 C C . LEU A 1 48 ? -6.225 -4.429 3.391 1.00 0.00 48 LEU A C 5
ATOM 4003 O O . LEU A 1 48 ? -6.208 -5.574 2.931 1.00 0.00 48 LEU A O 5
ATOM 4019 N N . LEU A 1 49 ? -7.348 -3.717 3.495 1.00 0.00 49 LEU A N 5
ATOM 4020 C CA . LEU A 1 49 ? -8.658 -4.178 3.030 1.00 0.00 49 LEU A CA 5
ATOM 4021 C C . LEU A 1 49 ? -8.663 -4.553 1.546 1.00 0.00 49 LEU A C 5
ATOM 4022 O O . LEU A 1 49 ? -9.422 -5.434 1.148 1.00 0.00 49 LEU A O 5
ATOM 4038 N N . GLN A 1 50 ? -7.863 -3.880 0.715 1.00 0.00 50 GLN A N 5
ATOM 4039 C CA . GLN A 1 50 ? -7.699 -4.233 -0.687 1.00 0.00 50 GLN A CA 5
ATOM 4040 C C . GLN A 1 50 ? -6.601 -5.296 -0.865 1.00 0.00 50 GLN A C 5
ATOM 4041 O O . GLN A 1 50 ? -6.828 -6.276 -1.569 1.00 0.00 50 GLN A O 5
ATOM 4055 N N . ALA A 1 51 ? -5.416 -5.112 -0.272 1.00 0.00 51 ALA A N 5
ATOM 4056 C CA . ALA A 1 51 ? -4.249 -5.976 -0.448 1.00 0.00 51 ALA A CA 5
ATOM 4057 C C . ALA A 1 51 ? -4.568 -7.414 -0.037 1.00 0.00 51 ALA A C 5
ATOM 4058 O O . ALA A 1 51 ? -4.405 -8.330 -0.836 1.00 0.00 51 ALA A O 5
ATOM 4065 N N . GLY A 1 52 ? -5.099 -7.603 1.171 1.00 0.00 52 GLY A N 5
ATOM 4066 C CA . GLY A 1 52 ? -5.454 -8.907 1.714 1.00 0.00 52 GLY A CA 5
ATOM 4067 C C . GLY A 1 52 ? -6.917 -9.269 1.470 1.00 0.00 52 GLY A C 5
ATOM 4068 O O . GLY A 1 52 ? -7.450 -10.077 2.225 1.00 0.00 52 GLY A O 5
ATOM 4072 N N . ALA A 1 53 ? -7.577 -8.649 0.479 1.00 0.00 53 ALA A N 5
ATOM 4073 C CA . ALA A 1 53 ? -9.033 -8.564 0.350 1.00 0.00 53 ALA A CA 5
ATOM 4074 C C . ALA A 1 53 ? -9.763 -9.856 0.705 1.00 0.00 53 ALA A C 5
ATOM 4075 O O . ALA A 1 53 ? -10.548 -9.872 1.653 1.00 0.00 53 ALA A O 5
ATOM 4082 N N . ALA A 1 54 ? -9.536 -10.917 -0.070 1.00 0.00 54 ALA A N 5
ATOM 4083 C CA . ALA A 1 54 ? -10.065 -12.242 0.200 1.00 0.00 54 ALA A CA 5
ATOM 4084 C C . ALA A 1 54 ? -9.152 -13.323 -0.389 1.00 0.00 54 ALA A C 5
ATOM 4085 O O . ALA A 1 54 ? -9.617 -14.358 -0.885 1.00 0.00 54 ALA A O 5
ATOM 4092 N N . GLY A 1 55 ? -7.848 -13.056 -0.367 1.00 0.00 55 GLY A N 5
ATOM 4093 C CA . GLY A 1 55 ? -6.816 -13.861 -0.985 1.00 0.00 55 GLY A CA 5
ATOM 4094 C C . GLY A 1 55 ? -5.732 -12.951 -1.529 1.00 0.00 55 GLY A C 5
ATOM 4095 O O . GLY A 1 55 ? -4.784 -12.643 -0.810 1.00 0.00 55 GLY A O 5
ATOM 4099 N N . SER A 1 56 ? -5.896 -12.497 -2.779 1.00 0.00 56 SER A N 5
ATOM 4100 C CA . SER A 1 56 ? -4.836 -11.903 -3.590 1.00 0.00 56 SER A CA 5
ATOM 4101 C C . SER A 1 56 ? -3.562 -12.775 -3.533 1.00 0.00 56 SER A C 5
ATOM 4102 O O . SER A 1 56 ? -3.662 -13.977 -3.274 1.00 0.00 56 SER A O 5
ATOM 4110 N N . GLY A 1 57 ? -2.398 -12.233 -3.885 1.00 0.00 57 GLY A N 5
ATOM 4111 C CA . GLY A 1 57 ? -1.085 -12.862 -3.742 1.00 0.00 57 GLY A CA 5
ATOM 4112 C C . GLY A 1 57 ? -0.108 -11.918 -3.046 1.00 0.00 57 GLY A C 5
ATOM 4113 O O . GLY A 1 57 ? 1.113 -12.093 -3.126 1.00 0.00 57 GLY A O 5
ATOM 4117 N N . CYS A 1 58 ? -0.649 -10.889 -2.394 1.00 0.00 58 CYS A N 5
ATOM 4118 C CA . CYS A 1 58 ? 0.078 -9.968 -1.548 1.00 0.00 58 CYS A CA 5
ATOM 4119 C C . CYS A 1 58 ? 0.542 -10.687 -0.281 1.00 0.00 58 CYS A C 5
ATOM 4120 O O . CYS A 1 58 ? 0.114 -11.815 -0.010 1.00 0.00 58 CYS A O 5
ATOM 4127 N N . ASP A 1 59 ? 1.424 -10.053 0.487 1.00 0.00 59 ASP A N 5
ATOM 4128 C CA . ASP A 1 59 ? 1.942 -10.643 1.719 1.00 0.00 59 ASP A CA 5
ATOM 4129 C C . ASP A 1 59 ? 1.195 -10.069 2.920 1.00 0.00 59 ASP A C 5
ATOM 4130 O O . ASP A 1 59 ? 0.730 -8.926 2.870 1.00 0.00 59 ASP A O 5
ATOM 4139 N N . MET A 1 60 ? 1.023 -10.854 3.980 1.00 0.00 60 MET A N 5
ATOM 4140 C CA . MET A 1 60 ? 0.226 -10.512 5.151 1.00 0.00 60 MET A CA 5
ATOM 4141 C C . MET A 1 60 ? 1.014 -10.943 6.377 1.00 0.00 60 MET A C 5
ATOM 4142 O O . MET A 1 60 ? 1.162 -12.145 6.623 1.00 0.00 60 MET A O 5
ATOM 4156 N N . GLU A 1 61 ? 1.542 -9.978 7.128 1.00 0.00 61 GLU A N 5
ATOM 4157 C CA . GLU A 1 61 ? 2.072 -10.259 8.457 1.00 0.00 61 GLU A CA 5
ATOM 4158 C C . GLU A 1 61 ? 0.928 -10.504 9.436 1.00 0.00 61 GLU A C 5
ATOM 4159 O O . GLU A 1 61 ? 1.206 -10.696 10.638 1.00 0.00 61 GLU A O 5
ATOM 4171 N N . TYR A 1 1 ? -13.774 8.916 2.441 1.00 0.00 1 TYR A N 6
ATOM 4172 C CA . TYR A 1 1 ? -12.439 8.877 3.036 1.00 0.00 1 TYR A CA 6
ATOM 4173 C C . TYR A 1 1 ? -11.393 9.088 1.938 1.00 0.00 1 TYR A C 6
ATOM 4174 O O . TYR A 1 1 ? -11.130 10.237 1.603 1.00 0.00 1 TYR A O 6
ATOM 4192 N N . ASN A 1 2 ? -10.841 7.997 1.384 1.00 0.00 2 ASN A N 6
ATOM 4193 C CA . ASN A 1 2 ? -9.757 7.822 0.410 1.00 0.00 2 ASN A CA 6
ATOM 4194 C C . ASN A 1 2 ? -8.454 7.563 1.159 1.00 0.00 2 ASN A C 6
ATOM 4195 O O . ASN A 1 2 ? -8.056 8.432 1.931 1.00 0.00 2 ASN A O 6
ATOM 4206 N N . PRO A 1 3 ? -7.755 6.447 0.926 1.00 0.00 3 PRO A N 6
ATOM 4207 C CA . PRO A 1 3 ? -6.474 6.185 1.568 1.00 0.00 3 PRO A CA 6
ATOM 4208 C C . PRO A 1 3 ? -5.420 7.222 1.182 1.00 0.00 3 PRO A C 6
ATOM 4209 O O . PRO A 1 3 ? -4.540 7.484 1.994 1.00 0.00 3 PRO A O 6
ATOM 4220 N N . GLU A 1 4 ? -5.546 7.890 0.024 1.00 0.00 4 GLU A N 6
ATOM 4221 C CA . GLU A 1 4 ? -4.652 8.983 -0.317 1.00 0.00 4 GLU A CA 6
ATOM 4222 C C . GLU A 1 4 ? -4.817 10.199 0.614 1.00 0.00 4 GLU A C 6
ATOM 4223 O O . GLU A 1 4 ? -4.052 11.156 0.506 1.00 0.00 4 GLU A O 6
ATOM 4235 N N . ASP A 1 5 ? -5.820 10.245 1.502 1.00 0.00 5 ASP A N 6
ATOM 4236 C CA . ASP A 1 5 ? -5.816 11.233 2.592 1.00 0.00 5 ASP A CA 6
ATOM 4237 C C . ASP A 1 5 ? -4.761 10.934 3.687 1.00 0.00 5 ASP A C 6
ATOM 4238 O O . ASP A 1 5 ? -4.284 11.861 4.342 1.00 0.00 5 ASP A O 6
ATOM 4247 N N . ASP A 1 6 ? -4.325 9.678 3.851 1.00 0.00 6 ASP A N 6
ATOM 4248 C CA . ASP A 1 6 ? -3.227 9.251 4.746 1.00 0.00 6 ASP A CA 6
ATOM 4249 C C . ASP A 1 6 ? -2.068 8.678 3.930 1.00 0.00 6 ASP A C 6
ATOM 4250 O O . ASP A 1 6 ? -1.283 7.886 4.453 1.00 0.00 6 ASP A O 6
ATOM 4259 N N . TYR A 1 7 ? -1.948 9.073 2.658 1.00 0.00 7 TYR A N 6
ATOM 4260 C CA . TYR A 1 7 ? -0.755 8.823 1.868 1.00 0.00 7 TYR A CA 6
ATOM 4261 C C . TYR A 1 7 ? 0.406 9.598 2.475 1.00 0.00 7 TYR A C 6
ATOM 4262 O O . TYR A 1 7 ? 0.253 10.760 2.879 1.00 0.00 7 TYR A O 6
ATOM 4280 N N . THR A 1 8 ? 1.576 8.972 2.493 1.00 0.00 8 THR A N 6
ATOM 4281 C CA . THR A 1 8 ? 2.776 9.524 3.083 1.00 0.00 8 THR A CA 6
ATOM 4282 C C . THR A 1 8 ? 3.896 9.527 2.036 1.00 0.00 8 THR A C 6
ATOM 4283 O O . THR A 1 8 ? 4.619 8.545 1.883 1.00 0.00 8 THR A O 6
ATOM 4294 N N . PRO A 1 9 ? 4.070 10.602 1.248 1.00 0.00 9 PRO A N 6
ATOM 4295 C CA . PRO A 1 9 ? 5.091 10.614 0.210 1.00 0.00 9 PRO A CA 6
ATOM 4296 C C . PRO A 1 9 ? 6.504 10.574 0.802 1.00 0.00 9 PRO A C 6
ATOM 4297 O O . PRO A 1 9 ? 7.416 10.072 0.139 1.00 0.00 9 PRO A O 6
ATOM 4308 N N . LEU A 1 10 ? 6.700 11.077 2.032 1.00 0.00 10 LEU A N 6
ATOM 4309 C CA . LEU A 1 10 ? 8.034 11.321 2.570 1.00 0.00 10 LEU A CA 6
ATOM 4310 C C . LEU A 1 10 ? 8.842 10.041 2.740 1.00 0.00 10 LEU A C 6
ATOM 4311 O O . LEU A 1 10 ? 10.069 10.112 2.677 1.00 0.00 10 LEU A O 6
ATOM 4327 N N . THR A 1 11 ? 8.204 8.882 2.930 1.00 0.00 11 THR A N 6
ATOM 4328 C CA . THR A 1 11 ? 8.905 7.598 2.927 1.00 0.00 11 THR A CA 6
ATOM 4329 C C . THR A 1 11 ? 8.284 6.580 1.964 1.00 0.00 11 THR A C 6
ATOM 4330 O O . THR A 1 11 ? 8.717 5.424 1.959 1.00 0.00 11 THR A O 6
ATOM 4341 N N . CYS A 1 12 ? 7.320 6.980 1.123 1.00 0.00 12 CYS A N 6
ATOM 4342 C CA . CYS A 1 12 ? 6.802 6.146 0.048 1.00 0.00 12 CYS A CA 6
ATOM 4343 C C . CYS A 1 12 ? 7.567 6.449 -1.250 1.00 0.00 12 CYS A C 6
ATOM 4344 O O . CYS A 1 12 ? 7.439 7.557 -1.786 1.00 0.00 12 CYS A O 6
ATOM 4351 N N . PRO A 1 13 ? 8.324 5.489 -1.816 1.00 0.00 13 PRO A N 6
ATOM 4352 C CA . PRO A 1 13 ? 8.932 5.666 -3.130 1.00 0.00 13 PRO A CA 6
ATOM 4353 C C . PRO A 1 13 ? 7.933 5.749 -4.290 1.00 0.00 13 PRO A C 6
ATOM 4354 O O . PRO A 1 13 ? 8.359 5.976 -5.424 1.00 0.00 13 PRO A O 6
ATOM 4365 N N . HIS A 1 14 ? 6.633 5.550 -4.043 1.00 0.00 14 HIS A N 6
ATOM 4366 C CA . HIS A 1 14 ? 5.622 5.370 -5.083 1.00 0.00 14 HIS A CA 6
ATOM 4367 C C . HIS A 1 14 ? 4.696 6.558 -5.068 1.00 0.00 14 HIS A C 6
ATOM 4368 O O . HIS A 1 14 ? 4.369 7.102 -4.012 1.00 0.00 14 HIS A O 6
ATOM 4383 N N . THR A 1 15 ? 4.344 6.995 -6.259 1.00 0.00 15 THR A N 6
ATOM 4384 C CA . THR A 1 15 ? 3.648 8.238 -6.478 1.00 0.00 15 THR A CA 6
ATOM 4385 C C . THR A 1 15 ? 2.166 8.033 -6.219 1.00 0.00 15 THR A C 6
ATOM 4386 O O . THR A 1 15 ? 1.661 6.919 -6.335 1.00 0.00 15 THR A O 6
ATOM 4397 N N . ILE A 1 16 ? 1.450 9.121 -5.964 1.00 0.00 16 IL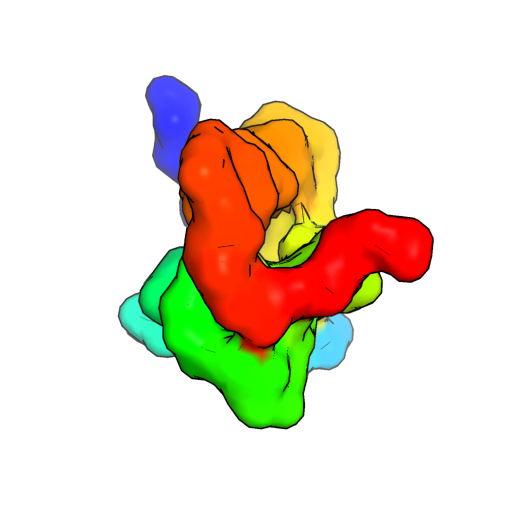E A N 6
ATOM 4398 C CA . ILE A 1 16 ? 0.019 9.137 -5.690 1.00 0.00 16 ILE A CA 6
ATOM 4399 C C . ILE A 1 16 ? -0.825 8.670 -6.888 1.00 0.00 16 ILE A C 6
ATOM 4400 O O . ILE A 1 16 ? -2.052 8.622 -6.828 1.00 0.00 16 ILE A O 6
ATOM 4416 N N . SER A 1 17 ? -0.192 8.390 -8.023 1.00 0.00 17 SER A N 6
ATOM 4417 C CA . SER A 1 17 ? -0.766 7.751 -9.177 1.00 0.00 17 SER A CA 6
ATOM 4418 C C . SER A 1 17 ? -0.693 6.220 -9.142 1.00 0.00 17 SER A C 6
ATOM 4419 O O . SER A 1 17 ? -1.474 5.579 -9.841 1.00 0.00 17 SER A O 6
ATOM 4427 N N . VAL A 1 18 ? 0.276 5.638 -8.430 1.00 0.00 18 VAL A N 6
ATOM 4428 C CA . VAL A 1 18 ? 0.573 4.206 -8.401 1.00 0.00 18 VAL A CA 6
ATOM 4429 C C . VAL A 1 18 ? 1.051 3.857 -6.990 1.00 0.00 18 VAL A C 6
ATOM 4430 O O . VAL A 1 18 ? 2.135 3.333 -6.764 1.00 0.00 18 VAL A O 6
ATOM 4443 N N . VAL A 1 19 ? 0.271 4.218 -5.999 1.00 0.00 19 VAL A N 6
ATOM 4444 C CA . VAL A 1 19 ? 0.529 3.852 -4.620 1.00 0.00 19 VAL A CA 6
ATOM 4445 C C . VAL A 1 19 ? -0.510 2.822 -4.190 1.00 0.00 19 VAL A C 6
ATOM 4446 O O . VAL A 1 19 ? -0.146 1.724 -3.770 1.00 0.00 19 VAL A O 6
ATOM 4459 N N . TRP A 1 20 ? -1.796 3.133 -4.385 1.00 0.00 20 TRP A N 6
ATOM 4460 C CA . TRP A 1 20 ? -2.906 2.225 -4.161 1.00 0.00 20 TRP A CA 6
ATOM 4461 C C . TRP A 1 20 ? -2.667 0.979 -4.990 1.00 0.00 20 TRP A C 6
ATOM 4462 O O . TRP A 1 20 ? -2.446 -0.090 -4.427 1.00 0.00 20 TRP A O 6
ATOM 4483 N N . TYR A 1 21 ? -2.644 1.124 -6.319 1.00 0.00 21 TYR A N 6
ATOM 4484 C CA . TYR A 1 21 ? -2.375 0.028 -7.240 1.00 0.00 21 TYR A CA 6
ATOM 4485 C C . TYR A 1 21 ? -1.137 -0.772 -6.837 1.00 0.00 21 TYR A C 6
ATOM 4486 O O . TYR A 1 21 ? -1.150 -1.995 -6.919 1.00 0.00 21 TYR A O 6
ATOM 4504 N N . GLU A 1 22 ? -0.068 -0.115 -6.388 1.00 0.00 22 GLU A N 6
ATOM 4505 C CA . GLU A 1 22 ? 1.196 -0.787 -6.182 1.00 0.00 22 GLU A CA 6
ATOM 4506 C C . GLU A 1 22 ? 1.003 -1.717 -4.980 1.00 0.00 22 GLU A C 6
ATOM 4507 O O . GLU A 1 22 ? 1.047 -2.933 -5.154 1.00 0.00 22 GLU A O 6
ATOM 4519 N N . CYS A 1 23 ? 0.597 -1.179 -3.821 1.00 0.00 23 CYS A N 6
ATOM 4520 C CA . CYS A 1 23 ? 0.557 -1.905 -2.569 1.00 0.00 23 CYS A CA 6
ATOM 4521 C C . CYS A 1 23 ? -0.685 -2.779 -2.498 1.00 0.00 23 CYS A C 6
ATOM 4522 O O . CYS A 1 23 ? -0.873 -3.429 -1.469 1.00 0.00 23 CYS A O 6
ATOM 4529 N N . THR A 1 24 ? -1.529 -2.806 -3.542 1.00 0.00 24 THR A N 6
ATOM 4530 C CA . THR A 1 24 ? -2.745 -3.595 -3.524 1.00 0.00 24 THR A CA 6
ATOM 4531 C C . THR A 1 24 ? -2.907 -4.550 -4.714 1.00 0.00 24 THR A C 6
ATOM 4532 O O . THR A 1 24 ? -3.818 -5.375 -4.689 1.00 0.00 24 THR A O 6
ATOM 4543 N N . GLU A 1 25 ? -2.056 -4.472 -5.743 1.00 0.00 25 GLU A N 6
ATOM 4544 C CA . GLU A 1 25 ? -2.162 -5.307 -6.940 1.00 0.00 25 GLU A CA 6
ATOM 4545 C C . GLU A 1 25 ? -0.803 -5.870 -7.316 1.00 0.00 25 GLU A C 6
ATOM 4546 O O . GLU A 1 25 ? -0.673 -7.077 -7.521 1.00 0.00 25 GLU A O 6
ATOM 4558 N N . ASN A 1 26 ? 0.193 -4.987 -7.426 1.00 0.00 26 ASN A N 6
ATOM 4559 C CA . ASN A 1 26 ? 1.529 -5.348 -7.862 1.00 0.00 26 ASN A CA 6
ATOM 4560 C C . ASN A 1 26 ? 2.184 -6.275 -6.839 1.00 0.00 26 ASN A C 6
ATOM 4561 O O . ASN A 1 26 ? 2.683 -5.830 -5.803 1.00 0.00 26 ASN A O 6
ATOM 4572 N N . THR A 1 27 ? 2.213 -7.573 -7.125 1.00 0.00 27 THR A N 6
ATOM 4573 C CA . THR A 1 27 ? 2.717 -8.592 -6.213 1.00 0.00 27 THR A CA 6
ATOM 4574 C C . THR A 1 27 ? 4.229 -8.467 -5.953 1.00 0.00 27 THR A C 6
ATOM 4575 O O . THR A 1 27 ? 4.758 -9.170 -5.093 1.00 0.00 27 THR A O 6
ATOM 4586 N N . ALA A 1 28 ? 4.934 -7.568 -6.650 1.00 0.00 28 ALA A N 6
ATOM 4587 C CA . ALA A 1 28 ? 6.284 -7.145 -6.292 1.00 0.00 28 ALA A CA 6
ATOM 4588 C C . ALA A 1 28 ? 6.345 -6.567 -4.878 1.00 0.00 28 ALA A C 6
ATOM 4589 O O . ALA A 1 28 ? 7.422 -6.477 -4.286 1.00 0.00 28 ALA A O 6
ATOM 4596 N N . ASN A 1 29 ? 5.227 -6.071 -4.352 1.00 0.00 29 ASN A N 6
ATOM 4597 C CA . ASN A 1 29 ? 5.251 -5.286 -3.131 1.00 0.00 29 ASN A CA 6
ATOM 4598 C C . ASN A 1 29 ? 3.957 -5.349 -2.335 1.00 0.00 29 ASN A C 6
ATOM 4599 O O . ASN A 1 29 ? 4.030 -5.090 -1.136 1.00 0.00 29 ASN A O 6
ATOM 4610 N N . CYS A 1 30 ? 2.803 -5.689 -2.918 1.00 0.00 30 CYS A N 6
ATOM 4611 C CA . CYS A 1 30 ? 1.551 -5.603 -2.177 1.00 0.00 30 CYS A CA 6
ATOM 4612 C C . CYS A 1 30 ? 1.603 -6.480 -0.919 1.00 0.00 30 CYS A C 6
ATOM 4613 O O . CYS A 1 30 ? 2.199 -7.562 -0.927 1.00 0.00 30 CYS A O 6
ATOM 4620 N N . GLY A 1 31 ? 1.014 -6.006 0.181 1.00 0.00 31 GLY A N 6
ATOM 4621 C CA . GLY A 1 31 ? 1.131 -6.647 1.487 1.00 0.00 31 GLY A CA 6
ATOM 4622 C C . GLY A 1 31 ? 1.299 -5.624 2.603 1.00 0.00 31 GLY A C 6
ATOM 4623 O O . GLY A 1 31 ? 1.440 -4.425 2.329 1.00 0.00 31 GLY A O 6
ATOM 4627 N N . THR A 1 32 ? 1.295 -6.102 3.850 1.00 0.00 32 THR A N 6
ATOM 4628 C CA . THR A 1 32 ? 1.221 -5.287 5.060 1.00 0.00 32 THR A CA 6
ATOM 4629 C C . THR A 1 32 ? 2.313 -4.215 5.049 1.00 0.00 32 THR A C 6
ATOM 4630 O O . THR A 1 32 ? 2.012 -3.026 5.177 1.00 0.00 32 THR A O 6
ATOM 4641 N N . ALA A 1 33 ? 3.566 -4.613 4.811 1.00 0.00 33 ALA A N 6
ATOM 4642 C CA . ALA A 1 33 ? 4.691 -3.694 4.898 1.00 0.00 33 ALA A CA 6
ATOM 4643 C C . ALA A 1 33 ? 4.670 -2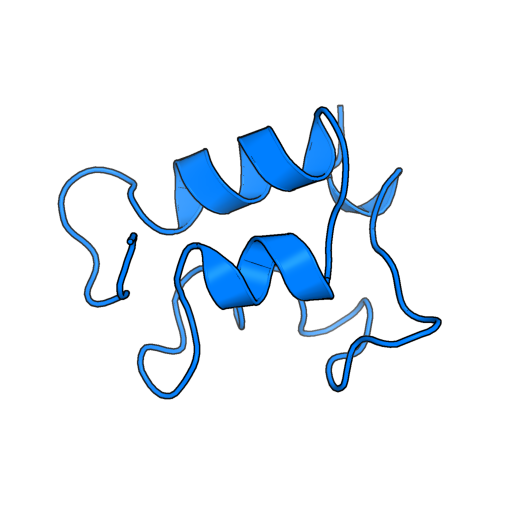.616 3.809 1.00 0.00 33 ALA A C 6
ATOM 4644 O O . ALA A 1 33 ? 5.243 -1.550 4.023 1.00 0.00 33 ALA A O 6
ATOM 4651 N N . CYS A 1 34 ? 4.076 -2.857 2.632 1.00 0.00 34 CYS A N 6
ATOM 4652 C CA . CYS A 1 34 ? 3.986 -1.816 1.604 1.00 0.00 34 CYS A CA 6
ATOM 4653 C C . CYS A 1 34 ? 2.973 -0.775 2.037 1.00 0.00 34 CYS A C 6
ATOM 4654 O O . CYS A 1 34 ? 3.270 0.421 1.984 1.00 0.00 34 CYS A O 6
ATOM 4661 N N . CYS A 1 35 ? 1.804 -1.237 2.498 1.00 0.00 35 CYS A N 6
ATOM 4662 C CA . CYS A 1 35 ? 0.803 -0.368 3.083 1.00 0.00 35 CYS A CA 6
ATOM 4663 C C . CYS A 1 35 ? 1.478 0.486 4.153 1.00 0.00 35 CYS A C 6
ATOM 4664 O O . CYS A 1 35 ? 1.445 1.705 4.058 1.00 0.00 35 CYS A O 6
ATOM 4671 N N . ASP A 1 36 ? 2.177 -0.131 5.101 1.00 0.00 36 ASP A N 6
ATOM 4672 C CA . ASP A 1 36 ? 2.809 0.535 6.244 1.00 0.00 36 ASP A CA 6
ATOM 4673 C C . ASP A 1 36 ? 4.107 1.281 5.906 1.00 0.00 36 ASP A C 6
ATOM 4674 O O . ASP A 1 36 ? 4.855 1.700 6.790 1.00 0.00 36 ASP A O 6
ATOM 4683 N N . SER A 1 37 ? 4.403 1.449 4.617 1.00 0.00 37 SER A N 6
ATOM 4684 C CA . SER A 1 37 ? 5.422 2.360 4.091 1.00 0.00 37 SER A CA 6
ATOM 4685 C C . SER A 1 37 ? 4.834 3.503 3.257 1.00 0.00 37 SER A C 6
ATOM 4686 O O . SER A 1 37 ? 5.602 4.377 2.837 1.00 0.00 37 SER A O 6
ATOM 4694 N N . CYS A 1 38 ? 3.523 3.528 3.004 1.00 0.00 38 CYS A N 6
ATOM 4695 C CA . CYS A 1 38 ? 2.913 4.484 2.095 1.00 0.00 38 CYS A CA 6
ATOM 4696 C C . CYS A 1 38 ? 1.559 5.004 2.560 1.00 0.00 38 CYS A C 6
ATOM 4697 O O . CYS A 1 38 ? 1.057 5.960 1.974 1.00 0.00 38 CYS A O 6
ATOM 4704 N N . PHE A 1 39 ? 0.957 4.367 3.558 1.00 0.00 39 PHE A N 6
ATOM 4705 C CA . PHE A 1 39 ? -0.365 4.639 4.063 1.00 0.00 39 PHE A CA 6
ATOM 4706 C C . PHE A 1 39 ? -0.361 4.376 5.554 1.00 0.00 39 PHE A C 6
ATOM 4707 O O . PHE A 1 39 ? 0.124 3.335 6.014 1.00 0.00 39 PHE A O 6
ATOM 4724 N N . GLU A 1 40 ? -1.008 5.259 6.298 1.00 0.00 40 GLU A N 6
ATOM 4725 C CA . GLU A 1 40 ? -1.057 5.183 7.751 1.00 0.00 40 GLU A CA 6
ATOM 4726 C C . GLU A 1 40 ? -2.514 5.138 8.200 1.00 0.00 40 GLU A C 6
ATOM 4727 O O . GLU A 1 40 ? -3.420 5.429 7.419 1.00 0.00 40 GLU A O 6
ATOM 4739 N N . LEU A 1 41 ? -2.747 4.804 9.469 1.00 0.00 41 LEU A N 6
ATOM 4740 C CA . LEU A 1 41 ? -4.031 4.970 10.152 1.00 0.00 41 LEU A CA 6
ATOM 4741 C C . LEU A 1 41 ? -5.199 4.331 9.362 1.00 0.00 41 LEU A C 6
ATOM 4742 O O . LEU A 1 41 ? -5.175 3.117 9.095 1.00 0.00 41 LEU A O 6
ATOM 4758 N N . THR A 1 42 ? -6.225 5.105 8.990 1.00 0.00 42 THR A N 6
ATOM 4759 C CA . THR A 1 42 ? -7.357 4.643 8.185 1.00 0.00 42 THR A CA 6
ATOM 4760 C C . THR A 1 42 ? -6.879 4.181 6.801 1.00 0.00 42 THR A C 6
ATOM 4761 O O . THR A 1 42 ? -7.359 3.169 6.284 1.00 0.00 42 THR A O 6
ATOM 4772 N N . GLY A 1 43 ? -5.908 4.876 6.211 1.00 0.00 43 GLY A N 6
ATOM 4773 C CA . GLY A 1 43 ? -5.400 4.596 4.877 1.00 0.00 43 GLY A CA 6
ATOM 4774 C C . GLY A 1 43 ? -4.719 3.252 4.854 1.00 0.00 43 GLY A C 6
ATOM 4775 O O . GLY A 1 43 ? -4.967 2.446 3.954 1.00 0.00 43 GLY A O 6
ATOM 4779 N N . ASN A 1 44 ? -3.927 2.987 5.893 1.00 0.00 44 ASN A N 6
ATOM 4780 C CA . ASN A 1 44 ? -3.274 1.712 6.097 1.00 0.00 44 ASN A CA 6
ATOM 4781 C C . ASN A 1 44 ? -4.340 0.625 6.100 1.00 0.00 44 ASN A C 6
ATOM 4782 O O . ASN A 1 44 ? -4.302 -0.305 5.301 1.00 0.00 44 ASN A O 6
ATOM 4793 N N . THR A 1 45 ? -5.367 0.821 6.930 1.00 0.00 45 THR A N 6
ATOM 4794 C CA . THR A 1 45 ? -6.482 -0.102 7.069 1.00 0.00 45 THR A CA 6
ATOM 4795 C C . THR A 1 45 ? -7.146 -0.407 5.725 1.00 0.00 45 THR A C 6
ATOM 4796 O O . THR A 1 45 ? -7.447 -1.575 5.477 1.00 0.00 45 THR A O 6
ATOM 4807 N N . MET A 1 46 ? -7.414 0.603 4.885 1.00 0.00 46 MET A N 6
ATOM 4808 C CA . MET A 1 46 ? -8.030 0.389 3.580 1.00 0.00 46 MET A CA 6
ATOM 4809 C C . MET A 1 46 ? -7.072 -0.341 2.640 1.00 0.00 46 MET A C 6
ATOM 4810 O O . MET A 1 46 ? -7.517 -1.227 1.915 1.00 0.00 46 MET A O 6
ATOM 4824 N N . CYS A 1 47 ? -5.780 -0.003 2.647 1.00 0.00 47 CYS A N 6
ATOM 4825 C CA . CYS A 1 47 ? -4.768 -0.681 1.842 1.00 0.00 47 CYS A CA 6
ATOM 4826 C C . CYS A 1 47 ? -4.762 -2.172 2.163 1.00 0.00 47 CYS A C 6
ATOM 4827 O O . CYS A 1 47 ? -4.910 -2.993 1.259 1.00 0.00 47 CYS A O 6
ATOM 4834 N N . LEU A 1 48 ? -4.687 -2.517 3.451 1.00 0.00 48 LEU A N 6
ATOM 4835 C CA . LEU A 1 48 ? -4.792 -3.888 3.929 1.00 0.00 48 LEU A CA 6
ATOM 4836 C C . LEU A 1 48 ? -6.085 -4.535 3.417 1.00 0.00 48 LEU A C 6
ATOM 4837 O O . LEU A 1 48 ? -6.076 -5.668 2.936 1.00 0.00 48 LEU A O 6
ATOM 4853 N N . LEU A 1 49 ? -7.201 -3.806 3.514 1.00 0.00 49 LEU A N 6
ATOM 4854 C CA . LEU A 1 49 ? -8.525 -4.249 3.066 1.00 0.00 49 LEU A CA 6
ATOM 4855 C C . LEU A 1 49 ? -8.564 -4.665 1.590 1.00 0.00 49 LEU A C 6
ATOM 4856 O O . LEU A 1 49 ? -9.276 -5.615 1.266 1.00 0.00 49 LEU A O 6
ATOM 4872 N N . GLN A 1 50 ? -7.860 -3.967 0.690 1.00 0.00 50 GLN A N 6
ATOM 4873 C CA . GLN A 1 50 ? -7.781 -4.361 -0.714 1.00 0.00 50 GLN A CA 6
ATOM 4874 C C . GLN A 1 50 ? -6.708 -5.437 -0.924 1.00 0.00 50 GLN A C 6
ATOM 4875 O O . GLN A 1 50 ? -7.004 -6.452 -1.543 1.00 0.00 50 GLN A O 6
ATOM 4889 N N . ALA A 1 51 ? -5.486 -5.241 -0.414 1.00 0.00 51 ALA A N 6
ATOM 4890 C CA . ALA A 1 51 ? -4.360 -6.154 -0.633 1.00 0.00 51 ALA A CA 6
ATOM 4891 C C . ALA A 1 51 ? -4.672 -7.577 -0.155 1.00 0.00 51 ALA A C 6
ATOM 4892 O O . ALA A 1 51 ? -4.252 -8.553 -0.775 1.00 0.00 51 ALA A O 6
ATOM 4899 N N . GLY A 1 52 ? -5.429 -7.693 0.935 1.00 0.00 52 GLY A N 6
ATOM 4900 C CA . GLY A 1 52 ? -5.840 -8.952 1.523 1.00 0.00 52 GLY A CA 6
ATOM 4901 C C . GLY A 1 52 ? -7.337 -9.179 1.373 1.00 0.00 52 GLY A C 6
ATOM 4902 O O . GLY A 1 52 ? -7.935 -9.714 2.310 1.00 0.00 52 GLY A O 6
ATOM 4906 N N . ALA A 1 53 ? -7.942 -8.760 0.251 1.00 0.00 53 ALA A N 6
ATOM 4907 C CA . ALA A 1 53 ? -9.388 -8.736 0.037 1.00 0.00 53 ALA A CA 6
ATOM 4908 C C . ALA A 1 53 ? -10.051 -10.071 0.372 1.00 0.00 53 ALA A C 6
ATOM 4909 O O . ALA A 1 53 ? -10.874 -10.109 1.291 1.00 0.00 53 ALA A O 6
ATOM 4916 N N . ALA A 1 54 ? -9.708 -11.141 -0.359 1.00 0.00 54 ALA A N 6
ATOM 4917 C CA . ALA A 1 54 ? -10.055 -12.519 -0.026 1.00 0.00 54 ALA A CA 6
ATOM 4918 C C . ALA A 1 54 ? -9.248 -13.501 -0.887 1.00 0.00 54 ALA A C 6
ATOM 4919 O O . ALA A 1 54 ? -9.805 -14.144 -1.781 1.00 0.00 54 ALA A O 6
ATOM 4926 N N . GLY A 1 55 ? -7.959 -13.671 -0.591 1.00 0.00 55 GLY A N 6
ATOM 4927 C CA . GLY A 1 55 ? -7.085 -14.668 -1.224 1.00 0.00 55 GLY A CA 6
ATOM 4928 C C . GLY A 1 55 ? -6.023 -14.071 -2.146 1.00 0.00 55 GLY A C 6
ATOM 4929 O O . GLY A 1 55 ? -5.042 -14.750 -2.441 1.00 0.00 55 GLY A O 6
ATOM 4933 N N . SER A 1 56 ? -6.207 -12.809 -2.538 1.00 0.00 56 SER A N 6
ATOM 4934 C CA . SER A 1 56 ? -5.612 -12.060 -3.638 1.00 0.00 56 SER A CA 6
ATOM 4935 C C . SER A 1 56 ? -4.203 -12.540 -4.041 1.00 0.00 56 SER A C 6
ATOM 4936 O O . SER A 1 56 ? -4.095 -13.456 -4.862 1.00 0.00 56 SER A O 6
ATOM 4944 N N . GLY A 1 57 ? -3.125 -11.996 -3.466 1.00 0.00 57 GLY A N 6
ATOM 4945 C CA . GLY A 1 57 ? -1.770 -12.358 -3.871 1.00 0.00 57 GLY A CA 6
ATOM 4946 C C . GLY A 1 57 ? -0.704 -11.448 -3.278 1.00 0.00 57 GLY A C 6
ATOM 4947 O O . GLY A 1 57 ? 0.199 -11.022 -3.997 1.00 0.00 57 GLY A O 6
ATOM 4951 N N . CYS A 1 58 ? -0.819 -11.134 -1.990 1.00 0.00 58 CYS A N 6
ATOM 4952 C CA . CYS A 1 58 ? 0.002 -10.128 -1.333 1.00 0.00 58 CYS A CA 6
ATOM 4953 C C . CYS A 1 58 ? 0.614 -10.703 -0.059 1.00 0.00 58 CYS A C 6
ATOM 4954 O O . CYS A 1 58 ? 0.067 -11.644 0.525 1.00 0.00 58 CYS A O 6
ATOM 4961 N N . ASP A 1 59 ? 1.740 -10.132 0.363 1.00 0.00 59 ASP A N 6
ATOM 4962 C CA . ASP A 1 59 ? 2.537 -10.589 1.499 1.00 0.00 59 ASP A CA 6
ATOM 4963 C C . ASP A 1 59 ? 1.975 -9.982 2.780 1.00 0.00 59 ASP A C 6
ATOM 4964 O O . ASP A 1 59 ? 2.383 -8.912 3.235 1.00 0.00 59 ASP A O 6
ATOM 4973 N N . MET A 1 60 ? 0.939 -10.626 3.301 1.00 0.00 60 MET A N 6
ATOM 4974 C CA . MET A 1 60 ? 0.158 -10.129 4.417 1.00 0.00 60 MET A CA 6
ATOM 4975 C C . MET A 1 60 ? 0.738 -10.701 5.710 1.00 0.00 60 MET A C 6
ATOM 4976 O O . MET A 1 60 ? 0.514 -11.878 6.015 1.00 0.00 60 MET A O 6
ATOM 4990 N N . GLU A 1 61 ? 1.516 -9.907 6.445 1.00 0.00 61 GLU A N 6
ATOM 4991 C CA . GLU A 1 61 ? 1.809 -10.159 7.853 1.00 0.00 61 GLU A CA 6
ATOM 4992 C C . GLU A 1 61 ? 0.513 -10.034 8.631 1.00 0.00 61 GLU A C 6
ATOM 4993 O O . GLU A 1 61 ? -0.123 -8.963 8.498 1.00 0.00 61 GLU A O 6
ATOM 5005 N N . TYR A 1 1 ? -13.986 7.621 1.201 1.00 0.00 1 TYR A N 7
ATOM 5006 C CA . TYR A 1 1 ? -12.938 8.088 2.105 1.00 0.00 1 TYR A CA 7
ATOM 5007 C C . TYR A 1 1 ? -11.740 8.553 1.284 1.00 0.00 1 TYR A C 7
ATOM 5008 O O . TYR A 1 1 ? -11.582 9.757 1.099 1.00 0.00 1 TYR A O 7
ATOM 5026 N N . ASN A 1 2 ? -10.982 7.592 0.745 1.00 0.00 2 ASN A N 7
ATOM 5027 C CA . ASN A 1 2 ? -9.769 7.616 -0.070 1.00 0.00 2 ASN A CA 7
ATOM 5028 C C . ASN A 1 2 ? -8.537 7.444 0.812 1.00 0.00 2 ASN A C 7
ATOM 5029 O O . ASN A 1 2 ? -8.207 8.361 1.555 1.00 0.00 2 ASN A O 7
ATOM 5040 N N . PRO A 1 3 ? -7.827 6.308 0.710 1.00 0.00 3 PRO A N 7
ATOM 5041 C CA . PRO A 1 3 ? -6.554 6.098 1.383 1.00 0.00 3 PRO A CA 7
ATOM 5042 C C . PRO A 1 3 ? -5.537 7.197 1.127 1.00 0.00 3 PRO A C 7
ATOM 5043 O O . PRO A 1 3 ? -4.720 7.469 2.003 1.00 0.00 3 PRO A O 7
ATOM 5054 N N . GLU A 1 4 ? -5.607 7.845 -0.041 1.00 0.00 4 GLU A N 7
ATOM 5055 C CA . GLU A 1 4 ? -4.714 8.937 -0.367 1.00 0.00 4 GLU A CA 7
ATOM 5056 C C . GLU A 1 4 ? -4.856 10.110 0.614 1.00 0.00 4 GLU A C 7
ATOM 5057 O O . GLU A 1 4 ? -3.988 10.980 0.633 1.00 0.00 4 GLU A O 7
ATOM 5069 N N . ASP A 1 5 ? -5.916 10.177 1.430 1.00 0.00 5 ASP A N 7
ATOM 5070 C CA . ASP A 1 5 ? -5.993 11.153 2.520 1.00 0.00 5 ASP A CA 7
ATOM 5071 C C . ASP A 1 5 ? -4.882 11.007 3.575 1.00 0.00 5 ASP A C 7
ATOM 5072 O O . ASP A 1 5 ? -4.480 12.001 4.183 1.00 0.00 5 ASP A O 7
ATOM 5081 N N . ASP A 1 6 ? -4.356 9.793 3.760 1.00 0.00 6 ASP A N 7
ATOM 5082 C CA . ASP A 1 6 ? -3.354 9.384 4.758 1.00 0.00 6 ASP A CA 7
ATOM 5083 C C . ASP A 1 6 ? -2.033 9.023 4.064 1.00 0.00 6 ASP A C 7
ATOM 5084 O O . ASP A 1 6 ? -1.184 8.361 4.664 1.00 0.00 6 ASP A O 7
ATOM 5093 N N . TYR A 1 7 ? -1.855 9.446 2.810 1.00 0.00 7 TYR A N 7
ATOM 5094 C CA . TYR A 1 7 ? -0.692 9.213 1.970 1.00 0.00 7 TYR A CA 7
ATOM 5095 C C . TYR A 1 7 ? 0.533 9.881 2.597 1.00 0.00 7 TYR A C 7
ATOM 5096 O O . TYR A 1 7 ? 0.529 11.098 2.809 1.00 0.00 7 TYR A O 7
ATOM 5114 N N . THR A 1 8 ? 1.580 9.107 2.886 1.00 0.00 8 THR A N 7
ATOM 5115 C CA . THR A 1 8 ? 2.822 9.564 3.496 1.00 0.00 8 THR A CA 7
ATOM 5116 C C . THR A 1 8 ? 3.988 9.586 2.473 1.00 0.00 8 THR A C 7
ATOM 5117 O O . THR A 1 8 ? 4.821 8.673 2.448 1.00 0.00 8 THR A O 7
ATOM 5128 N N . PRO A 1 9 ? 4.120 10.619 1.612 1.00 0.00 9 PRO A N 7
ATOM 5129 C CA . PRO A 1 9 ? 5.022 10.557 0.462 1.00 0.00 9 PRO A CA 7
ATOM 5130 C C . PRO A 1 9 ? 6.499 10.437 0.826 1.00 0.00 9 PRO A C 7
ATOM 5131 O O . PRO A 1 9 ? 7.281 9.914 0.028 1.00 0.00 9 PRO A O 7
ATOM 5142 N N . LEU A 1 10 ? 6.900 10.946 1.993 1.00 0.00 10 LEU A N 7
ATOM 5143 C CA . LEU A 1 10 ? 8.267 10.950 2.474 1.00 0.00 10 LEU A CA 7
ATOM 5144 C C . LEU A 1 10 ? 8.766 9.507 2.573 1.00 0.00 10 LEU A C 7
ATOM 5145 O O . LEU A 1 10 ? 9.842 9.178 2.073 1.00 0.00 10 LEU A O 7
ATOM 5161 N N . THR A 1 11 ? 7.966 8.644 3.196 1.00 0.00 11 THR A N 7
ATOM 5162 C CA . THR A 1 11 ? 8.271 7.241 3.427 1.00 0.00 11 THR A CA 7
ATOM 5163 C C . THR A 1 11 ? 7.933 6.365 2.221 1.00 0.00 11 THR A C 7
ATOM 5164 O O . THR A 1 11 ? 8.403 5.226 2.157 1.00 0.00 11 THR A O 7
ATOM 5175 N N . CYS A 1 12 ? 7.140 6.869 1.270 1.00 0.00 12 CYS A N 7
ATOM 5176 C CA . CYS A 1 12 ? 6.638 6.067 0.175 1.00 0.00 12 CYS A CA 7
ATOM 5177 C C . CYS A 1 12 ? 7.508 6.228 -1.071 1.00 0.00 12 CYS A C 7
ATOM 5178 O O . CYS A 1 12 ? 7.560 7.325 -1.642 1.00 0.00 12 CYS A O 7
ATOM 5185 N N . PRO A 1 13 ? 8.117 5.149 -1.586 1.00 0.00 13 PRO A N 7
ATOM 5186 C CA . PRO A 1 13 ? 8.865 5.188 -2.839 1.00 0.00 13 PRO A CA 7
ATOM 5187 C C . PRO A 1 13 ? 7.988 5.327 -4.094 1.00 0.00 13 PRO A C 7
ATOM 5188 O O . PRO A 1 13 ? 8.520 5.354 -5.203 1.00 0.00 13 PRO A O 7
ATOM 5199 N N . HIS A 1 14 ? 6.661 5.393 -3.956 1.00 0.00 14 HIS A N 7
ATOM 5200 C CA . HIS A 1 14 ? 5.693 5.368 -5.054 1.00 0.00 14 HIS A CA 7
ATOM 5201 C C . HIS A 1 14 ? 4.913 6.671 -5.014 1.00 0.00 14 HIS A C 7
ATOM 5202 O O . HIS A 1 14 ? 4.744 7.235 -3.927 1.00 0.00 14 HIS A O 7
ATOM 5217 N N . THR A 1 15 ? 4.477 7.179 -6.159 1.00 0.00 15 THR A N 7
ATOM 5218 C CA . THR A 1 15 ? 3.814 8.473 -6.217 1.00 0.00 15 THR A CA 7
ATOM 5219 C C . THR A 1 15 ? 2.312 8.289 -6.028 1.00 0.00 15 THR A C 7
ATOM 5220 O O . THR A 1 15 ? 1.799 7.183 -6.199 1.00 0.00 15 THR A O 7
ATOM 5231 N N . ILE A 1 16 ? 1.584 9.378 -5.773 1.00 0.00 16 ILE A N 7
ATOM 5232 C CA . ILE A 1 16 ? 0.134 9.353 -5.591 1.00 0.00 16 ILE A CA 7
ATOM 5233 C C . ILE A 1 16 ? -0.605 8.894 -6.868 1.00 0.00 16 ILE A C 7
ATOM 5234 O O . ILE A 1 16 ? -1.798 8.598 -6.840 1.00 0.00 16 ILE A O 7
ATOM 5250 N N . SER A 1 17 ? 0.089 8.838 -8.009 1.00 0.00 17 SER A N 7
ATOM 5251 C CA . SER A 1 17 ? -0.372 8.236 -9.254 1.00 0.00 17 SER A CA 7
ATOM 5252 C C . SER A 1 17 ? -0.596 6.726 -9.062 1.00 0.00 17 SER A C 7
ATOM 5253 O O . SER A 1 17 ? -1.608 6.186 -9.522 1.00 0.00 17 SER A O 7
ATOM 5261 N N . VAL A 1 18 ? 0.337 6.045 -8.396 1.00 0.00 18 VAL A N 7
ATOM 5262 C CA . VAL A 1 18 ? 0.430 4.590 -8.323 1.00 0.00 18 VAL A CA 7
ATOM 5263 C C . VAL A 1 18 ? 0.953 4.211 -6.937 1.00 0.00 18 VAL A C 7
ATOM 5264 O O . VAL A 1 18 ? 2.068 3.734 -6.752 1.00 0.00 18 VAL A O 7
ATOM 5277 N N . VAL A 1 19 ? 0.115 4.354 -5.939 1.00 0.00 19 VAL A N 7
ATOM 5278 C CA . VAL A 1 19 ? 0.491 3.988 -4.579 1.00 0.00 19 VAL A CA 7
ATOM 5279 C C . VAL A 1 19 ? -0.462 2.947 -4.031 1.00 0.00 19 VAL A C 7
ATOM 5280 O O . VAL A 1 19 ? -0.003 1.926 -3.527 1.00 0.00 19 VAL A O 7
ATOM 5293 N N . TRP A 1 20 ? -1.766 3.172 -4.207 1.00 0.00 20 TRP A N 7
ATOM 5294 C CA . TRP A 1 20 ? -2.813 2.230 -3.874 1.00 0.00 20 TRP A CA 7
ATOM 5295 C C . TRP A 1 20 ? -2.533 0.929 -4.602 1.00 0.00 20 TRP A C 7
ATOM 5296 O O . TRP A 1 20 ? -1.997 -0.006 -4.019 1.00 0.00 20 TRP A O 7
ATOM 5317 N N . TYR A 1 21 ? -2.795 0.932 -5.909 1.00 0.00 21 TYR A N 7
ATOM 5318 C CA . TYR A 1 21 ? -2.617 -0.189 -6.809 1.00 0.00 21 TYR A CA 7
ATOM 5319 C C . TYR A 1 21 ? -1.275 -0.892 -6.579 1.00 0.00 21 TYR A C 7
ATOM 5320 O O . TYR A 1 21 ? -1.205 -2.121 -6.576 1.00 0.00 21 TYR A O 7
ATOM 5338 N N . GLU A 1 22 ? -0.198 -0.124 -6.401 1.00 0.00 22 GLU A N 7
ATOM 5339 C CA . GLU A 1 22 ? 1.153 -0.647 -6.414 1.00 0.00 22 GLU A CA 7
ATOM 5340 C C . GLU A 1 22 ? 1.325 -1.517 -5.147 1.00 0.00 22 GLU A C 7
ATOM 5341 O O . GLU A 1 22 ? 1.971 -2.560 -5.212 1.00 0.00 22 GLU A O 7
ATOM 5353 N N . CYS A 1 23 ? 0.668 -1.150 -4.036 1.00 0.00 23 CYS A N 7
ATOM 5354 C CA . CYS A 1 23 ? 0.740 -1.818 -2.749 1.00 0.00 23 CYS A CA 7
ATOM 5355 C C . CYS A 1 23 ? -0.505 -2.663 -2.464 1.00 0.00 23 CYS A C 7
ATOM 5356 O O . CYS A 1 23 ? -0.551 -3.286 -1.401 1.00 0.00 23 CYS A O 7
ATOM 5363 N N . THR A 1 24 ? -1.471 -2.755 -3.388 1.00 0.00 24 THR A N 7
ATOM 5364 C CA . THR A 1 24 ? -2.691 -3.526 -3.197 1.00 0.00 24 THR A CA 7
ATOM 5365 C C . THR A 1 24 ? -2.939 -4.538 -4.315 1.00 0.00 24 THR A C 7
ATOM 5366 O O . THR A 1 24 ? -3.860 -5.341 -4.189 1.00 0.00 24 THR A O 7
ATOM 5377 N N . GLU A 1 25 ? -2.171 -4.520 -5.410 1.00 0.00 25 GLU A N 7
ATOM 5378 C CA . GLU A 1 25 ? -2.419 -5.375 -6.568 1.00 0.00 25 GLU A CA 7
ATOM 5379 C C . GLU A 1 25 ? -1.155 -6.078 -7.020 1.00 0.00 25 GLU A C 7
ATOM 5380 O O . GLU A 1 25 ? -1.148 -7.304 -7.113 1.00 0.00 25 GLU A O 7
ATOM 5392 N N . ASN A 1 26 ? -0.116 -5.293 -7.325 1.00 0.00 26 ASN A N 7
ATOM 5393 C CA . ASN A 1 26 ? 1.106 -5.775 -7.946 1.00 0.00 26 ASN A CA 7
ATOM 5394 C C . ASN A 1 26 ? 1.795 -6.768 -7.012 1.00 0.00 26 ASN A C 7
ATOM 5395 O O . ASN A 1 26 ? 2.496 -6.358 -6.084 1.00 0.00 26 ASN A O 7
ATOM 5406 N N . THR A 1 27 ? 1.594 -8.064 -7.259 1.00 0.00 27 THR A N 7
ATOM 5407 C CA . THR A 1 27 ? 1.983 -9.145 -6.362 1.00 0.00 27 THR A CA 7
ATOM 5408 C C . THR A 1 27 ? 3.472 -9.144 -5.974 1.00 0.00 27 THR A C 7
ATOM 5409 O O . THR A 1 27 ? 3.835 -9.624 -4.897 1.00 0.00 27 THR A O 7
ATOM 5420 N N . ALA A 1 28 ? 4.344 -8.591 -6.819 1.00 0.00 28 ALA A N 7
ATOM 5421 C CA . ALA A 1 28 ? 5.768 -8.451 -6.562 1.00 0.00 28 ALA A CA 7
ATOM 5422 C C . ALA A 1 28 ? 6.064 -7.508 -5.388 1.00 0.00 28 ALA A C 7
ATOM 5423 O O . ALA A 1 28 ? 7.148 -7.593 -4.805 1.00 0.00 28 ALA A O 7
ATOM 5430 N N . ASN A 1 29 ? 5.140 -6.605 -5.055 1.00 0.00 29 ASN A N 7
ATOM 5431 C CA . ASN A 1 29 ? 5.385 -5.448 -4.206 1.00 0.00 29 ASN A CA 7
ATOM 5432 C C . ASN A 1 29 ? 4.474 -5.422 -2.991 1.00 0.00 29 ASN A C 7
ATOM 5433 O O . ASN A 1 29 ? 4.938 -5.160 -1.884 1.00 0.00 29 ASN A O 7
ATOM 5444 N N . CYS A 1 30 ? 3.173 -5.609 -3.228 1.00 0.00 30 CYS A N 7
ATOM 5445 C CA . CYS A 1 30 ? 2.105 -5.373 -2.267 1.00 0.00 30 CYS A CA 7
ATOM 5446 C C . CYS A 1 30 ? 2.239 -6.168 -0.956 1.00 0.00 30 CYS A C 7
ATOM 5447 O O . CYS A 1 30 ? 3.104 -7.037 -0.808 1.00 0.00 30 CYS A O 7
ATOM 5454 N N . GLY A 1 31 ? 1.344 -5.895 -0.008 1.00 0.00 31 GLY A N 7
ATOM 5455 C CA . GLY A 1 31 ? 1.265 -6.524 1.303 1.00 0.00 31 GLY A CA 7
ATOM 5456 C C . GLY A 1 31 ? 1.398 -5.485 2.411 1.00 0.00 31 GLY A C 7
ATOM 5457 O O . GLY A 1 31 ? 1.639 -4.304 2.132 1.00 0.00 31 GLY A O 7
ATOM 5461 N N . THR A 1 32 ? 1.269 -5.921 3.666 1.00 0.00 32 THR A N 7
ATOM 5462 C CA . THR A 1 32 ? 1.198 -5.043 4.831 1.00 0.00 32 THR A CA 7
ATOM 5463 C C . THR A 1 32 ? 2.404 -4.096 4.878 1.00 0.00 32 THR A C 7
ATOM 5464 O O . THR A 1 32 ? 2.236 -2.878 4.973 1.00 0.00 32 THR A O 7
ATOM 5475 N N . ALA A 1 33 ? 3.612 -4.637 4.697 1.00 0.00 33 ALA A N 7
ATOM 5476 C CA . ALA A 1 33 ? 4.850 -3.868 4.692 1.00 0.00 33 ALA A CA 7
ATOM 5477 C C . ALA A 1 33 ? 4.900 -2.793 3.596 1.00 0.00 33 ALA A C 7
ATOM 5478 O O . ALA A 1 33 ? 5.555 -1.766 3.787 1.00 0.00 33 ALA A O 7
ATOM 5485 N N . CYS A 1 34 ? 4.250 -3.014 2.446 1.00 0.00 34 CYS A N 7
ATOM 5486 C CA . CYS A 1 34 ? 4.167 -2.027 1.373 1.00 0.00 34 CYS A CA 7
ATOM 5487 C C . CYS A 1 34 ? 3.243 -0.895 1.819 1.00 0.00 34 CYS A C 7
ATOM 5488 O O . CYS A 1 34 ? 3.623 0.276 1.758 1.00 0.00 34 CYS A O 7
ATOM 5495 N N . CYS A 1 35 ? 2.038 -1.258 2.275 1.00 0.00 35 CYS A N 7
ATOM 5496 C CA . CYS A 1 35 ? 1.015 -0.326 2.720 1.00 0.00 35 CYS A CA 7
ATOM 5497 C C . CYS A 1 35 ? 1.567 0.630 3.773 1.00 0.00 35 CYS A C 7
ATOM 5498 O O . CYS A 1 35 ? 1.411 1.840 3.632 1.00 0.00 35 CYS A O 7
ATOM 5505 N N . ASP A 1 36 ? 2.229 0.102 4.803 1.00 0.00 36 ASP A N 7
ATOM 5506 C CA . ASP A 1 36 ? 2.628 0.869 5.983 1.00 0.00 36 ASP A CA 7
ATOM 5507 C C . ASP A 1 36 ? 3.708 1.924 5.707 1.00 0.00 36 ASP A C 7
ATOM 5508 O O . ASP A 1 36 ? 3.824 2.903 6.441 1.00 0.00 36 ASP A O 7
ATOM 5517 N N . SER A 1 37 ? 4.449 1.796 4.601 1.00 0.00 37 SER A N 7
ATOM 5518 C CA . SER A 1 37 ? 5.350 2.851 4.135 1.00 0.00 37 SER A CA 7
ATOM 5519 C C . SER A 1 37 ? 4.631 4.041 3.492 1.00 0.00 37 SER A C 7
ATOM 5520 O O . SER A 1 37 ? 5.240 5.105 3.355 1.00 0.00 37 SER A O 7
ATOM 5528 N N . CYS A 1 38 ? 3.388 3.864 3.045 1.00 0.00 38 CYS A N 7
ATOM 5529 C CA . CYS A 1 38 ? 2.711 4.788 2.148 1.00 0.00 38 CYS A CA 7
ATOM 5530 C C . CYS A 1 38 ? 1.377 5.277 2.681 1.00 0.00 38 CYS A C 7
ATOM 5531 O O . CYS A 1 38 ? 0.859 6.254 2.135 1.00 0.00 38 CYS A O 7
ATOM 5538 N N . PHE A 1 39 ? 0.824 4.625 3.700 1.00 0.00 39 PHE A N 7
ATOM 5539 C CA . PHE A 1 39 ? -0.497 4.890 4.213 1.00 0.00 39 PHE A CA 7
ATOM 5540 C C . PHE A 1 39 ? -0.507 4.622 5.705 1.00 0.00 39 PHE A C 7
ATOM 5541 O O . PHE A 1 39 ? -0.014 3.587 6.165 1.00 0.00 39 PHE A O 7
ATOM 5558 N N . GLU A 1 40 ? -1.167 5.509 6.435 1.00 0.00 40 GLU A N 7
ATOM 5559 C CA . GLU A 1 40 ? -1.340 5.430 7.875 1.00 0.00 40 GLU A CA 7
ATOM 5560 C C . GLU A 1 40 ? -2.806 5.269 8.211 1.00 0.00 40 GLU A C 7
ATOM 5561 O O . GLU A 1 40 ? -3.663 5.505 7.366 1.00 0.00 40 GLU A O 7
ATOM 5573 N N . LEU A 1 41 ? -3.079 4.930 9.469 1.00 0.00 41 LEU A N 7
ATOM 5574 C CA . LEU A 1 41 ? -4.393 4.996 10.095 1.00 0.00 41 LEU A CA 7
ATOM 5575 C C . LEU A 1 41 ? -5.477 4.396 9.182 1.00 0.00 41 LEU A C 7
ATOM 5576 O O . LEU A 1 41 ? -5.382 3.215 8.839 1.00 0.00 41 LEU A O 7
ATOM 5592 N N . THR A 1 42 ? -6.498 5.155 8.781 1.00 0.00 42 THR A N 7
ATOM 5593 C CA . THR A 1 42 ? -7.551 4.650 7.905 1.00 0.00 42 THR A CA 7
ATOM 5594 C C . THR A 1 42 ? -6.988 4.274 6.531 1.00 0.00 42 THR A C 7
ATOM 5595 O O . THR A 1 42 ? -7.387 3.251 5.962 1.00 0.00 42 THR A O 7
ATOM 5606 N N . GLY A 1 43 ? -6.092 5.093 5.976 1.00 0.00 43 GLY A N 7
ATOM 5607 C CA . GLY A 1 43 ? -5.279 4.809 4.804 1.00 0.00 43 GLY A CA 7
ATOM 5608 C C . GLY A 1 43 ? -4.767 3.392 4.848 1.00 0.00 43 GLY A C 7
ATOM 5609 O O . GLY A 1 43 ? -5.035 2.594 3.944 1.00 0.00 43 GLY A O 7
ATOM 5613 N N . ASN A 1 44 ? -4.048 3.108 5.931 1.00 0.00 44 ASN A N 7
ATOM 5614 C CA . ASN A 1 44 ? -3.351 1.873 6.165 1.00 0.00 44 ASN A CA 7
ATOM 5615 C C . ASN A 1 44 ? -4.359 0.746 6.080 1.00 0.00 44 ASN A C 7
ATOM 5616 O O . ASN A 1 44 ? -4.239 -0.117 5.217 1.00 0.00 44 ASN A O 7
ATOM 5627 N N . THR A 1 45 ? -5.404 0.809 6.907 1.00 0.00 45 THR A N 7
ATOM 5628 C CA . THR A 1 45 ? -6.390 -0.249 7.002 1.00 0.00 45 THR A CA 7
ATOM 5629 C C . THR A 1 45 ? -7.086 -0.512 5.663 1.00 0.00 45 THR A C 7
ATOM 5630 O O . THR A 1 45 ? -7.289 -1.676 5.318 1.00 0.00 45 THR A O 7
ATOM 5641 N N . MET A 1 46 ? -7.431 0.522 4.881 1.00 0.00 46 MET A N 7
ATOM 5642 C CA . MET A 1 46 ? -8.016 0.290 3.561 1.00 0.00 46 MET A CA 7
ATOM 5643 C C . MET A 1 46 ? -7.011 -0.434 2.661 1.00 0.00 46 MET A C 7
ATOM 5644 O O . MET A 1 46 ? -7.404 -1.355 1.944 1.00 0.00 46 MET A O 7
ATOM 5658 N N . CYS A 1 47 ? -5.729 -0.050 2.693 1.00 0.00 47 CYS A N 7
ATOM 5659 C CA . CYS A 1 47 ? -4.688 -0.693 1.897 1.00 0.00 47 CYS A CA 7
ATOM 5660 C C . CYS A 1 47 ? -4.577 -2.168 2.271 1.00 0.00 47 CYS A C 7
ATOM 5661 O O . CYS A 1 47 ? -4.631 -3.019 1.383 1.00 0.00 47 CYS A O 7
ATOM 5668 N N . LEU A 1 48 ? -4.500 -2.467 3.570 1.00 0.00 48 LEU A N 7
ATOM 5669 C CA . LEU A 1 48 ? -4.477 -3.823 4.091 1.00 0.00 48 LEU A CA 7
ATOM 5670 C C . LEU A 1 48 ? -5.674 -4.607 3.569 1.00 0.00 48 LEU A C 7
ATOM 5671 O O . LEU A 1 48 ? -5.496 -5.695 3.030 1.00 0.00 48 LEU A O 7
ATOM 5687 N N . LEU A 1 49 ? -6.881 -4.046 3.678 1.00 0.00 49 LEU A N 7
ATOM 5688 C CA . LEU A 1 49 ? -8.100 -4.688 3.195 1.00 0.00 49 LEU A CA 7
ATOM 5689 C C . LEU A 1 49 ? -8.053 -4.998 1.699 1.00 0.00 49 LEU A C 7
ATOM 5690 O O . LEU A 1 49 ? -8.483 -6.082 1.305 1.00 0.00 49 LEU A O 7
ATOM 5706 N N . GLN A 1 50 ? -7.630 -4.060 0.844 1.00 0.00 50 GLN A N 7
ATOM 5707 C CA . GLN A 1 50 ? -7.644 -4.289 -0.596 1.00 0.00 50 GLN A CA 7
ATOM 5708 C C . GLN A 1 50 ? -6.546 -5.243 -1.038 1.00 0.00 50 GLN A C 7
ATOM 5709 O O . GLN A 1 50 ? -6.786 -6.025 -1.954 1.00 0.00 50 GLN A O 7
ATOM 5723 N N . ALA A 1 51 ? -5.364 -5.148 -0.430 1.00 0.00 51 ALA A N 7
ATOM 5724 C CA . ALA A 1 51 ? -4.273 -6.078 -0.663 1.00 0.00 51 ALA A CA 7
ATOM 5725 C C . ALA A 1 51 ? -4.703 -7.474 -0.202 1.00 0.00 51 ALA A C 7
ATOM 5726 O O . ALA A 1 51 ? -4.846 -8.392 -1.008 1.00 0.00 51 ALA A O 7
ATOM 5733 N N . GLY A 1 52 ? -4.940 -7.603 1.102 1.00 0.00 52 GLY A N 7
ATOM 5734 C CA . GLY A 1 52 ? -5.056 -8.847 1.840 1.00 0.00 52 GLY A CA 7
ATOM 5735 C C . GLY A 1 52 ? -6.449 -9.447 1.835 1.00 0.00 52 GLY A C 7
ATOM 5736 O O . GLY A 1 52 ? -6.642 -10.468 2.495 1.00 0.00 52 GLY A O 7
ATOM 5740 N N . ALA A 1 53 ? -7.415 -8.801 1.178 1.00 0.00 53 ALA A N 7
ATOM 5741 C CA . ALA A 1 53 ? -8.504 -9.370 0.395 1.00 0.00 53 ALA A CA 7
ATOM 5742 C C . ALA A 1 53 ? -8.868 -10.802 0.786 1.00 0.00 53 ALA A C 7
ATOM 5743 O O . ALA A 1 53 ? -9.887 -11.051 1.425 1.00 0.00 53 ALA A O 7
ATOM 5750 N N . ALA A 1 54 ? -8.036 -11.748 0.360 1.00 0.00 54 ALA A N 7
ATOM 5751 C CA . ALA A 1 54 ? -7.900 -13.098 0.844 1.00 0.00 54 ALA A CA 7
ATOM 5752 C C . ALA A 1 54 ? -6.392 -13.334 0.914 1.00 0.00 54 ALA A C 7
ATOM 5753 O O . ALA A 1 54 ? -5.617 -12.594 0.303 1.00 0.00 54 ALA A O 7
ATOM 5760 N N . GLY A 1 55 ? -5.971 -14.396 1.597 1.00 0.00 55 GLY A N 7
ATOM 5761 C CA . GLY A 1 55 ? -4.580 -14.837 1.633 1.00 0.00 55 GLY A CA 7
ATOM 5762 C C . GLY A 1 55 ? -4.137 -15.489 0.320 1.00 0.00 55 GLY A C 7
ATOM 5763 O O . GLY A 1 55 ? -3.619 -16.607 0.323 1.00 0.00 55 GLY A O 7
ATOM 5767 N N . SER A 1 56 ? -4.384 -14.815 -0.801 1.00 0.00 56 SER A N 7
ATOM 5768 C CA . SER A 1 56 ? -3.834 -15.049 -2.120 1.00 0.00 56 SER A CA 7
ATOM 5769 C C . SER A 1 56 ? -3.838 -13.679 -2.786 1.00 0.00 56 SER A C 7
ATOM 5770 O O . SER A 1 56 ? -4.901 -13.214 -3.193 1.00 0.00 56 SER A O 7
ATOM 5778 N N . GLY A 1 57 ? -2.673 -13.035 -2.820 1.00 0.00 57 GLY A N 7
ATOM 5779 C CA . GLY A 1 57 ? -2.457 -11.680 -3.296 1.00 0.00 57 GLY A CA 7
ATOM 5780 C C . GLY A 1 57 ? -1.726 -10.914 -2.208 1.00 0.00 57 GLY A C 7
ATOM 5781 O O . GLY A 1 57 ? -2.350 -10.193 -1.434 1.00 0.00 57 GLY A O 7
ATOM 5785 N N . CYS A 1 58 ? -0.398 -11.069 -2.168 1.00 0.00 58 CYS A N 7
ATOM 5786 C CA . CYS A 1 58 ? 0.525 -10.476 -1.208 1.00 0.00 58 CYS A CA 7
ATOM 5787 C C . CYS A 1 58 ? 0.242 -10.818 0.256 1.00 0.00 58 CYS A C 7
ATOM 5788 O O . CYS A 1 58 ? -0.760 -11.451 0.592 1.00 0.00 58 CYS A O 7
ATOM 5795 N N . ASP A 1 59 ? 1.156 -10.430 1.147 1.00 0.00 59 ASP A N 7
ATOM 5796 C CA . ASP A 1 59 ? 1.090 -10.881 2.535 1.00 0.00 59 ASP A CA 7
ATOM 5797 C C . ASP A 1 59 ? 0.204 -9.960 3.366 1.00 0.00 59 ASP A C 7
ATOM 5798 O O . ASP A 1 59 ? 0.202 -8.746 3.151 1.00 0.00 59 ASP A O 7
ATOM 5807 N N . MET A 1 60 ? -0.548 -10.523 4.309 1.00 0.00 60 MET A N 7
ATOM 5808 C CA . MET A 1 60 ? -1.422 -9.792 5.212 1.00 0.00 60 MET A CA 7
ATOM 5809 C C . MET A 1 60 ? -1.321 -10.405 6.603 1.00 0.00 60 MET A C 7
ATOM 5810 O O . MET A 1 60 ? -1.520 -11.614 6.762 1.00 0.00 60 MET A O 7
ATOM 5824 N N . GLU A 1 61 ? -0.924 -9.601 7.591 1.00 0.00 61 GLU A N 7
ATOM 5825 C CA . GLU A 1 61 ? -0.931 -9.999 8.994 1.00 0.00 61 GLU A CA 7
ATOM 5826 C C . GLU A 1 61 ? -2.347 -9.865 9.528 1.00 0.00 61 GLU A C 7
ATOM 5827 O O . GLU A 1 61 ? -2.885 -10.876 10.033 1.00 0.00 61 GLU A O 7
ATOM 5839 N N . TYR A 1 1 ? -14.086 7.145 1.996 1.00 0.00 1 TYR A N 8
ATOM 5840 C CA . TYR A 1 1 ? -12.773 7.463 2.559 1.00 0.00 1 TYR A CA 8
ATOM 5841 C C . TYR A 1 1 ? -11.710 7.016 1.569 1.00 0.00 1 TYR A C 8
ATOM 5842 O O . TYR A 1 1 ? -11.459 5.814 1.467 1.00 0.00 1 TYR A O 8
ATOM 5860 N N . ASN A 1 2 ? -11.080 7.935 0.828 1.00 0.00 2 ASN A N 8
ATOM 5861 C CA . ASN A 1 2 ? -9.939 7.545 0.003 1.00 0.00 2 ASN A CA 8
ATOM 5862 C C . ASN A 1 2 ? -8.696 7.518 0.875 1.00 0.00 2 ASN A C 8
ATOM 5863 O O . ASN A 1 2 ? -8.425 8.518 1.530 1.00 0.00 2 ASN A O 8
ATOM 5874 N N . PRO A 1 3 ? -7.899 6.441 0.845 1.00 0.00 3 PRO A N 8
ATOM 5875 C CA . PRO A 1 3 ? -6.705 6.311 1.671 1.00 0.00 3 PRO A CA 8
ATOM 5876 C C . PRO A 1 3 ? -5.612 7.309 1.291 1.00 0.00 3 PRO A C 8
ATOM 5877 O O . PRO A 1 3 ? -4.733 7.568 2.101 1.00 0.00 3 PRO A O 8
ATOM 5888 N N . GLU A 1 4 ? -5.689 7.916 0.104 1.00 0.00 4 GLU A N 8
ATOM 5889 C CA . GLU A 1 4 ? -4.825 9.012 -0.327 1.00 0.00 4 GLU A CA 8
ATOM 5890 C C . GLU A 1 4 ? -4.944 10.237 0.592 1.00 0.00 4 GLU A C 8
ATOM 5891 O O . GLU A 1 4 ? -4.096 11.126 0.547 1.00 0.00 4 GLU A O 8
ATOM 5903 N N . ASP A 1 5 ? -5.965 10.294 1.445 1.00 0.00 5 ASP A N 8
ATOM 5904 C CA . ASP A 1 5 ? -6.027 11.146 2.632 1.00 0.00 5 ASP A CA 8
ATOM 5905 C C . ASP A 1 5 ? -4.765 11.057 3.516 1.00 0.00 5 ASP A C 8
ATOM 5906 O O . ASP A 1 5 ? -4.206 12.087 3.895 1.00 0.00 5 ASP A O 8
ATOM 5915 N N . ASP A 1 6 ? -4.264 9.846 3.774 1.00 0.00 6 ASP A N 8
ATOM 5916 C CA . ASP A 1 6 ? -3.109 9.533 4.634 1.00 0.00 6 ASP A CA 8
ATOM 5917 C C . ASP A 1 6 ? -2.026 8.817 3.826 1.00 0.00 6 ASP A C 8
ATOM 5918 O O . ASP A 1 6 ? -1.267 8.015 4.361 1.00 0.00 6 ASP A O 8
ATOM 5927 N N . TYR A 1 7 ? -1.924 9.126 2.529 1.00 0.00 7 TYR A N 8
ATOM 5928 C CA . TYR A 1 7 ? -0.732 8.831 1.741 1.00 0.00 7 TYR A CA 8
ATOM 5929 C C . TYR A 1 7 ? 0.437 9.649 2.297 1.00 0.00 7 TYR A C 8
ATOM 5930 O O . TYR A 1 7 ? 0.305 10.874 2.445 1.00 0.00 7 TYR A O 8
ATOM 5948 N N . THR A 1 8 ? 1.581 9.014 2.566 1.00 0.00 8 THR A N 8
ATOM 5949 C CA . THR A 1 8 ? 2.754 9.687 3.119 1.00 0.00 8 THR A CA 8
ATOM 5950 C C . THR A 1 8 ? 3.956 9.503 2.164 1.00 0.00 8 THR A C 8
ATOM 5951 O O . THR A 1 8 ? 4.552 8.428 2.112 1.00 0.00 8 THR A O 8
ATOM 5962 N N . PRO A 1 9 ? 4.311 10.512 1.335 1.00 0.00 9 PRO A N 8
ATOM 5963 C CA . PRO A 1 9 ? 5.316 10.361 0.273 1.00 0.00 9 PRO A CA 8
ATOM 5964 C C . PRO A 1 9 ? 6.754 10.216 0.782 1.00 0.00 9 PRO A C 8
ATOM 5965 O O . PRO A 1 9 ? 7.667 9.922 0.004 1.00 0.00 9 PRO A O 8
ATOM 5976 N N . LEU A 1 10 ? 6.978 10.499 2.063 1.00 0.00 10 LEU A N 8
ATOM 5977 C CA . LEU A 1 10 ? 8.256 10.508 2.746 1.00 0.00 10 LEU A CA 8
ATOM 5978 C C . LEU A 1 10 ? 8.953 9.176 2.549 1.00 0.00 10 LEU A C 8
ATOM 5979 O O . LEU A 1 10 ? 10.004 9.098 1.906 1.00 0.00 10 LEU A O 8
ATOM 5995 N N . THR A 1 11 ? 8.323 8.117 3.039 1.00 0.00 11 THR A N 8
ATOM 5996 C CA . THR A 1 11 ? 8.854 6.774 2.995 1.00 0.00 11 THR A CA 8
ATOM 5997 C C . THR A 1 11 ? 8.122 5.919 1.948 1.00 0.00 11 THR A C 8
ATOM 5998 O O . THR A 1 11 ? 8.491 4.759 1.769 1.00 0.00 11 THR A O 8
ATOM 6009 N N . CYS A 1 12 ? 7.170 6.487 1.190 1.00 0.00 12 CYS A N 8
ATOM 6010 C CA . CYS A 1 12 ? 6.540 5.789 0.082 1.00 0.00 12 CYS A CA 8
ATOM 6011 C C . CYS A 1 12 ? 7.325 6.031 -1.215 1.00 0.00 12 CYS A C 8
ATOM 6012 O O . CYS A 1 12 ? 7.227 7.124 -1.786 1.00 0.00 12 CYS A O 8
ATOM 6019 N N . PRO A 1 13 ? 8.037 5.031 -1.771 1.00 0.00 13 PRO A N 8
ATOM 6020 C CA . PRO A 1 13 ? 8.782 5.193 -3.016 1.00 0.00 13 PRO A CA 8
ATOM 6021 C C . PRO A 1 13 ? 7.895 5.368 -4.257 1.00 0.00 13 PRO A C 8
ATOM 6022 O O . PRO A 1 13 ? 8.422 5.412 -5.374 1.00 0.00 13 PRO A O 8
ATOM 6033 N N . HIS A 1 14 ? 6.571 5.451 -4.113 1.00 0.00 14 HIS A N 8
ATOM 6034 C CA . HIS A 1 14 ? 5.609 5.423 -5.206 1.00 0.00 14 HIS A CA 8
ATOM 6035 C C . HIS A 1 14 ? 4.805 6.702 -5.146 1.00 0.00 14 HIS A C 8
ATOM 6036 O O . HIS A 1 14 ? 4.490 7.202 -4.063 1.00 0.00 14 HIS A O 8
ATOM 6051 N N . THR A 1 15 ? 4.516 7.247 -6.312 1.00 0.00 15 THR A N 8
ATOM 6052 C CA . THR A 1 15 ? 3.866 8.531 -6.441 1.00 0.00 15 THR A CA 8
ATOM 6053 C C . THR A 1 15 ? 2.375 8.366 -6.159 1.00 0.00 15 THR A C 8
ATOM 6054 O O . THR A 1 15 ? 1.819 7.287 -6.376 1.00 0.00 15 THR A O 8
ATOM 6065 N N . ILE A 1 16 ? 1.692 9.444 -5.763 1.00 0.00 16 ILE A N 8
ATOM 6066 C CA . ILE A 1 16 ? 0.247 9.423 -5.536 1.00 0.00 16 ILE A CA 8
ATOM 6067 C C . ILE A 1 16 ? -0.515 9.075 -6.825 1.00 0.00 16 ILE A C 8
ATOM 6068 O O . ILE A 1 16 ? -1.688 8.732 -6.788 1.00 0.00 16 ILE A O 8
ATOM 6084 N N . SER A 1 17 ? 0.146 9.131 -7.986 1.00 0.00 17 SER A N 8
ATOM 6085 C CA . SER A 1 17 ? -0.373 8.646 -9.258 1.00 0.00 17 SER A CA 8
ATOM 6086 C C . SER A 1 17 ? -0.785 7.177 -9.131 1.00 0.00 17 SER A C 8
ATOM 6087 O O . SER A 1 17 ? -1.910 6.810 -9.483 1.00 0.00 17 SER A O 8
ATOM 6095 N N . VAL A 1 18 ? 0.116 6.353 -8.599 1.00 0.00 18 VAL A N 8
ATOM 6096 C CA . VAL A 1 18 ? 0.010 4.898 -8.574 1.00 0.00 18 VAL A CA 8
ATOM 6097 C C . VAL A 1 18 ? 0.685 4.420 -7.288 1.00 0.00 18 VAL A C 8
ATOM 6098 O O . VAL A 1 18 ? 1.741 3.796 -7.255 1.00 0.00 18 VAL A O 8
ATOM 6111 N N . VAL A 1 19 ? 0.014 4.665 -6.190 1.00 0.00 19 VAL A N 8
ATOM 6112 C CA . VAL A 1 19 ? 0.424 4.122 -4.914 1.00 0.00 19 VAL A CA 8
ATOM 6113 C C . VAL A 1 19 ? -0.561 3.032 -4.525 1.00 0.00 19 VAL A C 8
ATOM 6114 O O . VAL A 1 19 ? -0.125 1.924 -4.233 1.00 0.00 19 VAL A O 8
ATOM 6127 N N . TRP A 1 20 ? -1.873 3.287 -4.604 1.00 0.00 20 TRP A N 8
ATOM 6128 C CA . TRP A 1 20 ? -2.883 2.301 -4.239 1.00 0.00 20 TRP A CA 8
ATOM 6129 C C . TRP A 1 20 ? -2.672 1.003 -5.014 1.00 0.00 20 TRP A C 8
ATOM 6130 O O . TRP A 1 20 ? -2.334 -0.006 -4.404 1.00 0.00 20 TRP A O 8
ATOM 6151 N N . TYR A 1 21 ? -2.807 1.017 -6.345 1.00 0.00 21 TYR A N 8
ATOM 6152 C CA . TYR A 1 21 ? -2.588 -0.156 -7.197 1.00 0.00 21 TYR A CA 8
ATOM 6153 C C . TYR A 1 21 ? -1.295 -0.889 -6.844 1.00 0.00 21 TYR A C 8
ATOM 6154 O O . TYR A 1 21 ? -1.269 -2.108 -6.680 1.00 0.00 21 TYR A O 8
ATOM 6172 N N . GLU A 1 22 ? -0.215 -0.123 -6.725 1.00 0.00 22 GLU A N 8
ATOM 6173 C CA . GLU A 1 22 ? 1.142 -0.624 -6.620 1.00 0.00 22 GLU A CA 8
ATOM 6174 C C . GLU A 1 22 ? 1.242 -1.453 -5.322 1.00 0.00 22 GLU A C 8
ATOM 6175 O O . GLU A 1 22 ? 1.951 -2.452 -5.273 1.00 0.00 22 GLU A O 8
ATOM 6187 N N . CYS A 1 23 ? 0.471 -1.077 -4.297 1.00 0.00 23 CYS A N 8
ATOM 6188 C CA . CYS A 1 23 ? 0.541 -1.604 -2.953 1.00 0.00 23 CYS A CA 8
ATOM 6189 C C . CYS A 1 23 ? -0.620 -2.552 -2.677 1.00 0.00 23 CYS A C 8
ATOM 6190 O O . CYS A 1 23 ? -0.680 -3.107 -1.584 1.00 0.00 23 CYS A O 8
ATOM 6197 N N . THR A 1 24 ? -1.533 -2.749 -3.640 1.00 0.00 24 THR A N 8
ATOM 6198 C CA . THR A 1 24 ? -2.740 -3.535 -3.429 1.00 0.00 24 THR A CA 8
ATOM 6199 C C . THR A 1 24 ? -2.995 -4.587 -4.516 1.00 0.00 24 THR A C 8
ATOM 6200 O O . THR A 1 24 ? -3.860 -5.441 -4.332 1.00 0.00 24 THR A O 8
ATOM 6211 N N . GLU A 1 25 ? -2.243 -4.569 -5.619 1.00 0.00 25 GLU A N 8
ATOM 6212 C CA . GLU A 1 25 ? -2.401 -5.462 -6.763 1.00 0.00 25 GLU A CA 8
ATOM 6213 C C . GLU A 1 25 ? -1.055 -6.102 -7.071 1.00 0.00 25 GLU A C 8
ATOM 6214 O O . GLU A 1 25 ? -0.933 -7.324 -7.108 1.00 0.00 25 GLU A O 8
ATOM 6226 N N . ASN A 1 26 ? -0.045 -5.251 -7.278 1.00 0.00 26 ASN A N 8
ATOM 6227 C CA . ASN A 1 26 ? 1.272 -5.636 -7.758 1.00 0.00 26 ASN A CA 8
ATOM 6228 C C . ASN A 1 26 ? 2.003 -6.430 -6.676 1.00 0.00 26 ASN A C 8
ATOM 6229 O O . ASN A 1 26 ? 2.663 -5.840 -5.818 1.00 0.00 26 ASN A O 8
ATOM 6240 N N . THR A 1 27 ? 1.868 -7.755 -6.689 1.00 0.00 27 THR A N 8
ATOM 6241 C CA . THR A 1 27 ? 2.333 -8.665 -5.644 1.00 0.00 27 THR A CA 8
ATOM 6242 C C . THR A 1 27 ? 3.837 -8.543 -5.362 1.00 0.00 27 THR A C 8
ATOM 6243 O O . THR A 1 27 ? 4.268 -8.885 -4.263 1.00 0.00 27 THR A O 8
ATOM 6254 N N . ALA A 1 28 ? 4.630 -7.998 -6.296 1.00 0.00 28 ALA A N 8
ATOM 6255 C CA . ALA A 1 28 ? 6.048 -7.702 -6.099 1.00 0.00 28 ALA A CA 8
ATOM 6256 C C . ALA A 1 28 ? 6.301 -6.748 -4.926 1.00 0.00 28 ALA A C 8
ATOM 6257 O O . ALA A 1 28 ? 7.406 -6.730 -4.381 1.00 0.00 28 ALA A O 8
ATOM 6264 N N . ASN A 1 29 ? 5.299 -5.950 -4.547 1.00 0.00 29 ASN A N 8
ATOM 6265 C CA . ASN A 1 29 ? 5.392 -4.962 -3.479 1.00 0.00 29 ASN A CA 8
ATOM 6266 C C . ASN A 1 29 ? 4.232 -5.136 -2.509 1.00 0.00 29 ASN A C 8
ATOM 6267 O O . ASN A 1 29 ? 4.451 -5.120 -1.300 1.00 0.00 29 ASN A O 8
ATOM 6278 N N . CYS A 1 30 ? 3.008 -5.267 -3.037 1.00 0.00 30 CYS A N 8
ATOM 6279 C CA . CYS A 1 30 ? 1.769 -5.355 -2.279 1.00 0.00 30 CYS A CA 8
ATOM 6280 C C . CYS A 1 30 ? 1.895 -6.363 -1.136 1.00 0.00 30 CYS A C 8
ATOM 6281 O O . CYS A 1 30 ? 2.404 -7.474 -1.307 1.00 0.00 30 CYS A O 8
ATOM 6288 N N . GLY A 1 31 ? 1.432 -5.944 0.038 1.00 0.00 31 GLY A N 8
ATOM 6289 C CA . GLY A 1 31 ? 1.625 -6.615 1.306 1.00 0.00 31 GLY A CA 8
ATOM 6290 C C . GLY A 1 31 ? 1.514 -5.588 2.427 1.00 0.00 31 GLY A C 8
ATOM 6291 O O . GLY A 1 31 ? 1.437 -4.377 2.177 1.00 0.00 31 GLY A O 8
ATOM 6295 N N . THR A 1 32 ? 1.497 -6.074 3.663 1.00 0.00 32 THR A N 8
ATOM 6296 C CA . THR A 1 32 ? 1.231 -5.257 4.838 1.00 0.00 32 THR A CA 8
ATOM 6297 C C . THR A 1 32 ? 2.313 -4.178 5.002 1.00 0.00 32 THR A C 8
ATOM 6298 O O . THR A 1 32 ? 1.967 -3.003 5.148 1.00 0.00 32 THR A O 8
ATOM 6309 N N . ALA A 1 33 ? 3.602 -4.533 4.917 1.00 0.00 33 ALA A N 8
ATOM 6310 C CA . ALA A 1 33 ? 4.689 -3.565 5.049 1.00 0.00 33 ALA A CA 8
ATOM 6311 C C . ALA A 1 33 ? 4.629 -2.472 3.980 1.00 0.00 33 ALA A C 8
ATOM 6312 O O . ALA A 1 33 ? 4.863 -1.301 4.294 1.00 0.00 33 ALA A O 8
ATOM 6319 N N . CYS A 1 34 ? 4.297 -2.826 2.730 1.00 0.00 34 CYS A N 8
ATOM 6320 C CA . CYS A 1 34 ? 4.129 -1.844 1.666 1.00 0.00 34 CYS A CA 8
ATOM 6321 C C . CYS A 1 34 ? 3.105 -0.813 2.109 1.00 0.00 34 CYS A C 8
ATOM 6322 O O . CYS A 1 34 ? 3.375 0.389 2.017 1.00 0.00 34 CYS A O 8
ATOM 6329 N N . CYS A 1 35 ? 1.934 -1.292 2.541 1.00 0.00 35 CYS A N 8
ATOM 6330 C CA . CYS A 1 35 ? 0.839 -0.445 2.959 1.00 0.00 35 CYS A CA 8
ATOM 6331 C C . CYS A 1 35 ? 1.304 0.456 4.095 1.00 0.00 35 CYS A C 8
ATOM 6332 O O . CYS A 1 35 ? 1.087 1.658 4.016 1.00 0.00 35 CYS A O 8
ATOM 6339 N N . ASP A 1 36 ? 1.935 -0.089 5.137 1.00 0.00 36 ASP A N 8
ATOM 6340 C CA . ASP A 1 36 ? 2.364 0.665 6.324 1.00 0.00 36 ASP A CA 8
ATOM 6341 C C . ASP A 1 36 ? 3.431 1.713 5.993 1.00 0.00 36 ASP A C 8
ATOM 6342 O O . ASP A 1 36 ? 3.486 2.776 6.616 1.00 0.00 36 ASP A O 8
ATOM 6351 N N . SER A 1 37 ? 4.216 1.466 4.945 1.00 0.00 37 SER A N 8
ATOM 6352 C CA . SER A 1 37 ? 5.226 2.377 4.419 1.00 0.00 37 SER A CA 8
ATOM 6353 C C . SER A 1 37 ? 4.674 3.388 3.398 1.00 0.00 37 SER A C 8
ATOM 6354 O O . SER A 1 37 ? 5.450 4.191 2.881 1.00 0.00 37 SER A O 8
ATOM 6362 N N . CYS A 1 38 ? 3.371 3.381 3.080 1.00 0.00 38 CYS A N 8
ATOM 6363 C CA . CYS A 1 38 ? 2.786 4.296 2.102 1.00 0.00 38 CYS A CA 8
ATOM 6364 C C . CYS A 1 38 ? 1.482 4.951 2.536 1.00 0.00 38 CYS A C 8
ATOM 6365 O O . CYS A 1 38 ? 1.123 5.984 1.968 1.00 0.00 38 CYS A O 8
ATOM 6372 N N . PHE A 1 39 ? 0.774 4.361 3.492 1.00 0.00 39 PHE A N 8
ATOM 6373 C CA . PHE A 1 39 ? -0.501 4.821 3.986 1.00 0.00 39 PHE A CA 8
ATOM 6374 C C . PHE A 1 39 ? -0.540 4.566 5.472 1.00 0.00 39 PHE A C 8
ATOM 6375 O O . PHE A 1 39 ? -0.090 3.513 5.934 1.00 0.00 39 PHE A O 8
ATOM 6392 N N . GLU A 1 40 ? -1.169 5.478 6.197 1.00 0.00 40 GLU A N 8
ATOM 6393 C CA . GLU A 1 40 ? -1.189 5.448 7.645 1.00 0.00 40 GLU A CA 8
ATOM 6394 C C . GLU A 1 40 ? -2.631 5.451 8.124 1.00 0.00 40 GLU A C 8
ATOM 6395 O O . GLU A 1 40 ? -3.553 5.767 7.367 1.00 0.00 40 GLU A O 8
ATOM 6407 N N . LEU A 1 41 ? -2.821 5.110 9.396 1.00 0.00 41 LEU A N 8
ATOM 6408 C CA . LEU A 1 41 ? -4.099 5.181 10.099 1.00 0.00 41 LEU A CA 8
ATOM 6409 C C . LEU A 1 41 ? -5.194 4.481 9.278 1.00 0.00 41 LEU A C 8
ATOM 6410 O O . LEU A 1 41 ? -4.978 3.367 8.804 1.00 0.00 41 LEU A O 8
ATOM 6426 N N . THR A 1 42 ? -6.362 5.094 9.074 1.00 0.00 42 THR A N 8
ATOM 6427 C CA . THR A 1 42 ? -7.437 4.473 8.303 1.00 0.00 42 THR A CA 8
ATOM 6428 C C . THR A 1 42 ? -7.048 4.281 6.826 1.00 0.00 42 THR A C 8
ATOM 6429 O O . THR A 1 42 ? -7.577 3.377 6.167 1.00 0.00 42 THR A O 8
ATOM 6440 N N . GLY A 1 43 ? -6.108 5.080 6.310 1.00 0.00 43 GLY A N 8
ATOM 6441 C CA . GLY A 1 43 ? -5.508 4.891 5.000 1.00 0.00 43 GLY A CA 8
ATOM 6442 C C . GLY A 1 43 ? -4.853 3.523 4.926 1.00 0.00 43 GLY A C 8
ATOM 6443 O O . GLY A 1 43 ? -5.095 2.760 3.984 1.00 0.00 43 GLY A O 8
ATOM 6447 N N . ASN A 1 44 ? -4.067 3.199 5.953 1.00 0.00 44 ASN A N 8
ATOM 6448 C CA . ASN A 1 44 ? -3.388 1.927 6.068 1.00 0.00 44 ASN A CA 8
ATOM 6449 C C . ASN A 1 44 ? -4.403 0.798 6.052 1.00 0.00 44 ASN A C 8
ATOM 6450 O O . ASN A 1 44 ? -4.313 -0.090 5.208 1.00 0.00 44 ASN A O 8
ATOM 6461 N N . THR A 1 45 ? -5.407 0.878 6.929 1.00 0.00 45 THR A N 8
ATOM 6462 C CA . THR A 1 45 ? -6.418 -0.155 7.094 1.00 0.00 45 THR A CA 8
ATOM 6463 C C . THR A 1 45 ? -7.077 -0.509 5.756 1.00 0.00 45 THR A C 8
ATOM 6464 O O . THR A 1 45 ? -7.291 -1.682 5.446 1.00 0.00 45 THR A O 8
ATOM 6475 N N . MET A 1 46 ? -7.395 0.503 4.941 1.00 0.00 46 MET A N 8
ATOM 6476 C CA . MET A 1 46 ? -7.998 0.292 3.633 1.00 0.00 46 MET A CA 8
ATOM 6477 C C . MET A 1 46 ? -7.037 -0.476 2.728 1.00 0.00 46 MET A C 8
ATOM 6478 O O . MET A 1 46 ? -7.465 -1.432 2.081 1.00 0.00 46 MET A O 8
ATOM 6492 N N . CYS A 1 47 ? -5.764 -0.069 2.685 1.00 0.00 47 CYS A N 8
ATOM 6493 C CA . CYS A 1 47 ? -4.727 -0.708 1.882 1.00 0.00 47 CYS A CA 8
ATOM 6494 C C . CYS A 1 47 ? -4.612 -2.187 2.245 1.00 0.00 47 CYS A C 8
ATOM 6495 O O . CYS A 1 47 ? -4.716 -3.032 1.354 1.00 0.00 47 CYS A O 8
ATOM 6502 N N . LEU A 1 48 ? -4.494 -2.498 3.542 1.00 0.00 48 LEU A N 8
ATOM 6503 C CA . LEU A 1 48 ? -4.441 -3.860 4.055 1.00 0.00 48 LEU A CA 8
ATOM 6504 C C . LEU A 1 48 ? -5.637 -4.671 3.568 1.00 0.00 48 LEU A C 8
ATOM 6505 O O . LEU A 1 48 ? -5.476 -5.777 3.057 1.00 0.00 48 LEU A O 8
ATOM 6521 N N . LEU A 1 49 ? -6.844 -4.116 3.706 1.00 0.00 49 LEU A N 8
ATOM 6522 C CA . LEU A 1 49 ? -8.076 -4.770 3.274 1.00 0.00 49 LEU A CA 8
ATOM 6523 C C . LEU A 1 49 ? -8.024 -5.151 1.797 1.00 0.00 49 LEU A C 8
ATOM 6524 O O . LEU A 1 49 ? -8.514 -6.216 1.429 1.00 0.00 49 LEU A O 8
ATOM 6540 N N . GLN A 1 50 ? -7.474 -4.284 0.945 1.00 0.00 50 GLN A N 8
ATOM 6541 C CA . GLN A 1 50 ? -7.381 -4.555 -0.477 1.00 0.00 50 GLN A CA 8
ATOM 6542 C C . GLN A 1 50 ? -6.289 -5.582 -0.786 1.00 0.00 50 GLN A C 8
ATOM 6543 O O . GLN A 1 50 ? -6.575 -6.545 -1.493 1.00 0.00 50 GLN A O 8
ATOM 6557 N N . ALA A 1 51 ? -5.068 -5.406 -0.270 1.00 0.00 51 ALA A N 8
ATOM 6558 C CA . ALA A 1 51 ? -3.963 -6.350 -0.463 1.00 0.00 51 ALA A CA 8
ATOM 6559 C C . ALA A 1 51 ? -4.347 -7.757 0.020 1.00 0.00 51 ALA A C 8
ATOM 6560 O O . ALA A 1 51 ? -4.078 -8.753 -0.651 1.00 0.00 51 ALA A O 8
ATOM 6567 N N . GLY A 1 52 ? -5.077 -7.843 1.133 1.00 0.00 52 GLY A N 8
ATOM 6568 C CA . GLY A 1 52 ? -5.605 -9.079 1.686 1.00 0.00 52 GLY A CA 8
ATOM 6569 C C . GLY A 1 52 ? -6.748 -9.704 0.881 1.00 0.00 52 GLY A C 8
ATOM 6570 O O . GLY A 1 52 ? -7.368 -10.647 1.381 1.00 0.00 52 GLY A O 8
ATOM 6574 N N . ALA A 1 53 ? -7.078 -9.207 -0.319 1.00 0.00 53 ALA A N 8
ATOM 6575 C CA . ALA A 1 53 ? -8.249 -9.650 -1.070 1.00 0.00 53 ALA A CA 8
ATOM 6576 C C . ALA A 1 53 ? -8.084 -9.640 -2.588 1.00 0.00 53 ALA A C 8
ATOM 6577 O O . ALA A 1 53 ? -8.614 -10.539 -3.244 1.00 0.00 53 ALA A O 8
ATOM 6584 N N . ALA A 1 54 ? -7.456 -8.614 -3.168 1.00 0.00 54 ALA A N 8
ATOM 6585 C CA . ALA A 1 54 ? -7.467 -8.308 -4.595 1.00 0.00 54 ALA A CA 8
ATOM 6586 C C . ALA A 1 54 ? -6.460 -9.181 -5.343 1.00 0.00 54 ALA A C 8
ATOM 6587 O O . ALA A 1 54 ? -5.476 -8.699 -5.906 1.00 0.00 54 ALA A O 8
ATOM 6594 N N . GLY A 1 55 ? -6.676 -10.488 -5.283 1.00 0.00 55 GLY A N 8
ATOM 6595 C CA . GLY A 1 55 ? -5.731 -11.512 -5.681 1.00 0.00 55 GLY A CA 8
ATOM 6596 C C . GLY A 1 55 ? -5.242 -12.296 -4.475 1.00 0.00 55 GLY A C 8
ATOM 6597 O O . GLY A 1 55 ? -4.996 -13.490 -4.617 1.00 0.00 55 GLY A O 8
ATOM 6601 N N . SER A 1 56 ? -5.176 -11.703 -3.273 1.00 0.00 56 SER A N 8
ATOM 6602 C CA . SER A 1 56 ? -4.687 -12.386 -2.076 1.00 0.00 56 SER A CA 8
ATOM 6603 C C . SER A 1 56 ? -3.299 -13.062 -2.193 1.00 0.00 56 SER A C 8
ATOM 6604 O O . SER A 1 56 ? -2.920 -13.837 -1.317 1.00 0.00 56 SER A O 8
ATOM 6612 N N . GLY A 1 57 ? -2.529 -12.789 -3.241 1.00 0.00 57 GLY A N 8
ATOM 6613 C CA . GLY A 1 57 ? -1.183 -13.314 -3.476 1.00 0.00 57 GLY A CA 8
ATOM 6614 C C . GLY A 1 57 ? -0.086 -12.372 -2.984 1.00 0.00 57 GLY A C 8
ATOM 6615 O O . GLY A 1 57 ? 1.080 -12.557 -3.332 1.00 0.00 57 GLY A O 8
ATOM 6619 N N . CYS A 1 58 ? -0.455 -11.329 -2.241 1.00 0.00 58 CYS A N 8
ATOM 6620 C CA . CYS A 1 58 ? 0.457 -10.357 -1.667 1.00 0.00 58 CYS A CA 8
ATOM 6621 C C . CYS A 1 58 ? 1.144 -10.915 -0.416 1.00 0.00 58 CYS A C 8
ATOM 6622 O O . CYS A 1 58 ? 0.906 -12.058 -0.021 1.00 0.00 58 CYS A O 8
ATOM 6629 N N . ASP A 1 59 ? 2.031 -10.119 0.184 1.00 0.00 59 ASP A N 8
ATOM 6630 C CA . ASP A 1 59 ? 2.831 -10.505 1.348 1.00 0.00 59 ASP A CA 8
ATOM 6631 C C . ASP A 1 59 ? 2.195 -9.925 2.619 1.00 0.00 59 ASP A C 8
ATOM 6632 O O . ASP A 1 59 ? 2.650 -8.921 3.172 1.00 0.00 59 ASP A O 8
ATOM 6641 N N . MET A 1 60 ? 1.064 -10.494 3.044 1.00 0.00 60 MET A N 8
ATOM 6642 C CA . MET A 1 60 ? 0.294 -9.986 4.178 1.00 0.00 60 MET A CA 8
ATOM 6643 C C . MET A 1 60 ? 0.913 -10.480 5.490 1.00 0.00 60 MET A C 8
ATOM 6644 O O . MET A 1 60 ? 0.698 -11.640 5.860 1.00 0.00 60 MET A O 8
ATOM 6658 N N . GLU A 1 61 ? 1.650 -9.643 6.230 1.00 0.00 61 GLU A N 8
ATOM 6659 C CA . GLU A 1 61 ? 1.754 -9.839 7.686 1.00 0.00 61 GLU A CA 8
ATOM 6660 C C . GLU A 1 61 ? 0.490 -9.319 8.361 1.00 0.00 61 GLU A C 8
ATOM 6661 O O . GLU A 1 61 ? -0.469 -8.964 7.640 1.00 0.00 61 GLU A O 8
ATOM 6673 N N . TYR A 1 1 ? -14.102 6.474 1.921 1.00 0.00 1 TYR A N 9
ATOM 6674 C CA . TYR A 1 1 ? -12.945 7.159 2.500 1.00 0.00 1 TYR A CA 9
ATOM 6675 C C . TYR A 1 1 ? -11.760 6.865 1.596 1.00 0.00 1 TYR A C 9
ATOM 6676 O O . TYR A 1 1 ? -11.464 5.698 1.338 1.00 0.00 1 TYR A O 9
ATOM 6694 N N . ASN A 1 2 ? -11.134 7.910 1.061 1.00 0.00 2 ASN A N 9
ATOM 6695 C CA . ASN A 1 2 ? -9.944 7.807 0.232 1.00 0.00 2 ASN A CA 9
ATOM 6696 C C . ASN A 1 2 ? -8.730 7.623 1.142 1.00 0.00 2 ASN A C 9
ATOM 6697 O O . ASN A 1 2 ? -8.412 8.551 1.877 1.00 0.00 2 ASN A O 9
ATOM 6708 N N . PRO A 1 3 ? -8.012 6.490 1.071 1.00 0.00 3 PRO A N 9
ATOM 6709 C CA . PRO A 1 3 ? -6.805 6.264 1.863 1.00 0.00 3 PRO A CA 9
ATOM 6710 C C . PRO A 1 3 ? -5.682 7.230 1.491 1.00 0.00 3 PRO A C 9
ATOM 6711 O O . PRO A 1 3 ? -4.792 7.456 2.300 1.00 0.00 3 PRO A O 9
ATOM 6722 N N . GLU A 1 4 ? -5.751 7.829 0.300 1.00 0.00 4 GLU A N 9
ATOM 6723 C CA . GLU A 1 4 ? -4.924 8.935 -0.158 1.00 0.00 4 GLU A CA 9
ATOM 6724 C C . GLU A 1 4 ? -4.947 10.151 0.793 1.00 0.00 4 GLU A C 9
ATOM 6725 O O . GLU A 1 4 ? -4.032 10.966 0.717 1.00 0.00 4 GLU A O 9
ATOM 6737 N N . ASP A 1 5 ? -5.902 10.258 1.729 1.00 0.00 5 ASP A N 9
ATOM 6738 C CA . ASP A 1 5 ? -5.867 11.255 2.807 1.00 0.00 5 ASP A CA 9
ATOM 6739 C C . ASP A 1 5 ? -4.654 11.042 3.717 1.00 0.00 5 ASP A C 9
ATOM 6740 O O . ASP A 1 5 ? -4.069 12.006 4.217 1.00 0.00 5 ASP A O 9
ATOM 6749 N N . ASP A 1 6 ? -4.281 9.786 3.949 1.00 0.00 6 ASP A N 9
ATOM 6750 C CA . ASP A 1 6 ? -3.201 9.332 4.825 1.00 0.00 6 ASP A CA 9
ATOM 6751 C C . ASP A 1 6 ? -2.083 8.726 3.978 1.00 0.00 6 ASP A C 9
ATOM 6752 O O . ASP A 1 6 ? -1.268 7.976 4.510 1.00 0.00 6 ASP A O 9
ATOM 6761 N N . TYR A 1 7 ? -2.028 9.039 2.675 1.00 0.00 7 TYR A N 9
ATOM 6762 C CA . TYR A 1 7 ? -0.859 8.783 1.845 1.00 0.00 7 TYR A CA 9
ATOM 6763 C C . TYR A 1 7 ? 0.253 9.737 2.278 1.00 0.00 7 TYR A C 9
ATOM 6764 O O . TYR A 1 7 ? 0.026 10.949 2.395 1.00 0.00 7 TYR A O 9
ATOM 6782 N N . THR A 1 8 ? 1.459 9.209 2.479 1.00 0.00 8 THR A N 9
ATOM 6783 C CA . THR A 1 8 ? 2.588 9.975 2.992 1.00 0.00 8 THR A CA 9
ATOM 6784 C C . THR A 1 8 ? 3.771 9.783 2.026 1.00 0.00 8 THR A C 9
ATOM 6785 O O . THR A 1 8 ? 4.374 8.704 2.027 1.00 0.00 8 THR A O 9
ATOM 6796 N N . PRO A 1 9 ? 4.074 10.743 1.133 1.00 0.00 9 PRO A N 9
ATOM 6797 C CA . PRO A 1 9 ? 5.009 10.523 0.037 1.00 0.00 9 PRO A CA 9
ATOM 6798 C C . PRO A 1 9 ? 6.456 10.334 0.504 1.00 0.00 9 PRO A C 9
ATOM 6799 O O . PRO A 1 9 ? 7.188 9.580 -0.137 1.00 0.00 9 PRO A O 9
ATOM 6810 N N . LEU A 1 10 ? 6.890 10.990 1.587 1.00 0.00 10 LEU A N 9
ATOM 6811 C CA . LEU A 1 10 ? 8.312 11.139 1.911 1.00 0.00 10 LEU A CA 9
ATOM 6812 C C . LEU A 1 10 ? 8.966 9.800 2.249 1.00 0.00 10 LEU A C 9
ATOM 6813 O O . LEU A 1 10 ? 10.144 9.578 1.943 1.00 0.00 10 LEU A O 9
ATOM 6829 N N . THR A 1 11 ? 8.200 8.900 2.865 1.00 0.00 11 THR A N 9
ATOM 6830 C CA . THR A 1 11 ? 8.652 7.563 3.226 1.00 0.00 11 THR A CA 9
ATOM 6831 C C . THR A 1 11 ? 8.105 6.505 2.257 1.00 0.00 11 THR A C 9
ATOM 6832 O O . THR A 1 11 ? 8.497 5.339 2.342 1.00 0.00 11 THR A O 9
ATOM 6843 N N . CYS A 1 12 ? 7.257 6.897 1.299 1.00 0.00 12 CYS A N 9
ATOM 6844 C CA . CYS A 1 12 ? 6.691 6.002 0.312 1.00 0.00 12 CYS A CA 9
ATOM 6845 C C . CYS A 1 12 ? 7.598 5.987 -0.926 1.00 0.00 12 CYS A C 9
ATOM 6846 O O . CYS A 1 12 ? 7.719 7.017 -1.587 1.00 0.00 12 CYS A O 9
ATOM 6853 N N . PRO A 1 13 ? 8.168 4.843 -1.341 1.00 0.00 13 PRO A N 9
ATOM 6854 C CA . PRO A 1 13 ? 8.872 4.695 -2.616 1.00 0.00 13 PRO A CA 9
ATOM 6855 C C . PRO A 1 13 ? 7.973 4.857 -3.858 1.00 0.00 13 PRO A C 9
ATOM 6856 O O . PRO A 1 13 ? 8.367 4.483 -4.966 1.00 0.00 13 PRO A O 9
ATOM 6867 N N . HIS A 1 14 ? 6.742 5.364 -3.715 1.00 0.00 14 HIS A N 9
ATOM 6868 C CA . HIS A 1 14 ? 5.780 5.455 -4.812 1.00 0.00 14 HIS A CA 9
ATOM 6869 C C . HIS A 1 14 ? 5.065 6.786 -4.815 1.00 0.00 14 HIS A C 9
ATOM 6870 O O . HIS A 1 14 ? 5.053 7.509 -3.814 1.00 0.00 14 HIS A O 9
ATOM 6885 N N . THR A 1 15 ? 4.434 7.080 -5.940 1.00 0.00 15 THR A N 9
ATOM 6886 C CA . THR A 1 15 ? 3.706 8.309 -6.171 1.00 0.00 15 THR A CA 9
ATOM 6887 C C . THR A 1 15 ? 2.232 8.007 -5.998 1.00 0.00 15 THR A C 9
ATOM 6888 O O . THR A 1 15 ? 1.820 6.857 -6.146 1.00 0.00 15 THR A O 9
ATOM 6899 N N . ILE A 1 16 ? 1.420 9.032 -5.764 1.00 0.00 16 ILE A N 9
ATOM 6900 C CA . ILE A 1 16 ? -0.017 8.843 -5.590 1.00 0.00 16 ILE A CA 9
ATOM 6901 C C . ILE A 1 16 ? -0.687 8.214 -6.830 1.00 0.00 16 ILE A C 9
ATOM 6902 O O . ILE A 1 16 ? -1.757 7.614 -6.750 1.00 0.00 16 ILE A O 9
ATOM 6918 N N . SER A 1 17 ? -0.022 8.300 -7.980 1.00 0.00 17 SER A N 9
ATOM 6919 C CA . SER A 1 17 ? -0.414 7.704 -9.232 1.00 0.00 17 SER A CA 9
ATOM 6920 C C . SER A 1 17 ? -0.451 6.182 -9.127 1.00 0.00 17 SER A C 9
ATOM 6921 O O . SER A 1 17 ? -1.366 5.540 -9.641 1.00 0.00 17 SER A O 9
ATOM 6929 N N . VAL A 1 18 ? 0.565 5.577 -8.515 1.00 0.00 18 VAL A N 9
ATOM 6930 C CA . VAL A 1 18 ? 0.729 4.162 -8.402 1.00 0.00 18 VAL A CA 9
ATOM 6931 C C . VAL A 1 18 ? 1.185 3.973 -6.967 1.00 0.00 18 VAL A C 9
ATOM 6932 O O . VAL A 1 18 ? 2.353 3.951 -6.639 1.00 0.00 18 VAL A O 9
ATOM 6945 N N . VAL A 1 19 ? 0.252 3.891 -6.061 1.00 0.00 19 VAL A N 9
ATOM 6946 C CA . VAL A 1 19 ? 0.471 3.527 -4.684 1.00 0.00 19 VAL A CA 9
ATOM 6947 C C . VAL A 1 19 ? -0.676 2.598 -4.317 1.00 0.00 19 VAL A C 9
ATOM 6948 O O . VAL A 1 19 ? -0.433 1.459 -3.942 1.00 0.00 19 VAL A O 9
ATOM 6961 N N . TRP A 1 20 ? -1.929 3.014 -4.535 1.00 0.00 20 TRP A N 9
ATOM 6962 C CA . TRP A 1 20 ? -3.087 2.159 -4.342 1.00 0.00 20 TRP A CA 9
ATOM 6963 C C . TRP A 1 20 ? -2.966 0.952 -5.268 1.00 0.00 20 TRP A C 9
ATOM 6964 O O . TRP A 1 20 ? -2.949 -0.190 -4.812 1.00 0.00 20 TRP A O 9
ATOM 6985 N N . TYR A 1 21 ? -2.803 1.195 -6.574 1.00 0.00 21 TYR A N 9
ATOM 6986 C CA . TYR A 1 21 ? -2.470 0.160 -7.553 1.00 0.00 21 TYR A CA 9
ATOM 6987 C C . TYR A 1 21 ? -1.278 -0.669 -7.048 1.00 0.00 21 TYR A C 9
ATOM 6988 O O . TYR A 1 21 ? -1.373 -1.889 -6.930 1.00 0.00 21 TYR A O 9
ATOM 7006 N N . GLU A 1 22 ? -0.145 -0.035 -6.734 1.00 0.00 22 GLU A N 9
ATOM 7007 C CA . GLU A 1 22 ? 1.106 -0.754 -6.575 1.00 0.00 22 GLU A CA 9
ATOM 7008 C C . GLU A 1 22 ? 1.011 -1.647 -5.319 1.00 0.00 22 GLU A C 9
ATOM 7009 O O . GLU A 1 22 ? 1.618 -2.705 -5.268 1.00 0.00 22 GLU A O 9
ATOM 7021 N N . CYS A 1 23 ? 0.203 -1.283 -4.327 1.00 0.00 23 CYS A N 9
ATOM 7022 C CA . CYS A 1 23 ? 0.150 -1.927 -3.040 1.00 0.00 23 CYS A CA 9
ATOM 7023 C C . CYS A 1 23 ? -1.037 -2.859 -2.950 1.00 0.00 23 CYS A C 9
ATOM 7024 O O . CYS A 1 23 ? -1.285 -3.400 -1.872 1.00 0.00 23 CYS A O 9
ATOM 7031 N N . THR A 1 24 ? -1.780 -3.039 -4.044 1.00 0.00 24 THR A N 9
ATOM 7032 C CA . THR A 1 24 ? -2.916 -3.933 -4.036 1.00 0.00 24 THR A CA 9
ATOM 7033 C C . THR A 1 24 ? -2.929 -4.853 -5.279 1.00 0.00 24 THR A C 9
ATOM 7034 O O . THR A 1 24 ? -3.722 -5.789 -5.355 1.00 0.00 24 THR A O 9
ATOM 7045 N N . GLU A 1 25 ? -2.019 -4.640 -6.242 1.00 0.00 25 GLU A N 9
ATOM 7046 C CA . GLU A 1 25 ? -2.004 -5.283 -7.556 1.00 0.00 25 GLU A CA 9
ATOM 7047 C C . GLU A 1 25 ? -0.601 -5.738 -7.933 1.00 0.00 25 GLU A C 9
ATOM 7048 O O . GLU A 1 25 ? -0.424 -6.852 -8.413 1.00 0.00 25 GLU A O 9
ATOM 7060 N N . ASN A 1 26 ? 0.390 -4.863 -7.753 1.00 0.00 26 ASN A N 9
ATOM 7061 C CA . ASN A 1 26 ? 1.777 -5.124 -8.122 1.00 0.00 26 ASN A CA 9
ATOM 7062 C C . ASN A 1 26 ? 2.411 -6.100 -7.120 1.00 0.00 26 ASN A C 9
ATOM 7063 O O . ASN A 1 26 ? 3.100 -5.690 -6.179 1.00 0.00 26 ASN A O 9
ATOM 7074 N N . THR A 1 27 ? 2.147 -7.398 -7.296 1.00 0.00 27 THR A N 9
ATOM 7075 C CA . THR A 1 27 ? 2.518 -8.474 -6.376 1.00 0.00 27 THR A CA 9
ATOM 7076 C C . THR A 1 27 ? 4.021 -8.595 -6.125 1.00 0.00 27 THR A C 9
ATOM 7077 O O . THR A 1 27 ? 4.438 -9.263 -5.177 1.00 0.00 27 THR A O 9
ATOM 7088 N N . ALA A 1 28 ? 4.868 -7.931 -6.914 1.00 0.00 28 ALA A N 9
ATOM 7089 C CA . ALA A 1 28 ? 6.274 -7.784 -6.579 1.00 0.00 28 ALA A CA 9
ATOM 7090 C C . ALA A 1 28 ? 6.468 -7.199 -5.170 1.00 0.00 28 ALA A C 9
ATOM 7091 O O . ALA A 1 28 ? 7.453 -7.539 -4.511 1.00 0.00 28 ALA A O 9
ATOM 7098 N N . ASN A 1 29 ? 5.546 -6.347 -4.693 1.00 0.00 29 ASN A N 9
ATOM 7099 C CA . ASN A 1 29 ? 5.740 -5.574 -3.462 1.00 0.00 29 ASN A CA 9
ATOM 7100 C C . ASN A 1 29 ? 4.500 -5.498 -2.582 1.00 0.00 29 ASN A C 9
ATOM 7101 O O . ASN A 1 29 ? 4.659 -5.253 -1.385 1.00 0.00 29 ASN A O 9
ATOM 7112 N N . CYS A 1 30 ? 3.286 -5.610 -3.135 1.00 0.00 30 CYS A N 9
ATOM 7113 C CA . CYS A 1 30 ? 2.092 -5.315 -2.354 1.00 0.00 30 CYS A CA 9
ATOM 7114 C C . CYS A 1 30 ? 1.974 -6.198 -1.109 1.00 0.00 30 CYS A C 9
ATOM 7115 O O . CYS A 1 30 ? 2.419 -7.345 -1.122 1.00 0.00 30 CYS A O 9
ATOM 7122 N N . GLY A 1 31 ? 1.365 -5.676 -0.038 1.00 0.00 31 GLY A N 9
ATOM 7123 C CA . GLY A 1 31 ? 1.313 -6.370 1.245 1.00 0.00 31 GLY A CA 9
ATOM 7124 C C . GLY A 1 31 ? 1.272 -5.404 2.428 1.00 0.00 31 GLY A C 9
ATOM 7125 O O . GLY A 1 31 ? 1.271 -4.184 2.229 1.00 0.00 31 GLY A O 9
ATOM 7129 N N . THR A 1 32 ? 1.237 -5.932 3.656 1.00 0.00 32 THR A N 9
ATOM 7130 C CA . THR A 1 32 ? 1.123 -5.132 4.873 1.00 0.00 32 THR A CA 9
ATOM 7131 C C . THR A 1 32 ? 2.263 -4.114 4.993 1.00 0.00 32 THR A C 9
ATOM 7132 O O . THR A 1 32 ? 1.987 -2.932 5.198 1.00 0.00 32 THR A O 9
ATOM 7143 N N . ALA A 1 33 ? 3.521 -4.522 4.800 1.00 0.00 33 ALA A N 9
ATOM 7144 C CA . ALA A 1 33 ? 4.658 -3.613 4.911 1.00 0.00 33 ALA A CA 9
ATOM 7145 C C . ALA A 1 33 ? 4.591 -2.519 3.837 1.00 0.00 33 ALA A C 9
ATOM 7146 O O . ALA A 1 33 ? 4.920 -1.359 4.095 1.00 0.00 33 ALA A O 9
ATOM 7153 N N . CYS A 1 34 ? 4.179 -2.873 2.617 1.00 0.00 34 CYS A N 9
ATOM 7154 C CA . CYS A 1 34 ? 3.994 -1.929 1.522 1.00 0.00 34 CYS A CA 9
ATOM 7155 C C . CYS A 1 34 ? 3.002 -0.844 1.920 1.00 0.00 34 CYS A C 9
ATOM 7156 O O . CYS A 1 34 ? 3.224 0.337 1.632 1.00 0.00 34 CYS A O 9
ATOM 7163 N N . CYS A 1 35 ? 1.897 -1.262 2.539 1.00 0.00 35 CYS A N 9
ATOM 7164 C CA . CYS A 1 35 ? 0.872 -0.359 3.027 1.00 0.00 35 CYS A CA 9
ATOM 7165 C C . CYS A 1 35 ? 1.481 0.558 4.081 1.00 0.00 35 CYS A C 9
ATOM 7166 O O . CYS A 1 35 ? 1.397 1.771 3.946 1.00 0.00 35 CYS A O 9
ATOM 7173 N N . ASP A 1 36 ? 2.069 -0.022 5.122 1.00 0.00 36 ASP A N 9
ATOM 7174 C CA . ASP A 1 36 ? 2.500 0.615 6.369 1.00 0.00 36 ASP A CA 9
ATOM 7175 C C . ASP A 1 36 ? 3.509 1.753 6.204 1.00 0.00 36 ASP A C 9
ATOM 7176 O O . ASP A 1 36 ? 3.517 2.710 6.979 1.00 0.00 36 ASP A O 9
ATOM 7185 N N . SER A 1 37 ? 4.282 1.720 5.118 1.00 0.00 37 SER A N 9
ATOM 7186 C CA . SER A 1 37 ? 5.263 2.752 4.793 1.00 0.00 37 SER A CA 9
ATOM 7187 C C . SER A 1 37 ? 4.869 3.591 3.575 1.00 0.00 37 SER A C 9
ATOM 7188 O O . SER A 1 37 ? 5.730 4.148 2.884 1.00 0.00 37 SER A O 9
ATOM 7196 N N . CYS A 1 38 ? 3.567 3.650 3.293 1.00 0.00 38 CYS A N 9
ATOM 7197 C CA . CYS A 1 38 ? 2.984 4.560 2.321 1.00 0.00 38 CYS A CA 9
ATOM 7198 C C . CYS A 1 38 ? 1.647 5.162 2.772 1.00 0.00 38 CYS A C 9
ATOM 7199 O O . CYS A 1 38 ? 1.298 6.239 2.285 1.00 0.00 38 CYS A O 9
ATOM 7206 N N . PHE A 1 39 ? 0.901 4.460 3.627 1.00 0.00 39 PHE A N 9
ATOM 7207 C CA . PHE A 1 39 ? -0.428 4.772 4.103 1.00 0.00 39 PHE A CA 9
ATOM 7208 C C . PHE A 1 39 ? -0.451 4.503 5.599 1.00 0.00 39 PHE A C 9
ATOM 7209 O O . PHE A 1 39 ? 0.005 3.444 6.042 1.00 0.00 39 PHE A O 9
ATOM 7226 N N . GLU A 1 40 ? -1.057 5.412 6.350 1.00 0.00 40 GLU A N 9
ATOM 7227 C CA . GLU A 1 40 ? -1.088 5.387 7.811 1.00 0.00 40 GLU A CA 9
ATOM 7228 C C . GLU A 1 40 ? -2.528 5.366 8.309 1.00 0.00 40 GLU A C 9
ATOM 7229 O O . GLU A 1 40 ? -3.452 5.595 7.527 1.00 0.00 40 GLU A O 9
ATOM 7241 N N . LEU A 1 41 ? -2.712 5.136 9.610 1.00 0.00 41 LEU A N 9
ATOM 7242 C CA . LEU A 1 41 ? -3.973 5.269 10.328 1.00 0.00 41 LEU A CA 9
ATOM 7243 C C . LEU A 1 41 ? -5.107 4.524 9.608 1.00 0.00 41 LEU A C 9
ATOM 7244 O O . LEU A 1 41 ? -4.958 3.319 9.381 1.00 0.00 41 LEU A O 9
ATOM 7260 N N . THR A 1 42 ? -6.204 5.190 9.230 1.00 0.00 42 THR A N 9
ATOM 7261 C CA . THR A 1 42 ? -7.279 4.521 8.513 1.00 0.00 42 THR A CA 9
ATOM 7262 C C . THR A 1 42 ? -6.906 4.268 7.046 1.00 0.00 42 THR A C 9
ATOM 7263 O O . THR A 1 42 ? -7.350 3.262 6.486 1.00 0.00 42 THR A O 9
ATOM 7274 N N . GLY A 1 43 ? -6.023 5.064 6.440 1.00 0.00 43 GLY A N 9
ATOM 7275 C CA . GLY A 1 43 ? -5.537 4.829 5.085 1.00 0.00 43 GLY A CA 9
ATOM 7276 C C . GLY A 1 43 ? -4.821 3.497 5.001 1.00 0.00 43 GLY A C 9
ATOM 7277 O O . GLY A 1 43 ? -5.053 2.718 4.071 1.00 0.00 43 GLY A O 9
ATOM 7281 N N . ASN A 1 44 ? -4.018 3.208 6.026 1.00 0.00 44 ASN A N 9
ATOM 7282 C CA . ASN A 1 44 ? -3.324 1.954 6.190 1.00 0.00 44 ASN A CA 9
ATOM 7283 C C . ASN A 1 44 ? -4.343 0.825 6.154 1.00 0.00 44 ASN A C 9
ATOM 7284 O O . ASN A 1 44 ? -4.259 -0.049 5.295 1.00 0.00 44 ASN A O 9
ATOM 7295 N N . THR A 1 45 ? -5.341 0.887 7.040 1.00 0.00 45 THR A N 9
ATOM 7296 C CA . THR A 1 45 ? -6.356 -0.148 7.145 1.00 0.00 45 THR A CA 9
ATOM 7297 C C . THR A 1 45 ? -7.018 -0.441 5.793 1.00 0.00 45 THR A C 9
ATOM 7298 O O . THR A 1 45 ? -7.164 -1.610 5.447 1.00 0.00 45 THR A O 9
ATOM 7309 N N . MET A 1 46 ? -7.412 0.579 5.024 1.00 0.00 46 MET A N 9
ATOM 7310 C CA . MET A 1 46 ? -8.067 0.352 3.731 1.00 0.00 46 MET A CA 9
ATOM 7311 C C . MET A 1 46 ? -7.117 -0.318 2.734 1.00 0.00 46 MET A C 9
ATOM 7312 O O . MET A 1 46 ? -7.541 -1.206 1.986 1.00 0.00 46 MET A O 9
ATOM 7326 N N . CYS A 1 47 ? -5.839 0.090 2.723 1.00 0.00 47 CYS A N 9
ATOM 7327 C CA . CYS A 1 47 ? -4.798 -0.528 1.900 1.00 0.00 47 CYS A CA 9
ATOM 7328 C C . CYS A 1 47 ? -4.731 -2.019 2.196 1.00 0.00 47 CYS A C 9
ATOM 7329 O O . CYS A 1 47 ? -4.829 -2.824 1.267 1.00 0.00 47 CYS A O 9
ATOM 7336 N N . LEU A 1 48 ? -4.621 -2.364 3.481 1.00 0.00 48 LEU A N 9
ATOM 7337 C CA . LEU A 1 48 ? -4.617 -3.732 3.957 1.00 0.00 48 LEU A CA 9
ATOM 7338 C C . LEU A 1 48 ? -5.873 -4.452 3.491 1.00 0.00 48 LEU A C 9
ATOM 7339 O O . LEU A 1 48 ? -5.776 -5.537 2.921 1.00 0.00 48 LEU A O 9
ATOM 7355 N N . LEU A 1 49 ? -7.042 -3.835 3.689 1.00 0.00 49 LEU A N 9
ATOM 7356 C CA . LEU A 1 49 ? -8.311 -4.439 3.307 1.00 0.00 49 LEU A CA 9
ATOM 7357 C C . LEU A 1 49 ? -8.365 -4.834 1.828 1.00 0.00 49 LEU A C 9
ATOM 7358 O O . LEU A 1 49 ? -8.956 -5.872 1.526 1.00 0.00 49 LEU A O 9
ATOM 7374 N N . GLN A 1 50 ? -7.809 -4.030 0.906 1.00 0.00 50 GLN A N 9
ATOM 7375 C CA . GLN A 1 50 ? -7.724 -4.387 -0.507 1.00 0.00 50 GLN A CA 9
ATOM 7376 C C . GLN A 1 50 ? -6.691 -5.488 -0.741 1.00 0.00 50 GLN A C 9
ATOM 7377 O O . GLN A 1 50 ? -7.027 -6.493 -1.362 1.00 0.00 50 GLN A O 9
ATOM 7391 N N . ALA A 1 51 ? -5.445 -5.285 -0.293 1.00 0.00 51 ALA A N 9
ATOM 7392 C CA . ALA A 1 51 ? -4.339 -6.224 -0.454 1.00 0.00 51 ALA A CA 9
ATOM 7393 C C . ALA A 1 51 ? -4.752 -7.630 -0.011 1.00 0.00 51 ALA A C 9
ATOM 7394 O O . ALA A 1 51 ? -4.719 -8.556 -0.816 1.00 0.00 51 ALA A O 9
ATOM 7401 N N . GLY A 1 52 ? -5.243 -7.767 1.218 1.00 0.00 52 GLY A N 9
ATOM 7402 C CA . GLY A 1 52 ? -5.694 -9.017 1.810 1.00 0.00 52 GLY A CA 9
ATOM 7403 C C . GLY A 1 52 ? -7.194 -9.260 1.621 1.00 0.00 52 GLY A C 9
ATOM 7404 O O . GLY A 1 52 ? -7.832 -9.827 2.508 1.00 0.00 52 GLY A O 9
ATOM 7408 N N . ALA A 1 53 ? -7.814 -8.776 0.538 1.00 0.00 53 ALA A N 9
ATOM 7409 C CA . ALA A 1 53 ? -9.188 -9.124 0.188 1.00 0.00 53 ALA A CA 9
ATOM 7410 C C . ALA A 1 53 ? -9.233 -10.596 -0.226 1.00 0.00 53 ALA A C 9
ATOM 7411 O O . ALA A 1 53 ? -9.522 -11.470 0.590 1.00 0.00 53 ALA A O 9
ATOM 7418 N N . ALA A 1 54 ? -8.944 -10.880 -1.489 1.00 0.00 54 ALA A N 9
ATOM 7419 C CA . ALA A 1 54 ? -9.027 -12.180 -2.109 1.00 0.00 54 ALA A CA 9
ATOM 7420 C C . ALA A 1 54 ? -8.276 -12.121 -3.433 1.00 0.00 54 ALA A C 9
ATOM 7421 O O . ALA A 1 54 ? -8.219 -11.077 -4.092 1.00 0.00 54 ALA A O 9
ATOM 7428 N N . GLY A 1 55 ? -7.725 -13.261 -3.839 1.00 0.00 55 GLY A N 9
ATOM 7429 C CA . GLY A 1 55 ? -6.969 -13.396 -5.072 1.00 0.00 55 GLY A CA 9
ATOM 7430 C C . GLY A 1 55 ? -5.539 -12.912 -4.885 1.00 0.00 55 GLY A C 9
ATOM 7431 O O . GLY A 1 55 ? -4.617 -13.721 -5.041 1.00 0.00 55 GLY A O 9
ATOM 7435 N N . SER A 1 56 ? -5.372 -11.638 -4.519 1.00 0.00 56 SER A N 9
ATOM 7436 C CA . SER A 1 56 ? -4.099 -10.930 -4.572 1.00 0.00 56 SER A CA 9
ATOM 7437 C C . SER A 1 56 ? -2.951 -11.707 -3.937 1.00 0.00 56 SER A C 9
ATOM 7438 O O . SER A 1 56 ? -3.016 -12.086 -2.766 1.00 0.00 56 SER A O 9
ATOM 7446 N N . GLY A 1 57 ? -1.875 -11.890 -4.695 1.00 0.00 57 GLY A N 9
ATOM 7447 C CA . GLY A 1 57 ? -0.598 -12.417 -4.249 1.00 0.00 57 GLY A CA 9
ATOM 7448 C C . GLY A 1 57 ? 0.237 -11.319 -3.612 1.00 0.00 57 GLY A C 9
ATOM 7449 O O . GLY A 1 57 ? 1.429 -11.210 -3.890 1.00 0.00 57 GLY A O 9
ATOM 7453 N N . CYS A 1 58 ? -0.407 -10.458 -2.833 1.00 0.00 58 CYS A N 9
ATOM 7454 C CA . CYS A 1 58 ? 0.244 -9.538 -1.933 1.00 0.00 58 CYS A CA 9
ATOM 7455 C C . CYS A 1 58 ? 0.612 -10.317 -0.678 1.00 0.00 58 CYS A C 9
ATOM 7456 O O . CYS A 1 58 ? -0.057 -11.300 -0.342 1.00 0.00 58 CYS A O 9
ATOM 7463 N N . ASP A 1 59 ? 1.615 -9.846 0.052 1.00 0.00 59 ASP A N 9
ATOM 7464 C CA . ASP A 1 59 ? 2.143 -10.556 1.208 1.00 0.00 59 ASP A CA 9
ATOM 7465 C C . ASP A 1 59 ? 1.707 -9.860 2.488 1.00 0.00 59 ASP A C 9
ATOM 7466 O O . ASP A 1 59 ? 2.237 -8.799 2.829 1.00 0.00 59 ASP A O 9
ATOM 7475 N N . MET A 1 60 ? 0.692 -10.395 3.166 1.00 0.00 60 MET A N 9
ATOM 7476 C CA . MET A 1 60 ? 0.241 -9.863 4.443 1.00 0.00 60 MET A CA 9
ATOM 7477 C C . MET A 1 60 ? 0.576 -10.796 5.604 1.00 0.00 60 MET A C 9
ATOM 7478 O O . MET A 1 60 ? 0.749 -12.010 5.423 1.00 0.00 60 MET A O 9
ATOM 7492 N N . GLU A 1 61 ? 0.626 -10.202 6.796 1.00 0.00 61 GLU A N 9
ATOM 7493 C CA . GLU A 1 61 ? 0.903 -10.887 8.047 1.00 0.00 61 GLU A CA 9
ATOM 7494 C C . GLU A 1 61 ? -0.266 -11.763 8.511 1.00 0.00 61 GLU A C 9
ATOM 7495 O O . GLU A 1 61 ? -1.310 -11.850 7.827 1.00 0.00 61 GLU A O 9
ATOM 7507 N N . TYR A 1 1 ? -14.000 8.898 2.663 1.00 0.00 1 TYR A N 10
ATOM 7508 C CA . TYR A 1 1 ? -12.641 8.447 2.968 1.00 0.00 1 TYR A CA 10
ATOM 7509 C C . TYR A 1 1 ? -11.974 7.967 1.695 1.00 0.00 1 TYR A C 10
ATOM 7510 O O . TYR A 1 1 ? -12.538 7.110 1.020 1.00 0.00 1 TYR A O 10
ATOM 7528 N N . ASN A 1 2 ? -10.767 8.439 1.388 1.00 0.00 2 ASN A N 10
ATOM 7529 C CA . ASN A 1 2 ? -9.884 7.803 0.427 1.00 0.00 2 ASN A CA 10
ATOM 7530 C C . ASN A 1 2 ? -8.554 7.582 1.131 1.00 0.00 2 ASN A C 10
ATOM 7531 O O . ASN A 1 2 ? -8.155 8.456 1.898 1.00 0.00 2 ASN A O 10
ATOM 7542 N N . PRO A 1 3 ? -7.832 6.485 0.848 1.00 0.00 3 PRO A N 10
ATOM 7543 C CA . PRO A 1 3 ? -6.575 6.156 1.518 1.00 0.00 3 PRO A CA 10
ATOM 7544 C C . PRO A 1 3 ? -5.496 7.226 1.327 1.00 0.00 3 PRO A C 10
ATOM 7545 O O . PRO A 1 3 ? -4.589 7.349 2.143 1.00 0.00 3 PRO A O 10
ATOM 7556 N N . GLU A 1 4 ? -5.615 8.034 0.278 1.00 0.00 4 GLU A N 10
ATOM 7557 C CA . GLU A 1 4 ? -4.762 9.174 -0.000 1.00 0.00 4 GLU A CA 10
ATOM 7558 C C . GLU A 1 4 ? -4.838 10.251 1.097 1.00 0.00 4 GLU A C 10
ATOM 7559 O O . GLU A 1 4 ? -3.958 11.108 1.154 1.00 0.00 4 GLU A O 10
ATOM 7571 N N . ASP A 1 5 ? -5.822 10.202 2.004 1.00 0.00 5 ASP A N 10
ATOM 7572 C CA . ASP A 1 5 ? -5.897 11.053 3.200 1.00 0.00 5 ASP A CA 10
ATOM 7573 C C . ASP A 1 5 ? -4.764 10.776 4.187 1.00 0.00 5 ASP A C 10
ATOM 7574 O O . ASP A 1 5 ? -4.413 11.658 4.972 1.00 0.00 5 ASP A O 10
ATOM 7583 N N . ASP A 1 6 ? -4.139 9.602 4.100 1.00 0.00 6 ASP A N 10
ATOM 7584 C CA . ASP A 1 6 ? -3.045 9.162 4.963 1.00 0.00 6 ASP A CA 10
ATOM 7585 C C . ASP A 1 6 ? -1.854 8.674 4.130 1.00 0.00 6 ASP A C 10
ATOM 7586 O O . ASP A 1 6 ? -1.031 7.919 4.646 1.00 0.00 6 ASP A O 10
ATOM 7595 N N . TYR A 1 7 ? -1.769 9.058 2.844 1.00 0.00 7 TYR A N 10
ATOM 7596 C CA . TYR A 1 7 ? -0.617 8.751 1.997 1.00 0.00 7 TYR A CA 10
ATOM 7597 C C . TYR A 1 7 ? 0.617 9.431 2.590 1.00 0.00 7 TYR A C 10
ATOM 7598 O O . TYR A 1 7 ? 0.569 10.626 2.904 1.00 0.00 7 TYR A O 10
ATOM 7616 N N . THR A 1 8 ? 1.729 8.698 2.689 1.00 0.00 8 THR A N 10
ATOM 7617 C CA . THR A 1 8 ? 2.984 9.178 3.249 1.00 0.00 8 THR A CA 10
ATOM 7618 C C . THR A 1 8 ? 4.054 9.284 2.140 1.00 0.00 8 THR A C 10
ATOM 7619 O O . THR A 1 8 ? 4.959 8.448 2.067 1.00 0.00 8 THR A O 10
ATOM 7630 N N . PRO A 1 9 ? 4.020 10.305 1.258 1.00 0.00 9 PRO A N 10
ATOM 7631 C CA . PRO A 1 9 ? 4.963 10.419 0.143 1.00 0.00 9 PRO A CA 10
ATOM 7632 C C . PRO A 1 9 ? 6.416 10.517 0.605 1.00 0.00 9 PRO A C 10
ATOM 7633 O O . PRO A 1 9 ? 7.333 10.155 -0.133 1.00 0.00 9 PRO A O 10
ATOM 7644 N N . LEU A 1 10 ? 6.647 11.018 1.818 1.00 0.00 10 LEU A N 10
ATOM 7645 C CA . LEU A 1 10 ? 7.985 11.231 2.350 1.00 0.00 10 LEU A CA 10
ATOM 7646 C C . LEU A 1 10 ? 8.741 9.918 2.546 1.00 0.00 10 LEU A C 10
ATOM 7647 O O . LEU A 1 10 ? 9.968 9.895 2.453 1.00 0.00 10 LEU A O 10
ATOM 7663 N N . THR A 1 11 ? 8.021 8.833 2.813 1.00 0.00 11 THR A N 10
ATOM 7664 C CA . THR A 1 11 ? 8.557 7.496 3.031 1.00 0.00 11 THR A CA 10
ATOM 7665 C C . THR A 1 11 ? 8.219 6.546 1.877 1.00 0.00 11 THR A C 10
ATOM 7666 O O . THR A 1 11 ? 8.807 5.462 1.793 1.00 0.00 11 THR A O 10
ATOM 7677 N N . CYS A 1 12 ? 7.292 6.928 0.989 1.00 0.00 12 CYS A N 10
ATOM 7678 C CA . CYS A 1 12 ? 6.776 6.024 -0.019 1.00 0.00 12 CYS A CA 10
ATOM 7679 C C . CYS A 1 12 ? 7.608 6.127 -1.307 1.00 0.00 12 CYS A C 10
ATOM 7680 O O . CYS A 1 12 ? 7.745 7.218 -1.873 1.00 0.00 12 CYS A O 10
ATOM 7687 N N . PRO A 1 13 ? 8.118 5.012 -1.857 1.00 0.00 13 PRO A N 10
ATOM 7688 C CA . PRO A 1 13 ? 8.769 4.999 -3.164 1.00 0.00 13 PRO A CA 10
ATOM 7689 C C . PRO A 1 13 ? 7.779 4.993 -4.339 1.00 0.00 13 PRO A C 10
ATOM 7690 O O . PRO A 1 13 ? 8.173 4.692 -5.468 1.00 0.00 13 PRO A O 10
ATOM 7701 N N . HIS A 1 14 ? 6.490 5.265 -4.120 1.00 0.00 14 HIS A N 10
ATOM 7702 C CA . HIS A 1 14 ? 5.459 5.223 -5.150 1.00 0.00 14 HIS A CA 10
ATOM 7703 C C . HIS A 1 14 ? 4.697 6.538 -5.130 1.00 0.00 14 HIS A C 10
ATOM 7704 O O . HIS A 1 14 ? 4.284 7.029 -4.077 1.00 0.00 14 HIS A O 10
ATOM 7719 N N . THR A 1 15 ? 4.515 7.101 -6.314 1.00 0.00 15 THR A N 10
ATOM 7720 C CA . THR A 1 15 ? 3.822 8.357 -6.532 1.00 0.00 15 THR A CA 10
ATOM 7721 C C . THR A 1 15 ? 2.330 8.158 -6.293 1.00 0.00 15 THR A C 10
ATOM 7722 O O . THR A 1 15 ? 1.856 7.059 -6.578 1.00 0.00 15 THR A O 10
ATOM 7733 N N . ILE A 1 16 ? 1.576 9.189 -5.898 1.00 0.00 16 ILE A N 10
ATOM 7734 C CA . ILE A 1 16 ? 0.145 9.079 -5.588 1.00 0.00 16 ILE A CA 10
ATOM 7735 C C . ILE A 1 16 ? -0.658 8.510 -6.762 1.00 0.00 16 ILE A C 10
ATOM 7736 O O . ILE A 1 16 ? -1.673 7.846 -6.570 1.00 0.00 16 ILE A O 10
ATOM 7752 N N . SER A 1 17 ? -0.145 8.694 -7.978 1.00 0.00 17 SER A N 10
ATOM 7753 C CA . SER A 1 17 ? -0.703 8.241 -9.227 1.00 0.00 17 SER A CA 10
ATOM 7754 C C . SER A 1 17 ? -0.790 6.711 -9.294 1.00 0.00 17 SER A C 10
ATOM 7755 O O . SER A 1 17 ? -1.646 6.175 -9.995 1.00 0.00 17 SER A O 10
ATOM 7763 N N . VAL A 1 18 ? 0.121 6.030 -8.596 1.00 0.00 18 VAL A N 10
ATOM 7764 C CA . VAL A 1 18 ? 0.289 4.577 -8.555 1.00 0.00 18 VAL A CA 10
ATOM 7765 C C . VAL A 1 18 ? 0.650 4.176 -7.124 1.00 0.00 18 VAL A C 10
ATOM 7766 O O . VAL A 1 18 ? 1.582 3.412 -6.924 1.00 0.00 18 VAL A O 10
ATOM 7779 N N . VAL A 1 19 ? -0.038 4.705 -6.117 1.00 0.00 19 VAL A N 10
ATOM 7780 C CA . VAL A 1 19 ? 0.151 4.225 -4.745 1.00 0.00 19 VAL A CA 10
ATOM 7781 C C . VAL A 1 19 ? -1.075 3.423 -4.250 1.00 0.00 19 VAL A C 10
ATOM 7782 O O . VAL A 1 19 ? -1.174 3.073 -3.084 1.00 0.00 19 VAL A O 10
ATOM 7795 N N . TRP A 1 20 ? -2.053 3.133 -5.105 1.00 0.00 20 TRP A N 10
ATOM 7796 C CA . TRP A 1 20 ? -3.006 2.077 -4.802 1.00 0.00 20 TRP A CA 10
ATOM 7797 C C . TRP A 1 20 ? -2.561 0.764 -5.436 1.00 0.00 20 TRP A C 10
ATOM 7798 O O . TRP A 1 20 ? -2.444 -0.276 -4.792 1.00 0.00 20 TRP A O 10
ATOM 7819 N N . TYR A 1 21 ? -2.348 0.800 -6.747 1.00 0.00 21 TYR A N 10
ATOM 7820 C CA . TYR A 1 21 ? -2.131 -0.400 -7.548 1.00 0.00 21 TYR A CA 10
ATOM 7821 C C . TYR A 1 21 ? -0.862 -1.138 -7.104 1.00 0.00 21 TYR A C 10
ATOM 7822 O O . TYR A 1 21 ? -0.781 -2.360 -7.109 1.00 0.00 21 TYR A O 10
ATOM 7840 N N . GLU A 1 22 ? 0.171 -0.406 -6.738 1.00 0.00 22 GLU A N 10
ATOM 7841 C CA . GLU A 1 22 ? 1.505 -0.875 -6.428 1.00 0.00 22 GLU A CA 10
ATOM 7842 C C . GLU A 1 22 ? 1.580 -1.768 -5.175 1.00 0.00 22 GLU A C 10
ATOM 7843 O O . GLU A 1 22 ? 2.403 -2.681 -5.125 1.00 0.00 22 GLU A O 10
ATOM 7855 N N . CYS A 1 23 ? 0.755 -1.478 -4.171 1.00 0.00 23 CYS A N 10
ATOM 7856 C CA . CYS A 1 23 ? 0.700 -2.058 -2.844 1.00 0.00 23 CYS A CA 10
ATOM 7857 C C . CYS A 1 23 ? -0.602 -2.817 -2.669 1.00 0.00 23 CYS A C 10
ATOM 7858 O O . CYS A 1 23 ? -0.775 -3.407 -1.602 1.00 0.00 23 CYS A O 10
ATOM 7865 N N . THR A 1 24 ? -1.472 -2.869 -3.687 1.00 0.00 24 THR A N 10
ATOM 7866 C CA . THR A 1 24 ? -2.706 -3.620 -3.609 1.00 0.00 24 THR A CA 10
ATOM 7867 C C . THR A 1 24 ? -2.998 -4.523 -4.821 1.00 0.00 24 THR A C 10
ATOM 7868 O O . THR A 1 24 ? -3.934 -5.321 -4.767 1.00 0.00 24 THR A O 10
ATOM 7879 N N . GLU A 1 25 ? -2.219 -4.435 -5.903 1.00 0.00 25 GLU A N 10
ATOM 7880 C CA . GLU A 1 25 ? -2.488 -5.126 -7.171 1.00 0.00 25 GLU A CA 10
ATOM 7881 C C . GLU A 1 25 ? -1.195 -5.708 -7.766 1.00 0.00 25 GLU A C 10
ATOM 7882 O O . GLU A 1 25 ? -1.204 -6.683 -8.525 1.00 0.00 25 GLU A O 10
ATOM 7894 N N . ASN A 1 26 ? -0.059 -5.084 -7.446 1.00 0.00 26 ASN A N 10
ATOM 7895 C CA . ASN A 1 26 ? 1.277 -5.502 -7.837 1.00 0.00 26 ASN A CA 10
ATOM 7896 C C . ASN A 1 26 ? 1.920 -6.346 -6.735 1.00 0.00 26 ASN A C 10
ATOM 7897 O O . ASN A 1 26 ? 2.440 -5.833 -5.740 1.00 0.00 26 ASN A O 10
ATOM 7908 N N . THR A 1 27 ? 1.903 -7.659 -6.934 1.00 0.00 27 THR A N 10
ATOM 7909 C CA . THR A 1 27 ? 2.532 -8.672 -6.092 1.00 0.00 27 THR A CA 10
ATOM 7910 C C . THR A 1 27 ? 4.028 -8.428 -5.842 1.00 0.00 27 THR A C 10
ATOM 7911 O O . THR A 1 27 ? 4.536 -8.863 -4.811 1.00 0.00 27 THR A O 10
ATOM 7922 N N . ALA A 1 28 ? 4.721 -7.672 -6.704 1.00 0.00 28 ALA A N 10
ATOM 7923 C CA . ALA A 1 28 ? 6.124 -7.318 -6.506 1.00 0.00 28 ALA A CA 10
ATOM 7924 C C . ALA A 1 28 ? 6.357 -6.312 -5.364 1.00 0.00 28 ALA A C 10
ATOM 7925 O O . ALA A 1 28 ? 7.509 -5.964 -5.091 1.00 0.00 28 ALA A O 10
ATOM 7932 N N . ASN A 1 29 ? 5.308 -5.796 -4.709 1.00 0.00 29 ASN A N 10
ATOM 7933 C CA . ASN A 1 29 ? 5.472 -5.041 -3.462 1.00 0.00 29 ASN A CA 10
ATOM 7934 C C . ASN A 1 29 ? 4.443 -5.462 -2.407 1.00 0.00 29 ASN A C 10
ATOM 7935 O O . ASN A 1 29 ? 4.783 -5.463 -1.226 1.00 0.00 29 ASN A O 10
ATOM 7946 N N . CYS A 1 30 ? 3.191 -5.713 -2.818 1.00 0.00 30 CYS A N 10
ATOM 7947 C CA . CYS A 1 30 ? 2.000 -5.601 -1.973 1.00 0.00 30 CYS A CA 10
ATOM 7948 C C . CYS A 1 30 ? 2.026 -6.477 -0.714 1.00 0.00 30 CYS A C 10
ATOM 7949 O O . CYS A 1 30 ? 2.567 -7.582 -0.718 1.00 0.00 30 CYS A O 10
ATOM 7956 N N . GLY A 1 31 ? 1.393 -5.993 0.358 1.00 0.00 31 GLY A N 10
ATOM 7957 C CA . GLY A 1 31 ? 1.381 -6.633 1.668 1.00 0.00 31 GLY A CA 10
ATOM 7958 C C . GLY A 1 31 ? 1.424 -5.597 2.781 1.00 0.00 31 GLY A C 10
ATOM 7959 O O . GLY A 1 31 ? 1.412 -4.394 2.506 1.00 0.00 31 GLY A O 10
ATOM 7963 N N . THR A 1 32 ? 1.465 -6.055 4.031 1.00 0.00 32 THR A N 10
ATOM 7964 C CA . THR A 1 32 ? 1.237 -5.209 5.195 1.00 0.00 32 THR A CA 10
ATOM 7965 C C . THR A 1 32 ? 2.255 -4.074 5.247 1.00 0.00 32 THR A C 10
ATOM 7966 O O . THR A 1 32 ? 1.892 -2.900 5.338 1.00 0.00 32 THR A O 10
ATOM 7977 N N . ALA A 1 33 ? 3.534 -4.434 5.146 1.00 0.00 33 ALA A N 10
ATOM 7978 C CA . ALA A 1 33 ? 4.613 -3.478 5.269 1.00 0.00 33 ALA A CA 10
ATOM 7979 C C . ALA A 1 33 ? 4.610 -2.514 4.081 1.00 0.00 33 ALA A C 10
ATOM 7980 O O . ALA A 1 33 ? 4.987 -1.356 4.249 1.00 0.00 33 ALA A O 10
ATOM 7987 N N . CYS A 1 34 ? 4.139 -2.963 2.908 1.00 0.00 34 CYS A N 10
ATOM 7988 C CA . CYS A 1 34 ? 3.913 -2.111 1.744 1.00 0.00 34 CYS A CA 10
ATOM 7989 C C . CYS A 1 34 ? 2.957 -0.987 2.126 1.00 0.00 34 CYS A C 10
ATOM 7990 O O . CYS A 1 34 ? 3.283 0.183 1.921 1.00 0.00 34 CYS A O 10
ATOM 7997 N N . CYS A 1 35 ? 1.798 -1.359 2.681 1.00 0.00 35 CYS A N 10
ATOM 7998 C CA . CYS A 1 35 ? 0.795 -0.417 3.135 1.00 0.00 35 CYS A CA 10
ATOM 7999 C C . CYS A 1 35 ? 1.398 0.521 4.173 1.00 0.00 35 CYS A C 10
ATOM 8000 O O . CYS A 1 35 ? 1.384 1.722 3.948 1.00 0.00 35 CYS A O 10
ATOM 8007 N N . ASP A 1 36 ? 1.938 0.015 5.284 1.00 0.00 36 ASP A N 10
ATOM 8008 C CA . ASP A 1 36 ? 2.437 0.849 6.383 1.00 0.00 36 ASP A CA 10
ATOM 8009 C C . ASP A 1 36 ? 3.520 1.840 5.934 1.00 0.00 36 ASP A C 10
ATOM 8010 O O . ASP A 1 36 ? 3.608 2.944 6.475 1.00 0.00 36 ASP A O 10
ATOM 8019 N N . SER A 1 37 ? 4.346 1.478 4.947 1.00 0.00 37 SER A N 10
ATOM 8020 C CA . SER A 1 37 ? 5.399 2.346 4.421 1.00 0.00 37 SER A CA 10
ATOM 8021 C C . SER A 1 37 ? 4.898 3.419 3.440 1.00 0.00 37 SER A C 10
ATOM 8022 O O . SER A 1 37 ? 5.716 4.215 2.968 1.00 0.00 37 SER A O 10
ATOM 8030 N N . CYS A 1 38 ? 3.605 3.438 3.104 1.00 0.00 38 CYS A N 10
ATOM 8031 C CA . CYS A 1 38 ? 3.017 4.368 2.153 1.00 0.00 38 CYS A CA 10
ATOM 8032 C C . CYS A 1 38 ? 1.678 4.950 2.610 1.00 0.00 38 CYS A C 10
ATOM 8033 O O . CYS A 1 38 ? 1.209 5.899 1.983 1.00 0.00 38 CYS A O 10
ATOM 8040 N N . PHE A 1 39 ? 1.065 4.404 3.658 1.00 0.00 39 PHE A N 10
ATOM 8041 C CA . PHE A 1 39 ? -0.237 4.762 4.175 1.00 0.00 39 PHE A CA 10
ATOM 8042 C C . PHE A 1 39 ? -0.258 4.511 5.670 1.00 0.00 39 PHE A C 10
ATOM 8043 O O . PHE A 1 39 ? 0.240 3.476 6.130 1.00 0.00 39 PHE A O 10
ATOM 8060 N N . GLU A 1 40 ? -0.971 5.360 6.401 1.00 0.00 40 GLU A N 10
ATOM 8061 C CA . GLU A 1 40 ? -1.168 5.206 7.834 1.00 0.00 40 GLU A CA 10
ATOM 8062 C C . GLU A 1 40 ? -2.657 5.116 8.171 1.00 0.00 40 GLU A C 10
ATOM 8063 O O . GLU A 1 40 ? -3.517 5.371 7.329 1.00 0.00 40 GLU A O 10
ATOM 8075 N N . LEU A 1 41 ? -2.966 4.787 9.424 1.00 0.00 41 LEU A N 10
ATOM 8076 C CA . LEU A 1 41 ? -4.271 4.976 10.056 1.00 0.00 41 LEU A CA 10
ATOM 8077 C C . LEU A 1 41 ? -5.422 4.366 9.228 1.00 0.00 41 LEU A C 10
ATOM 8078 O O . LEU A 1 41 ? -5.432 3.162 8.934 1.00 0.00 41 LEU A O 10
ATOM 8094 N N . THR A 1 42 ? -6.429 5.158 8.855 1.00 0.00 42 THR A N 10
ATOM 8095 C CA . THR A 1 42 ? -7.550 4.662 8.061 1.00 0.00 42 THR A CA 10
ATOM 8096 C C . THR A 1 42 ? -7.091 4.308 6.630 1.00 0.00 42 THR A C 10
ATOM 8097 O O . THR A 1 42 ? -7.634 3.375 6.033 1.00 0.00 42 THR A O 10
ATOM 8108 N N . GLY A 1 43 ? -6.054 4.949 6.090 1.00 0.00 43 GLY A N 10
ATOM 8109 C CA . GLY A 1 43 ? -5.555 4.669 4.747 1.00 0.00 43 GLY A CA 10
ATOM 8110 C C . GLY A 1 43 ? -4.829 3.343 4.722 1.00 0.00 43 GLY A C 10
ATOM 8111 O O . GLY A 1 43 ? -5.046 2.531 3.821 1.00 0.00 43 GLY A O 10
ATOM 8115 N N . ASN A 1 44 ? -4.047 3.096 5.772 1.00 0.00 44 ASN A N 10
ATOM 8116 C CA . ASN A 1 44 ? -3.375 1.841 6.025 1.00 0.00 44 ASN A CA 10
ATOM 8117 C C . ASN A 1 44 ? -4.411 0.731 6.036 1.00 0.00 44 ASN A C 10
ATOM 8118 O O . ASN A 1 44 ? -4.282 -0.231 5.288 1.00 0.00 44 ASN A O 10
ATOM 8129 N N . THR A 1 45 ? -5.473 0.922 6.822 1.00 0.00 45 THR A N 10
ATOM 8130 C CA . THR A 1 45 ? -6.589 -0.004 6.909 1.00 0.00 45 THR A CA 10
ATOM 8131 C C . THR A 1 45 ? -7.133 -0.331 5.517 1.00 0.00 45 THR A C 10
ATOM 8132 O O . THR A 1 45 ? -7.208 -1.501 5.157 1.00 0.00 45 THR A O 10
ATOM 8143 N N . MET A 1 46 ? -7.529 0.672 4.729 1.00 0.00 46 MET A N 10
ATOM 8144 C CA . MET A 1 46 ? -8.103 0.434 3.411 1.00 0.00 46 MET A CA 10
ATOM 8145 C C . MET A 1 46 ? -7.121 -0.289 2.486 1.00 0.00 46 MET A C 10
ATOM 8146 O O . MET A 1 46 ? -7.536 -1.210 1.780 1.00 0.00 46 MET A O 10
ATOM 8160 N N . CYS A 1 47 ? -5.837 0.088 2.507 1.00 0.00 47 CYS A N 10
ATOM 8161 C CA . CYS A 1 47 ? -4.786 -0.579 1.746 1.00 0.00 47 CYS A CA 10
ATOM 8162 C C . CYS A 1 47 ? -4.727 -2.055 2.123 1.00 0.00 47 CYS A C 10
ATOM 8163 O O . CYS A 1 47 ? -4.803 -2.908 1.240 1.00 0.00 47 CYS A O 10
ATOM 8170 N N . LEU A 1 48 ? -4.644 -2.370 3.420 1.00 0.00 48 LEU A N 10
ATOM 8171 C CA . LEU A 1 48 ? -4.641 -3.735 3.933 1.00 0.00 48 LEU A CA 10
ATOM 8172 C C . LEU A 1 48 ? -5.886 -4.473 3.450 1.00 0.00 48 LEU A C 10
ATOM 8173 O O . LEU A 1 48 ? -5.784 -5.586 2.933 1.00 0.00 48 LEU A O 10
ATOM 8189 N N . LEU A 1 49 ? -7.055 -3.835 3.575 1.00 0.00 49 LEU A N 10
ATOM 8190 C CA . LEU A 1 49 ? -8.327 -4.439 3.197 1.00 0.00 49 LEU A CA 10
ATOM 8191 C C . LEU A 1 49 ? -8.394 -4.788 1.716 1.00 0.00 49 LEU A C 10
ATOM 8192 O O . LEU A 1 49 ? -9.145 -5.686 1.343 1.00 0.00 49 LEU A O 10
ATOM 8208 N N . GLN A 1 50 ? -7.688 -4.050 0.857 1.00 0.00 50 GLN A N 10
ATOM 8209 C CA . GLN A 1 50 ? -7.563 -4.359 -0.554 1.00 0.00 50 GLN A CA 10
ATOM 8210 C C . GLN A 1 50 ? -6.485 -5.424 -0.786 1.00 0.00 50 GLN A C 10
ATOM 8211 O O . GLN A 1 50 ? -6.759 -6.411 -1.462 1.00 0.00 50 GLN A O 10
ATOM 8225 N N . ALA A 1 51 ? -5.271 -5.236 -0.257 1.00 0.00 51 ALA A N 10
ATOM 8226 C CA . ALA A 1 51 ? -4.124 -6.116 -0.452 1.00 0.00 51 ALA A CA 10
ATOM 8227 C C . ALA A 1 51 ? -4.478 -7.549 -0.051 1.00 0.00 51 ALA A C 10
ATOM 8228 O O . ALA A 1 51 ? -4.337 -8.467 -0.866 1.00 0.00 51 ALA A O 10
ATOM 8235 N N . GLY A 1 52 ? -4.991 -7.726 1.167 1.00 0.00 52 GLY A N 10
ATOM 8236 C CA . GLY A 1 52 ? -5.444 -8.978 1.737 1.00 0.00 52 GLY A CA 10
ATOM 8237 C C . GLY A 1 52 ? -6.967 -9.045 1.777 1.00 0.00 52 GLY A C 10
ATOM 8238 O O . GLY A 1 52 ? -7.535 -9.395 2.810 1.00 0.00 52 GLY A O 10
ATOM 8242 N N . ALA A 1 53 ? -7.627 -8.667 0.679 1.00 0.00 53 ALA A N 10
ATOM 8243 C CA . ALA A 1 53 ? -9.053 -8.848 0.452 1.00 0.00 53 ALA A CA 10
ATOM 8244 C C . ALA A 1 53 ? -9.399 -10.342 0.425 1.00 0.00 53 ALA A C 10
ATOM 8245 O O . ALA A 1 53 ? -9.850 -10.902 1.428 1.00 0.00 53 ALA A O 10
ATOM 8252 N N . ALA A 1 54 ? -9.215 -10.959 -0.746 1.00 0.00 54 ALA A N 10
ATOM 8253 C CA . ALA A 1 54 ? -9.471 -12.341 -1.080 1.00 0.00 54 ALA A CA 10
ATOM 8254 C C . ALA A 1 54 ? -8.788 -12.632 -2.421 1.00 0.00 54 ALA A C 10
ATOM 8255 O O . ALA A 1 54 ? -8.598 -11.741 -3.259 1.00 0.00 54 ALA A O 10
ATOM 8262 N N . GLY A 1 55 ? -8.464 -13.902 -2.644 1.00 0.00 55 GLY A N 10
ATOM 8263 C CA . GLY A 1 55 ? -7.997 -14.460 -3.904 1.00 0.00 55 GLY A CA 10
ATOM 8264 C C . GLY A 1 55 ? -6.547 -14.132 -4.259 1.00 0.00 55 GLY A C 10
ATOM 8265 O O . GLY A 1 55 ? -5.954 -14.866 -5.048 1.00 0.00 55 GLY A O 10
ATOM 8269 N N . SER A 1 56 ? -5.963 -13.068 -3.711 1.00 0.00 56 SER A N 10
ATOM 8270 C CA . SER A 1 56 ? -4.730 -12.496 -4.228 1.00 0.00 56 SER A CA 10
ATOM 8271 C C . SER A 1 56 ? -3.445 -13.113 -3.658 1.00 0.00 56 SER A C 10
ATOM 8272 O O . SER A 1 56 ? -3.459 -14.143 -2.980 1.00 0.00 56 SER A O 10
ATOM 8280 N N . GLY A 1 57 ? -2.317 -12.475 -3.991 1.00 0.00 57 GLY A N 10
ATOM 8281 C CA . GLY A 1 57 ? -0.969 -12.803 -3.563 1.00 0.00 57 GLY A CA 10
ATOM 8282 C C . GLY A 1 57 ? -0.643 -12.122 -2.237 1.00 0.00 57 GLY A C 10
ATOM 8283 O O . GLY A 1 57 ? -1.051 -12.605 -1.179 1.00 0.00 57 GLY A O 10
ATOM 8287 N N . CYS A 1 58 ? 0.042 -10.975 -2.327 1.00 0.00 58 CYS A N 10
ATOM 8288 C CA . CYS A 1 58 ? 0.555 -10.113 -1.266 1.00 0.00 58 CYS A CA 10
ATOM 8289 C C . CYS A 1 58 ? 1.162 -10.892 -0.089 1.00 0.00 58 CYS A C 10
ATOM 8290 O O . CYS A 1 58 ? 1.564 -12.047 -0.271 1.00 0.00 58 CYS A O 10
ATOM 8297 N N . ASP A 1 59 ? 1.332 -10.256 1.073 1.00 0.00 59 ASP A N 10
ATOM 8298 C CA . ASP A 1 59 ? 1.940 -10.845 2.260 1.00 0.00 59 ASP A CA 10
ATOM 8299 C C . ASP A 1 59 ? 1.250 -10.220 3.474 1.00 0.00 59 ASP A C 10
ATOM 8300 O O . ASP A 1 59 ? 1.255 -8.992 3.604 1.00 0.00 59 ASP A O 10
ATOM 8309 N N . MET A 1 60 ? 0.597 -11.015 4.326 1.00 0.00 60 MET A N 10
ATOM 8310 C CA . MET A 1 60 ? -0.068 -10.541 5.543 1.00 0.00 60 MET A CA 10
ATOM 8311 C C . MET A 1 60 ? 0.825 -10.778 6.762 1.00 0.00 60 MET A C 10
ATOM 8312 O O . MET A 1 60 ? 0.519 -11.599 7.633 1.00 0.00 60 MET A O 10
ATOM 8326 N N . GLU A 1 61 ? 1.931 -10.038 6.826 1.00 0.00 61 GLU A N 10
ATOM 8327 C CA . GLU A 1 61 ? 2.677 -9.815 8.062 1.00 0.00 61 GLU A CA 10
ATOM 8328 C C . GLU A 1 61 ? 1.705 -9.249 9.083 1.00 0.00 61 GLU A C 10
ATOM 8329 O O . GLU A 1 61 ? 1.663 -9.760 10.222 1.00 0.00 61 GLU A O 10
ATOM 8341 N N . TYR A 1 1 ? -14.103 7.962 1.611 1.00 0.00 1 TYR A N 11
ATOM 8342 C CA . TYR A 1 1 ? -12.768 8.083 2.201 1.00 0.00 1 TYR A CA 11
ATOM 8343 C C . TYR A 1 1 ? -11.757 7.512 1.219 1.00 0.00 1 TYR A C 11
ATOM 8344 O O . TYR A 1 1 ? -11.879 6.343 0.852 1.00 0.00 1 TYR A O 11
ATOM 8362 N N . ASN A 1 2 ? -10.767 8.299 0.786 1.00 0.00 2 ASN A N 11
ATOM 8363 C CA . ASN A 1 2 ? -9.639 7.780 0.017 1.00 0.00 2 ASN A CA 11
ATOM 8364 C C . ASN A 1 2 ? -8.527 7.419 0.989 1.00 0.00 2 ASN A C 11
ATOM 8365 O O . ASN A 1 2 ? -8.241 8.227 1.865 1.00 0.00 2 ASN A O 11
ATOM 8376 N N . PRO A 1 3 ? -7.810 6.303 0.807 1.00 0.00 3 PRO A N 11
ATOM 8377 C CA . PRO A 1 3 ? -6.597 6.052 1.570 1.00 0.00 3 PRO A CA 11
ATOM 8378 C C . PRO A 1 3 ? -5.507 7.098 1.291 1.00 0.00 3 PRO A C 11
ATOM 8379 O O . PRO A 1 3 ? -4.679 7.342 2.162 1.00 0.00 3 PRO A O 11
ATOM 8390 N N . GLU A 1 4 ? -5.556 7.790 0.144 1.00 0.00 4 GLU A N 11
ATOM 8391 C CA . GLU A 1 4 ? -4.702 8.937 -0.177 1.00 0.00 4 GLU A CA 11
ATOM 8392 C C . GLU A 1 4 ? -4.775 10.046 0.879 1.00 0.00 4 GLU A C 11
ATOM 8393 O O . GLU A 1 4 ? -3.868 10.870 0.954 1.00 0.00 4 GLU A O 11
ATOM 8405 N N . ASP A 1 5 ? -5.839 10.083 1.686 1.00 0.00 5 ASP A N 11
ATOM 8406 C CA . ASP A 1 5 ? -6.047 11.074 2.736 1.00 0.00 5 ASP A CA 11
ATOM 8407 C C . ASP A 1 5 ? -5.046 10.900 3.893 1.00 0.00 5 ASP A C 11
ATOM 8408 O O . ASP A 1 5 ? -4.895 11.811 4.703 1.00 0.00 5 ASP A O 11
ATOM 8417 N N . ASP A 1 6 ? -4.302 9.786 3.935 1.00 0.00 6 ASP A N 11
ATOM 8418 C CA . ASP A 1 6 ? -3.191 9.481 4.854 1.00 0.00 6 ASP A CA 11
ATOM 8419 C C . ASP A 1 6 ? -2.027 8.838 4.077 1.00 0.00 6 ASP A C 11
ATOM 8420 O O . ASP A 1 6 ? -1.256 8.054 4.631 1.00 0.00 6 ASP A O 11
ATOM 8429 N N . TYR A 1 7 ? -1.886 9.141 2.779 1.00 0.00 7 TYR A N 11
ATOM 8430 C CA . TYR A 1 7 ? -0.716 8.731 2.001 1.00 0.00 7 TYR A CA 11
ATOM 8431 C C . TYR A 1 7 ? 0.516 9.519 2.462 1.00 0.00 7 TYR A C 11
ATOM 8432 O O . TYR A 1 7 ? 0.440 10.732 2.706 1.00 0.00 7 TYR A O 11
ATOM 8450 N N . THR A 1 8 ? 1.661 8.841 2.532 1.00 0.00 8 THR A N 11
ATOM 8451 C CA . THR A 1 8 ? 2.901 9.361 3.088 1.00 0.00 8 THR A CA 11
ATOM 8452 C C . THR A 1 8 ? 4.028 9.292 2.040 1.00 0.00 8 THR A C 11
ATOM 8453 O O . THR A 1 8 ? 4.771 8.311 1.982 1.00 0.00 8 THR A O 11
ATOM 8464 N N . PRO A 1 9 ? 4.205 10.315 1.179 1.00 0.00 9 PRO A N 11
ATOM 8465 C CA . PRO A 1 9 ? 5.185 10.258 0.096 1.00 0.00 9 PRO A CA 11
ATOM 8466 C C . PRO A 1 9 ? 6.632 10.158 0.593 1.00 0.00 9 PRO A C 11
ATOM 8467 O O . PRO A 1 9 ? 7.491 9.683 -0.148 1.00 0.00 9 PRO A O 11
ATOM 8478 N N . LEU A 1 10 ? 6.900 10.572 1.835 1.00 0.00 10 LEU A N 11
ATOM 8479 C CA . LEU A 1 10 ? 8.222 10.655 2.439 1.00 0.00 10 LEU A CA 11
ATOM 8480 C C . LEU A 1 10 ? 8.843 9.257 2.450 1.00 0.00 10 LEU A C 11
ATOM 8481 O O . LEU A 1 10 ? 9.926 9.003 1.911 1.00 0.00 10 LEU A O 11
ATOM 8497 N N . THR A 1 11 ? 8.106 8.332 3.064 1.00 0.00 11 THR A N 11
ATOM 8498 C CA . THR A 1 11 ? 8.459 6.941 3.265 1.00 0.00 11 THR A CA 11
ATOM 8499 C C . THR A 1 11 ? 8.064 6.073 2.068 1.00 0.00 11 THR A C 11
ATOM 8500 O O . THR A 1 11 ? 8.482 4.913 2.000 1.00 0.00 11 THR A O 11
ATOM 8511 N N . CYS A 1 12 ? 7.261 6.596 1.134 1.00 0.00 12 CYS A N 11
ATOM 8512 C CA . CYS A 1 12 ? 6.698 5.809 0.055 1.00 0.00 12 CYS A CA 11
ATOM 8513 C C . CYS A 1 12 ? 7.482 6.061 -1.236 1.00 0.00 12 CYS A C 11
ATOM 8514 O O . CYS A 1 12 ? 7.315 7.124 -1.835 1.00 0.00 12 CYS A O 11
ATOM 8521 N N . PRO A 1 13 ? 8.267 5.095 -1.749 1.00 0.00 13 PRO A N 11
ATOM 8522 C CA . PRO A 1 13 ? 8.961 5.219 -3.036 1.00 0.00 13 PRO A CA 11
ATOM 8523 C C . PRO A 1 13 ? 8.029 5.337 -4.256 1.00 0.00 13 PRO A C 11
ATOM 8524 O O . PRO A 1 13 ? 8.511 5.340 -5.394 1.00 0.00 13 PRO A O 11
ATOM 8535 N N . HIS A 1 14 ? 6.707 5.400 -4.069 1.00 0.00 14 HIS A N 11
ATOM 8536 C CA . HIS A 1 14 ? 5.705 5.282 -5.119 1.00 0.00 14 HIS A CA 11
ATOM 8537 C C . HIS A 1 14 ? 4.849 6.524 -5.111 1.00 0.00 14 HIS A C 11
ATOM 8538 O O . HIS A 1 14 ? 4.449 7.010 -4.052 1.00 0.00 14 HIS A O 11
ATOM 8553 N N . THR A 1 15 ? 4.543 7.006 -6.299 1.00 0.00 15 THR A N 11
ATOM 8554 C CA . THR A 1 15 ? 3.786 8.218 -6.518 1.00 0.00 15 THR A CA 11
ATOM 8555 C C . THR A 1 15 ? 2.326 8.008 -6.112 1.00 0.00 15 THR A C 11
ATOM 8556 O O . THR A 1 15 ? 1.787 6.909 -6.269 1.00 0.00 15 THR A O 11
ATOM 8567 N N . ILE A 1 16 ? 1.640 9.078 -5.700 1.00 0.00 16 ILE A N 11
ATOM 8568 C CA . ILE A 1 16 ? 0.187 9.073 -5.494 1.00 0.00 16 ILE A CA 11
ATOM 8569 C C . ILE A 1 16 ? -0.574 8.695 -6.783 1.00 0.00 16 ILE A C 11
ATOM 8570 O O . ILE A 1 16 ? -1.738 8.297 -6.753 1.00 0.00 16 ILE A O 11
ATOM 8586 N N . SER A 1 17 ? 0.111 8.765 -7.926 1.00 0.00 17 SER A N 11
ATOM 8587 C CA . SER A 1 17 ? -0.385 8.405 -9.237 1.00 0.00 17 SER A CA 11
ATOM 8588 C C . SER A 1 17 ? -0.758 6.923 -9.306 1.00 0.00 17 SER A C 11
ATOM 8589 O O . SER A 1 17 ? -1.668 6.577 -10.059 1.00 0.00 17 SER A O 11
ATOM 8597 N N . VAL A 1 18 ? -0.076 6.062 -8.546 1.00 0.00 18 VAL A N 11
ATOM 8598 C CA . VAL A 1 18 ? -0.230 4.605 -8.664 1.00 0.00 18 VAL A CA 11
ATOM 8599 C C . VAL A 1 18 ? -0.290 3.879 -7.330 1.00 0.00 18 VAL A C 11
ATOM 8600 O O . VAL A 1 18 ? -0.507 2.672 -7.332 1.00 0.00 18 VAL A O 11
ATOM 8613 N N . VAL A 1 19 ? 0.003 4.547 -6.217 1.00 0.00 19 VAL A N 11
ATOM 8614 C CA . VAL A 1 19 ? 0.248 3.900 -4.939 1.00 0.00 19 VAL A CA 11
ATOM 8615 C C . VAL A 1 19 ? -0.854 2.909 -4.557 1.00 0.00 19 VAL A C 11
ATOM 8616 O O . VAL A 1 19 ? -0.513 1.869 -4.012 1.00 0.00 19 VAL A O 11
ATOM 8629 N N . TRP A 1 20 ? -2.133 3.162 -4.853 1.00 0.00 20 TRP A N 11
ATOM 8630 C CA . TRP A 1 20 ? -3.175 2.182 -4.575 1.00 0.00 20 TRP A CA 11
ATOM 8631 C C . TRP A 1 20 ? -2.861 0.861 -5.287 1.00 0.00 20 TRP A C 11
ATOM 8632 O O . TRP A 1 20 ? -2.551 -0.136 -4.635 1.00 0.00 20 TRP A O 11
ATOM 8653 N N . TYR A 1 21 ? -2.873 0.852 -6.620 1.00 0.00 21 TYR A N 11
ATOM 8654 C CA . TYR A 1 21 ? -2.500 -0.292 -7.450 1.00 0.00 21 TYR A CA 11
ATOM 8655 C C . TYR A 1 21 ? -1.169 -0.919 -7.007 1.00 0.00 21 TYR A C 11
ATOM 8656 O O . TYR A 1 21 ? -1.098 -2.127 -6.772 1.00 0.00 21 TYR A O 11
ATOM 8674 N N . GLU A 1 22 ? -0.109 -0.117 -6.867 1.00 0.00 22 GLU A N 11
ATOM 8675 C CA . GLU A 1 22 ? 1.237 -0.612 -6.617 1.00 0.00 22 GLU A CA 11
ATOM 8676 C C . GLU A 1 22 ? 1.257 -1.384 -5.277 1.00 0.00 22 GLU A C 11
ATOM 8677 O O . GLU A 1 22 ? 1.970 -2.375 -5.149 1.00 0.00 22 GLU A O 11
ATOM 8689 N N . CYS A 1 23 ? 0.433 -0.988 -4.301 1.00 0.00 23 CYS A N 11
ATOM 8690 C CA . CYS A 1 23 ? 0.515 -1.438 -2.923 1.00 0.00 23 CYS A CA 11
ATOM 8691 C C . CYS A 1 23 ? -0.539 -2.493 -2.631 1.00 0.00 23 CYS A C 11
ATOM 8692 O O . CYS A 1 23 ? -0.523 -3.076 -1.545 1.00 0.00 23 CYS A O 11
ATOM 8699 N N . THR A 1 24 ? -1.446 -2.748 -3.583 1.00 0.00 24 THR A N 11
ATOM 8700 C CA . THR A 1 24 ? -2.581 -3.630 -3.374 1.00 0.00 24 THR A CA 11
ATOM 8701 C C . THR A 1 24 ? -2.718 -4.706 -4.459 1.00 0.00 24 THR A C 11
ATOM 8702 O O . THR A 1 24 ? -3.565 -5.582 -4.319 1.00 0.00 24 THR A O 11
ATOM 8713 N N . GLU A 1 25 ? -1.922 -4.639 -5.536 1.00 0.00 25 GLU A N 11
ATOM 8714 C CA . GLU A 1 25 ? -2.192 -5.404 -6.755 1.00 0.00 25 GLU A CA 11
ATOM 8715 C C . GLU A 1 25 ? -0.908 -5.833 -7.480 1.00 0.00 25 GLU A C 11
ATOM 8716 O O . GLU A 1 25 ? -0.856 -6.891 -8.110 1.00 0.00 25 GLU A O 11
ATOM 8728 N N . ASN A 1 26 ? 0.141 -5.009 -7.407 1.00 0.00 26 ASN A N 11
ATOM 8729 C CA . ASN A 1 26 ? 1.471 -5.325 -7.927 1.00 0.00 26 ASN A CA 11
ATOM 8730 C C . ASN A 1 26 ? 2.216 -6.201 -6.910 1.00 0.00 26 ASN A C 11
ATOM 8731 O O . ASN A 1 26 ? 2.800 -5.690 -5.948 1.00 0.00 26 ASN A O 11
ATOM 8742 N N . THR A 1 27 ? 2.179 -7.524 -7.094 1.00 0.00 27 THR A N 11
ATOM 8743 C CA . THR A 1 27 ? 2.664 -8.508 -6.123 1.00 0.00 27 THR A CA 11
ATOM 8744 C C . THR A 1 27 ? 4.175 -8.451 -5.867 1.00 0.00 27 THR A C 11
ATOM 8745 O O . THR A 1 27 ? 4.658 -9.072 -4.919 1.00 0.00 27 THR A O 11
ATOM 8756 N N . ALA A 1 28 ? 4.936 -7.682 -6.651 1.00 0.00 28 ALA A N 11
ATOM 8757 C CA . ALA A 1 28 ? 6.326 -7.369 -6.354 1.00 0.00 28 ALA A CA 11
ATOM 8758 C C . ALA A 1 28 ? 6.474 -6.614 -5.031 1.00 0.00 28 ALA A C 11
ATOM 8759 O O . ALA A 1 28 ? 7.493 -6.753 -4.352 1.00 0.00 28 ALA A O 11
ATOM 8766 N N . ASN A 1 29 ? 5.474 -5.812 -4.652 1.00 0.00 29 ASN A N 11
ATOM 8767 C CA . ASN A 1 29 ? 5.573 -4.906 -3.511 1.00 0.00 29 ASN A CA 11
ATOM 8768 C C . ASN A 1 29 ? 4.425 -5.083 -2.538 1.00 0.00 29 ASN A C 11
ATOM 8769 O O . ASN A 1 29 ? 4.643 -4.913 -1.339 1.00 0.00 29 ASN A O 11
ATOM 8780 N N . CYS A 1 30 ? 3.213 -5.345 -3.035 1.00 0.00 30 CYS A N 11
ATOM 8781 C CA . CYS A 1 30 ? 1.989 -5.185 -2.272 1.00 0.00 30 CYS A CA 11
ATOM 8782 C C . CYS A 1 30 ? 1.935 -6.063 -1.019 1.00 0.00 30 CYS A C 11
ATOM 8783 O O . CYS A 1 30 ? 2.739 -6.979 -0.830 1.00 0.00 30 CYS A O 11
ATOM 8790 N N . GLY A 1 31 ? 0.969 -5.782 -0.146 1.00 0.00 31 GLY A N 11
ATOM 8791 C CA . GLY A 1 31 ? 0.788 -6.492 1.111 1.00 0.00 31 GLY A CA 11
ATOM 8792 C C . GLY A 1 31 ? 1.016 -5.583 2.309 1.00 0.00 31 GLY A C 11
ATOM 8793 O O . GLY A 1 31 ? 1.145 -4.360 2.172 1.00 0.00 31 GLY A O 11
ATOM 8797 N N . THR A 1 32 ? 1.034 -6.195 3.493 1.00 0.00 32 THR A N 11
ATOM 8798 C CA . THR A 1 32 ? 1.090 -5.489 4.768 1.00 0.00 32 THR A CA 11
ATOM 8799 C C . THR A 1 32 ? 2.267 -4.504 4.832 1.00 0.00 32 THR A C 11
ATOM 8800 O O . THR A 1 32 ? 2.055 -3.337 5.170 1.00 0.00 32 THR A O 11
ATOM 8811 N N . ALA A 1 33 ? 3.478 -4.931 4.461 1.00 0.00 33 ALA A N 11
ATOM 8812 C CA . ALA A 1 33 ? 4.671 -4.101 4.585 1.00 0.00 33 ALA A CA 11
ATOM 8813 C C . ALA A 1 33 ? 4.694 -2.950 3.581 1.00 0.00 33 ALA A C 11
ATOM 8814 O O . ALA A 1 33 ? 5.387 -1.963 3.828 1.00 0.00 33 ALA A O 11
ATOM 8821 N N . CYS A 1 34 ? 3.973 -3.046 2.458 1.00 0.00 34 CYS A N 11
ATOM 8822 C CA . CYS A 1 34 ? 3.797 -1.888 1.594 1.00 0.00 34 CYS A CA 11
ATOM 8823 C C . CYS A 1 34 ? 2.872 -0.888 2.276 1.00 0.00 34 CYS A C 11
ATOM 8824 O O . CYS A 1 34 ? 3.224 0.289 2.398 1.00 0.00 34 CYS A O 11
ATOM 8831 N N . CYS A 1 35 ? 1.693 -1.349 2.707 1.00 0.00 35 CYS A N 11
ATOM 8832 C CA . CYS A 1 35 ? 0.669 -0.486 3.272 1.00 0.00 35 CYS A CA 11
ATOM 8833 C C . CYS A 1 35 ? 1.231 0.316 4.441 1.00 0.00 35 CYS A C 11
ATOM 8834 O O . CYS A 1 35 ? 1.014 1.522 4.511 1.00 0.00 35 CYS A O 11
ATOM 8841 N N . ASP A 1 36 ? 1.998 -0.329 5.318 1.00 0.00 36 ASP A N 11
ATOM 8842 C CA . ASP A 1 36 ? 2.593 0.263 6.518 1.00 0.00 36 ASP A CA 11
ATOM 8843 C C . ASP A 1 36 ? 3.794 1.182 6.232 1.00 0.00 36 ASP A C 11
ATOM 8844 O O . ASP A 1 36 ? 4.361 1.787 7.144 1.00 0.00 36 ASP A O 11
ATOM 8853 N N . SER A 1 37 ? 4.190 1.322 4.963 1.00 0.00 37 SER A N 11
ATOM 8854 C CA . SER A 1 37 ? 5.188 2.285 4.503 1.00 0.00 37 SER A CA 11
ATOM 8855 C C . SER A 1 37 ? 4.620 3.442 3.678 1.00 0.00 37 SER A C 11
ATOM 8856 O O . SER A 1 37 ? 5.334 4.427 3.466 1.00 0.00 37 SER A O 11
ATOM 8864 N N . CYS A 1 38 ? 3.383 3.337 3.194 1.00 0.00 38 CYS A N 11
ATOM 8865 C CA . CYS A 1 38 ? 2.839 4.259 2.203 1.00 0.00 38 CYS A CA 11
ATOM 8866 C C . CYS A 1 38 ? 1.520 4.890 2.615 1.00 0.00 38 CYS A C 11
ATOM 8867 O O . CYS A 1 38 ? 1.080 5.826 1.946 1.00 0.00 38 CYS A O 11
ATOM 8874 N N . PHE A 1 39 ? 0.891 4.389 3.673 1.00 0.00 39 PHE A N 11
ATOM 8875 C CA . PHE A 1 39 ? -0.393 4.844 4.150 1.00 0.00 39 PHE A CA 11
ATOM 8876 C C . PHE A 1 39 ? -0.411 4.724 5.664 1.00 0.00 39 PHE A C 11
ATOM 8877 O O . PHE A 1 39 ? 0.243 3.838 6.221 1.00 0.00 39 PHE A O 11
ATOM 8894 N N . GLU A 1 40 ? -1.232 5.539 6.319 1.00 0.00 40 GLU A N 11
ATOM 8895 C CA . GLU A 1 40 ? -1.359 5.555 7.771 1.00 0.00 40 GLU A CA 11
ATOM 8896 C C . GLU A 1 40 ? -2.830 5.483 8.164 1.00 0.00 40 GLU A C 11
ATOM 8897 O O . GLU A 1 40 ? -3.720 5.695 7.340 1.00 0.00 40 GLU A O 11
ATOM 8909 N N . LEU A 1 41 ? -3.077 5.176 9.433 1.00 0.00 41 LEU A N 11
ATOM 8910 C CA . LEU A 1 41 ? -4.371 5.251 10.103 1.00 0.00 41 LEU A CA 11
ATOM 8911 C C . LEU A 1 41 ? -5.496 4.605 9.271 1.00 0.00 41 LEU A C 11
ATOM 8912 O O . LEU A 1 41 ? -5.430 3.405 8.974 1.00 0.00 41 LEU A O 11
ATOM 8928 N N . THR A 1 42 ? -6.541 5.347 8.891 1.00 0.00 42 THR A N 11
ATOM 8929 C CA . THR A 1 42 ? -7.636 4.779 8.109 1.00 0.00 42 THR A CA 11
ATOM 8930 C C . THR A 1 42 ? -7.129 4.341 6.725 1.00 0.00 42 THR A C 11
ATOM 8931 O O . THR A 1 42 ? -7.529 3.285 6.227 1.00 0.00 42 THR A O 11
ATOM 8942 N N . GLY A 1 43 ? -6.237 5.118 6.102 1.00 0.00 43 GLY A N 11
ATOM 8943 C CA . GLY A 1 43 ? -5.682 4.814 4.795 1.00 0.00 43 GLY A CA 11
ATOM 8944 C C . GLY A 1 43 ? -4.918 3.501 4.819 1.00 0.00 43 GLY A C 11
ATOM 8945 O O . GLY A 1 43 ? -5.105 2.649 3.946 1.00 0.00 43 GLY A O 11
ATOM 8949 N N . ASN A 1 44 ? -4.113 3.310 5.864 1.00 0.00 44 ASN A N 11
ATOM 8950 C CA . ASN A 1 44 ? -3.375 2.088 6.124 1.00 0.00 44 ASN A CA 11
ATOM 8951 C C . ASN A 1 44 ? -4.346 0.919 6.186 1.00 0.00 44 ASN A C 11
ATOM 8952 O O . ASN A 1 44 ? -4.152 -0.085 5.507 1.00 0.00 44 ASN A O 11
ATOM 8963 N N . THR A 1 45 ? -5.424 1.084 6.950 1.00 0.00 45 THR A N 11
ATOM 8964 C CA . THR A 1 45 ? -6.436 0.059 7.130 1.00 0.00 45 THR A CA 11
ATOM 8965 C C . THR A 1 45 ? -7.082 -0.322 5.789 1.00 0.00 45 THR A C 11
ATOM 8966 O O . THR A 1 45 ? -7.206 -1.511 5.497 1.00 0.00 45 THR A O 11
ATOM 8977 N N . MET A 1 46 ? -7.493 0.643 4.953 1.00 0.00 46 MET A N 11
ATOM 8978 C CA . MET A 1 46 ? -8.101 0.312 3.663 1.00 0.00 46 MET A CA 11
ATOM 8979 C C . MET A 1 46 ? -7.092 -0.359 2.733 1.00 0.00 46 MET A C 11
ATOM 8980 O O . MET A 1 46 ? -7.453 -1.305 2.034 1.00 0.00 46 MET A O 11
ATOM 8994 N N . CYS A 1 47 ? -5.833 0.091 2.727 1.00 0.00 47 CYS A N 11
ATOM 8995 C CA . CYS A 1 47 ? -4.774 -0.566 1.969 1.00 0.00 47 CYS A CA 11
ATOM 8996 C C . CYS A 1 47 ? -4.658 -2.026 2.394 1.00 0.00 47 CYS A C 11
ATOM 8997 O O . CYS A 1 47 ? -4.674 -2.908 1.538 1.00 0.00 47 CYS A O 11
ATOM 9004 N N . LEU A 1 48 ? -4.581 -2.280 3.703 1.00 0.00 48 LEU A N 11
ATOM 9005 C CA . LEU A 1 48 ? -4.519 -3.622 4.260 1.00 0.00 48 LEU A CA 11
ATOM 9006 C C . LEU A 1 48 ? -5.724 -4.444 3.818 1.00 0.00 48 LEU A C 11
ATOM 9007 O O . LEU A 1 48 ? -5.547 -5.597 3.440 1.00 0.00 48 LEU A O 11
ATOM 9023 N N . LEU A 1 49 ? -6.922 -3.854 3.816 1.00 0.00 49 LEU A N 11
ATOM 9024 C CA . LEU A 1 49 ? -8.126 -4.500 3.297 1.00 0.00 49 LEU A CA 11
ATOM 9025 C C . LEU A 1 49 ? -7.922 -5.011 1.863 1.00 0.00 49 LEU A C 11
ATOM 9026 O O . LEU A 1 49 ? -8.166 -6.188 1.596 1.00 0.00 49 LEU A O 11
ATOM 9042 N N . GLN A 1 50 ? -7.541 -4.133 0.925 1.00 0.00 50 GLN A N 11
ATOM 9043 C CA . GLN A 1 50 ? -7.432 -4.484 -0.490 1.00 0.00 50 GLN A CA 11
ATOM 9044 C C . GLN A 1 50 ? -6.243 -5.407 -0.743 1.00 0.00 50 GLN A C 11
ATOM 9045 O O . GLN A 1 50 ? -6.412 -6.410 -1.422 1.00 0.00 50 GLN A O 11
ATOM 9059 N N . ALA A 1 51 ? -5.057 -5.087 -0.219 1.00 0.00 51 ALA A N 11
ATOM 9060 C CA . ALA A 1 51 ? -3.870 -5.910 -0.417 1.00 0.00 51 ALA A CA 11
ATOM 9061 C C . ALA A 1 51 ? -4.086 -7.293 0.199 1.00 0.00 51 ALA A C 11
ATOM 9062 O O . ALA A 1 51 ? -3.840 -8.313 -0.444 1.00 0.00 51 ALA A O 11
ATOM 9069 N N . GLY A 1 52 ? -4.591 -7.325 1.435 1.00 0.00 52 GLY A N 11
ATOM 9070 C CA . GLY A 1 52 ? -4.876 -8.517 2.214 1.00 0.00 52 GLY A CA 11
ATOM 9071 C C . GLY A 1 52 ? -6.179 -9.183 1.794 1.00 0.00 52 GLY A C 11
ATOM 9072 O O . GLY A 1 52 ? -6.923 -9.675 2.644 1.00 0.00 52 GLY A O 11
ATOM 9076 N N . ALA A 1 53 ? -6.428 -9.259 0.487 1.00 0.00 53 ALA A N 11
ATOM 9077 C CA . ALA A 1 53 ? -7.493 -9.989 -0.196 1.00 0.00 53 ALA A CA 11
ATOM 9078 C C . ALA A 1 53 ? -7.273 -11.513 -0.205 1.00 0.00 53 ALA A C 11
ATOM 9079 O O . ALA A 1 53 ? -7.691 -12.209 -1.138 1.00 0.00 53 ALA A O 11
ATOM 9086 N N . ALA A 1 54 ? -6.572 -11.999 0.813 1.00 0.00 54 ALA A N 11
ATOM 9087 C CA . ALA A 1 54 ? -5.943 -13.279 1.012 1.00 0.00 54 ALA A CA 11
ATOM 9088 C C . ALA A 1 54 ? -4.729 -13.437 0.108 1.00 0.00 54 ALA A C 11
ATOM 9089 O O . ALA A 1 54 ? -4.522 -12.672 -0.838 1.00 0.00 54 ALA A O 11
ATOM 9096 N N . GLY A 1 55 ? -3.926 -14.444 0.435 1.00 0.00 55 GLY A N 11
ATOM 9097 C CA . GLY A 1 55 ? -2.687 -14.841 -0.228 1.00 0.00 55 GLY A CA 11
ATOM 9098 C C . GLY A 1 55 ? -2.870 -15.378 -1.648 1.00 0.00 55 GLY A C 11
ATOM 9099 O O . GLY A 1 55 ? -2.200 -16.335 -2.040 1.00 0.00 55 GLY A O 11
ATOM 9103 N N . SER A 1 56 ? -3.811 -14.823 -2.408 1.00 0.00 56 SER A N 11
ATOM 9104 C CA . SER A 1 56 ? -3.936 -15.024 -3.834 1.00 0.00 56 SER A CA 11
ATOM 9105 C C . SER A 1 56 ? -2.795 -14.249 -4.504 1.00 0.00 56 SER A C 11
ATOM 9106 O O . SER A 1 56 ? -1.957 -14.858 -5.167 1.00 0.00 56 SER A O 11
ATOM 9114 N N . GLY A 1 57 ? -2.688 -12.940 -4.246 1.00 0.00 57 GLY A N 11
ATOM 9115 C CA . GLY A 1 57 ? -1.693 -12.072 -4.858 1.00 0.00 57 GLY A CA 11
ATOM 9116 C C . GLY A 1 57 ? -0.611 -11.679 -3.869 1.00 0.00 57 GLY A C 11
ATOM 9117 O O . GLY A 1 57 ? 0.434 -12.333 -3.829 1.00 0.00 57 GLY A O 11
ATOM 9121 N N . CYS A 1 58 ? -0.875 -10.630 -3.090 1.00 0.00 58 CYS A N 11
ATOM 9122 C CA . CYS A 1 58 ? -0.000 -10.089 -2.058 1.00 0.00 58 CYS A CA 11
ATOM 9123 C C . CYS A 1 58 ? 0.134 -11.064 -0.885 1.00 0.00 58 CYS A C 11
ATOM 9124 O O . CYS A 1 58 ? -0.489 -12.134 -0.867 1.00 0.00 58 CYS A O 11
ATOM 9131 N N . ASP A 1 59 ? 0.859 -10.645 0.150 1.00 0.00 59 ASP A N 11
ATOM 9132 C CA . ASP A 1 59 ? 0.923 -11.300 1.452 1.00 0.00 59 ASP A CA 11
ATOM 9133 C C . ASP A 1 59 ? 0.400 -10.342 2.520 1.00 0.00 59 ASP A C 11
ATOM 9134 O O . ASP A 1 59 ? 0.740 -9.154 2.524 1.00 0.00 59 ASP A O 11
ATOM 9143 N N . MET A 1 60 ? -0.410 -10.846 3.449 1.00 0.00 60 MET A N 11
ATOM 9144 C CA . MET A 1 60 ? -0.821 -10.126 4.639 1.00 0.00 60 MET A CA 11
ATOM 9145 C C . MET A 1 60 ? -0.627 -10.994 5.871 1.00 0.00 60 MET A C 11
ATOM 9146 O O . MET A 1 60 ? -0.525 -12.220 5.774 1.00 0.00 60 MET A O 11
ATOM 9160 N N . GLU A 1 61 ? -0.628 -10.345 7.027 1.00 0.00 61 GLU A N 11
ATOM 9161 C CA . GLU A 1 61 ? -0.602 -10.953 8.342 1.00 0.00 61 GLU A CA 11
ATOM 9162 C C . GLU A 1 61 ? -2.005 -10.805 8.905 1.00 0.00 61 GLU A C 11
ATOM 9163 O O . GLU A 1 61 ? -2.586 -11.820 9.345 1.00 0.00 61 GLU A O 11
ATOM 9175 N N . TYR A 1 1 ? -13.847 8.906 2.632 1.00 0.00 1 TYR A N 12
ATOM 9176 C CA . TYR A 1 1 ? -12.575 8.788 3.347 1.00 0.00 1 TYR A CA 12
ATOM 9177 C C . TYR A 1 1 ? -11.414 9.036 2.390 1.00 0.00 1 TYR A C 12
ATOM 9178 O O . TYR A 1 1 ? -10.757 10.057 2.558 1.00 0.00 1 TYR A O 12
ATOM 9196 N N . ASN A 1 2 ? -11.180 8.154 1.402 1.00 0.00 2 ASN A N 12
ATOM 9197 C CA . ASN A 1 2 ? -10.048 8.173 0.464 1.00 0.00 2 ASN A CA 12
ATOM 9198 C C . ASN A 1 2 ? -8.713 7.888 1.165 1.00 0.00 2 ASN A C 12
ATOM 9199 O O . ASN A 1 2 ? -8.247 8.730 1.924 1.00 0.00 2 ASN A O 12
ATOM 9210 N N . PRO A 1 3 ? -8.041 6.755 0.892 1.00 0.00 3 PRO A N 12
ATOM 9211 C CA . PRO A 1 3 ? -6.755 6.466 1.517 1.00 0.00 3 PRO A CA 12
ATOM 9212 C C . PRO A 1 3 ? -5.665 7.503 1.229 1.00 0.00 3 PRO A C 12
ATOM 9213 O O . PRO A 1 3 ? -4.718 7.644 1.999 1.00 0.00 3 PRO A O 12
ATOM 9224 N N . GLU A 1 4 ? -5.793 8.241 0.128 1.00 0.00 4 GLU A N 12
ATOM 9225 C CA . GLU A 1 4 ? -4.877 9.300 -0.261 1.00 0.00 4 GLU A CA 12
ATOM 9226 C C . GLU A 1 4 ? -4.853 10.474 0.743 1.00 0.00 4 GLU A C 12
ATOM 9227 O O . GLU A 1 4 ? -3.928 11.288 0.675 1.00 0.00 4 GLU A O 12
ATOM 9239 N N . ASP A 1 5 ? -5.788 10.564 1.702 1.00 0.00 5 ASP A N 12
ATOM 9240 C CA . ASP A 1 5 ? -5.709 11.529 2.816 1.00 0.00 5 ASP A CA 12
ATOM 9241 C C . ASP A 1 5 ? -4.528 11.211 3.750 1.00 0.00 5 ASP A C 12
ATOM 9242 O O . ASP A 1 5 ? -3.984 12.113 4.386 1.00 0.00 5 ASP A O 12
ATOM 9251 N N . ASP A 1 6 ? -4.098 9.946 3.823 1.00 0.00 6 ASP A N 12
ATOM 9252 C CA . ASP A 1 6 ? -3.042 9.427 4.711 1.00 0.00 6 ASP A CA 12
ATOM 9253 C C . ASP A 1 6 ? -1.898 8.828 3.893 1.00 0.00 6 ASP A C 12
ATOM 9254 O O . ASP A 1 6 ? -1.121 8.028 4.406 1.00 0.00 6 ASP A O 12
ATOM 9263 N N . TYR A 1 7 ? -1.798 9.191 2.611 1.00 0.00 7 TYR A N 12
ATOM 9264 C CA . TYR A 1 7 ? -0.655 8.863 1.771 1.00 0.00 7 TYR A CA 12
ATOM 9265 C C . TYR A 1 7 ? 0.595 9.560 2.320 1.00 0.00 7 TYR A C 12
ATOM 9266 O O . TYR A 1 7 ? 0.557 10.775 2.551 1.00 0.00 7 TYR A O 12
ATOM 9284 N N . THR A 1 8 ? 1.704 8.837 2.487 1.00 0.00 8 THR A N 12
ATOM 9285 C CA . THR A 1 8 ? 2.939 9.343 3.084 1.00 0.00 8 THR A CA 12
ATOM 9286 C C . THR A 1 8 ? 4.098 9.308 2.063 1.00 0.00 8 THR A C 12
ATOM 9287 O O . THR A 1 8 ? 4.883 8.359 2.048 1.00 0.00 8 THR A O 12
ATOM 9298 N N . PRO A 1 9 ? 4.271 10.338 1.206 1.00 0.00 9 PRO A N 12
ATOM 9299 C CA . PRO A 1 9 ? 5.294 10.328 0.159 1.00 0.00 9 PRO A CA 12
ATOM 9300 C C . PRO A 1 9 ? 6.711 10.241 0.724 1.00 0.00 9 PRO A C 12
ATOM 9301 O O . PRO A 1 9 ? 7.591 9.679 0.071 1.00 0.00 9 PRO A O 12
ATOM 9312 N N . LEU A 1 10 ? 6.937 10.763 1.936 1.00 0.00 10 LEU A N 12
ATOM 9313 C CA . LEU A 1 10 ? 8.201 10.727 2.649 1.00 0.00 10 LEU A CA 12
ATOM 9314 C C . LEU A 1 10 ? 8.782 9.316 2.600 1.00 0.00 10 LEU A C 12
ATOM 9315 O O . LEU A 1 10 ? 9.895 9.118 2.106 1.00 0.00 10 LEU A O 12
ATOM 9331 N N . THR A 1 11 ? 8.025 8.333 3.076 1.00 0.00 11 THR A N 12
ATOM 9332 C CA . THR A 1 11 ? 8.444 6.946 3.206 1.00 0.00 11 THR A CA 12
ATOM 9333 C C . THR A 1 11 ? 8.113 6.107 1.965 1.00 0.00 11 THR A C 12
ATOM 9334 O O . THR A 1 11 ? 8.583 4.971 1.864 1.00 0.00 11 THR A O 12
ATOM 9345 N N . CYS A 1 12 ? 7.332 6.637 1.018 1.00 0.00 12 CYS A N 12
ATOM 9346 C CA . CYS A 1 12 ? 6.756 5.844 -0.052 1.00 0.00 12 CYS A CA 12
ATOM 9347 C C . CYS A 1 12 ? 7.570 5.947 -1.355 1.00 0.00 12 CYS A C 12
ATOM 9348 O O . CYS A 1 12 ? 7.605 7.015 -1.977 1.00 0.00 12 CYS A O 12
ATOM 9355 N N . PRO A 1 13 ? 8.144 4.840 -1.866 1.00 0.00 13 PRO A N 12
ATOM 9356 C CA . PRO A 1 13 ? 8.824 4.796 -3.161 1.00 0.00 13 PRO A CA 12
ATOM 9357 C C . PRO A 1 13 ? 7.856 4.838 -4.361 1.00 0.00 13 PRO A C 12
ATOM 9358 O O . PRO A 1 13 ? 8.232 4.472 -5.481 1.00 0.00 13 PRO A O 12
ATOM 9369 N N . HIS A 1 14 ? 6.589 5.203 -4.151 1.00 0.00 14 HIS A N 12
ATOM 9370 C CA . HIS A 1 14 ? 5.525 5.118 -5.145 1.00 0.00 14 HIS A CA 12
ATOM 9371 C C . HIS A 1 14 ? 4.783 6.436 -5.123 1.00 0.00 14 HIS A C 12
ATOM 9372 O O . HIS A 1 14 ? 4.506 6.982 -4.050 1.00 0.00 14 HIS A O 12
ATOM 9387 N N . THR A 1 15 ? 4.493 6.953 -6.306 1.00 0.00 15 THR A N 12
ATOM 9388 C CA . THR A 1 15 ? 3.854 8.239 -6.477 1.00 0.00 15 THR A CA 12
ATOM 9389 C C . THR A 1 15 ? 2.372 8.115 -6.115 1.00 0.00 15 THR A C 12
ATOM 9390 O O . THR A 1 15 ? 1.821 7.015 -6.175 1.00 0.00 15 THR A O 12
ATOM 9401 N N . ILE A 1 16 ? 1.689 9.221 -5.797 1.00 0.00 16 ILE A N 12
ATOM 9402 C CA . ILE A 1 16 ? 0.258 9.188 -5.471 1.00 0.00 16 ILE A CA 12
ATOM 9403 C C . ILE A 1 16 ? -0.572 8.656 -6.652 1.00 0.00 16 ILE A C 12
ATOM 9404 O O . ILE A 1 16 ? -1.670 8.127 -6.482 1.00 0.00 16 ILE A O 12
ATOM 9420 N N . SER A 1 17 ? -0.028 8.756 -7.867 1.00 0.00 17 SER A N 12
ATOM 9421 C CA . SER A 1 17 ? -0.605 8.206 -9.080 1.00 0.00 17 SER A CA 12
ATOM 9422 C C . SER A 1 17 ? -0.763 6.690 -8.955 1.00 0.00 17 SER A C 12
ATOM 9423 O O . SER A 1 17 ? -1.807 6.138 -9.307 1.00 0.00 17 SER A O 12
ATOM 9431 N N . VAL A 1 18 ? 0.266 6.023 -8.434 1.00 0.00 18 VAL A N 12
ATOM 9432 C CA . VAL A 1 18 ? 0.429 4.578 -8.492 1.00 0.00 18 VAL A CA 12
ATOM 9433 C C . VAL A 1 18 ? 0.846 4.077 -7.106 1.00 0.00 18 VAL A C 12
ATOM 9434 O O . VAL A 1 18 ? 1.846 3.390 -6.957 1.00 0.00 18 VAL A O 12
ATOM 9447 N N . VAL A 1 19 ? 0.117 4.448 -6.062 1.00 0.00 19 VAL A N 12
ATOM 9448 C CA . VAL A 1 19 ? 0.406 3.940 -4.717 1.00 0.00 19 VAL A CA 12
ATOM 9449 C C . VAL A 1 19 ? -0.584 2.853 -4.300 1.00 0.00 19 VAL A C 12
ATOM 9450 O O . VAL A 1 19 ? -0.130 1.782 -3.915 1.00 0.00 19 VAL A O 12
ATOM 9463 N N . TRP A 1 20 ? -1.900 3.079 -4.426 1.00 0.00 20 TRP A N 12
ATOM 9464 C CA . TRP A 1 20 ? -2.936 2.132 -4.021 1.00 0.00 20 TRP A CA 12
ATOM 9465 C C . TRP A 1 20 ? -2.694 0.772 -4.667 1.00 0.00 20 TRP A C 12
ATOM 9466 O O . TRP A 1 20 ? -2.228 -0.138 -3.992 1.00 0.00 20 TRP A O 12
ATOM 9487 N N . TYR A 1 21 ? -2.936 0.663 -5.977 1.00 0.00 21 TYR A N 12
ATOM 9488 C CA . TYR A 1 21 ? -2.776 -0.568 -6.745 1.00 0.00 21 TYR A CA 12
ATOM 9489 C C . TYR A 1 21 ? -1.396 -1.186 -6.493 1.00 0.00 21 TYR A C 12
ATOM 9490 O O . TYR A 1 21 ? -1.255 -2.404 -6.392 1.00 0.00 21 TYR A O 12
ATOM 9508 N N . GLU A 1 22 ? -0.352 -0.360 -6.371 1.00 0.00 22 GLU A N 12
ATOM 9509 C CA . GLU A 1 22 ? 1.013 -0.851 -6.330 1.00 0.00 22 GLU A CA 12
ATOM 9510 C C . GLU A 1 22 ? 1.176 -1.638 -5.000 1.00 0.00 22 GLU A C 12
ATOM 9511 O O . GLU A 1 22 ? 1.810 -2.692 -4.972 1.00 0.00 22 GLU A O 12
ATOM 9523 N N . CYS A 1 23 ? 0.514 -1.209 -3.915 1.00 0.00 23 CYS A N 12
ATOM 9524 C CA . CYS A 1 23 ? 0.639 -1.850 -2.620 1.00 0.00 23 CYS A CA 12
ATOM 9525 C C . CYS A 1 23 ? -0.498 -2.835 -2.358 1.00 0.00 23 CYS A C 12
ATOM 9526 O O . CYS A 1 23 ? -0.462 -3.506 -1.326 1.00 0.00 23 CYS A O 12
ATOM 9533 N N . THR A 1 24 ? -1.455 -2.992 -3.280 1.00 0.00 24 THR A N 12
ATOM 9534 C CA . THR A 1 24 ? -2.601 -3.862 -3.073 1.00 0.00 24 THR A CA 12
ATOM 9535 C C . THR A 1 24 ? -2.717 -4.953 -4.139 1.00 0.00 24 THR A C 12
ATOM 9536 O O . THR A 1 24 ? -3.580 -5.819 -4.018 1.00 0.00 24 THR A O 12
ATOM 9547 N N . GLU A 1 25 ? -1.914 -4.889 -5.207 1.00 0.00 25 GLU A N 12
ATOM 9548 C CA . GLU A 1 25 ? -2.221 -5.603 -6.442 1.00 0.00 25 GLU A CA 12
ATOM 9549 C C . GLU A 1 25 ? -0.965 -5.907 -7.252 1.00 0.00 25 GLU A C 12
ATOM 9550 O O . GLU A 1 25 ? -0.865 -6.970 -7.868 1.00 0.00 25 GLU A O 12
ATOM 9562 N N . ASN A 1 26 ? -0.005 -4.975 -7.270 1.00 0.00 26 ASN A N 12
ATOM 9563 C CA . ASN A 1 26 ? 1.303 -5.190 -7.867 1.00 0.00 26 ASN A CA 12
ATOM 9564 C C . ASN A 1 26 ? 2.143 -6.076 -6.951 1.00 0.00 26 ASN A C 12
ATOM 9565 O O . ASN A 1 26 ? 2.814 -5.611 -6.028 1.00 0.00 26 ASN A O 12
ATOM 9576 N N . THR A 1 27 ? 2.126 -7.368 -7.237 1.00 0.00 27 THR A N 12
ATOM 9577 C CA . THR A 1 27 ? 2.809 -8.415 -6.492 1.00 0.00 27 THR A CA 12
ATOM 9578 C C . THR A 1 27 ? 4.336 -8.274 -6.488 1.00 0.00 27 THR A C 12
ATOM 9579 O O . THR A 1 27 ? 5.013 -9.019 -5.781 1.00 0.00 27 THR A O 12
ATOM 9590 N N . ALA A 1 28 ? 4.901 -7.311 -7.228 1.00 0.00 28 ALA A N 12
ATOM 9591 C CA . ALA A 1 28 ? 6.292 -6.911 -7.084 1.00 0.00 28 ALA A CA 12
ATOM 9592 C C . ALA A 1 28 ? 6.602 -6.414 -5.671 1.00 0.00 28 ALA A C 12
ATOM 9593 O O . ALA A 1 28 ? 7.756 -6.510 -5.251 1.00 0.00 28 ALA A O 12
ATOM 9600 N N . ASN A 1 29 ? 5.607 -5.863 -4.955 1.00 0.00 29 ASN A N 12
ATOM 9601 C CA . ASN A 1 29 ? 5.804 -5.373 -3.601 1.00 0.00 29 ASN A CA 12
ATOM 9602 C C . ASN A 1 29 ? 4.611 -5.849 -2.769 1.00 0.00 29 ASN A C 12
ATOM 9603 O O . ASN A 1 29 ? 4.669 -6.953 -2.226 1.00 0.00 29 ASN A O 12
ATOM 9614 N N . CYS A 1 30 ? 3.517 -5.075 -2.769 1.00 0.00 30 CYS A N 12
ATOM 9615 C CA . CYS A 1 30 ? 2.274 -5.193 -2.008 1.00 0.00 30 CYS A CA 12
ATOM 9616 C C . CYS A 1 30 ? 2.400 -5.757 -0.580 1.00 0.00 30 CYS A C 12
ATOM 9617 O O . CYS A 1 30 ? 3.494 -5.866 -0.023 1.00 0.00 30 CYS A O 12
ATOM 9624 N N . GLY A 1 31 ? 1.267 -6.018 0.069 1.00 0.00 31 GLY A N 12
ATOM 9625 C CA . GLY A 1 31 ? 1.225 -6.556 1.423 1.00 0.00 31 GLY A CA 12
ATOM 9626 C C . GLY A 1 31 ? 1.375 -5.479 2.494 1.00 0.00 31 GLY A C 12
ATOM 9627 O O . GLY A 1 31 ? 1.532 -4.289 2.192 1.00 0.00 31 GLY A O 12
ATOM 9631 N N . THR A 1 32 ? 1.280 -5.907 3.757 1.00 0.00 32 THR A N 12
ATOM 9632 C CA . THR A 1 32 ? 1.158 -5.023 4.911 1.00 0.00 32 THR A CA 12
ATOM 9633 C C . THR A 1 32 ? 2.234 -3.929 4.958 1.00 0.00 32 THR A C 12
ATOM 9634 O O . THR A 1 32 ? 1.885 -2.770 5.176 1.00 0.00 32 THR A O 12
ATOM 9645 N N . ALA A 1 33 ? 3.518 -4.243 4.768 1.00 0.00 33 ALA A N 12
ATOM 9646 C CA . ALA A 1 33 ? 4.567 -3.234 4.945 1.00 0.00 33 ALA A CA 12
ATOM 9647 C C . ALA A 1 33 ? 4.582 -2.229 3.790 1.00 0.00 33 ALA A C 12
ATOM 9648 O O . ALA A 1 33 ? 4.885 -1.054 3.998 1.00 0.00 33 ALA A O 12
ATOM 9655 N N . CYS A 1 34 ? 4.203 -2.657 2.581 1.00 0.00 34 CYS A N 12
ATOM 9656 C CA . CYS A 1 34 ? 4.008 -1.746 1.461 1.00 0.00 34 CYS A CA 12
ATOM 9657 C C . CYS A 1 34 ? 2.952 -0.717 1.853 1.00 0.00 34 CYS A C 12
ATOM 9658 O O . CYS A 1 34 ? 3.190 0.483 1.700 1.00 0.00 34 CYS A O 12
ATOM 9665 N N . CYS A 1 35 ? 1.816 -1.186 2.391 1.00 0.00 35 CYS A N 12
ATOM 9666 C CA . CYS A 1 35 ? 0.795 -0.315 2.948 1.00 0.00 35 CYS A CA 12
ATOM 9667 C C . CYS A 1 35 ? 1.418 0.600 4.002 1.00 0.00 35 CYS A C 12
ATOM 9668 O O . CYS A 1 35 ? 1.311 1.810 3.869 1.00 0.00 35 CYS A O 12
ATOM 9675 N N . ASP A 1 36 ? 2.065 0.057 5.033 1.00 0.00 36 ASP A N 12
ATOM 9676 C CA . ASP A 1 36 ? 2.477 0.797 6.232 1.00 0.00 36 ASP A CA 12
ATOM 9677 C C . ASP A 1 36 ? 3.544 1.859 5.980 1.00 0.00 36 ASP A C 12
ATOM 9678 O O . ASP A 1 36 ? 3.574 2.898 6.643 1.00 0.00 36 ASP A O 12
ATOM 9687 N N . SER A 1 37 ? 4.384 1.638 4.973 1.00 0.00 37 SER A N 12
ATOM 9688 C CA . SER A 1 37 ? 5.347 2.618 4.482 1.00 0.00 37 SER A CA 12
ATOM 9689 C C . SER A 1 37 ? 4.728 3.728 3.614 1.00 0.00 37 SER A C 12
ATOM 9690 O O . SER A 1 37 ? 5.419 4.708 3.327 1.00 0.00 37 SER A O 12
ATOM 9698 N N . CYS A 1 38 ? 3.473 3.609 3.176 1.00 0.00 38 CYS A N 12
ATOM 9699 C CA . CYS A 1 38 ? 2.882 4.496 2.174 1.00 0.00 38 CYS A CA 12
ATOM 9700 C C . CYS A 1 38 ? 1.519 5.055 2.557 1.00 0.00 38 CYS A C 12
ATOM 9701 O O . CYS A 1 38 ? 1.054 5.984 1.897 1.00 0.00 38 CYS A O 12
ATOM 9708 N N . PHE A 1 39 ? 0.866 4.476 3.558 1.00 0.00 39 PHE A N 12
ATOM 9709 C CA . PHE A 1 39 ? -0.468 4.794 3.995 1.00 0.00 39 PHE A CA 12
ATOM 9710 C C . PHE A 1 39 ? -0.560 4.475 5.469 1.00 0.00 39 PHE A C 12
ATOM 9711 O O . PHE A 1 39 ? -0.186 3.380 5.903 1.00 0.00 39 PHE A O 12
ATOM 9728 N N . GLU A 1 40 ? -1.157 5.385 6.217 1.00 0.00 40 GLU A N 12
ATOM 9729 C CA . GLU A 1 40 ? -1.238 5.290 7.663 1.00 0.00 40 GLU A CA 12
ATOM 9730 C C . GLU A 1 40 ? -2.696 5.313 8.098 1.00 0.00 40 GLU A C 12
ATOM 9731 O O . GLU A 1 40 ? -3.592 5.624 7.311 1.00 0.00 40 GLU A O 12
ATOM 9743 N N . LEU A 1 41 ? -2.932 4.994 9.369 1.00 0.00 41 LEU A N 12
ATOM 9744 C CA . LEU A 1 41 ? -4.212 5.133 10.053 1.00 0.00 41 LEU A CA 12
ATOM 9745 C C . LEU A 1 41 ? -5.309 4.465 9.215 1.00 0.00 41 LEU A C 12
ATOM 9746 O O . LEU A 1 41 ? -5.146 3.292 8.868 1.00 0.00 41 LEU A O 12
ATOM 9762 N N . THR A 1 42 ? -6.407 5.155 8.889 1.00 0.00 42 THR A N 12
ATOM 9763 C CA . THR A 1 42 ? -7.488 4.585 8.084 1.00 0.00 42 THR A CA 12
ATOM 9764 C C . THR A 1 42 ? -7.011 4.191 6.676 1.00 0.00 42 THR A C 12
ATOM 9765 O O . THR A 1 42 ? -7.522 3.241 6.075 1.00 0.00 42 THR A O 12
ATOM 9776 N N . GLY A 1 43 ? -6.037 4.918 6.128 1.00 0.00 43 GLY A N 12
ATOM 9777 C CA . GLY A 1 43 ? -5.467 4.671 4.819 1.00 0.00 43 GLY A CA 12
ATOM 9778 C C . GLY A 1 43 ? -4.769 3.330 4.825 1.00 0.00 43 GLY A C 12
ATOM 9779 O O . GLY A 1 43 ? -4.894 2.568 3.863 1.00 0.00 43 GLY A O 12
ATOM 9783 N N . ASN A 1 44 ? -4.080 3.018 5.922 1.00 0.00 44 ASN A N 12
ATOM 9784 C CA . ASN A 1 44 ? -3.496 1.713 6.126 1.00 0.00 44 ASN A CA 12
ATOM 9785 C C . ASN A 1 44 ? -4.600 0.657 6.097 1.00 0.00 44 ASN A C 12
ATOM 9786 O O . ASN A 1 44 ? -4.552 -0.244 5.259 1.00 0.00 44 ASN A O 12
ATOM 9797 N N . THR A 1 45 ? -5.649 0.830 6.911 1.00 0.00 45 THR A N 12
ATOM 9798 C CA . THR A 1 45 ? -6.762 -0.112 7.030 1.00 0.00 45 THR A CA 12
ATOM 9799 C C . THR A 1 45 ? -7.448 -0.399 5.682 1.00 0.00 45 THR A C 12
ATOM 9800 O O . THR A 1 45 ? -7.945 -1.502 5.447 1.00 0.00 45 THR A O 12
ATOM 9811 N N . MET A 1 46 ? -7.560 0.604 4.807 1.00 0.00 46 MET A N 12
ATOM 9812 C CA . MET A 1 46 ? -8.137 0.452 3.475 1.00 0.00 46 MET A CA 12
ATOM 9813 C C . MET A 1 46 ? -7.184 -0.364 2.587 1.00 0.00 46 MET A C 12
ATOM 9814 O O . MET A 1 46 ? -7.636 -1.337 1.983 1.00 0.00 46 MET A O 12
ATOM 9828 N N . CYS A 1 47 ? -5.885 -0.035 2.542 1.00 0.00 47 CYS A N 12
ATOM 9829 C CA . CYS A 1 47 ? -4.891 -0.772 1.753 1.00 0.00 47 CYS A CA 12
ATOM 9830 C C . CYS A 1 47 ? -4.863 -2.236 2.165 1.00 0.00 47 CYS A C 12
ATOM 9831 O O . CYS A 1 47 ? -4.958 -3.114 1.306 1.00 0.00 47 CYS A O 12
ATOM 9838 N N . LEU A 1 48 ? -4.783 -2.502 3.472 1.00 0.00 48 LEU A N 12
ATOM 9839 C CA . LEU A 1 48 ? -4.775 -3.844 4.021 1.00 0.00 48 LEU A CA 12
ATOM 9840 C C . LEU A 1 48 ? -5.977 -4.639 3.521 1.00 0.00 48 LEU A C 12
ATOM 9841 O O . LEU A 1 48 ? -5.802 -5.776 3.075 1.00 0.00 48 LEU A O 12
ATOM 9857 N N . LEU A 1 49 ? -7.170 -4.032 3.558 1.00 0.00 49 LEU A N 12
ATOM 9858 C CA . LEU A 1 49 ? -8.407 -4.652 3.089 1.00 0.00 49 LEU A CA 12
ATOM 9859 C C . LEU A 1 49 ? -8.350 -5.061 1.622 1.00 0.00 49 LEU A C 12
ATOM 9860 O O . LEU A 1 49 ? -8.988 -6.048 1.258 1.00 0.00 49 LEU A O 12
ATOM 9876 N N . GLN A 1 50 ? -7.680 -4.285 0.766 1.00 0.00 50 GLN A N 12
ATOM 9877 C CA . GLN A 1 50 ? -7.598 -4.610 -0.645 1.00 0.00 50 GLN A CA 12
ATOM 9878 C C . GLN A 1 50 ? -6.517 -5.658 -0.884 1.00 0.00 50 GLN A C 12
ATOM 9879 O O . GLN A 1 50 ? -6.804 -6.660 -1.535 1.00 0.00 50 GLN A O 12
ATOM 9893 N N . ALA A 1 51 ? -5.304 -5.450 -0.362 1.00 0.00 51 ALA A N 12
ATOM 9894 C CA . ALA A 1 51 ? -4.190 -6.378 -0.520 1.00 0.00 51 ALA A CA 12
ATOM 9895 C C . ALA A 1 51 ? -4.633 -7.778 -0.089 1.00 0.00 51 ALA A C 12
ATOM 9896 O O . ALA A 1 51 ? -4.648 -8.713 -0.888 1.00 0.00 51 ALA A O 12
ATOM 9903 N N . GLY A 1 52 ? -5.087 -7.887 1.159 1.00 0.00 52 GLY A N 12
ATOM 9904 C CA . GLY A 1 52 ? -5.456 -9.141 1.791 1.00 0.00 52 GLY A CA 12
ATOM 9905 C C . GLY A 1 52 ? -6.900 -9.553 1.528 1.00 0.00 52 GLY A C 12
ATOM 9906 O O . GLY A 1 52 ? -7.404 -10.409 2.256 1.00 0.00 52 GLY A O 12
ATOM 9910 N N . ALA A 1 53 ? -7.577 -8.979 0.521 1.00 0.00 53 ALA A N 12
ATOM 9911 C CA . ALA A 1 53 ? -9.002 -9.193 0.269 1.00 0.00 53 ALA A CA 12
ATOM 9912 C C . ALA A 1 53 ? -9.331 -10.686 0.211 1.00 0.00 53 ALA A C 12
ATOM 9913 O O . ALA A 1 53 ? -10.087 -11.190 1.045 1.00 0.00 53 ALA A O 12
ATOM 9920 N N . ALA A 1 54 ? -8.743 -11.399 -0.754 1.00 0.00 54 ALA A N 12
ATOM 9921 C CA . ALA A 1 54 ? -8.816 -12.841 -0.913 1.00 0.00 54 ALA A CA 12
ATOM 9922 C C . ALA A 1 54 ? -7.541 -13.352 -1.590 1.00 0.00 54 ALA A C 12
ATOM 9923 O O . ALA A 1 54 ? -7.570 -14.026 -2.623 1.00 0.00 54 ALA A O 12
ATOM 9930 N N . GLY A 1 55 ? -6.402 -13.006 -0.999 1.00 0.00 55 GLY A N 12
ATOM 9931 C CA . GLY A 1 55 ? -5.078 -13.376 -1.475 1.00 0.00 55 GLY A CA 12
ATOM 9932 C C . GLY A 1 55 ? -4.539 -12.359 -2.476 1.00 0.00 55 GLY A C 12
ATOM 9933 O O . GLY A 1 55 ? -3.436 -11.857 -2.272 1.00 0.00 55 GLY A O 12
ATOM 9937 N N . SER A 1 56 ? -5.307 -12.008 -3.517 1.00 0.00 56 SER A N 12
ATOM 9938 C CA . SER A 1 56 ? -4.814 -11.331 -4.719 1.00 0.00 56 SER A CA 12
ATOM 9939 C C . SER A 1 56 ? -3.569 -12.080 -5.217 1.00 0.00 56 SER A C 12
ATOM 9940 O O . SER A 1 56 ? -3.709 -13.156 -5.798 1.00 0.00 56 SER A O 12
ATOM 9948 N N . GLY A 1 57 ? -2.366 -11.608 -4.898 1.00 0.00 57 GLY A N 12
ATOM 9949 C CA . GLY A 1 57 ? -1.169 -12.431 -4.823 1.00 0.00 57 GLY A CA 12
ATOM 9950 C C . GLY A 1 57 ? -0.175 -11.822 -3.843 1.00 0.00 57 GLY A C 12
ATOM 9951 O O . GLY A 1 57 ? 1.026 -11.856 -4.102 1.00 0.00 57 GLY A O 12
ATOM 9955 N N . CYS A 1 58 ? -0.667 -11.204 -2.769 1.00 0.00 58 CYS A N 12
ATOM 9956 C CA . CYS A 1 58 ? 0.122 -10.441 -1.812 1.00 0.00 58 CYS A CA 12
ATOM 9957 C C . CYS A 1 58 ? 0.320 -11.251 -0.534 1.00 0.00 58 CYS A C 12
ATOM 9958 O O . CYS A 1 58 ? -0.439 -12.188 -0.262 1.00 0.00 58 CYS A O 12
ATOM 9965 N N . ASP A 1 59 ? 1.327 -10.892 0.258 1.00 0.00 59 ASP A N 12
ATOM 9966 C CA . ASP A 1 59 ? 1.564 -11.506 1.564 1.00 0.00 59 ASP A CA 12
ATOM 9967 C C . ASP A 1 59 ? 0.953 -10.620 2.651 1.00 0.00 59 ASP A C 12
ATOM 9968 O O . ASP A 1 59 ? 0.805 -9.410 2.458 1.00 0.00 59 ASP A O 12
ATOM 9977 N N . MET A 1 60 ? 0.572 -11.208 3.781 1.00 0.00 60 MET A N 12
ATOM 9978 C CA . MET A 1 60 ? -0.344 -10.614 4.750 1.00 0.00 60 MET A CA 12
ATOM 9979 C C . MET A 1 60 ? 0.310 -10.636 6.122 1.00 0.00 60 MET A C 12
ATOM 9980 O O . MET A 1 60 ? -0.126 -11.362 7.013 1.00 0.00 60 MET A O 12
ATOM 9994 N N . GLU A 1 61 ? 1.367 -9.833 6.241 1.00 0.00 61 GLU A N 12
ATOM 9995 C CA . GLU A 1 61 ? 2.388 -9.899 7.280 1.00 0.00 61 GLU A CA 12
ATOM 9996 C C . GLU A 1 61 ? 2.853 -11.329 7.547 1.00 0.00 61 GLU A C 12
ATOM 9997 O O . GLU A 1 61 ? 3.854 -11.691 6.891 1.00 0.00 61 GLU A O 12
ATOM 10009 N N . TYR A 1 1 ? -13.811 9.225 1.952 1.00 0.00 1 TYR A N 13
ATOM 10010 C CA . TYR A 1 1 ? -12.473 9.203 2.543 1.00 0.00 1 TYR A CA 13
ATOM 10011 C C . TYR A 1 1 ? -11.461 9.249 1.400 1.00 0.00 1 TYR A C 13
ATOM 10012 O O . TYR A 1 1 ? -11.252 10.325 0.851 1.00 0.00 1 TYR A O 13
ATOM 10030 N N . ASN A 1 2 ? -10.959 8.082 0.975 1.00 0.00 2 ASN A N 13
ATOM 10031 C CA . ASN A 1 2 ? -9.870 7.725 0.077 1.00 0.00 2 ASN A CA 13
ATOM 10032 C C . ASN A 1 2 ? -8.600 7.651 0.915 1.00 0.00 2 ASN A C 13
ATOM 10033 O O . ASN A 1 2 ? -8.301 8.604 1.622 1.00 0.00 2 ASN A O 13
ATOM 10044 N N . PRO A 1 3 ? -7.831 6.555 0.840 1.00 0.00 3 PRO A N 13
ATOM 10045 C CA . PRO A 1 3 ? -6.622 6.370 1.636 1.00 0.00 3 PRO A CA 13
ATOM 10046 C C . PRO A 1 3 ? -5.534 7.391 1.296 1.00 0.00 3 PRO A C 13
ATOM 10047 O O . PRO A 1 3 ? -4.628 7.601 2.093 1.00 0.00 3 PRO A O 13
ATOM 10058 N N . GLU A 1 4 ? -5.648 8.069 0.153 1.00 0.00 4 GLU A N 13
ATOM 10059 C CA . GLU A 1 4 ? -4.784 9.165 -0.260 1.00 0.00 4 GLU A CA 13
ATOM 10060 C C . GLU A 1 4 ? -4.784 10.316 0.762 1.00 0.00 4 GLU A C 13
ATOM 10061 O O . GLU A 1 4 ? -3.802 11.059 0.819 1.00 0.00 4 GLU A O 13
ATOM 10073 N N . ASP A 1 5 ? -5.818 10.429 1.613 1.00 0.00 5 ASP A N 13
ATOM 10074 C CA . ASP A 1 5 ? -5.865 11.372 2.738 1.00 0.00 5 ASP A CA 13
ATOM 10075 C C . ASP A 1 5 ? -4.685 11.155 3.689 1.00 0.00 5 ASP A C 13
ATOM 10076 O O . ASP A 1 5 ? -4.177 12.115 4.271 1.00 0.00 5 ASP A O 13
ATOM 10085 N N . ASP A 1 6 ? -4.219 9.914 3.831 1.00 0.00 6 ASP A N 13
ATOM 10086 C CA . ASP A 1 6 ? -3.170 9.483 4.756 1.00 0.00 6 ASP A CA 13
ATOM 10087 C C . ASP A 1 6 ? -2.044 8.788 3.991 1.00 0.00 6 ASP A C 13
ATOM 10088 O O . ASP A 1 6 ? -1.350 7.935 4.540 1.00 0.00 6 ASP A O 13
ATOM 10097 N N . TYR A 1 7 ? -1.856 9.151 2.717 1.00 0.00 7 TYR A N 13
ATOM 10098 C CA . TYR A 1 7 ? -0.680 8.783 1.942 1.00 0.00 7 TYR A CA 13
ATOM 10099 C C . TYR A 1 7 ? 0.555 9.457 2.542 1.00 0.00 7 TYR A C 13
ATOM 10100 O O . TYR A 1 7 ? 0.484 10.617 2.965 1.00 0.00 7 TYR A O 13
ATOM 10118 N N . THR A 1 8 ? 1.696 8.769 2.513 1.00 0.00 8 THR A N 13
ATOM 10119 C CA . THR A 1 8 ? 2.934 9.230 3.121 1.00 0.00 8 THR A CA 13
ATOM 10120 C C . THR A 1 8 ? 4.081 9.225 2.102 1.00 0.00 8 THR A C 13
ATOM 10121 O O . THR A 1 8 ? 4.920 8.321 2.087 1.00 0.00 8 THR A O 13
ATOM 10132 N N . PRO A 1 9 ? 4.197 10.249 1.237 1.00 0.00 9 PRO A N 13
ATOM 10133 C CA . PRO A 1 9 ? 5.239 10.271 0.220 1.00 0.00 9 PRO A CA 13
ATOM 10134 C C . PRO A 1 9 ? 6.640 10.311 0.838 1.00 0.00 9 PRO A C 13
ATOM 10135 O O . PRO A 1 9 ? 7.599 9.893 0.188 1.00 0.00 9 PRO A O 13
ATOM 10146 N N . LEU A 1 10 ? 6.777 10.795 2.081 1.00 0.00 10 LEU A N 13
ATOM 10147 C CA . LEU A 1 10 ? 8.063 10.910 2.758 1.00 0.00 10 LEU A CA 13
ATOM 10148 C C . LEU A 1 10 ? 8.745 9.553 2.920 1.00 0.00 10 LEU A C 13
ATOM 10149 O O . LEU A 1 10 ? 9.977 9.500 2.955 1.00 0.00 10 LEU A O 13
ATOM 10165 N N . THR A 1 11 ? 7.965 8.479 3.018 1.00 0.00 11 THR A N 13
ATOM 10166 C CA . THR A 1 11 ? 8.438 7.109 3.156 1.00 0.00 11 THR A CA 13
ATOM 10167 C C . THR A 1 11 ? 8.061 6.253 1.947 1.00 0.00 11 THR A C 13
ATOM 10168 O O . THR A 1 11 ? 8.690 5.215 1.730 1.00 0.00 11 THR A O 13
ATOM 10179 N N . CYS A 1 12 ? 7.073 6.664 1.145 1.00 0.00 12 CYS A N 13
ATOM 10180 C CA . CYS A 1 12 ? 6.556 5.820 0.087 1.00 0.00 12 CYS A CA 13
ATOM 10181 C C . CYS A 1 12 ? 7.466 5.902 -1.146 1.00 0.00 12 CYS A C 13
ATOM 10182 O O . CYS A 1 12 ? 7.559 6.974 -1.758 1.00 0.00 12 CYS A O 13
ATOM 10189 N N . PRO A 1 13 ? 8.068 4.789 -1.605 1.00 0.00 13 PRO A N 13
ATOM 10190 C CA . PRO A 1 13 ? 8.874 4.751 -2.825 1.00 0.00 13 PRO A CA 13
ATOM 10191 C C . PRO A 1 13 ? 8.029 4.845 -4.109 1.00 0.00 13 PRO A C 13
ATOM 10192 O O . PRO A 1 13 ? 8.529 4.551 -5.199 1.00 0.00 13 PRO A O 13
ATOM 10203 N N . HIS A 1 14 ? 6.745 5.203 -4.013 1.00 0.00 14 HIS A N 13
ATOM 10204 C CA . HIS A 1 14 ? 5.762 5.147 -5.088 1.00 0.00 14 HIS A CA 13
ATOM 10205 C C . HIS A 1 14 ? 4.981 6.453 -5.091 1.00 0.00 14 HIS A C 13
ATOM 10206 O O . HIS A 1 14 ? 4.758 7.045 -4.030 1.00 0.00 14 HIS A O 13
ATOM 10221 N N . THR A 1 15 ? 4.581 6.909 -6.269 1.00 0.00 15 THR A N 13
ATOM 10222 C CA . THR A 1 15 ? 3.844 8.149 -6.448 1.00 0.00 15 THR A CA 13
ATOM 10223 C C . THR A 1 15 ? 2.392 7.937 -6.026 1.00 0.00 15 THR A C 13
ATOM 10224 O O . THR A 1 15 ? 1.917 6.801 -5.989 1.00 0.00 15 THR A O 13
ATOM 10235 N N . ILE A 1 16 ? 1.649 9.018 -5.787 1.00 0.00 16 ILE A N 13
ATOM 10236 C CA . ILE A 1 16 ? 0.198 8.951 -5.645 1.00 0.00 16 ILE A CA 13
ATOM 10237 C C . ILE A 1 16 ? -0.478 8.290 -6.854 1.00 0.00 16 ILE A C 13
ATOM 10238 O O . ILE A 1 16 ? -1.463 7.568 -6.712 1.00 0.00 16 ILE A O 13
ATOM 10254 N N . SER A 1 17 ? 0.113 8.431 -8.035 1.00 0.00 17 SER A N 13
ATOM 10255 C CA . SER A 1 17 ? -0.389 7.827 -9.257 1.00 0.00 17 SER A CA 13
ATOM 10256 C C . SER A 1 17 ? -0.208 6.311 -9.296 1.00 0.00 17 SER A C 13
ATOM 10257 O O . SER A 1 17 ? -0.884 5.663 -10.097 1.00 0.00 17 SER A O 13
ATOM 10265 N N . VAL A 1 18 ? 0.644 5.732 -8.443 1.00 0.00 18 VAL A N 13
ATOM 10266 C CA . VAL A 1 18 ? 0.773 4.283 -8.309 1.00 0.00 18 VAL A CA 13
ATOM 10267 C C . VAL A 1 18 ? 1.095 3.954 -6.856 1.00 0.00 18 VAL A C 13
ATOM 10268 O O . VAL A 1 18 ? 2.157 3.448 -6.524 1.00 0.00 18 VAL A O 13
ATOM 10281 N N . VAL A 1 19 ? 0.127 4.096 -5.976 1.00 0.00 19 VAL A N 13
ATOM 10282 C CA . VAL A 1 19 ? 0.313 3.667 -4.593 1.00 0.00 19 VAL A CA 13
ATOM 10283 C C . VAL A 1 19 ? -0.741 2.640 -4.195 1.00 0.00 19 VAL A C 13
ATOM 10284 O O . VAL A 1 19 ? -0.365 1.560 -3.747 1.00 0.00 19 VAL A O 13
ATOM 10297 N N . TRP A 1 20 ? -2.031 2.908 -4.432 1.00 0.00 20 TRP A N 13
ATOM 10298 C CA . TRP A 1 20 ? -3.093 1.952 -4.137 1.00 0.00 20 TRP A CA 13
ATOM 10299 C C . TRP A 1 20 ? -2.844 0.651 -4.890 1.00 0.00 20 TRP A C 13
ATOM 10300 O O . TRP A 1 20 ? -2.558 -0.368 -4.263 1.00 0.00 20 TRP A O 13
ATOM 10321 N N . TYR A 1 21 ? -2.866 0.702 -6.227 1.00 0.00 21 TYR A N 13
ATOM 10322 C CA . TYR A 1 21 ? -2.512 -0.415 -7.096 1.00 0.00 21 TYR A CA 13
ATOM 10323 C C . TYR A 1 21 ? -1.243 -1.106 -6.602 1.00 0.00 21 TYR A C 13
ATOM 10324 O O . TYR A 1 21 ? -1.162 -2.332 -6.546 1.00 0.00 21 TYR A O 13
ATOM 10342 N N . GLU A 1 22 ? -0.222 -0.330 -6.247 1.00 0.00 22 GLU A N 13
ATOM 10343 C CA . GLU A 1 22 ? 1.111 -0.862 -6.207 1.00 0.00 22 GLU A CA 13
ATOM 10344 C C . GLU A 1 22 ? 1.189 -1.672 -4.886 1.00 0.00 22 GLU A C 13
ATOM 10345 O O . GLU A 1 22 ? 1.789 -2.742 -4.848 1.00 0.00 22 GLU A O 13
ATOM 10357 N N . CYS A 1 23 ? 0.537 -1.212 -3.808 1.00 0.00 23 CYS A N 13
ATOM 10358 C CA . CYS A 1 23 ? 0.651 -1.812 -2.498 1.00 0.00 23 CYS A CA 13
ATOM 10359 C C . CYS A 1 23 ? -0.382 -2.913 -2.317 1.00 0.00 23 CYS A C 13
ATOM 10360 O O . CYS A 1 23 ? -0.256 -3.703 -1.382 1.00 0.00 23 CYS A O 13
ATOM 10367 N N . THR A 1 24 ? -1.374 -2.999 -3.206 1.00 0.00 24 THR A N 13
ATOM 10368 C CA . THR A 1 24 ? -2.525 -3.852 -3.002 1.00 0.00 24 THR A CA 13
ATOM 10369 C C . THR A 1 24 ? -2.721 -4.853 -4.138 1.00 0.00 24 THR A C 13
ATOM 10370 O O . THR A 1 24 ? -3.565 -5.737 -4.004 1.00 0.00 24 THR A O 13
ATOM 10381 N N . GLU A 1 25 ? -1.970 -4.742 -5.241 1.00 0.00 25 GLU A N 13
ATOM 10382 C CA . GLU A 1 25 ? -2.236 -5.482 -6.467 1.00 0.00 25 GLU A CA 13
ATOM 10383 C C . GLU A 1 25 ? -0.946 -5.846 -7.209 1.00 0.00 25 GLU A C 13
ATOM 10384 O O . GLU A 1 25 ? -0.817 -6.971 -7.691 1.00 0.00 25 GLU A O 13
ATOM 10396 N N . ASN A 1 26 ? 0.003 -4.910 -7.303 1.00 0.00 26 ASN A N 13
ATOM 10397 C CA . ASN A 1 26 ? 1.274 -5.083 -8.007 1.00 0.00 26 ASN A CA 13
ATOM 10398 C C . ASN A 1 26 ? 2.140 -6.148 -7.343 1.00 0.00 26 ASN A C 13
ATOM 10399 O O . ASN A 1 26 ? 2.841 -5.875 -6.367 1.00 0.00 26 ASN A O 13
ATOM 10410 N N . THR A 1 27 ? 2.125 -7.345 -7.915 1.00 0.00 27 THR A N 13
ATOM 10411 C CA . THR A 1 27 ? 2.856 -8.532 -7.483 1.00 0.00 27 THR A CA 13
ATOM 10412 C C . THR A 1 27 ? 4.351 -8.279 -7.214 1.00 0.00 27 THR A C 13
ATOM 10413 O O . THR A 1 27 ? 4.951 -9.001 -6.412 1.00 0.00 27 THR A O 13
ATOM 10424 N N . ALA A 1 28 ? 4.938 -7.244 -7.827 1.00 0.00 28 ALA A N 13
ATOM 10425 C CA . ALA A 1 28 ? 6.339 -6.885 -7.683 1.00 0.00 28 ALA A CA 13
ATOM 10426 C C . ALA A 1 28 ? 6.719 -6.342 -6.299 1.00 0.00 28 ALA A C 13
ATOM 10427 O O . ALA A 1 28 ? 7.914 -6.281 -6.019 1.00 0.00 28 ALA A O 13
ATOM 10434 N N . ASN A 1 29 ? 5.776 -5.897 -5.453 1.00 0.00 29 ASN A N 13
ATOM 10435 C CA . ASN A 1 29 ? 6.094 -5.514 -4.069 1.00 0.00 29 ASN A CA 13
ATOM 10436 C C . ASN A 1 29 ? 4.915 -5.886 -3.174 1.00 0.00 29 ASN A C 13
ATOM 10437 O O . ASN A 1 29 ? 4.997 -6.914 -2.500 1.00 0.00 29 ASN A O 13
ATOM 10448 N N . CYS A 1 30 ? 3.840 -5.085 -3.229 1.00 0.00 30 CYS A N 13
ATOM 10449 C CA . CYS A 1 30 ? 2.598 -5.115 -2.450 1.00 0.00 30 CYS A CA 13
ATOM 10450 C C . CYS A 1 30 ? 2.720 -5.554 -0.969 1.00 0.00 30 CYS A C 13
ATOM 10451 O O . CYS A 1 30 ? 3.807 -5.522 -0.390 1.00 0.00 30 CYS A O 13
ATOM 10458 N N . GLY A 1 31 ? 1.585 -5.861 -0.328 1.00 0.00 31 GLY A N 13
ATOM 10459 C CA . GLY A 1 31 ? 1.480 -6.431 1.011 1.00 0.00 31 GLY A CA 13
ATOM 10460 C C . GLY A 1 31 ? 1.439 -5.393 2.134 1.00 0.00 31 GLY A C 13
ATOM 10461 O O . GLY A 1 31 ? 1.588 -4.185 1.907 1.00 0.00 31 GLY A O 13
ATOM 10465 N N . THR A 1 32 ? 1.219 -5.878 3.361 1.00 0.00 32 THR A N 13
ATOM 10466 C CA . THR A 1 32 ? 1.083 -5.089 4.582 1.00 0.00 32 THR A CA 13
ATOM 10467 C C . THR A 1 32 ? 2.229 -4.084 4.758 1.00 0.00 32 THR A C 13
ATOM 10468 O O . THR A 1 32 ? 1.967 -2.938 5.132 1.00 0.00 32 THR A O 13
ATOM 10479 N N . ALA A 1 33 ? 3.478 -4.459 4.469 1.00 0.00 33 ALA A N 13
ATOM 10480 C CA . ALA A 1 33 ? 4.614 -3.559 4.649 1.00 0.00 33 ALA A CA 13
ATOM 10481 C C . ALA A 1 33 ? 4.593 -2.407 3.641 1.00 0.00 33 ALA A C 13
ATOM 10482 O O . ALA A 1 33 ? 5.023 -1.303 3.981 1.00 0.00 33 ALA A O 13
ATOM 10489 N N . CYS A 1 34 ? 4.107 -2.633 2.415 1.00 0.00 34 CYS A N 13
ATOM 10490 C CA . CYS A 1 34 ? 3.901 -1.549 1.457 1.00 0.00 34 CYS A CA 13
ATOM 10491 C C . CYS A 1 34 ? 2.801 -0.637 1.992 1.00 0.00 34 CYS A C 13
ATOM 10492 O O . CYS A 1 34 ? 2.972 0.581 2.045 1.00 0.00 34 CYS A O 13
ATOM 10499 N N . CYS A 1 35 ? 1.678 -1.233 2.407 1.00 0.00 35 CYS A N 13
ATOM 10500 C CA . CYS A 1 35 ? 0.555 -0.492 2.950 1.00 0.00 35 CYS A CA 13
ATOM 10501 C C . CYS A 1 35 ? 0.954 0.362 4.151 1.00 0.00 35 CYS A C 13
ATOM 10502 O O . CYS A 1 35 ? 0.353 1.411 4.336 1.00 0.00 35 CYS A O 13
ATOM 10509 N N . ASP A 1 36 ? 1.917 -0.058 4.973 1.00 0.00 36 ASP A N 13
ATOM 10510 C CA . ASP A 1 36 ? 2.354 0.726 6.126 1.00 0.00 36 ASP A CA 13
ATOM 10511 C C . ASP A 1 36 ? 3.209 1.912 5.691 1.00 0.00 36 ASP A C 13
ATOM 10512 O O . ASP A 1 36 ? 2.871 3.056 5.983 1.00 0.00 36 ASP A O 13
ATOM 10521 N N . SER A 1 37 ? 4.290 1.661 4.945 1.00 0.00 37 SER A N 13
ATOM 10522 C CA . SER A 1 37 ? 5.232 2.692 4.509 1.00 0.00 37 SER A CA 13
ATOM 10523 C C . SER A 1 37 ? 4.637 3.731 3.551 1.00 0.00 37 SER A C 13
ATOM 10524 O O . SER A 1 37 ? 5.309 4.729 3.263 1.00 0.00 37 SER A O 13
ATOM 10532 N N . CYS A 1 38 ? 3.414 3.516 3.061 1.00 0.00 38 CYS A N 13
ATOM 10533 C CA . CYS A 1 38 ? 2.752 4.390 2.112 1.00 0.00 38 CYS A CA 13
ATOM 10534 C C . CYS A 1 38 ? 1.390 4.899 2.570 1.00 0.00 38 CYS A C 13
ATOM 10535 O O . CYS A 1 38 ? 0.884 5.811 1.915 1.00 0.00 38 CYS A O 13
ATOM 10542 N N . PHE A 1 39 ? 0.791 4.342 3.628 1.00 0.00 39 PHE A N 13
ATOM 10543 C CA . PHE A 1 39 ? -0.494 4.789 4.137 1.00 0.00 39 PHE A CA 13
ATOM 10544 C C . PHE A 1 39 ? -0.537 4.622 5.649 1.00 0.00 39 PHE A C 13
ATOM 10545 O O . PHE A 1 39 ? -0.013 3.640 6.183 1.00 0.00 39 PHE A O 13
ATOM 10562 N N . GLU A 1 40 ? -1.237 5.515 6.346 1.00 0.00 40 GLU A N 13
ATOM 10563 C CA . GLU A 1 40 ? -1.354 5.480 7.804 1.00 0.00 40 GLU A CA 13
ATOM 10564 C C . GLU A 1 40 ? -2.817 5.495 8.205 1.00 0.00 40 GLU A C 13
ATOM 10565 O O . GLU A 1 40 ? -3.692 5.798 7.393 1.00 0.00 40 GLU A O 13
ATOM 10577 N N . LEU A 1 41 ? -3.072 5.174 9.473 1.00 0.00 41 LEU A N 13
ATOM 10578 C CA . LEU A 1 41 ? -4.375 5.278 10.114 1.00 0.00 41 LEU A CA 13
ATOM 10579 C C . LEU A 1 41 ? -5.444 4.617 9.235 1.00 0.00 41 LEU A C 13
ATOM 10580 O O . LEU A 1 41 ? -5.254 3.478 8.804 1.00 0.00 41 LEU A O 13
ATOM 10596 N N . THR A 1 42 ? -6.550 5.298 8.938 1.00 0.00 42 THR A N 13
ATOM 10597 C CA . THR A 1 42 ? -7.628 4.723 8.144 1.00 0.00 42 THR A CA 13
ATOM 10598 C C . THR A 1 42 ? -7.172 4.385 6.717 1.00 0.00 42 THR A C 13
ATOM 10599 O O . THR A 1 42 ? -7.714 3.469 6.089 1.00 0.00 42 THR A O 13
ATOM 10610 N N . GLY A 1 43 ? -6.156 5.078 6.202 1.00 0.00 43 GLY A N 13
ATOM 10611 C CA . GLY A 1 43 ? -5.559 4.803 4.913 1.00 0.00 43 GLY A CA 13
ATOM 10612 C C . GLY A 1 43 ? -4.863 3.455 4.957 1.00 0.00 43 GLY A C 13
ATOM 10613 O O . GLY A 1 43 ? -5.017 2.649 4.033 1.00 0.00 43 GLY A O 13
ATOM 10617 N N . ASN A 1 44 ? -4.145 3.192 6.054 1.00 0.00 44 ASN A N 13
ATOM 10618 C CA . ASN A 1 44 ? -3.522 1.905 6.296 1.00 0.00 44 ASN A CA 13
ATOM 10619 C C . ASN A 1 44 ? -4.602 0.838 6.309 1.00 0.00 44 ASN A C 13
ATOM 10620 O O . ASN A 1 44 ? -4.514 -0.082 5.499 1.00 0.00 44 ASN A O 13
ATOM 10631 N N . THR A 1 45 ? -5.644 0.999 7.139 1.00 0.00 45 THR A N 13
ATOM 10632 C CA . THR A 1 45 ? -6.739 0.038 7.226 1.00 0.00 45 THR A CA 13
ATOM 10633 C C . THR A 1 45 ? -7.269 -0.282 5.832 1.00 0.00 45 THR A C 13
ATOM 10634 O O . THR A 1 45 ? -7.360 -1.448 5.457 1.00 0.00 45 THR A O 13
ATOM 10645 N N . MET A 1 46 ? -7.607 0.746 5.047 1.00 0.00 46 MET A N 13
ATOM 10646 C CA . MET A 1 46 ? -8.187 0.571 3.732 1.00 0.00 46 MET A CA 13
ATOM 10647 C C . MET A 1 46 ? -7.258 -0.210 2.808 1.00 0.00 46 MET A C 13
ATOM 10648 O O . MET A 1 46 ? -7.744 -1.105 2.107 1.00 0.00 46 MET A O 13
ATOM 10662 N N . CYS A 1 47 ? -5.958 0.098 2.818 1.00 0.00 47 CYS A N 13
ATOM 10663 C CA . CYS A 1 47 ? -4.952 -0.591 2.024 1.00 0.00 47 CYS A CA 13
ATOM 10664 C C . CYS A 1 47 ? -4.899 -2.067 2.399 1.00 0.00 47 CYS A C 13
ATOM 10665 O O . CYS A 1 47 ? -4.990 -2.917 1.513 1.00 0.00 47 CYS A O 13
ATOM 10672 N N . LEU A 1 48 ? -4.815 -2.378 3.694 1.00 0.00 48 LEU A N 13
ATOM 10673 C CA . LEU A 1 48 ? -4.819 -3.746 4.199 1.00 0.00 48 LEU A CA 13
ATOM 10674 C C . LEU A 1 48 ? -6.082 -4.484 3.748 1.00 0.00 48 LEU A C 13
ATOM 10675 O O . LEU A 1 48 ? -6.003 -5.600 3.242 1.00 0.00 48 LEU A O 13
ATOM 10691 N N . LEU A 1 49 ? -7.240 -3.836 3.864 1.00 0.00 49 LEU A N 13
ATOM 10692 C CA . LEU A 1 49 ? -8.542 -4.343 3.428 1.00 0.00 49 LEU A CA 13
ATOM 10693 C C . LEU A 1 49 ? -8.569 -4.732 1.946 1.00 0.00 49 LEU A C 13
ATOM 10694 O O . LEU A 1 49 ? -9.361 -5.591 1.556 1.00 0.00 49 LEU A O 13
ATOM 10710 N N . GLN A 1 50 ? -7.785 -4.067 1.093 1.00 0.00 50 GLN A N 13
ATOM 10711 C CA . GLN A 1 50 ? -7.634 -4.436 -0.307 1.00 0.00 50 GLN A CA 13
ATOM 10712 C C . GLN A 1 50 ? -6.593 -5.549 -0.477 1.00 0.00 50 GLN A C 13
ATOM 10713 O O . GLN A 1 50 ? -6.867 -6.568 -1.113 1.00 0.00 50 GLN A O 13
ATOM 10727 N N . ALA A 1 51 ? -5.392 -5.343 0.069 1.00 0.00 51 ALA A N 13
ATOM 10728 C CA . ALA A 1 51 ? -4.236 -6.211 -0.107 1.00 0.00 51 ALA A CA 13
ATOM 10729 C C . ALA A 1 51 ? -4.534 -7.617 0.425 1.00 0.00 51 ALA A C 13
ATOM 10730 O O . ALA A 1 51 ? -4.322 -8.610 -0.271 1.00 0.00 51 ALA A O 13
ATOM 10737 N N . GLY A 1 52 ? -5.056 -7.717 1.646 1.00 0.00 52 GLY A N 13
ATOM 10738 C CA . GLY A 1 52 ? -5.326 -8.977 2.321 1.00 0.00 52 GLY A CA 13
ATOM 10739 C C . GLY A 1 52 ? -6.658 -9.616 1.927 1.00 0.00 52 GLY A C 13
ATOM 10740 O O . GLY A 1 52 ? -7.011 -10.627 2.526 1.00 0.00 52 GLY A O 13
ATOM 10744 N N . ALA A 1 53 ? -7.399 -9.060 0.957 1.00 0.00 53 ALA A N 13
ATOM 10745 C CA . ALA A 1 53 ? -8.672 -9.615 0.486 1.00 0.00 53 ALA A CA 13
ATOM 10746 C C . ALA A 1 53 ? -8.515 -10.920 -0.311 1.00 0.00 53 ALA A C 13
ATOM 10747 O O . ALA A 1 53 ? -9.524 -11.574 -0.590 1.00 0.00 53 ALA A O 13
ATOM 10754 N N . ALA A 1 54 ? -7.280 -11.268 -0.687 1.00 0.00 54 ALA A N 13
ATOM 10755 C CA . ALA A 1 54 ? -6.873 -12.303 -1.619 1.00 0.00 54 ALA A CA 13
ATOM 10756 C C . ALA A 1 54 ? -7.457 -12.114 -3.023 1.00 0.00 54 ALA A C 13
ATOM 10757 O O . ALA A 1 54 ? -8.533 -11.551 -3.245 1.00 0.00 54 ALA A O 13
ATOM 10764 N N . GLY A 1 55 ? -6.724 -12.636 -4.002 1.00 0.00 55 GLY A N 13
ATOM 10765 C CA . GLY A 1 55 ? -6.962 -12.435 -5.426 1.00 0.00 55 GLY A CA 13
ATOM 10766 C C . GLY A 1 55 ? -5.903 -11.505 -6.017 1.00 0.00 55 GLY A C 13
ATOM 10767 O O . GLY A 1 55 ? -5.518 -11.685 -7.175 1.00 0.00 55 GLY A O 13
ATOM 10771 N N . SER A 1 56 ? -5.352 -10.584 -5.219 1.00 0.00 56 SER A N 13
ATOM 10772 C CA . SER A 1 56 ? -4.185 -9.791 -5.589 1.00 0.00 56 SER A CA 13
ATOM 10773 C C . SER A 1 56 ? -2.954 -10.683 -5.817 1.00 0.00 56 SER A C 13
ATOM 10774 O O . SER A 1 56 ? -2.601 -10.950 -6.971 1.00 0.00 56 SER A O 13
ATOM 10782 N N . GLY A 1 57 ? -2.336 -11.204 -4.750 1.00 0.00 57 GLY A N 13
ATOM 10783 C CA . GLY A 1 57 ? -1.058 -11.908 -4.826 1.00 0.00 57 GLY A CA 13
ATOM 10784 C C . GLY A 1 57 ? -0.007 -11.354 -3.865 1.00 0.00 57 GLY A C 13
ATOM 10785 O O . GLY A 1 57 ? 1.178 -11.328 -4.210 1.00 0.00 57 GLY A O 13
ATOM 10789 N N . CYS A 1 58 ? -0.408 -10.924 -2.666 1.00 0.00 58 CYS A N 13
ATOM 10790 C CA . CYS A 1 58 ? 0.488 -10.548 -1.579 1.00 0.00 58 CYS A CA 13
ATOM 10791 C C . CYS A 1 58 ? -0.036 -11.057 -0.236 1.00 0.00 58 CYS A C 13
ATOM 10792 O O . CYS A 1 58 ? -1.134 -11.609 -0.140 1.00 0.00 58 CYS A O 13
ATOM 10799 N N . ASP A 1 59 ? 0.807 -10.924 0.787 1.00 0.00 59 ASP A N 13
ATOM 10800 C CA . ASP A 1 59 ? 0.604 -11.478 2.127 1.00 0.00 59 ASP A CA 13
ATOM 10801 C C . ASP A 1 59 ? -0.244 -10.535 2.986 1.00 0.00 59 ASP A C 13
ATOM 10802 O O . ASP A 1 59 ? -0.597 -9.436 2.543 1.00 0.00 59 ASP A O 13
ATOM 10811 N N . MET A 1 60 ? -0.553 -10.928 4.223 1.00 0.00 60 MET A N 13
ATOM 10812 C CA . MET A 1 60 ? -1.071 -10.018 5.233 1.00 0.00 60 MET A CA 13
ATOM 10813 C C . MET A 1 60 ? -0.578 -10.420 6.618 1.00 0.00 60 MET A C 13
ATOM 10814 O O . MET A 1 60 ? -0.170 -11.565 6.821 1.00 0.00 60 MET A O 13
ATOM 10828 N N . GLU A 1 61 ? -0.656 -9.502 7.581 1.00 0.00 61 GLU A N 13
ATOM 10829 C CA . GLU A 1 61 ? -0.209 -9.704 8.957 1.00 0.00 61 GLU A CA 13
ATOM 10830 C C . GLU A 1 61 ? -1.140 -8.967 9.897 1.00 0.00 61 GLU A C 13
ATOM 10831 O O . GLU A 1 61 ? -1.561 -7.847 9.536 1.00 0.00 61 GLU A O 13
ATOM 10843 N N . TYR A 1 1 ? -13.378 9.276 2.114 1.00 0.00 1 TYR A N 14
ATOM 10844 C CA . TYR A 1 1 ? -12.089 8.731 2.526 1.00 0.00 1 TYR A CA 14
ATOM 10845 C C . TYR A 1 1 ? -11.092 8.868 1.386 1.00 0.00 1 TYR A C 14
ATOM 10846 O O . TYR A 1 1 ? -10.482 9.930 1.297 1.00 0.00 1 TYR A O 14
ATOM 10864 N N . ASN A 1 2 ? -10.961 7.883 0.489 1.00 0.00 2 ASN A N 14
ATOM 10865 C CA . ASN A 1 2 ? -9.756 7.550 -0.266 1.00 0.00 2 ASN A CA 14
ATOM 10866 C C . ASN A 1 2 ? -8.568 7.306 0.675 1.00 0.00 2 ASN A C 14
ATOM 10867 O O . ASN A 1 2 ? -8.287 8.132 1.537 1.00 0.00 2 ASN A O 14
ATOM 10878 N N . PRO A 1 3 ? -7.806 6.221 0.493 1.00 0.00 3 PRO A N 14
ATOM 10879 C CA . PRO A 1 3 ? -6.651 5.921 1.335 1.00 0.00 3 PRO A CA 14
ATOM 10880 C C . PRO A 1 3 ? -5.542 6.968 1.203 1.00 0.00 3 PRO A C 14
ATOM 10881 O O . PRO A 1 3 ? -4.747 7.152 2.120 1.00 0.00 3 PRO A O 14
ATOM 10892 N N . GLU A 1 4 ? -5.543 7.721 0.101 1.00 0.00 4 GLU A N 14
ATOM 10893 C CA . GLU A 1 4 ? -4.656 8.842 -0.184 1.00 0.00 4 GLU A CA 14
ATOM 10894 C C . GLU A 1 4 ? -4.736 9.959 0.875 1.00 0.00 4 GLU A C 14
ATOM 10895 O O . GLU A 1 4 ? -3.890 10.852 0.873 1.00 0.00 4 GLU A O 14
ATOM 10907 N N . ASP A 1 5 ? -5.726 9.928 1.771 1.00 0.00 5 ASP A N 14
ATOM 10908 C CA . ASP A 1 5 ? -5.903 10.821 2.922 1.00 0.00 5 ASP A CA 14
ATOM 10909 C C . ASP A 1 5 ? -4.710 10.770 3.890 1.00 0.00 5 ASP A C 14
ATOM 10910 O O . ASP A 1 5 ? -4.399 11.757 4.557 1.00 0.00 5 ASP A O 14
ATOM 10919 N N . ASP A 1 6 ? -4.014 9.629 3.925 1.00 0.00 6 ASP A N 14
ATOM 10920 C CA . ASP A 1 6 ? -2.903 9.298 4.824 1.00 0.00 6 ASP A CA 14
ATOM 10921 C C . ASP A 1 6 ? -1.709 8.803 3.997 1.00 0.00 6 ASP A C 14
ATOM 10922 O O . ASP A 1 6 ? -0.900 8.018 4.485 1.00 0.00 6 ASP A O 14
ATOM 10931 N N . TYR A 1 7 ? -1.602 9.229 2.730 1.00 0.00 7 TYR A N 14
ATOM 10932 C CA . TYR A 1 7 ? -0.447 8.974 1.874 1.00 0.00 7 TYR A CA 14
ATOM 10933 C C . TYR A 1 7 ? 0.788 9.617 2.498 1.00 0.00 7 TYR A C 14
ATOM 10934 O O . TYR A 1 7 ? 0.772 10.829 2.738 1.00 0.00 7 TYR A O 14
ATOM 10952 N N . THR A 1 8 ? 1.853 8.845 2.716 1.00 0.00 8 THR A N 14
ATOM 10953 C CA . THR A 1 8 ? 3.107 9.318 3.288 1.00 0.00 8 THR A CA 14
ATOM 10954 C C . THR A 1 8 ? 4.203 9.365 2.207 1.00 0.00 8 THR A C 14
ATOM 10955 O O . THR A 1 8 ? 5.068 8.491 2.146 1.00 0.00 8 THR A O 14
ATOM 10966 N N . PRO A 1 9 ? 4.243 10.389 1.333 1.00 0.00 9 PRO A N 14
ATOM 10967 C CA . PRO A 1 9 ? 5.205 10.446 0.232 1.00 0.00 9 PRO A CA 14
ATOM 10968 C C . PRO A 1 9 ? 6.652 10.552 0.703 1.00 0.00 9 PRO A C 14
ATOM 10969 O O . PRO A 1 9 ? 7.566 10.303 -0.081 1.00 0.00 9 PRO A O 14
ATOM 10980 N N . LEU A 1 10 ? 6.873 10.988 1.944 1.00 0.00 10 LEU A N 14
ATOM 10981 C CA . LEU A 1 10 ? 8.200 11.226 2.491 1.00 0.00 10 LEU A CA 14
ATOM 10982 C C . LEU A 1 10 ? 8.972 9.919 2.629 1.00 0.00 10 LEU A C 14
ATOM 10983 O O . LEU A 1 10 ? 10.196 9.919 2.470 1.00 0.00 10 LEU A O 14
ATOM 10999 N N . THR A 1 11 ? 8.262 8.823 2.882 1.00 0.00 11 THR A N 14
ATOM 11000 C CA . THR A 1 11 ? 8.777 7.474 3.024 1.00 0.00 11 THR A CA 14
ATOM 11001 C C . THR A 1 11 ? 8.345 6.590 1.848 1.00 0.00 11 THR A C 14
ATOM 11002 O O . THR A 1 11 ? 8.996 5.574 1.598 1.00 0.00 11 THR A O 14
ATOM 11013 N N . CYS A 1 12 ? 7.290 6.950 1.102 1.00 0.00 12 CYS A N 14
ATOM 11014 C CA . CYS A 1 12 ? 6.739 6.082 0.073 1.00 0.00 12 CYS A CA 14
ATOM 11015 C C . CYS A 1 12 ? 7.523 6.217 -1.246 1.00 0.00 12 CYS A C 14
ATOM 11016 O O . CYS A 1 12 ? 7.509 7.288 -1.865 1.00 0.00 12 CYS A O 14
ATOM 11023 N N . PRO A 1 13 ? 8.137 5.140 -1.771 1.00 0.00 13 PRO A N 14
ATOM 11024 C CA . PRO A 1 13 ? 8.866 5.167 -3.038 1.00 0.00 13 PRO A CA 14
ATOM 11025 C C . PRO A 1 13 ? 7.962 5.202 -4.283 1.00 0.00 13 PRO A C 14
ATOM 11026 O O . PRO A 1 13 ? 8.430 4.900 -5.386 1.00 0.00 13 PRO A O 14
ATOM 11037 N N . HIS A 1 14 ? 6.671 5.516 -4.138 1.00 0.00 14 HIS A N 14
ATOM 11038 C CA . HIS A 1 14 ? 5.686 5.523 -5.220 1.00 0.00 14 HIS A CA 14
ATOM 11039 C C . HIS A 1 14 ? 4.874 6.804 -5.155 1.00 0.00 14 HIS A C 14
ATOM 11040 O O . HIS A 1 14 ? 4.711 7.397 -4.085 1.00 0.00 14 HIS A O 14
ATOM 11055 N N . THR A 1 15 ? 4.364 7.220 -6.303 1.00 0.00 15 THR A N 14
ATOM 11056 C CA . THR A 1 15 ? 3.671 8.482 -6.480 1.00 0.00 15 THR A CA 14
ATOM 11057 C C . THR A 1 15 ? 2.193 8.335 -6.145 1.00 0.00 15 THR A C 14
ATOM 11058 O O . THR A 1 15 ? 1.632 7.259 -6.341 1.00 0.00 15 THR A O 14
ATOM 11069 N N . ILE A 1 16 ? 1.511 9.436 -5.806 1.00 0.00 16 ILE A N 14
ATOM 11070 C CA . ILE A 1 16 ? 0.045 9.461 -5.711 1.00 0.00 16 ILE A CA 14
ATOM 11071 C C . ILE A 1 16 ? -0.620 9.176 -7.077 1.00 0.00 16 ILE A C 14
ATOM 11072 O O . ILE A 1 16 ? -1.836 9.028 -7.196 1.00 0.00 16 ILE A O 14
ATOM 11088 N N . SER A 1 17 ? 0.173 9.116 -8.146 1.00 0.00 17 SER A N 14
ATOM 11089 C CA . SER A 1 17 ? -0.236 8.576 -9.424 1.00 0.00 17 SER A CA 14
ATOM 11090 C C . SER A 1 17 ? -0.551 7.086 -9.274 1.00 0.00 17 SER A C 14
ATOM 11091 O O . SER A 1 17 ? -1.632 6.642 -9.657 1.00 0.00 17 SER A O 14
ATOM 11099 N N . VAL A 1 18 ? 0.383 6.309 -8.730 1.00 0.00 18 VAL A N 14
ATOM 11100 C CA . VAL A 1 18 ? 0.333 4.856 -8.748 1.00 0.00 18 VAL A CA 14
ATOM 11101 C C . VAL A 1 18 ? 0.852 4.339 -7.405 1.00 0.00 18 VAL A C 14
ATOM 11102 O O . VAL A 1 18 ? 1.937 3.775 -7.258 1.00 0.00 18 VAL A O 14
ATOM 11115 N N . VAL A 1 19 ? 0.019 4.506 -6.402 1.00 0.00 19 VAL A N 14
ATOM 11116 C CA . VAL A 1 19 ? 0.298 3.980 -5.083 1.00 0.00 19 VAL A CA 14
ATOM 11117 C C . VAL A 1 19 ? -0.778 2.985 -4.628 1.00 0.00 19 VAL A C 14
ATOM 11118 O O . VAL A 1 19 ? -0.437 1.983 -4.009 1.00 0.00 19 VAL A O 14
ATOM 11131 N N . TRP A 1 20 ? -2.060 3.170 -4.975 1.00 0.00 20 TRP A N 14
ATOM 11132 C CA . TRP A 1 20 ? -3.076 2.196 -4.580 1.00 0.00 20 TRP A CA 14
ATOM 11133 C C . TRP A 1 20 ? -2.809 0.826 -5.205 1.00 0.00 20 TRP A C 14
ATOM 11134 O O . TRP A 1 20 ? -2.502 -0.129 -4.493 1.00 0.00 20 TRP A O 14
ATOM 11155 N N . TYR A 1 21 ? -2.919 0.702 -6.530 1.00 0.00 21 TYR A N 14
ATOM 11156 C CA . TYR A 1 21 ? -2.712 -0.575 -7.219 1.00 0.00 21 TYR A CA 14
ATOM 11157 C C . TYR A 1 21 ? -1.310 -1.124 -6.942 1.00 0.00 21 TYR A C 14
ATOM 11158 O O . TYR A 1 21 ? -1.152 -2.334 -6.765 1.00 0.00 21 TYR A O 14
ATOM 11176 N N . GLU A 1 22 ? -0.301 -0.247 -6.853 1.00 0.00 22 GLU A N 14
ATOM 11177 C CA . GLU A 1 22 ? 1.072 -0.632 -6.580 1.00 0.00 22 GLU A CA 14
ATOM 11178 C C . GLU A 1 22 ? 1.147 -1.472 -5.296 1.00 0.00 22 GLU A C 14
ATOM 11179 O O . GLU A 1 22 ? 1.957 -2.391 -5.221 1.00 0.00 22 GLU A O 14
ATOM 11191 N N . CYS A 1 23 ? 0.288 -1.177 -4.315 1.00 0.00 23 CYS A N 14
ATOM 11192 C CA . CYS A 1 23 ? 0.388 -1.704 -2.972 1.00 0.00 23 CYS A CA 14
ATOM 11193 C C . CYS A 1 23 ? -0.724 -2.694 -2.675 1.00 0.00 23 CYS A C 14
ATOM 11194 O O . CYS A 1 23 ? -0.768 -3.238 -1.573 1.00 0.00 23 CYS A O 14
ATOM 11201 N N . THR A 1 24 ? -1.625 -2.929 -3.634 1.00 0.00 24 THR A N 14
ATOM 11202 C CA . THR A 1 24 ? -2.811 -3.730 -3.397 1.00 0.00 24 THR A CA 14
ATOM 11203 C C . THR A 1 24 ? -3.053 -4.786 -4.480 1.00 0.00 24 THR A C 14
ATOM 11204 O O . THR A 1 24 ? -3.954 -5.608 -4.327 1.00 0.00 24 THR A O 14
ATOM 11215 N N . GLU A 1 25 ? -2.247 -4.804 -5.549 1.00 0.00 25 GLU A N 14
ATOM 11216 C CA . GLU A 1 25 ? -2.426 -5.714 -6.675 1.00 0.00 25 GLU A CA 14
ATOM 11217 C C . GLU A 1 25 ? -1.095 -6.121 -7.303 1.00 0.00 25 GLU A C 14
ATOM 11218 O O . GLU A 1 25 ? -0.950 -7.252 -7.768 1.00 0.00 25 GLU A O 14
ATOM 11230 N N . ASN A 1 26 ? -0.123 -5.206 -7.343 1.00 0.00 26 ASN A N 14
ATOM 11231 C CA . ASN A 1 26 ? 1.209 -5.496 -7.849 1.00 0.00 26 ASN A CA 14
ATOM 11232 C C . ASN A 1 26 ? 1.987 -6.238 -6.765 1.00 0.00 26 ASN A C 14
ATOM 11233 O O . ASN A 1 26 ? 2.526 -5.608 -5.852 1.00 0.00 26 ASN A O 14
ATOM 11244 N N . THR A 1 27 ? 2.012 -7.568 -6.826 1.00 0.00 27 THR A N 14
ATOM 11245 C CA . THR A 1 27 ? 2.560 -8.417 -5.776 1.00 0.00 27 THR A CA 14
ATOM 11246 C C . THR A 1 27 ? 4.062 -8.188 -5.573 1.00 0.00 27 THR A C 14
ATOM 11247 O O . THR A 1 27 ? 4.570 -8.517 -4.504 1.00 0.00 27 THR A O 14
ATOM 11258 N N . ALA A 1 28 ? 4.757 -7.543 -6.525 1.00 0.00 28 ALA A N 14
ATOM 11259 C CA . ALA A 1 28 ? 6.142 -7.112 -6.367 1.00 0.00 28 ALA A CA 14
ATOM 11260 C C . ALA A 1 28 ? 6.349 -6.289 -5.091 1.00 0.00 28 ALA A C 14
ATOM 11261 O O . ALA A 1 28 ? 7.436 -6.338 -4.504 1.00 0.00 28 ALA A O 14
ATOM 11268 N N . ASN A 1 29 ? 5.323 -5.530 -4.675 1.00 0.00 29 ASN A N 14
ATOM 11269 C CA . ASN A 1 29 ? 5.379 -4.675 -3.494 1.00 0.00 29 ASN A CA 14
ATOM 11270 C C . ASN A 1 29 ? 4.216 -4.947 -2.551 1.00 0.00 29 ASN A C 14
ATOM 11271 O O . ASN A 1 29 ? 4.463 -4.965 -1.357 1.00 0.00 29 ASN A O 14
ATOM 11282 N N . CYS A 1 30 ? 2.986 -5.122 -3.058 1.00 0.00 30 CYS A N 14
ATOM 11283 C CA . CYS A 1 30 ? 1.753 -5.251 -2.277 1.00 0.00 30 CYS A CA 14
ATOM 11284 C C . CYS A 1 30 ? 1.926 -6.178 -1.074 1.00 0.00 30 CYS A C 14
ATOM 11285 O O . CYS A 1 30 ? 2.535 -7.236 -1.217 1.00 0.00 30 CYS A O 14
ATOM 11292 N N . GLY A 1 31 ? 1.336 -5.814 0.074 1.00 0.00 31 GLY A N 14
ATOM 11293 C CA . GLY A 1 31 ? 1.424 -6.561 1.323 1.00 0.00 31 GLY A CA 14
ATOM 11294 C C . GLY A 1 31 ? 1.243 -5.669 2.555 1.00 0.00 31 GLY A C 14
ATOM 11295 O O . GLY A 1 31 ? 0.915 -4.487 2.425 1.00 0.00 31 GLY A O 14
ATOM 11299 N N . THR A 1 32 ? 1.411 -6.232 3.756 1.00 0.00 32 THR A N 14
ATOM 11300 C CA . THR A 1 32 ? 1.248 -5.504 5.015 1.00 0.00 32 THR A CA 14
ATOM 11301 C C . THR A 1 32 ? 2.295 -4.391 5.129 1.00 0.00 32 THR A C 14
ATOM 11302 O O . THR A 1 32 ? 1.924 -3.227 5.308 1.00 0.00 32 THR A O 14
ATOM 11313 N N . ALA A 1 33 ? 3.585 -4.726 4.999 1.00 0.00 33 ALA A N 14
ATOM 11314 C CA . ALA A 1 33 ? 4.666 -3.757 5.137 1.00 0.00 33 ALA A CA 14
ATOM 11315 C C . ALA A 1 33 ? 4.546 -2.674 4.074 1.00 0.00 33 ALA A C 14
ATOM 11316 O O . ALA A 1 33 ? 4.763 -1.505 4.377 1.00 0.00 33 ALA A O 14
ATOM 11323 N N . CYS A 1 34 ? 4.147 -3.041 2.854 1.00 0.00 34 CYS A N 14
ATOM 11324 C CA . CYS A 1 34 ? 3.845 -2.110 1.781 1.00 0.00 34 CYS A CA 14
ATOM 11325 C C . CYS A 1 34 ? 2.860 -1.053 2.251 1.00 0.00 34 CYS A C 14
ATOM 11326 O O . CYS A 1 34 ? 3.137 0.144 2.125 1.00 0.00 34 CYS A O 14
ATOM 11333 N N . CYS A 1 35 ? 1.699 -1.498 2.741 1.00 0.00 35 CYS A N 14
ATOM 11334 C CA . CYS A 1 35 ? 0.647 -0.595 3.152 1.00 0.00 35 CYS A CA 14
ATOM 11335 C C . CYS A 1 35 ? 1.173 0.312 4.250 1.00 0.00 35 CYS A C 14
ATOM 11336 O O . CYS A 1 35 ? 0.972 1.517 4.167 1.00 0.00 35 CYS A O 14
ATOM 11343 N N . ASP A 1 36 ? 1.868 -0.234 5.248 1.00 0.00 36 ASP A N 14
ATOM 11344 C CA . ASP A 1 36 ? 2.336 0.554 6.389 1.00 0.00 36 ASP A CA 14
ATOM 11345 C C . ASP A 1 36 ? 3.459 1.538 6.018 1.00 0.00 36 ASP A C 14
ATOM 11346 O O . ASP A 1 36 ? 3.530 2.645 6.563 1.00 0.00 36 ASP A O 14
ATOM 11355 N N . SER A 1 37 ? 4.255 1.200 4.999 1.00 0.00 37 SER A N 14
ATOM 11356 C CA . SER A 1 37 ? 5.302 2.048 4.438 1.00 0.00 37 SER A CA 14
ATOM 11357 C C . SER A 1 37 ? 4.746 3.299 3.757 1.00 0.00 37 SER A C 14
ATOM 11358 O O . SER A 1 37 ? 5.440 4.318 3.742 1.00 0.00 37 SER A O 14
ATOM 11366 N N . CYS A 1 38 ? 3.526 3.254 3.204 1.00 0.00 38 CYS A N 14
ATOM 11367 C CA . CYS A 1 38 ? 3.004 4.293 2.314 1.00 0.00 38 CYS A CA 14
ATOM 11368 C C . CYS A 1 38 ? 1.664 4.883 2.756 1.00 0.00 38 CYS A C 14
ATOM 11369 O O . CYS A 1 38 ? 1.252 5.902 2.197 1.00 0.00 38 CYS A O 14
ATOM 11376 N N . PHE A 1 39 ? 0.961 4.256 3.694 1.00 0.00 39 PHE A N 14
ATOM 11377 C CA . PHE A 1 39 ? -0.324 4.702 4.194 1.00 0.00 39 PHE A CA 14
ATOM 11378 C C . PHE A 1 39 ? -0.335 4.514 5.704 1.00 0.00 39 PHE A C 14
ATOM 11379 O O . PHE A 1 39 ? 0.144 3.497 6.217 1.00 0.00 39 PHE A O 14
ATOM 11396 N N . GLU A 1 40 ? -0.963 5.444 6.414 1.00 0.00 40 GLU A N 14
ATOM 11397 C CA . GLU A 1 40 ? -1.105 5.388 7.862 1.00 0.00 40 GLU A CA 14
ATOM 11398 C C . GLU A 1 40 ? -2.581 5.394 8.242 1.00 0.00 40 GLU A C 14
ATOM 11399 O O . GLU A 1 40 ? -3.444 5.590 7.390 1.00 0.00 40 GLU A O 14
ATOM 11411 N N . LEU A 1 41 ? -2.871 5.194 9.524 1.00 0.00 41 LEU A N 14
ATOM 11412 C CA . LEU A 1 41 ? -4.167 5.405 10.157 1.00 0.00 41 LEU A CA 14
ATOM 11413 C C . LEU A 1 41 ? -5.288 4.705 9.375 1.00 0.00 41 LEU A C 14
ATOM 11414 O O . LEU A 1 41 ? -5.229 3.489 9.174 1.00 0.00 41 LEU A O 14
ATOM 11430 N N . THR A 1 42 ? -6.314 5.438 8.936 1.00 0.00 42 THR A N 14
ATOM 11431 C CA . THR A 1 42 ? -7.405 4.888 8.146 1.00 0.00 42 THR A CA 14
ATOM 11432 C C . THR A 1 42 ? -6.883 4.472 6.772 1.00 0.00 42 THR A C 14
ATOM 11433 O O . THR A 1 42 ? -7.311 3.426 6.275 1.00 0.00 42 THR A O 14
ATOM 11444 N N . GLY A 1 43 ? -5.978 5.244 6.154 1.00 0.00 43 GLY A N 14
ATOM 11445 C CA . GLY A 1 43 ? -5.288 4.898 4.911 1.00 0.00 43 GLY A CA 14
ATOM 11446 C C . GLY A 1 43 ? -4.755 3.473 4.941 1.00 0.00 43 GLY A C 14
ATOM 11447 O O . GLY A 1 43 ? -5.007 2.682 4.026 1.00 0.00 43 GLY A O 14
ATOM 11451 N N . ASN A 1 44 ? -4.047 3.148 6.024 1.00 0.00 44 ASN A N 14
ATOM 11452 C CA . ASN A 1 44 ? -3.412 1.862 6.227 1.00 0.00 44 ASN A CA 14
ATOM 11453 C C . ASN A 1 44 ? -4.464 0.763 6.149 1.00 0.00 44 ASN A C 14
ATOM 11454 O O . ASN A 1 44 ? -4.320 -0.176 5.368 1.00 0.00 44 ASN A O 14
ATOM 11465 N N . THR A 1 45 ? -5.561 0.934 6.889 1.00 0.00 45 THR A N 14
ATOM 11466 C CA . THR A 1 45 ? -6.629 -0.041 6.999 1.00 0.00 45 THR A CA 14
ATOM 11467 C C . THR A 1 45 ? -7.174 -0.456 5.627 1.00 0.00 45 THR A C 14
ATOM 11468 O O . THR A 1 45 ? -7.235 -1.657 5.352 1.00 0.00 45 THR A O 14
ATOM 11479 N N . MET A 1 46 ? -7.607 0.482 4.766 1.00 0.00 46 MET A N 14
ATOM 11480 C CA . MET A 1 46 ? -8.225 0.044 3.508 1.00 0.00 46 MET A CA 14
ATOM 11481 C C . MET A 1 46 ? -7.195 -0.553 2.552 1.00 0.00 46 MET A C 14
ATOM 11482 O O . MET A 1 46 ? -7.534 -1.507 1.849 1.00 0.00 46 MET A O 14
ATOM 11496 N N . CYS A 1 47 ? -5.939 -0.090 2.582 1.00 0.00 47 CYS A N 14
ATOM 11497 C CA . CYS A 1 47 ? -4.853 -0.736 1.851 1.00 0.00 47 CYS A CA 14
ATOM 11498 C C . CYS A 1 47 ? -4.725 -2.195 2.284 1.00 0.00 47 CYS A C 14
ATOM 11499 O O . CYS A 1 47 ? -4.752 -3.093 1.435 1.00 0.00 47 CYS A O 14
ATOM 11506 N N . LEU A 1 48 ? -4.634 -2.445 3.596 1.00 0.00 48 LEU A N 14
ATOM 11507 C CA . LEU A 1 48 ? -4.553 -3.786 4.146 1.00 0.00 48 LEU A CA 14
ATOM 11508 C C . LEU A 1 48 ? -5.731 -4.626 3.660 1.00 0.00 48 LEU A C 14
ATOM 11509 O O . LEU A 1 48 ? -5.507 -5.738 3.179 1.00 0.00 48 LEU A O 14
ATOM 11525 N N . LEU A 1 49 ? -6.955 -4.088 3.726 1.00 0.00 49 LEU A N 14
ATOM 11526 C CA . LEU A 1 49 ? -8.161 -4.772 3.255 1.00 0.00 49 LEU A CA 14
ATOM 11527 C C . LEU A 1 49 ? -8.072 -5.181 1.782 1.00 0.00 49 LEU A C 14
ATOM 11528 O O . LEU A 1 49 ? -8.447 -6.307 1.451 1.00 0.00 49 LEU A O 14
ATOM 11544 N N . GLN A 1 50 ? -7.650 -4.279 0.890 1.00 0.00 50 GLN A N 14
ATOM 11545 C CA . GLN A 1 50 ? -7.594 -4.551 -0.540 1.00 0.00 50 GLN A CA 14
ATOM 11546 C C . GLN A 1 50 ? -6.512 -5.589 -0.853 1.00 0.00 50 GLN A C 14
ATOM 11547 O O . GLN A 1 50 ? -6.807 -6.569 -1.540 1.00 0.00 50 GLN A O 14
ATOM 11561 N N . ALA A 1 51 ? -5.288 -5.397 -0.344 1.00 0.00 51 ALA A N 14
ATOM 11562 C CA . ALA A 1 51 ? -4.183 -6.339 -0.528 1.00 0.00 51 ALA A CA 14
ATOM 11563 C C . ALA A 1 51 ? -4.544 -7.713 0.052 1.00 0.00 51 ALA A C 14
ATOM 11564 O O . ALA A 1 51 ? -4.239 -8.745 -0.539 1.00 0.00 51 ALA A O 14
ATOM 11571 N N . GLY A 1 52 ? -5.226 -7.729 1.198 1.00 0.00 52 GLY A N 14
ATOM 11572 C CA . GLY A 1 52 ? -5.569 -8.915 1.965 1.00 0.00 52 GLY A CA 14
ATOM 11573 C C . GLY A 1 52 ? -6.921 -9.514 1.581 1.00 0.00 52 GLY A C 14
ATOM 11574 O O . GLY A 1 52 ? -7.493 -10.239 2.401 1.00 0.00 52 GLY A O 14
ATOM 11578 N N . ALA A 1 53 ? -7.458 -9.208 0.394 1.00 0.00 53 ALA A N 14
ATOM 11579 C CA . ALA A 1 53 ? -8.845 -9.475 0.017 1.00 0.00 53 ALA A CA 14
ATOM 11580 C C . ALA A 1 53 ? -9.263 -10.931 0.256 1.00 0.00 53 ALA A C 14
ATOM 11581 O O . ALA A 1 53 ? -10.200 -11.180 1.024 1.00 0.00 53 ALA A O 14
ATOM 11588 N N . ALA A 1 54 ? -8.629 -11.891 -0.418 1.00 0.00 54 ALA A N 14
ATOM 11589 C CA . ALA A 1 54 ? -8.854 -13.315 -0.203 1.00 0.00 54 ALA A CA 14
ATOM 11590 C C . ALA A 1 54 ? -7.754 -14.103 -0.901 1.00 0.00 54 ALA A C 14
ATOM 11591 O O . ALA A 1 54 ? -7.887 -14.424 -2.085 1.00 0.00 54 ALA A O 14
ATOM 11598 N N . GLY A 1 55 ? -6.690 -14.422 -0.165 1.00 0.00 55 GLY A N 14
ATOM 11599 C CA . GLY A 1 55 ? -5.606 -15.297 -0.593 1.00 0.00 55 GLY A CA 14
ATOM 11600 C C . GLY A 1 55 ? -5.009 -14.882 -1.932 1.00 0.00 55 GLY A C 14
ATOM 11601 O O . GLY A 1 55 ? -4.777 -15.733 -2.790 1.00 0.00 55 GLY A O 14
ATOM 11605 N N . SER A 1 56 ? -4.866 -13.574 -2.132 1.00 0.00 56 SER A N 14
ATOM 11606 C CA . SER A 1 56 ? -4.511 -12.954 -3.393 1.00 0.00 56 SER A CA 14
ATOM 11607 C C . SER A 1 56 ? -3.076 -13.352 -3.776 1.00 0.00 56 SER A C 14
ATOM 11608 O O . SER A 1 56 ? -2.894 -14.158 -4.692 1.00 0.00 56 SER A O 14
ATOM 11616 N N . GLY A 1 57 ? -2.061 -12.894 -3.032 1.00 0.00 57 GLY A N 14
ATOM 11617 C CA . GLY A 1 57 ? -0.677 -13.307 -3.246 1.00 0.00 57 GLY A CA 14
ATOM 11618 C C . GLY A 1 57 ? 0.338 -12.224 -2.905 1.00 0.00 57 GLY A C 14
ATOM 11619 O O . GLY A 1 57 ? 1.251 -12.003 -3.700 1.00 0.00 57 GLY A O 14
ATOM 11623 N N . CYS A 1 58 ? 0.219 -11.558 -1.754 1.00 0.00 58 CYS A N 14
ATOM 11624 C CA . CYS A 1 58 ? 1.030 -10.390 -1.406 1.00 0.00 58 CYS A CA 14
ATOM 11625 C C . CYS A 1 58 ? 1.969 -10.663 -0.218 1.00 0.00 58 CYS A C 14
ATOM 11626 O O . CYS A 1 58 ? 1.924 -11.726 0.407 1.00 0.00 58 CYS A O 14
ATOM 11633 N N . ASP A 1 59 ? 2.843 -9.703 0.082 1.00 0.00 59 ASP A N 14
ATOM 11634 C CA . ASP A 1 59 ? 3.873 -9.720 1.122 1.00 0.00 59 ASP A CA 14
ATOM 11635 C C . ASP A 1 59 ? 3.245 -9.350 2.478 1.00 0.00 59 ASP A C 14
ATOM 11636 O O . ASP A 1 59 ? 3.582 -8.335 3.096 1.00 0.00 59 ASP A O 14
ATOM 11645 N N . MET A 1 60 ? 2.227 -10.096 2.915 1.00 0.00 60 MET A N 14
ATOM 11646 C CA . MET A 1 60 ? 1.675 -9.928 4.258 1.00 0.00 60 MET A CA 14
ATOM 11647 C C . MET A 1 60 ? 2.642 -10.506 5.302 1.00 0.00 60 MET A C 14
ATOM 11648 O O . MET A 1 60 ? 3.507 -11.334 4.993 1.00 0.00 60 MET A O 14
ATOM 11662 N N . GLU A 1 61 ? 2.438 -10.123 6.561 1.00 0.00 61 GLU A N 14
ATOM 11663 C CA . GLU A 1 61 ? 2.773 -10.954 7.705 1.00 0.00 61 GLU A CA 14
ATOM 11664 C C . GLU A 1 61 ? 1.452 -11.575 8.113 1.00 0.00 61 GLU A C 14
ATOM 11665 O O . GLU A 1 61 ? 0.472 -10.822 8.313 1.00 0.00 61 GLU A O 14
ATOM 11677 N N . TYR A 1 1 ? -14.051 6.516 2.462 1.00 0.00 1 TYR A N 15
ATOM 11678 C CA . TYR A 1 1 ? -12.841 7.319 2.685 1.00 0.00 1 TYR A CA 15
ATOM 11679 C C . TYR A 1 1 ? -11.843 6.963 1.596 1.00 0.00 1 TYR A C 15
ATOM 11680 O O . TYR A 1 1 ? -11.574 5.779 1.403 1.00 0.00 1 TYR A O 15
ATOM 11698 N N . ASN A 1 2 ? -11.300 7.947 0.868 1.00 0.00 2 ASN A N 15
ATOM 11699 C CA . ASN A 1 2 ? -10.151 7.669 0.006 1.00 0.00 2 ASN A CA 15
ATOM 11700 C C . ASN A 1 2 ? -8.972 7.445 0.953 1.00 0.00 2 ASN A C 15
ATOM 11701 O O . ASN A 1 2 ? -8.732 8.351 1.756 1.00 0.00 2 ASN A O 15
ATOM 11712 N N . PRO A 1 3 ? -8.245 6.315 0.870 1.00 0.00 3 PRO A N 15
ATOM 11713 C CA . PRO A 1 3 ? -6.990 6.099 1.574 1.00 0.00 3 PRO A CA 15
ATOM 11714 C C . PRO A 1 3 ? -6.101 7.325 1.471 1.00 0.00 3 PRO A C 15
ATOM 11715 O O . PRO A 1 3 ? -5.777 7.887 2.504 1.00 0.00 3 PRO A O 15
ATOM 11726 N N . GLU A 1 4 ? -5.864 7.785 0.232 1.00 0.00 4 GLU A N 15
ATOM 11727 C CA . GLU A 1 4 ? -4.939 8.817 -0.250 1.00 0.00 4 GLU A CA 15
ATOM 11728 C C . GLU A 1 4 ? -4.986 10.168 0.492 1.00 0.00 4 GLU A C 15
ATOM 11729 O O . GLU A 1 4 ? -4.213 11.080 0.190 1.00 0.00 4 GLU A O 15
ATOM 11741 N N . ASP A 1 5 ? -5.913 10.357 1.424 1.00 0.00 5 ASP A N 15
ATOM 11742 C CA . ASP A 1 5 ? -5.861 11.415 2.420 1.00 0.00 5 ASP A CA 15
ATOM 11743 C C . ASP A 1 5 ? -4.684 11.211 3.395 1.00 0.00 5 ASP A C 15
ATOM 11744 O O . ASP A 1 5 ? -4.107 12.177 3.895 1.00 0.00 5 ASP A O 15
ATOM 11753 N N . ASP A 1 6 ? -4.305 9.968 3.663 1.00 0.00 6 ASP A N 15
ATOM 11754 C CA . ASP A 1 6 ? -3.175 9.559 4.492 1.00 0.00 6 ASP A CA 15
ATOM 11755 C C . ASP A 1 6 ? -1.823 9.784 3.806 1.00 0.00 6 ASP A C 15
ATOM 11756 O O . ASP A 1 6 ? -0.843 10.020 4.508 1.00 0.00 6 ASP A O 15
ATOM 11765 N N . TYR A 1 7 ? -1.780 9.752 2.470 1.00 0.00 7 TYR A N 15
ATOM 11766 C CA . TYR A 1 7 ? -0.692 9.185 1.694 1.00 0.00 7 TYR A CA 15
ATOM 11767 C C . TYR A 1 7 ? 0.574 9.938 2.003 1.00 0.00 7 TYR A C 15
ATOM 11768 O O . TYR A 1 7 ? 0.610 11.170 1.874 1.00 0.00 7 TYR A O 15
ATOM 11786 N N . THR A 1 8 ? 1.598 9.185 2.389 1.00 0.00 8 THR A N 15
ATOM 11787 C CA . THR A 1 8 ? 2.797 9.775 2.912 1.00 0.00 8 THR A CA 15
ATOM 11788 C C . THR A 1 8 ? 3.889 9.689 1.818 1.00 0.00 8 THR A C 15
ATOM 11789 O O . THR A 1 8 ? 4.367 8.596 1.512 1.00 0.00 8 THR A O 15
ATOM 11800 N N . PRO A 1 9 ? 4.273 10.780 1.130 1.00 0.00 9 PRO A N 15
ATOM 11801 C CA . PRO A 1 9 ? 5.272 10.717 0.059 1.00 0.00 9 PRO A CA 15
ATOM 11802 C C . PRO A 1 9 ? 6.728 10.715 0.550 1.00 0.00 9 PRO A C 15
ATOM 11803 O O . PRO A 1 9 ? 7.654 10.662 -0.269 1.00 0.00 9 PRO A O 15
ATOM 11814 N N . LEU A 1 10 ? 6.956 10.884 1.852 1.00 0.00 10 LEU A N 15
ATOM 11815 C CA . LEU A 1 10 ? 8.258 11.245 2.413 1.00 0.00 10 LEU A CA 15
ATOM 11816 C C . LEU A 1 10 ? 9.223 10.067 2.388 1.00 0.00 10 LEU A C 15
ATOM 11817 O O . LEU A 1 10 ? 10.437 10.237 2.265 1.00 0.00 10 LEU A O 15
ATOM 11833 N N . THR A 1 11 ? 8.671 8.867 2.495 1.00 0.00 11 THR A N 15
ATOM 11834 C CA . THR A 1 11 ? 9.373 7.602 2.494 1.00 0.00 11 THR A CA 15
ATOM 11835 C C . THR A 1 11 ? 8.694 6.601 1.551 1.00 0.00 11 THR A C 15
ATOM 11836 O O . THR A 1 11 ? 9.218 5.493 1.411 1.00 0.00 11 THR A O 15
ATOM 11847 N N . CYS A 1 12 ? 7.573 6.943 0.892 1.00 0.00 12 CYS A N 15
ATOM 11848 C CA . CYS A 1 12 ? 6.921 6.007 -0.018 1.00 0.00 12 CYS A CA 15
ATOM 11849 C C . CYS A 1 12 ? 7.665 6.000 -1.363 1.00 0.00 12 CYS A C 15
ATOM 11850 O O . CYS A 1 12 ? 7.715 7.039 -2.020 1.00 0.00 12 CYS A O 15
ATOM 11857 N N . PRO A 1 13 ? 8.197 4.857 -1.835 1.00 0.00 13 PRO A N 15
ATOM 11858 C CA . PRO A 1 13 ? 8.892 4.769 -3.121 1.00 0.00 13 PRO A CA 15
ATOM 11859 C C . PRO A 1 13 ? 7.961 4.825 -4.354 1.00 0.00 13 PRO A C 15
ATOM 11860 O O . PRO A 1 13 ? 8.378 4.447 -5.453 1.00 0.00 13 PRO A O 15
ATOM 11871 N N . HIS A 1 14 ? 6.697 5.242 -4.211 1.00 0.00 14 HIS A N 15
ATOM 11872 C CA . HIS A 1 14 ? 5.699 5.308 -5.286 1.00 0.00 14 HIS A CA 15
ATOM 11873 C C . HIS A 1 14 ? 4.923 6.608 -5.118 1.00 0.00 14 HIS A C 15
ATOM 11874 O O . HIS A 1 14 ? 4.717 7.092 -4.001 1.00 0.00 14 HIS A O 15
ATOM 11889 N N . THR A 1 15 ? 4.508 7.183 -6.234 1.00 0.00 15 THR A N 15
ATOM 11890 C CA . THR A 1 15 ? 3.814 8.459 -6.300 1.00 0.00 15 THR A CA 15
ATOM 11891 C C . THR A 1 15 ? 2.334 8.254 -6.000 1.00 0.00 15 THR A C 15
ATOM 11892 O O . THR A 1 15 ? 1.808 7.166 -6.237 1.00 0.00 15 THR A O 15
ATOM 11903 N N . ILE A 1 16 ? 1.617 9.314 -5.617 1.00 0.00 16 ILE A N 15
ATOM 11904 C CA . ILE A 1 16 ? 0.160 9.256 -5.470 1.00 0.00 16 ILE A CA 15
ATOM 11905 C C . ILE A 1 16 ? -0.532 8.955 -6.810 1.00 0.00 16 ILE A C 15
ATOM 11906 O O . ILE A 1 16 ? -1.726 8.667 -6.851 1.00 0.00 16 ILE A O 15
ATOM 11922 N N . SER A 1 17 ? 0.187 9.028 -7.935 1.00 0.00 17 SER A N 15
ATOM 11923 C CA . SER A 1 17 ? -0.312 8.567 -9.221 1.00 0.00 17 SER A CA 15
ATOM 11924 C C . SER A 1 17 ? -0.633 7.074 -9.132 1.00 0.00 17 SER A C 15
ATOM 11925 O O . SER A 1 17 ? -1.699 6.666 -9.586 1.00 0.00 17 SER A O 15
ATOM 11933 N N . VAL A 1 18 ? 0.267 6.277 -8.553 1.00 0.00 18 VAL A N 15
ATOM 11934 C CA . VAL A 1 18 ? 0.214 4.817 -8.583 1.00 0.00 18 VAL A CA 15
ATOM 11935 C C . VAL A 1 18 ? 0.787 4.287 -7.264 1.00 0.00 18 VAL A C 15
ATOM 11936 O O . VAL A 1 18 ? 1.876 3.732 -7.151 1.00 0.00 18 VAL A O 15
ATOM 11949 N N . VAL A 1 19 ? 0.008 4.441 -6.225 1.00 0.00 19 VAL A N 15
ATOM 11950 C CA . VAL A 1 19 ? 0.323 3.895 -4.920 1.00 0.00 19 VAL A CA 15
ATOM 11951 C C . VAL A 1 19 ? -0.769 2.912 -4.468 1.00 0.00 19 VAL A C 15
ATOM 11952 O O . VAL A 1 19 ? -0.451 1.907 -3.843 1.00 0.00 19 VAL A O 15
ATOM 11965 N N . TRP A 1 20 ? -2.044 3.125 -4.822 1.00 0.00 20 TRP A N 15
ATOM 11966 C CA . TRP A 1 20 ? -3.128 2.228 -4.439 1.00 0.00 20 TRP A CA 15
ATOM 11967 C C . TRP A 1 20 ? -2.950 0.877 -5.123 1.00 0.00 20 TRP A C 15
ATOM 11968 O O . TRP A 1 20 ? -2.679 -0.114 -4.446 1.00 0.00 20 TRP A O 15
ATOM 11989 N N . TYR A 1 21 ? -3.046 0.834 -6.458 1.00 0.00 21 TYR A N 15
ATOM 11990 C CA . TYR A 1 21 ? -2.793 -0.368 -7.260 1.00 0.00 21 TYR A CA 15
ATOM 11991 C C . TYR A 1 21 ? -1.486 -1.020 -6.805 1.00 0.00 21 TYR A C 15
ATOM 11992 O O . TYR A 1 21 ? -1.384 -2.230 -6.599 1.00 0.00 21 TYR A O 15
ATOM 12010 N N . GLU A 1 22 ? -0.462 -0.193 -6.633 1.00 0.00 22 GLU A N 15
ATOM 12011 C CA . GLU A 1 22 ? 0.894 -0.642 -6.475 1.00 0.00 22 GLU A CA 15
ATOM 12012 C C . GLU A 1 22 ? 1.009 -1.412 -5.137 1.00 0.00 22 GLU A C 15
ATOM 12013 O O . GLU A 1 22 ? 1.737 -2.395 -5.052 1.00 0.00 22 GLU A O 15
ATOM 12025 N N . CYS A 1 23 ? 0.257 -1.026 -4.103 1.00 0.00 23 CYS A N 15
ATOM 12026 C CA . CYS A 1 23 ? 0.411 -1.556 -2.761 1.00 0.00 23 CYS A CA 15
ATOM 12027 C C . CYS A 1 23 ? -0.639 -2.621 -2.476 1.00 0.00 23 CYS A C 15
ATOM 12028 O O . CYS A 1 23 ? -0.597 -3.240 -1.412 1.00 0.00 23 CYS A O 15
ATOM 12035 N N . THR A 1 24 ? -1.563 -2.861 -3.416 1.00 0.00 24 THR A N 15
ATOM 12036 C CA . THR A 1 24 ? -2.717 -3.719 -3.195 1.00 0.00 24 THR A CA 15
ATOM 12037 C C . THR A 1 24 ? -2.860 -4.809 -4.278 1.00 0.00 24 THR A C 15
ATOM 12038 O O . THR A 1 24 ? -3.632 -5.758 -4.104 1.00 0.00 24 THR A O 15
ATOM 12049 N N . GLU A 1 25 ? -2.090 -4.716 -5.373 1.00 0.00 25 GLU A N 15
ATOM 12050 C CA . GLU A 1 25 ? -2.257 -5.533 -6.573 1.00 0.00 25 GLU A CA 15
ATOM 12051 C C . GLU A 1 25 ? -0.916 -5.993 -7.148 1.00 0.00 25 GLU A C 15
ATOM 12052 O O . GLU A 1 25 ? -0.759 -7.165 -7.492 1.00 0.00 25 GLU A O 15
ATOM 12064 N N . ASN A 1 26 ? 0.050 -5.078 -7.259 1.00 0.00 26 ASN A N 15
ATOM 12065 C CA . ASN A 1 26 ? 1.405 -5.344 -7.762 1.00 0.00 26 ASN A CA 15
ATOM 12066 C C . ASN A 1 26 ? 2.168 -6.273 -6.805 1.00 0.00 26 ASN A C 15
ATOM 12067 O O . ASN A 1 26 ? 2.858 -5.814 -5.889 1.00 0.00 26 ASN A O 15
ATOM 12078 N N . THR A 1 27 ? 2.069 -7.588 -7.024 1.00 0.00 27 THR A N 15
ATOM 12079 C CA . THR A 1 27 ? 2.655 -8.640 -6.188 1.00 0.00 27 THR A CA 15
ATOM 12080 C C . THR A 1 27 ? 4.182 -8.572 -6.071 1.00 0.00 27 THR A C 15
ATOM 12081 O O . THR A 1 27 ? 4.757 -9.262 -5.224 1.00 0.00 27 THR A O 15
ATOM 12092 N N . ALA A 1 28 ? 4.859 -7.716 -6.846 1.00 0.00 28 ALA A N 15
ATOM 12093 C CA . ALA A 1 28 ? 6.252 -7.396 -6.589 1.00 0.00 28 ALA A CA 15
ATOM 12094 C C . ALA A 1 28 ? 6.436 -6.898 -5.158 1.00 0.00 28 ALA A C 15
ATOM 12095 O O . ALA A 1 28 ? 7.388 -7.305 -4.495 1.00 0.00 28 ALA A O 15
ATOM 12102 N N . ASN A 1 29 ? 5.554 -6.014 -4.672 1.00 0.00 29 ASN A N 15
ATOM 12103 C CA . ASN A 1 29 ? 5.799 -5.363 -3.384 1.00 0.00 29 ASN A CA 15
ATOM 12104 C C . ASN A 1 29 ? 4.541 -5.067 -2.567 1.00 0.00 29 ASN A C 15
ATOM 12105 O O . ASN A 1 29 ? 4.703 -4.664 -1.420 1.00 0.00 29 ASN A O 15
ATOM 12116 N N . CYS A 1 30 ? 3.323 -5.305 -3.066 1.00 0.00 30 CYS A N 15
ATOM 12117 C CA . CYS A 1 30 ? 2.118 -5.145 -2.256 1.00 0.00 30 CYS A CA 15
ATOM 12118 C C . CYS A 1 30 ? 2.168 -6.037 -1.007 1.00 0.00 30 CYS A C 15
ATOM 12119 O O . CYS A 1 30 ? 2.858 -7.064 -1.005 1.00 0.00 30 CYS A O 15
ATOM 12126 N N . GLY A 1 31 ? 1.410 -5.679 0.035 1.00 0.00 31 GLY A N 15
ATOM 12127 C CA . GLY A 1 31 ? 1.361 -6.445 1.276 1.00 0.00 31 GLY A CA 15
ATOM 12128 C C . GLY A 1 31 ? 1.265 -5.570 2.514 1.00 0.00 31 GLY A C 15
ATOM 12129 O O . GLY A 1 31 ? 1.129 -4.345 2.422 1.00 0.00 31 GLY A O 15
ATOM 12133 N N . THR A 1 32 ? 1.328 -6.226 3.670 1.00 0.00 32 THR A N 15
ATOM 12134 C CA . THR A 1 32 ? 1.239 -5.640 4.985 1.00 0.00 32 THR A CA 15
ATOM 12135 C C . THR A 1 32 ? 2.314 -4.573 5.132 1.00 0.00 32 THR A C 15
ATOM 12136 O O . THR A 1 32 ? 1.968 -3.408 5.307 1.00 0.00 32 THR A O 15
ATOM 12147 N N . ALA A 1 33 ? 3.592 -4.934 4.992 1.00 0.00 33 ALA A N 15
ATOM 12148 C CA . ALA A 1 33 ? 4.700 -3.997 5.129 1.00 0.00 33 ALA A CA 15
ATOM 12149 C C . ALA A 1 33 ? 4.600 -2.816 4.164 1.00 0.00 33 ALA A C 15
ATOM 12150 O O . ALA A 1 33 ? 5.026 -1.722 4.534 1.00 0.00 33 ALA A O 15
ATOM 12157 N N . CYS A 1 34 ? 4.073 -3.010 2.953 1.00 0.00 34 CYS A N 15
ATOM 12158 C CA . CYS A 1 34 ? 3.844 -1.935 1.994 1.00 0.00 34 CYS A CA 15
ATOM 12159 C C . CYS A 1 34 ? 2.811 -0.951 2.541 1.00 0.00 34 CYS A C 15
ATOM 12160 O O . CYS A 1 34 ? 3.079 0.253 2.624 1.00 0.00 34 CYS A O 15
ATOM 12167 N N . CYS A 1 35 ? 1.631 -1.454 2.914 1.00 0.00 35 CYS A N 15
ATOM 12168 C CA . CYS A 1 35 ? 0.561 -0.624 3.448 1.00 0.00 35 CYS A CA 15
ATOM 12169 C C . CYS A 1 35 ? 0.990 0.033 4.761 1.00 0.00 35 CYS A C 15
ATOM 12170 O O . CYS A 1 35 ? 0.508 1.104 5.096 1.00 0.00 35 CYS A O 15
ATOM 12177 N N . ASP A 1 36 ? 1.886 -0.600 5.509 1.00 0.00 36 ASP A N 15
ATOM 12178 C CA . ASP A 1 36 ? 2.475 -0.160 6.774 1.00 0.00 36 ASP A CA 15
ATOM 12179 C C . ASP A 1 36 ? 3.668 0.794 6.542 1.00 0.00 36 ASP A C 15
ATOM 12180 O O . ASP A 1 36 ? 4.361 1.194 7.473 1.00 0.00 36 ASP A O 15
ATOM 12189 N N . SER A 1 37 ? 3.948 1.150 5.284 1.00 0.00 37 SER A N 15
ATOM 12190 C CA . SER A 1 37 ? 4.921 2.163 4.883 1.00 0.00 37 SER A CA 15
ATOM 12191 C C . SER A 1 37 ? 4.267 3.383 4.230 1.00 0.00 37 SER A C 15
ATOM 12192 O O . SER A 1 37 ? 4.438 4.491 4.731 1.00 0.00 37 SER A O 15
ATOM 12200 N N . CYS A 1 38 ? 3.610 3.215 3.077 1.00 0.00 38 CYS A N 15
ATOM 12201 C CA . CYS A 1 38 ? 3.121 4.349 2.288 1.00 0.00 38 CYS A CA 15
ATOM 12202 C C . CYS A 1 38 ? 1.853 4.968 2.869 1.00 0.00 38 CYS A C 15
ATOM 12203 O O . CYS A 1 38 ? 1.613 6.164 2.681 1.00 0.00 38 CYS A O 15
ATOM 12210 N N . PHE A 1 39 ? 1.052 4.147 3.543 1.00 0.00 39 PHE A N 15
ATOM 12211 C CA . PHE A 1 39 ? -0.272 4.470 4.031 1.00 0.00 39 PHE A CA 15
ATOM 12212 C C . PHE A 1 39 ? -0.220 4.477 5.565 1.00 0.00 39 PHE A C 15
ATOM 12213 O O . PHE A 1 39 ? 0.650 3.833 6.162 1.00 0.00 39 PHE A O 15
ATOM 12230 N N . GLU A 1 40 ? -1.148 5.171 6.226 1.00 0.00 40 GLU A N 15
ATOM 12231 C CA . GLU A 1 40 ? -1.225 5.242 7.677 1.00 0.00 40 GLU A CA 15
ATOM 12232 C C . GLU A 1 40 ? -2.673 5.182 8.158 1.00 0.00 40 GLU A C 15
ATOM 12233 O O . GLU A 1 40 ? -3.614 5.465 7.417 1.00 0.00 40 GLU A O 15
ATOM 12245 N N . LEU A 1 41 ? -2.841 4.865 9.441 1.00 0.00 41 LEU A N 15
ATOM 12246 C CA . LEU A 1 41 ? -4.098 4.941 10.181 1.00 0.00 41 LEU A CA 15
ATOM 12247 C C . LEU A 1 41 ? -5.246 4.242 9.425 1.00 0.00 41 LEU A C 15
ATOM 12248 O O . LEU A 1 41 ? -5.170 3.036 9.155 1.00 0.00 41 LEU A O 15
ATOM 12264 N N . THR A 1 42 ? -6.330 4.943 9.090 1.00 0.00 42 THR A N 15
ATOM 12265 C CA . THR A 1 42 ? -7.425 4.326 8.357 1.00 0.00 42 THR A CA 15
ATOM 12266 C C . THR A 1 42 ? -7.053 4.090 6.890 1.00 0.00 42 THR A C 15
ATOM 12267 O O . THR A 1 42 ? -7.501 3.091 6.328 1.00 0.00 42 THR A O 15
ATOM 12278 N N . GLY A 1 43 ? -6.203 4.911 6.272 1.00 0.00 43 GLY A N 15
ATOM 12279 C CA . GLY A 1 43 ? -5.769 4.679 4.900 1.00 0.00 43 GLY A CA 15
ATOM 12280 C C . GLY A 1 43 ? -4.940 3.402 4.808 1.00 0.00 43 GLY A C 15
ATOM 12281 O O . GLY A 1 43 ? -5.176 2.577 3.919 1.00 0.00 43 GLY A O 15
ATOM 12285 N N . ASN A 1 44 ? -4.089 3.163 5.811 1.00 0.00 44 ASN A N 15
ATOM 12286 C CA . ASN A 1 44 ? -3.361 1.925 6.029 1.00 0.00 44 ASN A CA 15
ATOM 12287 C C . ASN A 1 44 ? -4.355 0.778 6.114 1.00 0.00 44 ASN A C 15
ATOM 12288 O O . ASN A 1 44 ? -4.232 -0.194 5.372 1.00 0.00 44 ASN A O 15
ATOM 12299 N N . THR A 1 45 ? -5.371 0.910 6.971 1.00 0.00 45 THR A N 15
ATOM 12300 C CA . THR A 1 45 ? -6.367 -0.134 7.134 1.00 0.00 45 THR A CA 15
ATOM 12301 C C . THR A 1 45 ? -7.065 -0.449 5.808 1.00 0.00 45 THR A C 15
ATOM 12302 O O . THR A 1 45 ? -7.277 -1.629 5.517 1.00 0.00 45 THR A O 15
ATOM 12313 N N . MET A 1 46 ? -7.431 0.560 5.011 1.00 0.00 46 MET A N 15
ATOM 12314 C CA . MET A 1 46 ? -8.091 0.348 3.730 1.00 0.00 46 MET A CA 15
ATOM 12315 C C . MET A 1 46 ? -7.127 -0.322 2.744 1.00 0.00 46 MET A C 15
ATOM 12316 O O . MET A 1 46 ? -7.534 -1.261 2.061 1.00 0.00 46 MET A O 15
ATOM 12330 N N . CYS A 1 47 ? -5.855 0.088 2.704 1.00 0.00 47 CYS A N 15
ATOM 12331 C CA . CYS A 1 47 ? -4.812 -0.549 1.902 1.00 0.00 47 CYS A CA 15
ATOM 12332 C C . CYS A 1 47 ? -4.710 -2.032 2.243 1.00 0.00 47 CYS A C 15
ATOM 12333 O O . CYS A 1 47 ? -4.847 -2.872 1.354 1.00 0.00 47 CYS A O 15
ATOM 12340 N N . LEU A 1 48 ? -4.531 -2.363 3.527 1.00 0.00 48 LEU A N 15
ATOM 12341 C CA . LEU A 1 48 ? -4.459 -3.731 4.025 1.00 0.00 48 LEU A CA 15
ATOM 12342 C C . LEU A 1 48 ? -5.676 -4.518 3.549 1.00 0.00 48 LEU A C 15
ATOM 12343 O O . LEU A 1 48 ? -5.542 -5.630 3.039 1.00 0.00 48 LEU A O 15
ATOM 12359 N N . LEU A 1 49 ? -6.863 -3.911 3.676 1.00 0.00 49 LEU A N 15
ATOM 12360 C CA . LEU A 1 49 ? -8.129 -4.483 3.226 1.00 0.00 49 LEU A CA 15
ATOM 12361 C C . LEU A 1 49 ? -8.068 -4.934 1.767 1.00 0.00 49 LEU A C 15
ATOM 12362 O O . LEU A 1 49 ? -8.419 -6.078 1.487 1.00 0.00 49 LEU A O 15
ATOM 12378 N N . GLN A 1 50 ? -7.634 -4.062 0.852 1.00 0.00 50 GLN A N 15
ATOM 12379 C CA . GLN A 1 50 ? -7.559 -4.366 -0.573 1.00 0.00 50 GLN A CA 15
ATOM 12380 C C . GLN A 1 50 ? -6.494 -5.416 -0.849 1.00 0.00 50 GLN A C 15
ATOM 12381 O O . GLN A 1 50 ? -6.755 -6.397 -1.541 1.00 0.00 50 GLN A O 15
ATOM 12395 N N . ALA A 1 51 ? -5.300 -5.174 -0.309 1.00 0.00 51 ALA A N 15
ATOM 12396 C CA . ALA A 1 51 ? -4.115 -6.007 -0.492 1.00 0.00 51 ALA A CA 15
ATOM 12397 C C . ALA A 1 51 ? -4.379 -7.473 -0.138 1.00 0.00 51 ALA A C 15
ATOM 12398 O O . ALA A 1 51 ? -3.811 -8.356 -0.773 1.00 0.00 51 ALA A O 15
ATOM 12405 N N . GLY A 1 52 ? -5.251 -7.733 0.839 1.00 0.00 52 GLY A N 15
ATOM 12406 C CA . GLY A 1 52 ? -5.650 -9.075 1.239 1.00 0.00 52 GLY A CA 15
ATOM 12407 C C . GLY A 1 52 ? -7.077 -9.436 0.845 1.00 0.00 52 GLY A C 15
ATOM 12408 O O . GLY A 1 52 ? -7.594 -10.415 1.380 1.00 0.00 52 GLY A O 15
ATOM 12412 N N . ALA A 1 53 ? -7.757 -8.646 0.003 1.00 0.00 53 ALA A N 15
ATOM 12413 C CA . ALA A 1 53 ? -9.199 -8.742 -0.231 1.00 0.00 53 ALA A CA 15
ATOM 12414 C C . ALA A 1 53 ? -9.592 -10.153 -0.662 1.00 0.00 53 ALA A C 15
ATOM 12415 O O . ALA A 1 53 ? -10.324 -10.840 0.051 1.00 0.00 53 ALA A O 15
ATOM 12422 N N . ALA A 1 54 ? -9.127 -10.534 -1.848 1.00 0.00 54 ALA A N 15
ATOM 12423 C CA . ALA A 1 54 ? -9.245 -11.820 -2.508 1.00 0.00 54 ALA A CA 15
ATOM 12424 C C . ALA A 1 54 ? -8.473 -11.675 -3.819 1.00 0.00 54 ALA A C 15
ATOM 12425 O O . ALA A 1 54 ? -8.342 -10.560 -4.347 1.00 0.00 54 ALA A O 15
ATOM 12432 N N . GLY A 1 55 ? -7.982 -12.776 -4.378 1.00 0.00 55 GLY A N 15
ATOM 12433 C CA . GLY A 1 55 ? -7.270 -12.794 -5.650 1.00 0.00 55 GLY A CA 15
ATOM 12434 C C . GLY A 1 55 ? -5.821 -12.352 -5.506 1.00 0.00 55 GLY A C 15
ATOM 12435 O O . GLY A 1 55 ? -4.933 -13.013 -6.044 1.00 0.00 55 GLY A O 15
ATOM 12439 N N . SER A 1 56 ? -5.582 -11.265 -4.766 1.00 0.00 56 SER A N 15
ATOM 12440 C CA . SER A 1 56 ? -4.259 -10.710 -4.549 1.00 0.00 56 SER A CA 15
ATOM 12441 C C . SER A 1 56 ? -3.303 -11.752 -3.961 1.00 0.00 56 SER A C 15
ATOM 12442 O O . SER A 1 56 ? -3.731 -12.700 -3.285 1.00 0.00 56 SER A O 15
ATOM 12450 N N . GLY A 1 57 ? -2.012 -11.545 -4.210 1.00 0.00 57 GLY A N 15
ATOM 12451 C CA . GLY A 1 57 ? -0.906 -12.421 -3.856 1.00 0.00 57 GLY A CA 15
ATOM 12452 C C . GLY A 1 57 ? 0.178 -11.634 -3.139 1.00 0.00 57 GLY A C 15
ATOM 12453 O O . GLY A 1 57 ? 1.339 -11.696 -3.541 1.00 0.00 57 GLY A O 15
ATOM 12457 N N . CYS A 1 58 ? -0.242 -10.814 -2.180 1.00 0.00 58 CYS A N 15
ATOM 12458 C CA . CYS A 1 58 ? 0.569 -9.829 -1.494 1.00 0.00 58 CYS A CA 15
ATOM 12459 C C . CYS A 1 58 ? 1.104 -10.398 -0.178 1.00 0.00 58 CYS A C 15
ATOM 12460 O O . CYS A 1 58 ? 0.484 -11.269 0.434 1.00 0.00 58 CYS A O 15
ATOM 12467 N N . ASP A 1 59 ? 2.231 -9.850 0.264 1.00 0.00 59 ASP A N 15
ATOM 12468 C CA . ASP A 1 59 ? 2.990 -10.226 1.457 1.00 0.00 59 ASP A CA 15
ATOM 12469 C C . ASP A 1 59 ? 2.177 -9.913 2.718 1.00 0.00 59 ASP A C 15
ATOM 12470 O O . ASP A 1 59 ? 2.156 -8.769 3.155 1.00 0.00 59 ASP A O 15
ATOM 12479 N N . MET A 1 60 ? 1.438 -10.876 3.274 1.00 0.00 60 MET A N 15
ATOM 12480 C CA . MET A 1 60 ? 0.506 -10.643 4.383 1.00 0.00 60 MET A CA 15
ATOM 12481 C C . MET A 1 60 ? 1.047 -11.235 5.681 1.00 0.00 60 MET A C 15
ATOM 12482 O O . MET A 1 60 ? 0.473 -12.187 6.221 1.00 0.00 60 MET A O 15
ATOM 12496 N N . GLU A 1 61 ? 2.150 -10.628 6.142 1.00 0.00 61 GLU A N 15
ATOM 12497 C CA . GLU A 1 61 ? 3.079 -11.129 7.166 1.00 0.00 61 GLU A CA 15
ATOM 12498 C C . GLU A 1 61 ? 3.044 -12.656 7.278 1.00 0.00 61 GLU A C 15
ATOM 12499 O O . GLU A 1 61 ? 3.422 -13.338 6.305 1.00 0.00 61 GLU A O 15
ATOM 12511 N N . TYR A 1 1 ? -14.316 6.952 2.366 1.00 0.00 1 TYR A N 16
ATOM 12512 C CA . TYR A 1 1 ? -12.989 7.459 2.737 1.00 0.00 1 TYR A CA 16
ATOM 12513 C C . TYR A 1 1 ? -11.986 7.047 1.661 1.00 0.00 1 TYR A C 16
ATOM 12514 O O . TYR A 1 1 ? -12.107 5.956 1.097 1.00 0.00 1 TYR A O 16
ATOM 12532 N N . ASN A 1 2 ? -11.015 7.911 1.352 1.00 0.00 2 ASN A N 16
ATOM 12533 C CA . ASN A 1 2 ? -10.008 7.677 0.322 1.00 0.00 2 ASN A CA 16
ATOM 12534 C C . ASN A 1 2 ? -8.650 7.499 0.994 1.00 0.00 2 ASN A C 16
ATOM 12535 O O . ASN A 1 2 ? -8.215 8.429 1.666 1.00 0.00 2 ASN A O 16
ATOM 12546 N N . PRO A 1 3 ? -7.946 6.373 0.786 1.00 0.00 3 PRO A N 16
ATOM 12547 C CA . PRO A 1 3 ? -6.690 6.066 1.473 1.00 0.00 3 PRO A CA 16
ATOM 12548 C C . PRO A 1 3 ? -5.580 7.086 1.220 1.00 0.00 3 PRO A C 16
ATOM 12549 O O . PRO A 1 3 ? -4.684 7.246 2.041 1.00 0.00 3 PRO A O 16
ATOM 12560 N N . GLU A 1 4 ? -5.665 7.806 0.105 1.00 0.00 4 GLU A N 16
ATOM 12561 C CA . GLU A 1 4 ? -4.753 8.867 -0.270 1.00 0.00 4 GLU A CA 16
ATOM 12562 C C . GLU A 1 4 ? -4.736 10.046 0.720 1.00 0.00 4 GLU A C 16
ATOM 12563 O O . GLU A 1 4 ? -3.852 10.892 0.604 1.00 0.00 4 GLU A O 16
ATOM 12575 N N . ASP A 1 5 ? -5.663 10.139 1.679 1.00 0.00 5 ASP A N 16
ATOM 12576 C CA . ASP A 1 5 ? -5.645 11.191 2.706 1.00 0.00 5 ASP A CA 16
ATOM 12577 C C . ASP A 1 5 ? -4.478 10.970 3.681 1.00 0.00 5 ASP A C 16
ATOM 12578 O O . ASP A 1 5 ? -3.829 11.919 4.126 1.00 0.00 5 ASP A O 16
ATOM 12587 N N . ASP A 1 6 ? -4.170 9.702 3.968 1.00 0.00 6 ASP A N 16
ATOM 12588 C CA . ASP A 1 6 ? -3.123 9.239 4.889 1.00 0.00 6 ASP A CA 16
ATOM 12589 C C . ASP A 1 6 ? -1.914 8.717 4.092 1.00 0.00 6 ASP A C 16
ATOM 12590 O O . ASP A 1 6 ? -1.085 7.974 4.620 1.00 0.00 6 ASP A O 16
ATOM 12599 N N . TYR A 1 7 ? -1.818 9.076 2.805 1.00 0.00 7 TYR A N 16
ATOM 12600 C CA . TYR A 1 7 ? -0.653 8.831 1.965 1.00 0.00 7 TYR A CA 16
ATOM 12601 C C . TYR A 1 7 ? 0.549 9.558 2.561 1.00 0.00 7 TYR A C 16
ATOM 12602 O O . TYR A 1 7 ? 0.446 10.757 2.835 1.00 0.00 7 TYR A O 16
ATOM 12620 N N . THR A 1 8 ? 1.680 8.864 2.714 1.00 0.00 8 THR A N 16
ATOM 12621 C CA . THR A 1 8 ? 2.887 9.374 3.366 1.00 0.00 8 THR A CA 16
ATOM 12622 C C . THR A 1 8 ? 4.032 9.563 2.343 1.00 0.00 8 THR A C 16
ATOM 12623 O O . THR A 1 8 ? 4.958 8.750 2.294 1.00 0.00 8 THR A O 16
ATOM 12634 N N . PRO A 1 9 ? 4.019 10.609 1.495 1.00 0.00 9 PRO A N 16
ATOM 12635 C CA . PRO A 1 9 ? 5.004 10.795 0.433 1.00 0.00 9 PRO A CA 16
ATOM 12636 C C . PRO A 1 9 ? 6.440 10.994 0.905 1.00 0.00 9 PRO A C 16
ATOM 12637 O O . PRO A 1 9 ? 7.348 10.827 0.088 1.00 0.00 9 PRO A O 16
ATOM 12648 N N . LEU A 1 10 ? 6.684 11.417 2.151 1.00 0.00 10 LEU A N 16
ATOM 12649 C CA . LEU A 1 10 ? 8.044 11.726 2.579 1.00 0.00 10 LEU A CA 16
ATOM 12650 C C . LEU A 1 10 ? 8.869 10.447 2.544 1.00 0.00 10 LEU A C 16
ATOM 12651 O O . LEU A 1 10 ? 9.999 10.445 2.045 1.00 0.00 10 LEU A O 16
ATOM 12667 N N . THR A 1 11 ? 8.285 9.348 3.008 1.00 0.00 11 THR A N 16
ATOM 12668 C CA . THR A 1 11 ? 8.875 8.025 3.004 1.00 0.00 11 THR A CA 16
ATOM 12669 C C . THR A 1 11 ? 8.463 7.222 1.762 1.00 0.00 11 THR A C 16
ATOM 12670 O O . THR A 1 11 ? 9.270 6.424 1.287 1.00 0.00 11 THR A O 16
ATOM 12681 N N . CYS A 1 12 ? 7.273 7.431 1.177 1.00 0.00 12 CYS A N 16
ATOM 12682 C CA . CYS A 1 12 ? 6.726 6.478 0.209 1.00 0.00 12 CYS A CA 16
ATOM 12683 C C . CYS A 1 12 ? 7.447 6.558 -1.154 1.00 0.00 12 CYS A C 16
ATOM 12684 O O . CYS A 1 12 ? 7.325 7.578 -1.843 1.00 0.00 12 CYS A O 16
ATOM 12691 N N . PRO A 1 13 ? 8.122 5.493 -1.630 1.00 0.00 13 PRO A N 16
ATOM 12692 C CA . PRO A 1 13 ? 8.837 5.474 -2.912 1.00 0.00 13 PRO A CA 16
ATOM 12693 C C . PRO A 1 13 ? 7.935 5.422 -4.168 1.00 0.00 13 PRO A C 16
ATOM 12694 O O . PRO A 1 13 ? 8.406 5.072 -5.256 1.00 0.00 13 PRO A O 16
ATOM 12705 N N . HIS A 1 14 ? 6.632 5.703 -4.056 1.00 0.00 14 HIS A N 16
ATOM 12706 C CA . HIS A 1 14 ? 5.675 5.687 -5.172 1.00 0.00 14 HIS A CA 16
ATOM 12707 C C . HIS A 1 14 ? 4.815 6.943 -5.076 1.00 0.00 14 HIS A C 16
ATOM 12708 O O . HIS A 1 14 ? 4.525 7.417 -3.973 1.00 0.00 14 HIS A O 16
ATOM 12723 N N . THR A 1 15 ? 4.428 7.493 -6.217 1.00 0.00 15 THR A N 16
ATOM 12724 C CA . THR A 1 15 ? 3.666 8.729 -6.350 1.00 0.00 15 THR A CA 16
ATOM 12725 C C . THR A 1 15 ? 2.201 8.487 -5.992 1.00 0.00 15 THR A C 16
ATOM 12726 O O . THR A 1 15 ? 1.742 7.347 -6.024 1.00 0.00 15 THR A O 16
ATOM 12737 N N . ILE A 1 16 ? 1.417 9.544 -5.779 1.00 0.00 16 ILE A N 16
ATOM 12738 C CA . ILE A 1 16 ? -0.037 9.414 -5.672 1.00 0.00 16 ILE A CA 16
ATOM 12739 C C . ILE A 1 16 ? -0.667 8.972 -7.013 1.00 0.00 16 ILE A C 16
ATOM 12740 O O . ILE A 1 16 ? -1.828 8.560 -7.075 1.00 0.00 16 ILE A O 16
ATOM 12756 N N . SER A 1 17 ? 0.092 9.027 -8.113 1.00 0.00 17 SER A N 16
ATOM 12757 C CA . SER A 1 17 ? -0.285 8.402 -9.367 1.00 0.00 17 SER A CA 16
ATOM 12758 C C . SER A 1 17 ? -0.360 6.886 -9.196 1.00 0.00 17 SER A C 16
ATOM 12759 O O . SER A 1 17 ? -1.342 6.302 -9.652 1.00 0.00 17 SER A O 16
ATOM 12767 N N . VAL A 1 18 ? 0.623 6.260 -8.539 1.00 0.00 18 VAL A N 16
ATOM 12768 C CA . VAL A 1 18 ? 0.750 4.804 -8.519 1.00 0.00 18 VAL A CA 16
ATOM 12769 C C . VAL A 1 18 ? 1.172 4.307 -7.138 1.00 0.00 18 VAL A C 16
ATOM 12770 O O . VAL A 1 18 ? 2.187 3.637 -6.972 1.00 0.00 18 VAL A O 16
ATOM 12783 N N . VAL A 1 19 ? 0.427 4.672 -6.110 1.00 0.00 19 VAL A N 16
ATOM 12784 C CA . VAL A 1 19 ? 0.681 4.140 -4.777 1.00 0.00 19 VAL A CA 16
ATOM 12785 C C . VAL A 1 19 ? -0.326 3.048 -4.426 1.00 0.00 19 VAL A C 16
ATOM 12786 O O . VAL A 1 19 ? 0.085 1.998 -3.929 1.00 0.00 19 VAL A O 16
ATOM 12799 N N . TRP A 1 20 ? -1.618 3.246 -4.719 1.00 0.00 20 TRP A N 16
ATOM 12800 C CA . TRP A 1 20 ? -2.642 2.265 -4.395 1.00 0.00 20 TRP A CA 16
ATOM 12801 C C . TRP A 1 20 ? -2.362 0.919 -5.059 1.00 0.00 20 TRP A C 16
ATOM 12802 O O . TRP A 1 20 ? -2.017 -0.030 -4.357 1.00 0.00 20 TRP A O 16
ATOM 12823 N N . TYR A 1 21 ? -2.515 0.808 -6.384 1.00 0.00 21 TYR A N 16
ATOM 12824 C CA . TYR A 1 21 ? -2.322 -0.452 -7.110 1.00 0.00 21 TYR A CA 16
ATOM 12825 C C . TYR A 1 21 ? -0.955 -1.058 -6.785 1.00 0.00 21 TYR A C 16
ATOM 12826 O O . TYR A 1 21 ? -0.835 -2.280 -6.662 1.00 0.00 21 TYR A O 16
ATOM 12844 N N . GLU A 1 22 ? 0.073 -0.229 -6.577 1.00 0.00 22 GLU A N 16
ATOM 12845 C CA . GLU A 1 22 ? 1.429 -0.687 -6.472 1.00 0.00 22 GLU A CA 16
ATOM 12846 C C . GLU A 1 22 ? 1.576 -1.592 -5.238 1.00 0.00 22 GLU A C 16
ATOM 12847 O O . GLU A 1 22 ? 2.321 -2.570 -5.293 1.00 0.00 22 GLU A O 16
ATOM 12859 N N . CYS A 1 23 ? 0.850 -1.259 -4.161 1.00 0.00 23 CYS A N 16
ATOM 12860 C CA . CYS A 1 23 ? 0.858 -1.917 -2.871 1.00 0.00 23 CYS A CA 16
ATOM 12861 C C . CYS A 1 23 ? -0.433 -2.677 -2.600 1.00 0.00 23 CYS A C 16
ATOM 12862 O O . CYS A 1 23 ? -0.529 -3.263 -1.523 1.00 0.00 23 CYS A O 16
ATOM 12869 N N . THR A 1 24 ? -1.394 -2.711 -3.532 1.00 0.00 24 THR A N 16
ATOM 12870 C CA . THR A 1 24 ? -2.647 -3.420 -3.306 1.00 0.00 24 THR A CA 16
ATOM 12871 C C . THR A 1 24 ? -2.978 -4.473 -4.363 1.00 0.00 24 THR A C 16
ATOM 12872 O O . THR A 1 24 ? -3.913 -5.252 -4.174 1.00 0.00 24 THR A O 16
ATOM 12883 N N . GLU A 1 25 ? -2.220 -4.519 -5.460 1.00 0.00 25 GLU A N 16
ATOM 12884 C CA . GLU A 1 25 ? -2.629 -5.239 -6.656 1.00 0.00 25 GLU A CA 16
ATOM 12885 C C . GLU A 1 25 ? -1.421 -5.859 -7.359 1.00 0.00 25 GLU A C 16
ATOM 12886 O O . GLU A 1 25 ? -1.519 -6.966 -7.885 1.00 0.00 25 GLU A O 16
ATOM 12898 N N . ASN A 1 26 ? -0.268 -5.178 -7.366 1.00 0.00 26 ASN A N 16
ATOM 12899 C CA . ASN A 1 26 ? 0.980 -5.770 -7.824 1.00 0.00 26 ASN A CA 16
ATOM 12900 C C . ASN A 1 26 ? 1.537 -6.661 -6.716 1.00 0.00 26 ASN A C 16
ATOM 12901 O O . ASN A 1 26 ? 2.237 -6.170 -5.829 1.00 0.00 26 ASN A O 16
ATOM 12912 N N . THR A 1 27 ? 1.237 -7.956 -6.772 1.00 0.00 27 THR A N 16
ATOM 12913 C CA . THR A 1 27 ? 1.597 -8.975 -5.784 1.00 0.00 27 THR A CA 16
ATOM 12914 C C . THR A 1 27 ? 3.104 -9.041 -5.458 1.00 0.00 27 THR A C 16
ATOM 12915 O O . THR A 1 27 ? 3.467 -9.580 -4.414 1.00 0.00 27 THR A O 16
ATOM 12926 N N . ALA A 1 28 ? 3.971 -8.483 -6.314 1.00 0.00 28 ALA A N 16
ATOM 12927 C CA . ALA A 1 28 ? 5.412 -8.423 -6.096 1.00 0.00 28 ALA A CA 16
ATOM 12928 C C . ALA A 1 28 ? 5.817 -7.450 -4.987 1.00 0.00 28 ALA A C 16
ATOM 12929 O O . ALA A 1 28 ? 6.899 -7.594 -4.412 1.00 0.00 28 ALA A O 16
ATOM 12936 N N . ASN A 1 29 ? 4.976 -6.461 -4.666 1.00 0.00 29 ASN A N 16
ATOM 12937 C CA . ASN A 1 29 ? 5.210 -5.548 -3.544 1.00 0.00 29 ASN A CA 16
ATOM 12938 C C . ASN A 1 29 ? 4.033 -5.586 -2.589 1.00 0.00 29 ASN A C 16
ATOM 12939 O O . ASN A 1 29 ? 4.247 -5.481 -1.388 1.00 0.00 29 ASN A O 16
ATOM 12950 N N . CYS A 1 30 ? 2.810 -5.658 -3.128 1.00 0.00 30 CYS A N 16
ATOM 12951 C CA . CYS A 1 30 ? 1.568 -5.655 -2.380 1.00 0.00 30 CYS A CA 16
ATOM 12952 C C . CYS A 1 30 ? 1.656 -6.601 -1.193 1.00 0.00 30 CYS A C 16
ATOM 12953 O O . CYS A 1 30 ? 1.934 -7.793 -1.337 1.00 0.00 30 CYS A O 16
ATOM 12960 N N . GLY A 1 31 ? 1.436 -6.022 -0.019 1.00 0.00 31 GLY A N 16
ATOM 12961 C CA . GLY A 1 31 ? 1.569 -6.684 1.248 1.00 0.00 31 GLY A CA 16
ATOM 12962 C C . GLY A 1 31 ? 1.472 -5.676 2.381 1.00 0.00 31 GLY A C 16
ATOM 12963 O O . GLY A 1 31 ? 1.435 -4.461 2.144 1.00 0.00 31 GLY A O 16
ATOM 12967 N N . THR A 1 32 ? 1.426 -6.171 3.613 1.00 0.00 32 THR A N 16
ATOM 12968 C CA . THR A 1 32 ? 1.242 -5.341 4.792 1.00 0.00 32 THR A CA 16
ATOM 12969 C C . THR A 1 32 ? 2.359 -4.302 4.930 1.00 0.00 32 THR A C 16
ATOM 12970 O O . THR A 1 32 ? 2.063 -3.117 5.119 1.00 0.00 32 THR A O 16
ATOM 12981 N N . ALA A 1 33 ? 3.625 -4.712 4.783 1.00 0.00 33 ALA A N 16
ATOM 12982 C CA . ALA A 1 33 ? 4.759 -3.800 4.885 1.00 0.00 33 ALA A CA 16
ATOM 12983 C C . ALA A 1 33 ? 4.669 -2.721 3.803 1.00 0.00 33 ALA A C 16
ATOM 12984 O O . ALA A 1 33 ? 4.965 -1.556 4.058 1.00 0.00 33 ALA A O 16
ATOM 12991 N N . CYS A 1 34 ? 4.225 -3.091 2.598 1.00 0.00 34 CYS A N 16
ATOM 12992 C CA . CYS A 1 34 ? 4.039 -2.167 1.487 1.00 0.00 34 CYS A CA 16
ATOM 12993 C C . CYS A 1 34 ? 3.053 -1.072 1.871 1.00 0.00 34 CYS A C 16
ATOM 12994 O O . CYS A 1 34 ? 3.336 0.112 1.658 1.00 0.00 34 CYS A O 16
ATOM 13001 N N . CYS A 1 35 ? 1.897 -1.485 2.397 1.00 0.00 35 CYS A N 16
ATOM 13002 C CA . CYS A 1 35 ? 0.831 -0.595 2.799 1.00 0.00 35 CYS A CA 16
ATOM 13003 C C . CYS A 1 35 ? 1.328 0.387 3.844 1.00 0.00 35 CYS A C 16
ATOM 13004 O O . CYS A 1 35 ? 1.197 1.586 3.630 1.00 0.00 35 CYS A O 16
ATOM 13011 N N . ASP A 1 36 ? 1.895 -0.098 4.947 1.00 0.00 36 ASP A N 16
ATOM 13012 C CA . ASP A 1 36 ? 2.318 0.753 6.064 1.00 0.00 36 ASP A CA 16
ATOM 13013 C C . ASP A 1 36 ? 3.410 1.738 5.644 1.00 0.00 36 ASP A C 16
ATOM 13014 O O . ASP A 1 36 ? 3.363 2.926 5.968 1.00 0.00 36 ASP A O 16
ATOM 13023 N N . SER A 1 37 ? 4.314 1.296 4.770 1.00 0.00 37 SER A N 16
ATOM 13024 C CA . SER A 1 37 ? 5.350 2.138 4.188 1.00 0.00 37 SER A CA 16
ATOM 13025 C C . SER A 1 37 ? 4.798 3.259 3.287 1.00 0.00 37 SER A C 16
ATOM 13026 O O . SER A 1 37 ? 5.574 4.109 2.843 1.00 0.00 37 SER A O 16
ATOM 13034 N N . CYS A 1 38 ? 3.490 3.332 3.004 1.00 0.00 38 CYS A N 16
ATOM 13035 C CA . CYS A 1 38 ? 2.911 4.372 2.167 1.00 0.00 38 CYS A CA 16
ATOM 13036 C C . CYS A 1 38 ? 1.580 4.939 2.662 1.00 0.00 38 CYS A C 16
ATOM 13037 O O . CYS A 1 38 ? 1.173 5.983 2.149 1.00 0.00 38 CYS A O 16
ATOM 13044 N N . PHE A 1 39 ? 0.920 4.324 3.642 1.00 0.00 39 PHE A N 16
ATOM 13045 C CA . PHE A 1 39 ? -0.388 4.715 4.136 1.00 0.00 39 PHE A CA 16
ATOM 13046 C C . PHE A 1 39 ? -0.473 4.404 5.619 1.00 0.00 39 PHE A C 16
ATOM 13047 O O . PHE A 1 39 ? -0.168 3.281 6.029 1.00 0.00 39 PHE A O 16
ATOM 13064 N N . GLU A 1 40 ? -0.995 5.352 6.388 1.00 0.00 40 GLU A N 16
ATOM 13065 C CA . GLU A 1 40 ? -1.191 5.232 7.829 1.00 0.00 40 GLU A CA 16
ATOM 13066 C C . GLU A 1 40 ? -2.691 5.199 8.146 1.00 0.00 40 GLU A C 16
ATOM 13067 O O . GLU A 1 40 ? -3.524 5.394 7.260 1.00 0.00 40 GLU A O 16
ATOM 13079 N N . LEU A 1 41 ? -3.047 4.969 9.412 1.00 0.00 41 LEU A N 16
ATOM 13080 C CA . LEU A 1 41 ? -4.385 5.195 9.966 1.00 0.00 41 LEU A CA 16
ATOM 13081 C C . LEU A 1 41 ? -5.490 4.528 9.118 1.00 0.00 41 LEU A C 16
ATOM 13082 O O . LEU A 1 41 ? -5.422 3.324 8.836 1.00 0.00 41 LEU A O 16
ATOM 13098 N N . THR A 1 42 ? -6.532 5.262 8.714 1.00 0.00 42 THR A N 16
ATOM 13099 C CA . THR A 1 42 ? -7.621 4.697 7.927 1.00 0.00 42 THR A CA 16
ATOM 13100 C C . THR A 1 42 ? -7.102 4.213 6.566 1.00 0.00 42 THR A C 16
ATOM 13101 O O . THR A 1 42 ? -7.578 3.184 6.067 1.00 0.00 42 THR A O 16
ATOM 13112 N N . GLY A 1 43 ? -6.138 4.929 5.977 1.00 0.00 43 GLY A N 16
ATOM 13113 C CA . GLY A 1 43 ? -5.537 4.607 4.693 1.00 0.00 43 GLY A CA 16
ATOM 13114 C C . GLY A 1 43 ? -4.830 3.268 4.753 1.00 0.00 43 GLY A C 16
ATOM 13115 O O . GLY A 1 43 ? -5.019 2.440 3.858 1.00 0.00 43 GLY A O 16
ATOM 13119 N N . ASN A 1 44 ? -4.090 3.031 5.837 1.00 0.00 44 ASN A N 16
ATOM 13120 C CA . ASN A 1 44 ? -3.415 1.779 6.115 1.00 0.00 44 ASN A CA 16
ATOM 13121 C C . ASN A 1 44 ? -4.447 0.669 6.086 1.00 0.00 44 ASN A C 16
ATOM 13122 O O . ASN A 1 44 ? -4.369 -0.240 5.269 1.00 0.00 44 ASN A O 16
ATOM 13133 N N . THR A 1 45 ? -5.480 0.823 6.909 1.00 0.00 45 THR A N 16
ATOM 13134 C CA . THR A 1 45 ? -6.546 -0.143 7.086 1.00 0.00 45 THR A CA 16
ATOM 13135 C C . THR A 1 45 ? -7.254 -0.477 5.757 1.00 0.00 45 THR A C 16
ATOM 13136 O O . THR A 1 45 ? -7.648 -1.622 5.547 1.00 0.00 45 THR A O 16
ATOM 13147 N N . MET A 1 46 ? -7.467 0.491 4.854 1.00 0.00 46 MET A N 16
ATOM 13148 C CA . MET A 1 46 ? -8.012 0.245 3.517 1.00 0.00 46 MET A CA 16
ATOM 13149 C C . MET A 1 46 ? -7.007 -0.479 2.623 1.00 0.00 46 MET A C 16
ATOM 13150 O O . MET A 1 46 ? -7.401 -1.416 1.931 1.00 0.00 46 MET A O 16
ATOM 13164 N N . CYS A 1 47 ? -5.742 -0.053 2.601 1.00 0.00 47 CYS A N 16
ATOM 13165 C CA . CYS A 1 47 ? -4.706 -0.685 1.791 1.00 0.00 47 CYS A CA 16
ATOM 13166 C C . CYS A 1 47 ? -4.584 -2.156 2.183 1.00 0.00 47 CYS A C 16
ATOM 13167 O O . CYS A 1 47 ? -4.642 -3.034 1.321 1.00 0.00 47 CYS A O 16
ATOM 13174 N N . LEU A 1 48 ? -4.488 -2.422 3.489 1.00 0.00 48 LEU A N 16
ATOM 13175 C CA . LEU A 1 48 ? -4.472 -3.756 4.059 1.00 0.00 48 LEU A CA 16
ATOM 13176 C C . LEU A 1 48 ? -5.693 -4.538 3.596 1.00 0.00 48 LEU A C 16
ATOM 13177 O O . LEU A 1 48 ? -5.526 -5.650 3.099 1.00 0.00 48 LEU A O 16
ATOM 13193 N N . LEU A 1 49 ? -6.886 -3.935 3.674 1.00 0.00 49 LEU A N 16
ATOM 13194 C CA . LEU A 1 49 ? -8.117 -4.548 3.171 1.00 0.00 49 LEU A CA 16
ATOM 13195 C C . LEU A 1 49 ? -7.987 -5.032 1.729 1.00 0.00 49 LEU A C 16
ATOM 13196 O O . LEU A 1 49 ? -8.447 -6.127 1.409 1.00 0.00 49 LEU A O 16
ATOM 13212 N N . GLN A 1 50 ? -7.452 -4.195 0.837 1.00 0.00 50 GLN A N 16
ATOM 13213 C CA . GLN A 1 50 ? -7.400 -4.503 -0.582 1.00 0.00 50 GLN A CA 16
ATOM 13214 C C . GLN A 1 50 ? -6.331 -5.556 -0.862 1.00 0.00 50 GLN A C 16
ATOM 13215 O O . GLN A 1 50 ? -6.618 -6.535 -1.552 1.00 0.00 50 GLN A O 16
ATOM 13229 N N . ALA A 1 51 ? -5.121 -5.373 -0.327 1.00 0.00 51 ALA A N 16
ATOM 13230 C CA . ALA A 1 51 ? -4.012 -6.303 -0.488 1.00 0.00 51 ALA A CA 16
ATOM 13231 C C . ALA A 1 51 ? -4.410 -7.688 0.031 1.00 0.00 51 ALA A C 16
ATOM 13232 O O . ALA A 1 51 ? -4.359 -8.679 -0.706 1.00 0.00 51 ALA A O 16
ATOM 13239 N N . GLY A 1 52 ? -4.889 -7.741 1.272 1.00 0.00 52 GLY A N 16
ATOM 13240 C CA . GLY A 1 52 ? -5.217 -8.951 2.001 1.00 0.00 52 GLY A CA 16
ATOM 13241 C C . GLY A 1 52 ? -6.645 -9.447 1.778 1.00 0.00 52 GLY A C 16
ATOM 13242 O O . GLY A 1 52 ? -7.095 -10.264 2.578 1.00 0.00 52 GLY A O 16
ATOM 13246 N N . ALA A 1 53 ? -7.350 -9.001 0.728 1.00 0.00 53 ALA A N 16
ATOM 13247 C CA . ALA A 1 53 ? -8.782 -9.236 0.512 1.00 0.00 53 ALA A CA 16
ATOM 13248 C C . ALA A 1 53 ? -9.214 -10.674 0.827 1.00 0.00 53 ALA A C 16
ATOM 13249 O O . ALA A 1 53 ? -9.998 -10.889 1.755 1.00 0.00 53 ALA A O 16
ATOM 13256 N N . ALA A 1 54 ? -8.720 -11.658 0.070 1.00 0.00 54 ALA A N 16
ATOM 13257 C CA . ALA A 1 54 ? -8.755 -13.067 0.437 1.00 0.00 54 ALA A CA 16
ATOM 13258 C C . ALA A 1 54 ? -7.809 -13.842 -0.477 1.00 0.00 54 ALA A C 16
ATOM 13259 O O . ALA A 1 54 ? -8.236 -14.355 -1.514 1.00 0.00 54 ALA A O 16
ATOM 13266 N N . GLY A 1 55 ? -6.542 -13.945 -0.086 1.00 0.00 55 GLY A N 16
ATOM 13267 C CA . GLY A 1 55 ? -5.540 -14.820 -0.673 1.00 0.00 55 GLY A CA 16
ATOM 13268 C C . GLY A 1 55 ? -5.439 -14.700 -2.188 1.00 0.00 55 GLY A C 16
ATOM 13269 O O . GLY A 1 55 ? -5.425 -15.728 -2.869 1.00 0.00 55 GLY A O 16
ATOM 13273 N N . SER A 1 56 ? -5.434 -13.474 -2.714 1.00 0.00 56 SER A N 16
ATOM 13274 C CA . SER A 1 56 ? -5.163 -13.208 -4.120 1.00 0.00 56 SER A CA 16
ATOM 13275 C C . SER A 1 56 ? -3.705 -13.587 -4.414 1.00 0.00 56 SER A C 16
ATOM 13276 O O . SER A 1 56 ? -3.427 -14.371 -5.322 1.00 0.00 56 SER A O 16
ATOM 13284 N N . GLY A 1 57 ? -2.763 -13.077 -3.613 1.00 0.00 57 GLY A N 16
ATOM 13285 C CA . GLY A 1 57 ? -1.342 -13.374 -3.757 1.00 0.00 57 GLY A CA 16
ATOM 13286 C C . GLY A 1 57 ? -0.408 -12.348 -3.120 1.00 0.00 57 GLY A C 16
ATOM 13287 O O . GLY A 1 57 ? 0.787 -12.382 -3.409 1.00 0.00 57 GLY A O 16
ATOM 13291 N N . CYS A 1 58 ? -0.908 -11.415 -2.309 1.00 0.00 58 CYS A N 16
ATOM 13292 C CA . CYS A 1 58 ? -0.084 -10.480 -1.548 1.00 0.00 58 CYS A CA 16
ATOM 13293 C C . CYS A 1 58 ? 0.358 -11.120 -0.225 1.00 0.00 58 CYS A C 16
ATOM 13294 O O . CYS A 1 58 ? -0.225 -12.118 0.212 1.00 0.00 58 CYS A O 16
ATOM 13301 N N . ASP A 1 59 ? 1.394 -10.573 0.414 1.00 0.00 59 ASP A N 16
ATOM 13302 C CA . ASP A 1 59 ? 1.941 -11.106 1.667 1.00 0.00 59 ASP A CA 16
ATOM 13303 C C . ASP A 1 59 ? 1.366 -10.293 2.819 1.00 0.00 59 ASP A C 16
ATOM 13304 O O . ASP A 1 59 ? 1.507 -9.073 2.867 1.00 0.00 59 ASP A O 16
ATOM 13313 N N . MET A 1 60 ? 0.608 -10.916 3.708 1.00 0.00 60 MET A N 16
ATOM 13314 C CA . MET A 1 60 ? -0.213 -10.218 4.689 1.00 0.00 60 MET A CA 16
ATOM 13315 C C . MET A 1 60 ? 0.558 -9.692 5.906 1.00 0.00 60 MET A C 16
ATOM 13316 O O . MET A 1 60 ? -0.088 -9.356 6.904 1.00 0.00 60 MET A O 16
ATOM 13330 N N . GLU A 1 61 ? 1.882 -9.526 5.821 1.00 0.00 61 GLU A N 16
ATOM 13331 C CA . GLU A 1 61 ? 2.866 -9.182 6.858 1.00 0.00 61 GLU A CA 16
ATOM 13332 C C . GLU A 1 61 ? 4.261 -9.466 6.324 1.00 0.00 61 GLU A C 16
ATOM 13333 O O . GLU A 1 61 ? 5.168 -9.746 7.132 1.00 0.00 61 GLU A O 16
ATOM 13345 N N . TYR A 1 1 ? -13.619 8.995 2.074 1.00 0.00 1 TYR A N 17
ATOM 13346 C CA . TYR A 1 1 ? -12.360 8.663 2.737 1.00 0.00 1 TYR A CA 17
ATOM 13347 C C . TYR A 1 1 ? -11.178 8.860 1.794 1.00 0.00 1 TYR A C 17
ATOM 13348 O O . TYR A 1 1 ? -10.457 9.843 1.936 1.00 0.00 1 TYR A O 17
ATOM 13366 N N . ASN A 1 2 ? -11.016 7.962 0.812 1.00 0.00 2 ASN A N 17
ATOM 13367 C CA . ASN A 1 2 ? -9.822 7.727 -0.000 1.00 0.00 2 ASN A CA 17
ATOM 13368 C C . ASN A 1 2 ? -8.565 7.444 0.827 1.00 0.00 2 ASN A C 17
ATOM 13369 O O . ASN A 1 2 ? -8.121 8.317 1.561 1.00 0.00 2 ASN A O 17
ATOM 13380 N N . PRO A 1 3 ? -7.933 6.270 0.675 1.00 0.00 3 PRO A N 17
ATOM 13381 C CA . PRO A 1 3 ? -6.656 5.975 1.313 1.00 0.00 3 PRO A CA 17
ATOM 13382 C C . PRO A 1 3 ? -5.571 7.026 1.004 1.00 0.00 3 PRO A C 17
ATOM 13383 O O . PRO A 1 3 ? -4.629 7.201 1.775 1.00 0.00 3 PRO A O 17
ATOM 13394 N N . GLU A 1 4 ? -5.698 7.755 -0.107 1.00 0.00 4 GLU A N 17
ATOM 13395 C CA . GLU A 1 4 ? -4.779 8.822 -0.475 1.00 0.00 4 GLU A CA 17
ATOM 13396 C C . GLU A 1 4 ? -4.738 9.961 0.550 1.00 0.00 4 GLU A C 17
ATOM 13397 O O . GLU A 1 4 ? -3.752 10.697 0.554 1.00 0.00 4 GLU A O 17
ATOM 13409 N N . ASP A 1 5 ? -5.742 10.122 1.424 1.00 0.00 5 ASP A N 17
ATOM 13410 C CA . ASP A 1 5 ? -5.636 11.061 2.555 1.00 0.00 5 ASP A CA 17
ATOM 13411 C C . ASP A 1 5 ? -4.391 10.804 3.413 1.00 0.00 5 ASP A C 17
ATOM 13412 O O . ASP A 1 5 ? -3.768 11.739 3.913 1.00 0.00 5 ASP A O 17
ATOM 13421 N N . ASP A 1 6 ? -4.012 9.539 3.573 1.00 0.00 6 ASP A N 17
ATOM 13422 C CA . ASP A 1 6 ? -2.990 9.073 4.517 1.00 0.00 6 ASP A CA 17
ATOM 13423 C C . ASP A 1 6 ? -1.749 8.611 3.773 1.00 0.00 6 ASP A C 17
ATOM 13424 O O . ASP A 1 6 ? -0.877 7.990 4.380 1.00 0.00 6 ASP A O 17
ATOM 13433 N N . TYR A 1 7 ? -1.669 8.913 2.475 1.00 0.00 7 TYR A N 17
ATOM 13434 C CA . TYR A 1 7 ? -0.519 8.676 1.626 1.00 0.00 7 TYR A CA 17
ATOM 13435 C C . TYR A 1 7 ? 0.685 9.402 2.223 1.00 0.00 7 TYR A C 17
ATOM 13436 O O . TYR A 1 7 ? 0.597 10.602 2.514 1.00 0.00 7 TYR A O 17
ATOM 13454 N N . THR A 1 8 ? 1.800 8.697 2.390 1.00 0.00 8 THR A N 17
ATOM 13455 C CA . THR A 1 8 ? 2.986 9.180 3.085 1.00 0.00 8 THR A CA 17
ATOM 13456 C C . THR A 1 8 ? 4.176 9.294 2.111 1.00 0.00 8 THR A C 17
ATOM 13457 O O . THR A 1 8 ? 5.065 8.442 2.107 1.00 0.00 8 THR A O 17
ATOM 13468 N N . PRO A 1 9 ? 4.275 10.331 1.260 1.00 0.00 9 PRO A N 17
ATOM 13469 C CA . PRO A 1 9 ? 5.349 10.408 0.272 1.00 0.00 9 PRO A CA 17
ATOM 13470 C C . PRO A 1 9 ? 6.738 10.574 0.893 1.00 0.00 9 PRO A C 17
ATOM 13471 O O . PRO A 1 9 ? 7.731 10.360 0.196 1.00 0.00 9 PRO A O 17
ATOM 13482 N N . LEU A 1 10 ? 6.833 10.953 2.172 1.00 0.00 10 LEU A N 17
ATOM 13483 C CA . LEU A 1 10 ? 8.070 11.069 2.934 1.00 0.00 10 LEU A CA 17
ATOM 13484 C C . LEU A 1 10 ? 8.829 9.745 3.015 1.00 0.00 10 LEU A C 17
ATOM 13485 O O . LEU A 1 10 ? 10.052 9.748 3.217 1.00 0.00 10 LEU A O 17
ATOM 13501 N N . THR A 1 11 ? 8.120 8.630 2.865 1.00 0.00 11 THR A N 17
ATOM 13502 C CA . THR A 1 11 ? 8.652 7.286 3.020 1.00 0.00 11 THR A CA 17
ATOM 13503 C C . THR A 1 11 ? 8.184 6.356 1.881 1.00 0.00 11 THR A C 17
ATOM 13504 O O . THR A 1 11 ? 8.797 5.304 1.686 1.00 0.00 11 THR A O 17
ATOM 13515 N N . CYS A 1 12 ? 7.175 6.738 1.078 1.00 0.00 12 CYS A N 17
ATOM 13516 C CA . CYS A 1 12 ? 6.588 5.865 0.068 1.00 0.00 12 CYS A CA 17
ATOM 13517 C C . CYS A 1 12 ? 7.356 5.953 -1.264 1.00 0.00 12 CYS A C 17
ATOM 13518 O O . CYS A 1 12 ? 7.384 7.025 -1.881 1.00 0.00 12 CYS A O 17
ATOM 13525 N N . PRO A 1 13 ? 7.907 4.843 -1.793 1.00 0.00 13 PRO A N 17
ATOM 13526 C CA . PRO A 1 13 ? 8.620 4.833 -3.072 1.00 0.00 13 PRO A CA 17
ATOM 13527 C C . PRO A 1 13 ? 7.764 5.071 -4.335 1.00 0.00 13 PRO A C 17
ATOM 13528 O O . PRO A 1 13 ? 8.313 5.007 -5.436 1.00 0.00 13 PRO A O 17
ATOM 13539 N N . HIS A 1 14 ? 6.449 5.302 -4.253 1.00 0.00 14 HIS A N 17
ATOM 13540 C CA . HIS A 1 14 ? 5.543 5.343 -5.417 1.00 0.00 14 HIS A CA 17
ATOM 13541 C C . HIS A 1 14 ? 4.740 6.637 -5.348 1.00 0.00 14 HIS A C 17
ATOM 13542 O O . HIS A 1 14 ? 4.420 7.090 -4.244 1.00 0.00 14 HIS A O 17
ATOM 13557 N N . THR A 1 15 ? 4.425 7.249 -6.486 1.00 0.00 15 THR A N 17
ATOM 13558 C CA . THR A 1 15 ? 3.728 8.531 -6.524 1.00 0.00 15 THR A CA 17
ATOM 13559 C C . THR A 1 15 ? 2.244 8.334 -6.220 1.00 0.00 15 THR A C 17
ATOM 13560 O O . THR A 1 15 ? 1.720 7.233 -6.389 1.00 0.00 15 THR A O 17
ATOM 13571 N N . ILE A 1 16 ? 1.524 9.406 -5.871 1.00 0.00 16 ILE A N 17
ATOM 13572 C CA . ILE A 1 16 ? 0.073 9.349 -5.675 1.00 0.00 16 ILE A CA 17
ATOM 13573 C C . ILE A 1 16 ? -0.668 8.973 -6.980 1.00 0.00 16 ILE A C 17
ATOM 13574 O O . ILE A 1 16 ? -1.841 8.602 -6.965 1.00 0.00 16 ILE A O 17
ATOM 13590 N N . SER A 1 17 ? 0.021 9.033 -8.126 1.00 0.00 17 SER A N 17
ATOM 13591 C CA . SER A 1 17 ? -0.496 8.579 -9.405 1.00 0.00 17 SER A CA 17
ATOM 13592 C C . SER A 1 17 ? -0.749 7.070 -9.353 1.00 0.00 17 SER A C 17
ATOM 13593 O O . SER A 1 17 ? -1.794 6.618 -9.819 1.00 0.00 17 SER A O 17
ATOM 13601 N N . VAL A 1 18 ? 0.180 6.305 -8.777 1.00 0.00 18 VAL A N 17
ATOM 13602 C CA . VAL A 1 18 ? 0.235 4.850 -8.864 1.00 0.00 18 VAL A CA 17
ATOM 13603 C C . VAL A 1 18 ? 0.687 4.306 -7.508 1.00 0.00 18 VAL A C 17
ATOM 13604 O O . VAL A 1 18 ? 1.629 3.531 -7.415 1.00 0.00 18 VAL A O 17
ATOM 13617 N N . VAL A 1 19 ? 0.071 4.743 -6.418 1.00 0.00 19 VAL A N 17
ATOM 13618 C CA . VAL A 1 19 ? 0.326 4.134 -5.116 1.00 0.00 19 VAL A CA 17
ATOM 13619 C C . VAL A 1 19 ? -0.752 3.096 -4.800 1.00 0.00 19 VAL A C 17
ATOM 13620 O O . VAL A 1 19 ? -0.401 2.001 -4.369 1.00 0.00 19 VAL A O 17
ATOM 13633 N N . TRP A 1 20 ? -2.040 3.375 -5.044 1.00 0.00 20 TRP A N 17
ATOM 13634 C CA . TRP A 1 20 ? -3.096 2.449 -4.646 1.00 0.00 20 TRP A CA 17
ATOM 13635 C C . TRP A 1 20 ? -2.952 1.078 -5.305 1.00 0.00 20 TRP A C 17
ATOM 13636 O O . TRP A 1 20 ? -2.726 0.100 -4.592 1.00 0.00 20 TRP A O 17
ATOM 13657 N N . TYR A 1 21 ? -3.048 0.996 -6.640 1.00 0.00 21 TYR A N 17
ATOM 13658 C CA . TYR A 1 21 ? -2.831 -0.244 -7.392 1.00 0.00 21 TYR A CA 17
ATOM 13659 C C . TYR A 1 21 ? -1.562 -0.916 -6.899 1.00 0.00 21 TYR A C 17
ATOM 13660 O O . TYR A 1 21 ? -1.535 -2.109 -6.623 1.00 0.00 21 TYR A O 17
ATOM 13678 N N . GLU A 1 22 ? -0.495 -0.137 -6.779 1.00 0.00 22 GLU A N 17
ATOM 13679 C CA . GLU A 1 22 ? 0.831 -0.662 -6.629 1.00 0.00 22 GLU A CA 17
ATOM 13680 C C . GLU A 1 22 ? 0.853 -1.409 -5.278 1.00 0.00 22 GLU A C 17
ATOM 13681 O O . GLU A 1 22 ? 1.310 -2.541 -5.207 1.00 0.00 22 GLU A O 17
ATOM 13693 N N . CYS A 1 23 ? 0.269 -0.851 -4.217 1.00 0.00 23 CYS A N 17
ATOM 13694 C CA . CYS A 1 23 ? 0.437 -1.352 -2.868 1.00 0.00 23 CYS A CA 17
ATOM 13695 C C . CYS A 1 23 ? -0.656 -2.349 -2.535 1.00 0.00 23 CYS A C 17
ATOM 13696 O O . CYS A 1 23 ? -0.694 -2.864 -1.418 1.00 0.00 23 CYS A O 17
ATOM 13703 N N . THR A 1 24 ? -1.549 -2.613 -3.488 1.00 0.00 24 THR A N 17
ATOM 13704 C CA . THR A 1 24 ? -2.684 -3.470 -3.280 1.00 0.00 24 THR A CA 17
ATOM 13705 C C . THR A 1 24 ? -2.808 -4.508 -4.403 1.00 0.00 24 THR A C 17
ATOM 13706 O O . THR A 1 24 ? -3.821 -5.196 -4.461 1.00 0.00 24 THR A O 17
ATOM 13717 N N . GLU A 1 25 ? -1.822 -4.633 -5.303 1.00 0.00 25 GLU A N 17
ATOM 13718 C CA . GLU A 1 25 ? -1.945 -5.475 -6.493 1.00 0.00 25 GLU A CA 17
ATOM 13719 C C . GLU A 1 25 ? -0.613 -5.784 -7.189 1.00 0.00 25 GLU A C 17
ATOM 13720 O O . GLU A 1 25 ? -0.465 -6.819 -7.848 1.00 0.00 25 GLU A O 17
ATOM 13732 N N . ASN A 1 26 ? 0.359 -4.872 -7.100 1.00 0.00 26 ASN A N 17
ATOM 13733 C CA . ASN A 1 26 ? 1.709 -5.104 -7.622 1.00 0.00 26 ASN A CA 17
ATOM 13734 C C . ASN A 1 26 ? 2.481 -5.993 -6.648 1.00 0.00 26 ASN A C 17
ATOM 13735 O O . ASN A 1 26 ? 3.239 -5.505 -5.798 1.00 0.00 26 ASN A O 17
ATOM 13746 N N . THR A 1 27 ? 2.291 -7.306 -6.769 1.00 0.00 27 THR A N 17
ATOM 13747 C CA . THR A 1 27 ? 2.879 -8.324 -5.903 1.00 0.00 27 THR A CA 17
ATOM 13748 C C . THR A 1 27 ? 4.405 -8.203 -5.786 1.00 0.00 27 THR A C 17
ATOM 13749 O O . THR A 1 27 ? 4.967 -8.634 -4.780 1.00 0.00 27 THR A O 17
ATOM 13760 N N . ALA A 1 28 ? 5.075 -7.557 -6.749 1.00 0.00 28 ALA A N 17
ATOM 13761 C CA . ALA A 1 28 ? 6.495 -7.220 -6.724 1.00 0.00 28 ALA A CA 17
ATOM 13762 C C . ALA A 1 28 ? 6.913 -6.436 -5.473 1.00 0.00 28 ALA A C 17
ATOM 13763 O O . ALA A 1 28 ? 8.110 -6.337 -5.193 1.00 0.00 28 ALA A O 17
ATOM 13770 N N . ASN A 1 29 ? 5.972 -5.841 -4.726 1.00 0.00 29 ASN A N 17
ATOM 13771 C CA . ASN A 1 29 ? 6.262 -5.362 -3.370 1.00 0.00 29 ASN A CA 17
ATOM 13772 C C . ASN A 1 29 ? 5.044 -5.311 -2.437 1.00 0.00 29 ASN A C 17
ATOM 13773 O O . ASN A 1 29 ? 5.248 -5.109 -1.243 1.00 0.00 29 ASN A O 17
ATOM 13784 N N . CYS A 1 30 ? 3.802 -5.452 -2.924 1.00 0.00 30 CYS A N 17
ATOM 13785 C CA . CYS A 1 30 ? 2.625 -5.193 -2.096 1.00 0.00 30 CYS A CA 17
ATOM 13786 C C . CYS A 1 30 ? 2.406 -6.239 -1.003 1.00 0.00 30 CYS A C 17
ATOM 13787 O O . CYS A 1 30 ? 2.843 -7.388 -1.134 1.00 0.00 30 CYS A O 17
ATOM 13794 N N . GLY A 1 31 ? 1.667 -5.847 0.038 1.00 0.00 31 GLY A N 17
ATOM 13795 C CA . GLY A 1 31 ? 1.455 -6.609 1.259 1.00 0.00 31 GLY A CA 17
ATOM 13796 C C . GLY A 1 31 ? 1.431 -5.677 2.466 1.00 0.00 31 GLY A C 17
ATOM 13797 O O . GLY A 1 31 ? 1.449 -4.453 2.301 1.00 0.00 31 GLY A O 17
ATOM 13801 N N . THR A 1 32 ? 1.375 -6.242 3.670 1.00 0.00 32 THR A N 17
ATOM 13802 C CA . THR A 1 32 ? 1.248 -5.498 4.919 1.00 0.00 32 THR A CA 17
ATOM 13803 C C . THR A 1 32 ? 2.342 -4.435 5.058 1.00 0.00 32 THR A C 17
ATOM 13804 O O . THR A 1 32 ? 2.031 -3.273 5.329 1.00 0.00 32 THR A O 17
ATOM 13815 N N . ALA A 1 33 ? 3.609 -4.807 4.849 1.00 0.00 33 ALA A N 17
ATOM 13816 C CA . ALA A 1 33 ? 4.711 -3.866 4.969 1.00 0.00 33 ALA A CA 17
ATOM 13817 C C . ALA A 1 33 ? 4.648 -2.801 3.878 1.00 0.00 33 ALA A C 17
ATOM 13818 O O . ALA A 1 33 ? 5.037 -1.668 4.135 1.00 0.00 33 ALA A O 17
ATOM 13825 N N . CYS A 1 34 ? 4.140 -3.118 2.678 1.00 0.00 34 CYS A N 17
ATOM 13826 C CA . CYS A 1 34 ? 3.895 -2.079 1.682 1.00 0.00 34 CYS A CA 17
ATOM 13827 C C . CYS A 1 34 ? 2.916 -1.059 2.243 1.00 0.00 34 CYS A C 17
ATOM 13828 O O . CYS A 1 34 ? 3.199 0.137 2.162 1.00 0.00 34 CYS A O 17
ATOM 13835 N N . CYS A 1 35 ? 1.773 -1.527 2.761 1.00 0.00 35 CYS A N 17
ATOM 13836 C CA . CYS A 1 35 ? 0.728 -0.659 3.274 1.00 0.00 35 CYS A CA 17
ATOM 13837 C C . CYS A 1 35 ? 1.318 0.268 4.325 1.00 0.00 35 CYS A C 17
ATOM 13838 O O . CYS A 1 35 ? 1.219 1.479 4.161 1.00 0.00 35 CYS A O 17
ATOM 13845 N N . ASP A 1 36 ? 1.979 -0.263 5.353 1.00 0.00 36 ASP A N 17
ATOM 13846 C CA . ASP A 1 36 ? 2.584 0.563 6.400 1.00 0.00 36 ASP A CA 17
ATOM 13847 C C . ASP A 1 36 ? 3.669 1.493 5.856 1.00 0.00 36 ASP A C 17
ATOM 13848 O O . ASP A 1 36 ? 3.836 2.592 6.386 1.00 0.00 36 ASP A O 17
ATOM 13857 N N . SER A 1 37 ? 4.379 1.107 4.795 1.00 0.00 37 SER A N 17
ATOM 13858 C CA . SER A 1 37 ? 5.372 1.934 4.124 1.00 0.00 37 SER A CA 17
ATOM 13859 C C . SER A 1 37 ? 4.785 2.916 3.102 1.00 0.00 37 SER A C 17
ATOM 13860 O O . SER A 1 37 ? 5.566 3.639 2.481 1.00 0.00 37 SER A O 17
ATOM 13868 N N . CYS A 1 38 ? 3.464 3.026 2.910 1.00 0.00 38 CYS A N 17
ATOM 13869 C CA . CYS A 1 38 ? 2.877 4.026 2.021 1.00 0.00 38 CYS A CA 17
ATOM 13870 C C . CYS A 1 38 ? 1.596 4.675 2.537 1.00 0.00 38 CYS A C 17
ATOM 13871 O O . CYS A 1 38 ? 1.137 5.636 1.914 1.00 0.00 38 CYS A O 17
ATOM 13878 N N . PHE A 1 39 ? 1.026 4.179 3.633 1.00 0.00 39 PHE A N 17
ATOM 13879 C CA . PHE A 1 39 ? -0.274 4.570 4.124 1.00 0.00 39 PHE A CA 17
ATOM 13880 C C . PHE A 1 39 ? -0.318 4.401 5.632 1.00 0.00 39 PHE A C 17
ATOM 13881 O O . PHE A 1 39 ? 0.107 3.371 6.167 1.00 0.00 39 PHE A O 17
ATOM 13898 N N . GLU A 1 40 ? -0.924 5.375 6.301 1.00 0.00 40 GLU A N 17
ATOM 13899 C CA . GLU A 1 40 ? -1.140 5.367 7.739 1.00 0.00 40 GLU A CA 17
ATOM 13900 C C . GLU A 1 40 ? -2.640 5.388 7.997 1.00 0.00 40 GLU A C 17
ATOM 13901 O O . GLU A 1 40 ? -3.465 5.503 7.095 1.00 0.00 40 GLU A O 17
ATOM 13913 N N . LEU A 1 41 ? -2.977 5.428 9.271 1.00 0.00 41 LEU A N 17
ATOM 13914 C CA . LEU A 1 41 ? -4.259 5.793 9.866 1.00 0.00 41 LEU A CA 17
ATOM 13915 C C . LEU A 1 41 ? -5.354 4.824 9.454 1.00 0.00 41 LEU A C 17
ATOM 13916 O O . LEU A 1 41 ? -5.104 3.639 9.238 1.00 0.00 41 LEU A O 17
ATOM 13932 N N . THR A 1 42 ? -6.564 5.344 9.259 1.00 0.00 42 THR A N 17
ATOM 13933 C CA . THR A 1 42 ? -7.622 4.582 8.624 1.00 0.00 42 THR A CA 17
ATOM 13934 C C . THR A 1 42 ? -7.282 4.208 7.163 1.00 0.00 42 THR A C 17
ATOM 13935 O O . THR A 1 42 ? -7.810 3.223 6.637 1.00 0.00 42 THR A O 17
ATOM 13946 N N . GLY A 1 43 ? -6.398 4.961 6.509 1.00 0.00 43 GLY A N 17
ATOM 13947 C CA . GLY A 1 43 ? -5.774 4.649 5.236 1.00 0.00 43 GLY A CA 17
ATOM 13948 C C . GLY A 1 43 ? -5.132 3.276 5.221 1.00 0.00 43 GLY A C 17
ATOM 13949 O O . GLY A 1 43 ? -5.448 2.438 4.374 1.00 0.00 43 GLY A O 17
ATOM 13953 N N . ASN A 1 44 ? -4.261 3.030 6.196 1.00 0.00 44 ASN A N 17
ATOM 13954 C CA . ASN A 1 44 ? -3.533 1.794 6.387 1.00 0.00 44 ASN A CA 17
ATOM 13955 C C . ASN A 1 44 ? -4.532 0.652 6.452 1.00 0.00 44 ASN A C 17
ATOM 13956 O O . ASN A 1 44 ? -4.380 -0.339 5.739 1.00 0.00 44 ASN A O 17
ATOM 13967 N N . THR A 1 45 ? -5.607 0.839 7.221 1.00 0.00 45 THR A N 17
ATOM 13968 C CA . THR A 1 45 ? -6.694 -0.114 7.316 1.00 0.00 45 THR A CA 17
ATOM 13969 C C . THR A 1 45 ? -7.319 -0.381 5.937 1.00 0.00 45 THR A C 17
ATOM 13970 O O . THR A 1 45 ? -7.532 -1.543 5.587 1.00 0.00 45 THR A O 17
ATOM 13981 N N . MET A 1 46 ? -7.601 0.659 5.136 1.00 0.00 46 MET A N 17
ATOM 13982 C CA . MET A 1 46 ? -8.143 0.484 3.788 1.00 0.00 46 MET A CA 17
ATOM 13983 C C . MET A 1 46 ? -7.158 -0.269 2.887 1.00 0.00 46 MET A C 17
ATOM 13984 O O . MET A 1 46 ? -7.595 -1.144 2.132 1.00 0.00 46 MET A O 17
ATOM 13998 N N . CYS A 1 47 ? -5.857 0.027 2.956 1.00 0.00 47 CYS A N 17
ATOM 13999 C CA . CYS A 1 47 ? -4.839 -0.667 2.178 1.00 0.00 47 CYS A CA 17
ATOM 14000 C C . CYS A 1 47 ? -4.831 -2.149 2.533 1.00 0.00 47 CYS A C 17
ATOM 14001 O O . CYS A 1 47 ? -4.952 -2.982 1.637 1.00 0.00 47 CYS A O 17
ATOM 14008 N N . LEU A 1 48 ? -4.746 -2.481 3.825 1.00 0.00 48 LEU A N 17
ATOM 14009 C CA . LEU A 1 48 ? -4.738 -3.854 4.308 1.00 0.00 48 LEU A CA 17
ATOM 14010 C C . LEU A 1 48 ? -5.987 -4.601 3.846 1.00 0.00 48 LEU A C 17
ATOM 14011 O O . LEU A 1 48 ? -5.868 -5.728 3.368 1.00 0.00 48 LEU A O 17
ATOM 14027 N N . LEU A 1 49 ? -7.157 -3.961 3.938 1.00 0.00 49 LEU A N 17
ATOM 14028 C CA . LEU A 1 49 ? -8.419 -4.479 3.416 1.00 0.00 49 LEU A CA 17
ATOM 14029 C C . LEU A 1 49 ? -8.257 -4.910 1.959 1.00 0.00 49 LEU A C 17
ATOM 14030 O O . LEU A 1 49 ? -8.598 -6.041 1.622 1.00 0.00 49 LEU A O 17
ATOM 14046 N N . GLN A 1 50 ? -7.755 -4.020 1.096 1.00 0.00 50 GLN A N 17
ATOM 14047 C CA . GLN A 1 50 ? -7.650 -4.287 -0.333 1.00 0.00 50 GLN A CA 17
ATOM 14048 C C . GLN A 1 50 ? -6.571 -5.330 -0.624 1.00 0.00 50 GLN A C 17
ATOM 14049 O O . GLN A 1 50 ? -6.855 -6.302 -1.312 1.00 0.00 50 GLN A O 17
ATOM 14063 N N . ALA A 1 51 ? -5.364 -5.192 -0.065 1.00 0.00 51 ALA A N 17
ATOM 14064 C CA . ALA A 1 51 ? -4.297 -6.186 -0.193 1.00 0.00 51 ALA A CA 17
ATOM 14065 C C . ALA A 1 51 ? -4.739 -7.569 0.344 1.00 0.00 51 ALA A C 17
ATOM 14066 O O . ALA A 1 51 ? -4.110 -8.579 0.033 1.00 0.00 51 ALA A O 17
ATOM 14073 N N . GLY A 1 52 ? -5.824 -7.637 1.126 1.00 0.00 52 GLY A N 17
ATOM 14074 C CA . GLY A 1 52 ? -6.447 -8.847 1.644 1.00 0.00 52 GLY A CA 17
ATOM 14075 C C . GLY A 1 52 ? -7.725 -9.268 0.899 1.00 0.00 52 GLY A C 17
ATOM 14076 O O . GLY A 1 52 ? -8.371 -10.238 1.305 1.00 0.00 52 GLY A O 17
ATOM 14080 N N . ALA A 1 53 ? -8.119 -8.585 -0.180 1.00 0.00 53 ALA A N 17
ATOM 14081 C CA . ALA A 1 53 ? -9.357 -8.786 -0.911 1.00 0.00 53 ALA A CA 17
ATOM 14082 C C . ALA A 1 53 ? -9.035 -9.491 -2.222 1.00 0.00 53 ALA A C 17
ATOM 14083 O O . ALA A 1 53 ? -8.526 -8.894 -3.166 1.00 0.00 53 ALA A O 17
ATOM 14090 N N . ALA A 1 54 ? -9.330 -10.787 -2.248 1.00 0.00 54 ALA A N 17
ATOM 14091 C CA . ALA A 1 54 ? -9.327 -11.690 -3.387 1.00 0.00 54 ALA A CA 17
ATOM 14092 C C . ALA A 1 54 ? -9.784 -10.961 -4.646 1.00 0.00 54 ALA A C 17
ATOM 14093 O O . ALA A 1 54 ? -10.946 -10.583 -4.789 1.00 0.00 54 ALA A O 17
ATOM 14100 N N . GLY A 1 55 ? -8.815 -10.718 -5.506 1.00 0.00 55 GLY A N 17
ATOM 14101 C CA . GLY A 1 55 ? -8.868 -9.834 -6.660 1.00 0.00 55 GLY A CA 17
ATOM 14102 C C . GLY A 1 55 ? -7.539 -9.095 -6.756 1.00 0.00 55 GLY A C 17
ATOM 14103 O O . GLY A 1 55 ? -6.971 -8.994 -7.838 1.00 0.00 55 GLY A O 17
ATOM 14107 N N . SER A 1 56 ? -7.013 -8.663 -5.610 1.00 0.00 56 SER A N 17
ATOM 14108 C CA . SER A 1 56 ? -5.691 -8.094 -5.441 1.00 0.00 56 SER A CA 17
ATOM 14109 C C . SER A 1 56 ? -4.585 -9.139 -5.667 1.00 0.00 56 SER A C 17
ATOM 14110 O O . SER A 1 56 ? -4.188 -9.361 -6.807 1.00 0.00 56 SER A O 17
ATOM 14118 N N . GLY A 1 57 ? -4.106 -9.817 -4.617 1.00 0.00 57 GLY A N 17
ATOM 14119 C CA . GLY A 1 57 ? -2.857 -10.566 -4.660 1.00 0.00 57 GLY A CA 17
ATOM 14120 C C . GLY A 1 57 ? -1.782 -9.701 -4.034 1.00 0.00 57 GLY A C 17
ATOM 14121 O O . GLY A 1 57 ? -1.338 -8.765 -4.686 1.00 0.00 57 GLY A O 17
ATOM 14125 N N . CYS A 1 58 ? -1.407 -9.973 -2.778 1.00 0.00 58 CYS A N 17
ATOM 14126 C CA . CYS A 1 58 ? -0.310 -9.327 -2.059 1.00 0.00 58 CYS A CA 17
ATOM 14127 C C . CYS A 1 58 ? 0.251 -10.263 -0.979 1.00 0.00 58 CYS A C 17
ATOM 14128 O O . CYS A 1 58 ? -0.336 -11.309 -0.695 1.00 0.00 58 CYS A O 17
ATOM 14135 N N . ASP A 1 59 ? 1.377 -9.880 -0.369 1.00 0.00 59 ASP A N 17
ATOM 14136 C CA . ASP A 1 59 ? 2.090 -10.646 0.651 1.00 0.00 59 ASP A CA 17
ATOM 14137 C C . ASP A 1 59 ? 1.603 -10.225 2.036 1.00 0.00 59 ASP A C 17
ATOM 14138 O O . ASP A 1 59 ? 2.156 -9.315 2.658 1.00 0.00 59 ASP A O 17
ATOM 14147 N N . MET A 1 60 ? 0.506 -10.829 2.487 1.00 0.00 60 MET A N 17
ATOM 14148 C CA . MET A 1 60 ? -0.094 -10.535 3.784 1.00 0.00 60 MET A CA 17
ATOM 14149 C C . MET A 1 60 ? 0.823 -11.039 4.903 1.00 0.00 60 MET A C 17
ATOM 14150 O O . MET A 1 60 ? 1.221 -12.213 4.910 1.00 0.00 60 MET A O 17
ATOM 14164 N N . GLU A 1 61 ? 1.125 -10.172 5.865 1.00 0.00 61 GLU A N 17
ATOM 14165 C CA . GLU A 1 61 ? 1.831 -10.464 7.104 1.00 0.00 61 GLU A CA 17
ATOM 14166 C C . GLU A 1 61 ? 1.056 -9.789 8.227 1.00 0.00 61 GLU A C 17
ATOM 14167 O O . GLU A 1 61 ? 1.625 -8.995 9.001 1.00 0.00 61 GLU A O 17
ATOM 14179 N N . TYR A 1 1 ? -14.025 8.145 1.399 1.00 0.00 1 TYR A N 18
ATOM 14180 C CA . TYR A 1 1 ? -12.882 8.409 2.279 1.00 0.00 1 TYR A CA 18
ATOM 14181 C C . TYR A 1 1 ? -11.621 8.644 1.449 1.00 0.00 1 TYR A C 18
ATOM 14182 O O . TYR A 1 1 ? -11.105 9.756 1.481 1.00 0.00 1 TYR A O 18
ATOM 14200 N N . ASN A 1 2 ? -11.168 7.639 0.685 1.00 0.00 2 ASN A N 18
ATOM 14201 C CA . ASN A 1 2 ? -9.932 7.590 -0.103 1.00 0.00 2 ASN A CA 18
ATOM 14202 C C . ASN A 1 2 ? -8.732 7.380 0.826 1.00 0.00 2 ASN A C 18
ATOM 14203 O O . ASN A 1 2 ? -8.436 8.263 1.619 1.00 0.00 2 ASN A O 18
ATOM 14214 N N . PRO A 1 3 ? -7.987 6.268 0.734 1.00 0.00 3 PRO A N 18
ATOM 14215 C CA . PRO A 1 3 ? -6.812 6.042 1.576 1.00 0.00 3 PRO A CA 18
ATOM 14216 C C . PRO A 1 3 ? -5.704 7.070 1.320 1.00 0.00 3 PRO A C 18
ATOM 14217 O O . PRO A 1 3 ? -4.853 7.287 2.176 1.00 0.00 3 PRO A O 18
ATOM 14228 N N . GLU A 1 4 ? -5.723 7.733 0.162 1.00 0.00 4 GLU A N 18
ATOM 14229 C CA . GLU A 1 4 ? -4.836 8.841 -0.161 1.00 0.00 4 GLU A CA 18
ATOM 14230 C C . GLU A 1 4 ? -5.038 10.049 0.772 1.00 0.00 4 GLU A C 18
ATOM 14231 O O . GLU A 1 4 ? -4.136 10.891 0.843 1.00 0.00 4 GLU A O 18
ATOM 14243 N N . ASP A 1 5 ? -6.140 10.134 1.538 1.00 0.00 5 ASP A N 18
ATOM 14244 C CA . ASP A 1 5 ? -6.236 11.098 2.648 1.00 0.00 5 ASP A CA 18
ATOM 14245 C C . ASP A 1 5 ? -5.112 10.907 3.687 1.00 0.00 5 ASP A C 18
ATOM 14246 O O . ASP A 1 5 ? -4.771 11.874 4.370 1.00 0.00 5 ASP A O 18
ATOM 14255 N N . ASP A 1 6 ? -4.460 9.736 3.732 1.00 0.00 6 ASP A N 18
ATOM 14256 C CA . ASP A 1 6 ? -3.440 9.330 4.712 1.00 0.00 6 ASP A CA 18
ATOM 14257 C C . ASP A 1 6 ? -2.165 8.815 4.017 1.00 0.00 6 ASP A C 18
ATOM 14258 O O . ASP A 1 6 ? -1.358 8.126 4.644 1.00 0.00 6 ASP A O 18
ATOM 14267 N N . TYR A 1 7 ? -1.950 9.152 2.739 1.00 0.00 7 TYR A N 18
ATOM 14268 C CA . TYR A 1 7 ? -0.748 8.818 1.972 1.00 0.00 7 TYR A CA 18
ATOM 14269 C C . TYR A 1 7 ? 0.485 9.478 2.594 1.00 0.00 7 TYR A C 18
ATOM 14270 O O . TYR A 1 7 ? 0.440 10.669 2.919 1.00 0.00 7 TYR A O 18
ATOM 14288 N N . THR A 1 8 ? 1.597 8.747 2.691 1.00 0.00 8 THR A N 18
ATOM 14289 C CA . THR A 1 8 ? 2.830 9.216 3.315 1.00 0.00 8 THR A CA 18
ATOM 14290 C C . THR A 1 8 ? 3.995 9.249 2.311 1.00 0.00 8 THR A C 18
ATOM 14291 O O . THR A 1 8 ? 4.802 8.318 2.234 1.00 0.00 8 THR A O 18
ATOM 14302 N N . PRO A 1 9 ? 4.137 10.329 1.520 1.00 0.00 9 PRO A N 18
ATOM 14303 C CA . PRO A 1 9 ? 5.154 10.385 0.480 1.00 0.00 9 PRO A CA 18
ATOM 14304 C C . PRO A 1 9 ? 6.588 10.389 1.017 1.00 0.00 9 PRO A C 18
ATOM 14305 O O . PRO A 1 9 ? 7.499 10.054 0.261 1.00 0.00 9 PRO A O 18
ATOM 14316 N N . LEU A 1 10 ? 6.818 10.772 2.279 1.00 0.00 10 LEU A N 18
ATOM 14317 C CA . LEU A 1 10 ? 8.142 10.954 2.868 1.00 0.00 10 LEU A CA 18
ATOM 14318 C C . LEU A 1 10 ? 8.948 9.665 3.021 1.00 0.00 10 LEU A C 18
ATOM 14319 O O . LEU A 1 10 ? 10.152 9.742 3.278 1.00 0.00 10 LEU A O 18
ATOM 14335 N N . THR A 1 11 ? 8.322 8.496 2.877 1.00 0.00 11 THR A N 18
ATOM 14336 C CA . THR A 1 11 ? 9.041 7.229 2.789 1.00 0.00 11 THR A CA 18
ATOM 14337 C C . THR A 1 11 ? 8.534 6.327 1.658 1.00 0.00 11 THR A C 18
ATOM 14338 O O . THR A 1 11 ? 9.158 5.292 1.408 1.00 0.00 11 THR A O 18
ATOM 14349 N N . CYS A 1 12 ? 7.431 6.673 0.980 1.00 0.00 12 CYS A N 18
ATOM 14350 C CA . CYS A 1 12 ? 6.788 5.734 0.074 1.00 0.00 12 CYS A CA 18
ATOM 14351 C C . CYS A 1 12 ? 7.635 5.549 -1.195 1.00 0.00 12 CYS A C 18
ATOM 14352 O O . CYS A 1 12 ? 7.855 6.525 -1.912 1.00 0.00 12 CYS A O 18
ATOM 14359 N N . PRO A 1 13 ? 8.053 4.319 -1.554 1.00 0.00 13 PRO A N 18
ATOM 14360 C CA . PRO A 1 13 ? 8.777 4.030 -2.796 1.00 0.00 13 PRO A CA 18
ATOM 14361 C C . PRO A 1 13 ? 7.927 4.171 -4.078 1.00 0.00 13 PRO A C 18
ATOM 14362 O O . PRO A 1 13 ? 8.288 3.620 -5.126 1.00 0.00 13 PRO A O 18
ATOM 14373 N N . HIS A 1 14 ? 6.755 4.815 -4.016 1.00 0.00 14 HIS A N 18
ATOM 14374 C CA . HIS A 1 14 ? 5.810 4.961 -5.120 1.00 0.00 14 HIS A CA 18
ATOM 14375 C C . HIS A 1 14 ? 5.100 6.313 -5.020 1.00 0.00 14 HIS A C 18
ATOM 14376 O O . HIS A 1 14 ? 5.043 6.909 -3.938 1.00 0.00 14 HIS A O 18
ATOM 14391 N N . THR A 1 15 ? 4.570 6.818 -6.132 1.00 0.00 15 THR A N 18
ATOM 14392 C CA . THR A 1 15 ? 3.982 8.155 -6.171 1.00 0.00 15 THR A CA 18
ATOM 14393 C C . THR A 1 15 ? 2.469 8.034 -6.077 1.00 0.00 15 THR A C 18
ATOM 14394 O O . THR A 1 15 ? 1.905 6.993 -6.421 1.00 0.00 15 THR A O 18
ATOM 14405 N N . ILE A 1 16 ? 1.774 9.120 -5.733 1.00 0.00 16 ILE A N 18
ATOM 14406 C CA . ILE A 1 16 ? 0.317 9.104 -5.636 1.00 0.00 16 ILE A CA 18
ATOM 14407 C C . ILE A 1 16 ? -0.396 8.812 -6.961 1.00 0.00 16 ILE A C 18
ATOM 14408 O O . ILE A 1 16 ? -1.617 8.669 -7.002 1.00 0.00 16 ILE A O 18
ATOM 14424 N N . SER A 1 17 ? 0.356 8.736 -8.054 1.00 0.00 17 SER A N 18
ATOM 14425 C CA . SER A 1 17 ? -0.135 8.236 -9.315 1.00 0.00 17 SER A CA 18
ATOM 14426 C C . SER A 1 17 ? -0.684 6.833 -9.113 1.00 0.00 17 SER A C 18
ATOM 14427 O O . SER A 1 17 ? -1.858 6.606 -9.395 1.00 0.00 17 SER A O 18
ATOM 14435 N N . VAL A 1 18 ? 0.158 5.913 -8.634 1.00 0.00 18 VAL A N 18
ATOM 14436 C CA . VAL A 1 18 ? -0.202 4.489 -8.649 1.00 0.00 18 VAL A CA 18
ATOM 14437 C C . VAL A 1 18 ? -0.172 3.841 -7.268 1.00 0.00 18 VAL A C 18
ATOM 14438 O O . VAL A 1 18 ? -0.418 2.641 -7.183 1.00 0.00 18 VAL A O 18
ATOM 14451 N N . VAL A 1 19 ? 0.112 4.594 -6.197 1.00 0.00 19 VAL A N 18
ATOM 14452 C CA . VAL A 1 19 ? 0.515 4.036 -4.900 1.00 0.00 19 VAL A CA 18
ATOM 14453 C C . VAL A 1 19 ? -0.531 3.055 -4.375 1.00 0.00 19 VAL A C 18
ATOM 14454 O O . VAL A 1 19 ? -0.167 2.053 -3.754 1.00 0.00 19 VAL A O 18
ATOM 14467 N N . TRP A 1 20 ? -1.814 3.321 -4.629 1.00 0.00 20 TRP A N 18
ATOM 14468 C CA . TRP A 1 20 ? -2.868 2.385 -4.314 1.00 0.00 20 TRP A CA 18
ATOM 14469 C C . TRP A 1 20 ? -2.641 1.072 -5.073 1.00 0.00 20 TRP A C 18
ATOM 14470 O O . TRP A 1 20 ? -2.343 0.058 -4.440 1.00 0.00 20 TRP A O 18
ATOM 14491 N N . TYR A 1 21 ? -2.739 1.072 -6.408 1.00 0.00 21 TYR A N 18
ATOM 14492 C CA . TYR A 1 21 ? -2.437 -0.068 -7.275 1.00 0.00 21 TYR A CA 18
ATOM 14493 C C . TYR A 1 21 ? -1.181 -0.800 -6.812 1.00 0.00 21 TYR A C 18
ATOM 14494 O O . TYR A 1 21 ? -1.217 -1.996 -6.517 1.00 0.00 21 TYR A O 18
ATOM 14512 N N . GLU A 1 22 ? -0.050 -0.106 -6.730 1.00 0.00 22 GLU A N 18
ATOM 14513 C CA . GLU A 1 22 ? 1.210 -0.715 -6.505 1.00 0.00 22 GLU A CA 18
ATOM 14514 C C . GLU A 1 22 ? 1.353 -1.280 -5.078 1.00 0.00 22 GLU A C 18
ATOM 14515 O O . GLU A 1 22 ? 2.163 -2.189 -4.916 1.00 0.00 22 GLU A O 18
ATOM 14527 N N . CYS A 1 23 ? 0.540 -0.857 -4.091 1.00 0.00 23 CYS A N 18
ATOM 14528 C CA . CYS A 1 23 ? 0.493 -1.439 -2.746 1.00 0.00 23 CYS A CA 18
ATOM 14529 C C . CYS A 1 23 ? -0.595 -2.502 -2.621 1.00 0.00 23 CYS A C 18
ATOM 14530 O O . CYS A 1 23 ? -0.604 -3.183 -1.594 1.00 0.00 23 CYS A O 18
ATOM 14537 N N . THR A 1 24 ? -1.493 -2.673 -3.600 1.00 0.00 24 THR A N 18
ATOM 14538 C CA . THR A 1 24 ? -2.687 -3.496 -3.410 1.00 0.00 24 THR A CA 18
ATOM 14539 C C . THR A 1 24 ? -2.891 -4.558 -4.495 1.00 0.00 24 THR A C 18
ATOM 14540 O O . THR A 1 24 ? -3.713 -5.456 -4.313 1.00 0.00 24 THR A O 18
ATOM 14551 N N . GLU A 1 25 ? -2.140 -4.482 -5.598 1.00 0.00 25 GLU A N 18
ATOM 14552 C CA . GLU A 1 25 ? -2.364 -5.292 -6.787 1.00 0.00 25 GLU A CA 18
ATOM 14553 C C . GLU A 1 25 ? -1.050 -5.824 -7.362 1.00 0.00 25 GLU A C 18
ATOM 14554 O O . GLU A 1 25 ? -0.958 -6.995 -7.730 1.00 0.00 25 GLU A O 18
ATOM 14566 N N . ASN A 1 26 ? -0.016 -4.979 -7.448 1.00 0.00 26 ASN A N 18
ATOM 14567 C CA . ASN A 1 26 ? 1.295 -5.399 -7.941 1.00 0.00 26 ASN A CA 18
ATOM 14568 C C . ASN A 1 26 ? 1.984 -6.315 -6.924 1.00 0.00 26 ASN A C 18
ATOM 14569 O O . ASN A 1 26 ? 2.701 -5.836 -6.043 1.00 0.00 26 ASN A O 18
ATOM 14580 N N . THR A 1 27 ? 1.819 -7.629 -7.061 1.00 0.00 27 THR A N 18
ATOM 14581 C CA . THR A 1 27 ? 2.325 -8.636 -6.129 1.00 0.00 27 THR A CA 18
ATOM 14582 C C . THR A 1 27 ? 3.829 -8.567 -5.855 1.00 0.00 27 THR A C 18
ATOM 14583 O O . THR A 1 27 ? 4.270 -9.104 -4.846 1.00 0.00 27 THR A O 18
ATOM 14594 N N . ALA A 1 28 ? 4.648 -7.927 -6.697 1.00 0.00 28 ALA A N 18
ATOM 14595 C CA . ALA A 1 28 ? 6.078 -7.817 -6.431 1.00 0.00 28 ALA A CA 18
ATOM 14596 C C . ALA A 1 28 ? 6.356 -6.981 -5.174 1.00 0.00 28 ALA A C 18
ATOM 14597 O O . ALA A 1 28 ? 7.398 -7.158 -4.540 1.00 0.00 28 ALA A O 18
ATOM 14604 N N . ASN A 1 29 ? 5.438 -6.094 -4.773 1.00 0.00 29 ASN A N 18
ATOM 14605 C CA . ASN A 1 29 ? 5.617 -5.284 -3.568 1.00 0.00 29 ASN A CA 18
ATOM 14606 C C . ASN A 1 29 ? 4.337 -5.046 -2.768 1.00 0.00 29 ASN A C 18
ATOM 14607 O O . ASN A 1 29 ? 4.448 -4.558 -1.649 1.00 0.00 29 ASN A O 18
ATOM 14618 N N . CYS A 1 30 ? 3.147 -5.348 -3.301 1.00 0.00 30 CYS A N 18
ATOM 14619 C CA . CYS A 1 30 ? 1.906 -5.075 -2.593 1.00 0.00 30 CYS A CA 18
ATOM 14620 C C . CYS A 1 30 ? 1.863 -5.851 -1.279 1.00 0.00 30 CYS A C 18
ATOM 14621 O O . CYS A 1 30 ? 2.406 -6.959 -1.195 1.00 0.00 30 CYS A O 18
ATOM 14628 N N . GLY A 1 31 ? 1.203 -5.288 -0.265 1.00 0.00 31 GLY A N 18
ATOM 14629 C CA . GLY A 1 31 ? 1.108 -5.928 1.035 1.00 0.00 31 GLY A CA 18
ATOM 14630 C C . GLY A 1 31 ? 1.229 -4.982 2.211 1.00 0.00 31 GLY A C 18
ATOM 14631 O O . GLY A 1 31 ? 1.387 -3.771 2.040 1.00 0.00 31 GLY A O 18
ATOM 14635 N N . THR A 1 32 ? 1.166 -5.559 3.409 1.00 0.00 32 THR A N 18
ATOM 14636 C CA . THR A 1 32 ? 1.129 -4.846 4.677 1.00 0.00 32 THR A CA 18
ATOM 14637 C C . THR A 1 32 ? 2.356 -3.948 4.818 1.00 0.00 32 THR A C 18
ATOM 14638 O O . THR A 1 32 ? 2.204 -2.773 5.140 1.00 0.00 32 THR A O 18
ATOM 14649 N N . ALA A 1 33 ? 3.549 -4.452 4.497 1.00 0.00 33 ALA A N 18
ATOM 14650 C CA . ALA A 1 33 ? 4.779 -3.682 4.569 1.00 0.00 33 ALA A CA 18
ATOM 14651 C C . ALA A 1 33 ? 4.772 -2.497 3.599 1.00 0.00 33 ALA A C 18
ATOM 14652 O O . ALA A 1 33 ? 5.320 -1.450 3.940 1.00 0.00 33 ALA A O 18
ATOM 14659 N N . CYS A 1 34 ? 4.162 -2.633 2.414 1.00 0.00 34 CYS A N 18
ATOM 14660 C CA . CYS A 1 34 ? 3.971 -1.504 1.507 1.00 0.00 34 CYS A CA 18
ATOM 14661 C C . CYS A 1 34 ? 3.023 -0.495 2.136 1.00 0.00 34 CYS A C 18
ATOM 14662 O O . CYS A 1 34 ? 3.335 0.694 2.201 1.00 0.00 34 CYS A O 18
ATOM 14669 N N . CYS A 1 35 ? 1.859 -0.971 2.586 1.00 0.00 35 CYS A N 18
ATOM 14670 C CA . CYS A 1 35 ? 0.843 -0.140 3.199 1.00 0.00 35 CYS A CA 18
ATOM 14671 C C . CYS A 1 35 ? 1.471 0.671 4.328 1.00 0.00 35 CYS A C 18
ATOM 14672 O O . CYS A 1 35 ? 1.324 1.884 4.342 1.00 0.00 35 CYS A O 18
ATOM 14679 N N . ASP A 1 36 ? 2.221 0.028 5.220 1.00 0.00 36 ASP A N 18
ATOM 14680 C CA . ASP A 1 36 ? 2.852 0.613 6.404 1.00 0.00 36 ASP A CA 18
ATOM 14681 C C . ASP A 1 36 ? 3.943 1.643 6.083 1.00 0.00 36 ASP A C 18
ATOM 14682 O O . ASP A 1 36 ? 4.406 2.345 6.987 1.00 0.00 36 ASP A O 18
ATOM 14691 N N . SER A 1 37 ? 4.361 1.767 4.821 1.00 0.00 37 SER A N 18
ATOM 14692 C CA . SER A 1 37 ? 5.300 2.786 4.361 1.00 0.00 37 SER A CA 18
ATOM 14693 C C . SER A 1 37 ? 4.733 3.713 3.285 1.00 0.00 37 SER A C 18
ATOM 14694 O O . SER A 1 37 ? 5.467 4.566 2.788 1.00 0.00 37 SER A O 18
ATOM 14702 N N . CYS A 1 38 ? 3.442 3.615 2.960 1.00 0.00 38 CYS A N 18
ATOM 14703 C CA . CYS A 1 38 ? 2.800 4.488 1.994 1.00 0.00 38 CYS A CA 18
ATOM 14704 C C . CYS A 1 38 ? 1.463 5.044 2.477 1.00 0.00 38 CYS A C 18
ATOM 14705 O O . CYS A 1 38 ? 0.957 5.969 1.849 1.00 0.00 38 CYS A O 18
ATOM 14712 N N . PHE A 1 39 ? 0.880 4.513 3.550 1.00 0.00 39 PHE A N 18
ATOM 14713 C CA . PHE A 1 39 ? -0.431 4.876 4.053 1.00 0.00 39 PHE A CA 18
ATOM 14714 C C . PHE A 1 39 ? -0.440 4.684 5.565 1.00 0.00 39 PHE A C 18
ATOM 14715 O O . PHE A 1 39 ? 0.195 3.760 6.077 1.00 0.00 39 PHE A O 18
ATOM 14732 N N . GLU A 1 40 ? -1.239 5.468 6.286 1.00 0.00 40 GLU A N 18
ATOM 14733 C CA . GLU A 1 40 ? -1.362 5.353 7.737 1.00 0.00 40 GLU A CA 18
ATOM 14734 C C . GLU A 1 40 ? -2.827 5.237 8.140 1.00 0.00 40 GLU A C 18
ATOM 14735 O O . GLU A 1 40 ? -3.725 5.514 7.344 1.00 0.00 40 GLU A O 18
ATOM 14747 N N . LEU A 1 41 ? -3.053 4.849 9.393 1.00 0.00 41 LEU A N 18
ATOM 14748 C CA . LEU A 1 41 ? -4.324 4.914 10.103 1.00 0.00 41 LEU A CA 18
ATOM 14749 C C . LEU A 1 41 ? -5.452 4.264 9.286 1.00 0.00 41 LEU A C 18
ATOM 14750 O O . LEU A 1 41 ? -5.382 3.071 8.961 1.00 0.00 41 LEU A O 18
ATOM 14766 N N . THR A 1 42 ? -6.503 5.006 8.942 1.00 0.00 42 THR A N 18
ATOM 14767 C CA . THR A 1 42 ? -7.631 4.464 8.189 1.00 0.00 42 THR A CA 18
ATOM 14768 C C . THR A 1 42 ? -7.213 4.111 6.752 1.00 0.00 42 THR A C 18
ATOM 14769 O O . THR A 1 42 ? -7.746 3.166 6.165 1.00 0.00 42 THR A O 18
ATOM 14780 N N . GLY A 1 43 ? -6.227 4.813 6.189 1.00 0.00 43 GLY A N 18
ATOM 14781 C CA . GLY A 1 43 ? -5.754 4.609 4.829 1.00 0.00 43 GLY A CA 18
ATOM 14782 C C . GLY A 1 43 ? -4.908 3.358 4.768 1.00 0.00 43 GLY A C 18
ATOM 14783 O O . GLY A 1 43 ? -5.058 2.556 3.845 1.00 0.00 43 GLY A O 18
ATOM 14787 N N . ASN A 1 44 ? -4.081 3.158 5.794 1.00 0.00 44 ASN A N 18
ATOM 14788 C CA . ASN A 1 44 ? -3.351 1.927 6.020 1.00 0.00 44 ASN A CA 18
ATOM 14789 C C . ASN A 1 44 ? -4.345 0.789 6.088 1.00 0.00 44 ASN A C 18
ATOM 14790 O O . ASN A 1 44 ? -4.262 -0.135 5.293 1.00 0.00 44 ASN A O 18
ATOM 14801 N N . THR A 1 45 ? -5.336 0.896 6.969 1.00 0.00 45 THR A N 18
ATOM 14802 C CA . THR A 1 45 ? -6.324 -0.146 7.152 1.00 0.00 45 THR A CA 18
ATOM 14803 C C . THR A 1 45 ? -7.079 -0.443 5.850 1.00 0.00 45 THR A C 18
ATOM 14804 O O . THR A 1 45 ? -7.269 -1.620 5.554 1.00 0.00 45 THR A O 18
ATOM 14815 N N . MET A 1 46 ? -7.457 0.555 5.033 1.00 0.00 46 MET A N 18
ATOM 14816 C CA . MET A 1 46 ? -8.038 0.272 3.719 1.00 0.00 46 MET A CA 18
ATOM 14817 C C . MET A 1 46 ? -7.035 -0.448 2.815 1.00 0.00 46 MET A C 18
ATOM 14818 O O . MET A 1 46 ? -7.416 -1.390 2.122 1.00 0.00 46 MET A O 18
ATOM 14832 N N . CYS A 1 47 ? -5.770 -0.030 2.804 1.00 0.00 47 CYS A N 18
ATOM 14833 C CA . CYS A 1 47 ? -4.710 -0.673 2.036 1.00 0.00 47 CYS A CA 18
ATOM 14834 C C . CYS A 1 47 ? -4.593 -2.146 2.423 1.00 0.00 47 CYS A C 18
ATOM 14835 O O . CYS A 1 47 ? -4.638 -3.006 1.544 1.00 0.00 47 CYS A O 18
ATOM 14842 N N . LEU A 1 48 ? -4.547 -2.440 3.724 1.00 0.00 48 LEU A N 18
ATOM 14843 C CA . LEU A 1 48 ? -4.562 -3.787 4.265 1.00 0.00 48 LEU A CA 18
ATOM 14844 C C . LEU A 1 48 ? -5.793 -4.541 3.779 1.00 0.00 48 LEU A C 18
ATOM 14845 O O . LEU A 1 48 ? -5.683 -5.687 3.345 1.00 0.00 48 LEU A O 18
ATOM 14861 N N . LEU A 1 49 ? -6.970 -3.921 3.869 1.00 0.00 49 LEU A N 18
ATOM 14862 C CA . LEU A 1 49 ? -8.228 -4.490 3.386 1.00 0.00 49 LEU A CA 18
ATOM 14863 C C . LEU A 1 49 ? -8.162 -4.891 1.909 1.00 0.00 49 LEU A C 18
ATOM 14864 O O . LEU A 1 49 ? -8.775 -5.891 1.545 1.00 0.00 49 LEU A O 18
ATOM 14880 N N . GLN A 1 50 ? -7.512 -4.106 1.044 1.00 0.00 50 GLN A N 18
ATOM 14881 C CA . GLN A 1 50 ? -7.441 -4.374 -0.391 1.00 0.00 50 GLN A CA 18
ATOM 14882 C C . GLN A 1 50 ? -6.354 -5.412 -0.693 1.00 0.00 50 GLN A C 18
ATOM 14883 O O . GLN A 1 50 ? -6.628 -6.433 -1.321 1.00 0.00 50 GLN A O 18
ATOM 14897 N N . ALA A 1 51 ? -5.125 -5.187 -0.222 1.00 0.00 51 ALA A N 18
ATOM 14898 C CA . ALA A 1 51 ? -4.005 -6.097 -0.431 1.00 0.00 51 ALA A CA 18
ATOM 14899 C C . ALA A 1 51 ? -4.329 -7.485 0.136 1.00 0.00 51 ALA A C 18
ATOM 14900 O O . ALA A 1 51 ? -4.176 -8.491 -0.556 1.00 0.00 51 ALA A O 18
ATOM 14907 N N . GLY A 1 52 ? -4.839 -7.531 1.368 1.00 0.00 52 GLY A N 18
ATOM 14908 C CA . GLY A 1 52 ? -5.225 -8.740 2.084 1.00 0.00 52 GLY A CA 18
ATOM 14909 C C . GLY A 1 52 ? -6.644 -9.219 1.776 1.00 0.00 52 GLY A C 18
ATOM 14910 O O . GLY A 1 52 ? -7.133 -10.128 2.456 1.00 0.00 52 GLY A O 18
ATOM 14914 N N . ALA A 1 53 ? -7.316 -8.648 0.765 1.00 0.00 53 ALA A N 18
ATOM 14915 C CA . ALA A 1 53 ? -8.628 -9.111 0.306 1.00 0.00 53 ALA A CA 18
ATOM 14916 C C . ALA A 1 53 ? -8.591 -10.582 -0.131 1.00 0.00 53 ALA A C 18
ATOM 14917 O O . ALA A 1 53 ? -9.630 -11.246 -0.102 1.00 0.00 53 ALA A O 18
ATOM 14924 N N . ALA A 1 54 ? -7.399 -11.070 -0.494 1.00 0.00 54 ALA A N 18
ATOM 14925 C CA . ALA A 1 54 ? -7.069 -12.317 -1.151 1.00 0.00 54 ALA A CA 18
ATOM 14926 C C . ALA A 1 54 ? -7.698 -12.413 -2.536 1.00 0.00 54 ALA A C 18
ATOM 14927 O O . ALA A 1 54 ? -8.891 -12.182 -2.722 1.00 0.00 54 ALA A O 18
ATOM 14934 N N . GLY A 1 55 ? -6.888 -12.818 -3.508 1.00 0.00 55 GLY A N 18
ATOM 14935 C CA . GLY A 1 55 ? -7.211 -12.772 -4.922 1.00 0.00 55 GLY A CA 18
ATOM 14936 C C . GLY A 1 55 ? -5.996 -12.231 -5.649 1.00 0.00 55 GLY A C 18
ATOM 14937 O O . GLY A 1 55 ? -5.402 -12.940 -6.456 1.00 0.00 55 GLY A O 18
ATOM 14941 N N . SER A 1 56 ? -5.583 -11.013 -5.290 1.00 0.00 56 SER A N 18
ATOM 14942 C CA . SER A 1 56 ? -4.495 -10.329 -5.978 1.00 0.00 56 SER A CA 18
ATOM 14943 C C . SER A 1 56 ? -3.170 -11.065 -5.753 1.00 0.00 56 SER A C 18
ATOM 14944 O O . SER A 1 56 ? -2.534 -11.444 -6.738 1.00 0.00 56 SER A O 18
ATOM 14952 N N . GLY A 1 57 ? -2.779 -11.335 -4.498 1.00 0.00 57 GLY A N 18
ATOM 14953 C CA . GLY A 1 57 ? -1.614 -12.172 -4.193 1.00 0.00 57 GLY A CA 18
ATOM 14954 C C . GLY A 1 57 ? -0.535 -11.498 -3.350 1.00 0.00 57 GLY A C 18
ATOM 14955 O O . GLY A 1 57 ? 0.628 -11.879 -3.469 1.00 0.00 57 GLY A O 18
ATOM 14959 N N . CYS A 1 58 ? -0.876 -10.476 -2.568 1.00 0.00 58 CYS A N 18
ATOM 14960 C CA . CYS A 1 58 ? 0.103 -9.664 -1.859 1.00 0.00 58 CYS A CA 18
ATOM 14961 C C . CYS A 1 58 ? 0.816 -10.416 -0.731 1.00 0.00 58 CYS A C 18
ATOM 14962 O O . CYS A 1 58 ? 0.362 -11.461 -0.257 1.00 0.00 58 CYS A O 18
ATOM 14969 N N . ASP A 1 59 ? 1.932 -9.848 -0.286 1.00 0.00 59 ASP A N 18
ATOM 14970 C CA . ASP A 1 59 ? 2.625 -10.169 0.960 1.00 0.00 59 ASP A CA 18
ATOM 14971 C C . ASP A 1 59 ? 1.810 -9.614 2.140 1.00 0.00 59 ASP A C 18
ATOM 14972 O O . ASP A 1 59 ? 1.122 -8.610 1.986 1.00 0.00 59 ASP A O 18
ATOM 14981 N N . MET A 1 60 ? 1.834 -10.265 3.301 1.00 0.00 60 MET A N 18
ATOM 14982 C CA . MET A 1 60 ? 1.134 -9.860 4.513 1.00 0.00 60 MET A CA 18
ATOM 14983 C C . MET A 1 60 ? 2.005 -10.243 5.708 1.00 0.00 60 MET A C 18
ATOM 14984 O O . MET A 1 60 ? 2.433 -11.400 5.791 1.00 0.00 60 MET A O 18
ATOM 14998 N N . GLU A 1 61 ? 2.220 -9.317 6.644 1.00 0.00 61 GLU A N 18
ATOM 14999 C CA . GLU A 1 61 ? 2.906 -9.539 7.916 1.00 0.00 61 GLU A CA 18
ATOM 15000 C C . GLU A 1 61 ? 2.059 -8.987 9.053 1.00 0.00 61 GLU A C 18
ATOM 15001 O O . GLU A 1 61 ? 1.184 -8.132 8.797 1.00 0.00 61 GLU A O 18
ATOM 15013 N N . TYR A 1 1 ? -13.633 6.200 2.551 1.00 0.00 1 TYR A N 19
ATOM 15014 C CA . TYR A 1 1 ? -12.416 6.903 2.970 1.00 0.00 1 TYR A CA 19
ATOM 15015 C C . TYR A 1 1 ? -11.343 6.696 1.920 1.00 0.00 1 TYR A C 19
ATOM 15016 O O . TYR A 1 1 ? -10.959 5.552 1.674 1.00 0.00 1 TYR A O 19
ATOM 15034 N N . ASN A 1 2 ? -10.886 7.759 1.261 1.00 0.00 2 ASN A N 19
ATOM 15035 C CA . ASN A 1 2 ? -9.819 7.668 0.277 1.00 0.00 2 ASN A CA 19
ATOM 15036 C C . ASN A 1 2 ? -8.510 7.464 1.053 1.00 0.00 2 ASN A C 19
ATOM 15037 O O . ASN A 1 2 ? -8.138 8.353 1.821 1.00 0.00 2 ASN A O 19
ATOM 15048 N N . PRO A 1 3 ? -7.797 6.333 0.881 1.00 0.00 3 PRO A N 19
ATOM 15049 C CA . PRO A 1 3 ? -6.519 6.067 1.549 1.00 0.00 3 PRO A CA 19
ATOM 15050 C C . PRO A 1 3 ? -5.504 7.195 1.380 1.00 0.00 3 PRO A C 19
ATOM 15051 O O . PRO A 1 3 ? -4.663 7.419 2.245 1.00 0.00 3 PRO A O 19
ATOM 15062 N N . GLU A 1 4 ? -5.614 7.900 0.257 1.00 0.00 4 GLU A N 19
ATOM 15063 C CA . GLU A 1 4 ? -4.802 9.012 -0.200 1.00 0.00 4 GLU A CA 19
ATOM 15064 C C . GLU A 1 4 ? -4.783 10.197 0.779 1.00 0.00 4 GLU A C 19
ATOM 15065 O O . GLU A 1 4 ? -4.030 11.143 0.558 1.00 0.00 4 GLU A O 19
ATOM 15077 N N . ASP A 1 5 ? -5.598 10.185 1.840 1.00 0.00 5 ASP A N 19
ATOM 15078 C CA . ASP A 1 5 ? -5.545 11.172 2.924 1.00 0.00 5 ASP A CA 19
ATOM 15079 C C . ASP A 1 5 ? -4.421 10.870 3.922 1.00 0.00 5 ASP A C 19
ATOM 15080 O O . ASP A 1 5 ? -3.843 11.800 4.479 1.00 0.00 5 ASP A O 19
ATOM 15089 N N . ASP A 1 6 ? -4.062 9.598 4.118 1.00 0.00 6 ASP A N 19
ATOM 15090 C CA . ASP A 1 6 ? -2.956 9.165 4.987 1.00 0.00 6 ASP A CA 19
ATOM 15091 C C . ASP A 1 6 ? -1.755 8.746 4.127 1.00 0.00 6 ASP A C 19
ATOM 15092 O O . ASP A 1 6 ? -0.894 8.011 4.598 1.00 0.00 6 ASP A O 19
ATOM 15101 N N . TYR A 1 7 ? -1.707 9.153 2.852 1.00 0.00 7 TYR A N 19
ATOM 15102 C CA . TYR A 1 7 ? -0.595 8.880 1.947 1.00 0.00 7 TYR A CA 19
ATOM 15103 C C . TYR A 1 7 ? 0.662 9.571 2.478 1.00 0.00 7 TYR A C 19
ATOM 15104 O O . TYR A 1 7 ? 0.637 10.787 2.694 1.00 0.00 7 TYR A O 19
ATOM 15122 N N . THR A 1 8 ? 1.767 8.841 2.642 1.00 0.00 8 THR A N 19
ATOM 15123 C CA . THR A 1 8 ? 2.999 9.340 3.252 1.00 0.00 8 THR A CA 19
ATOM 15124 C C . THR A 1 8 ? 4.174 9.306 2.249 1.00 0.00 8 THR A C 19
ATOM 15125 O O . THR A 1 8 ? 5.073 8.470 2.364 1.00 0.00 8 THR A O 19
ATOM 15136 N N . PRO A 1 9 ? 4.239 10.222 1.259 1.00 0.00 9 PRO A N 19
ATOM 15137 C CA . PRO A 1 9 ? 5.290 10.226 0.237 1.00 0.00 9 PRO A CA 19
ATOM 15138 C C . PRO A 1 9 ? 6.681 10.501 0.809 1.00 0.00 9 PRO A C 19
ATOM 15139 O O . PRO A 1 9 ? 7.685 10.111 0.223 1.00 0.00 9 PRO A O 19
ATOM 15150 N N . LEU A 1 10 ? 6.755 11.109 1.994 1.00 0.00 10 LEU A N 19
ATOM 15151 C CA . LEU A 1 10 ? 7.960 11.281 2.780 1.00 0.00 10 LEU A CA 19
ATOM 15152 C C . LEU A 1 10 ? 8.672 9.957 3.045 1.00 0.00 10 LEU A C 19
ATOM 15153 O O . LEU A 1 10 ? 9.869 9.965 3.332 1.00 0.00 10 LEU A O 19
ATOM 15169 N N . THR A 1 11 ? 7.976 8.827 2.954 1.00 0.00 11 THR A N 19
ATOM 15170 C CA . THR A 1 11 ? 8.580 7.504 2.950 1.00 0.00 11 THR A CA 19
ATOM 15171 C C . THR A 1 11 ? 8.276 6.765 1.637 1.00 0.00 11 THR A C 19
ATOM 15172 O O . THR A 1 11 ? 9.174 6.112 1.108 1.00 0.00 11 THR A O 19
ATOM 15183 N N . CYS A 1 12 ? 7.081 6.925 1.050 1.00 0.00 12 CYS A N 19
ATOM 15184 C CA . CYS A 1 12 ? 6.576 6.097 -0.042 1.00 0.00 12 CYS A CA 19
ATOM 15185 C C . CYS A 1 12 ? 7.318 6.351 -1.369 1.00 0.00 12 CYS A C 19
ATOM 15186 O O . CYS A 1 12 ? 7.113 7.401 -1.977 1.00 0.00 12 CYS A O 19
ATOM 15193 N N . PRO A 1 13 ? 8.091 5.388 -1.911 1.00 0.00 13 PRO A N 19
ATOM 15194 C CA . PRO A 1 13 ? 8.752 5.512 -3.219 1.00 0.00 13 PRO A CA 19
ATOM 15195 C C . PRO A 1 13 ? 7.809 5.594 -4.437 1.00 0.00 13 PRO A C 19
ATOM 15196 O O . PRO A 1 13 ? 8.264 5.497 -5.583 1.00 0.00 13 PRO A O 19
ATOM 15207 N N . HIS A 1 14 ? 6.491 5.702 -4.258 1.00 0.00 14 HIS A N 19
ATOM 15208 C CA . HIS A 1 14 ? 5.503 5.557 -5.333 1.00 0.00 14 HIS A CA 19
ATOM 15209 C C . HIS A 1 14 ? 4.511 6.719 -5.273 1.00 0.00 14 HIS A C 19
ATOM 15210 O O . HIS A 1 14 ? 4.139 7.148 -4.179 1.00 0.00 14 HIS A O 19
ATOM 15225 N N . THR A 1 15 ? 4.110 7.235 -6.435 1.00 0.00 15 THR A N 19
ATOM 15226 C CA . THR A 1 15 ? 3.333 8.466 -6.562 1.00 0.00 15 THR A CA 19
ATOM 15227 C C . THR A 1 15 ? 1.893 8.255 -6.128 1.00 0.00 15 THR A C 19
ATOM 15228 O O . THR A 1 15 ? 1.418 7.123 -6.116 1.00 0.00 15 THR A O 19
ATOM 15239 N N . ILE A 1 16 ? 1.140 9.330 -5.889 1.00 0.00 16 ILE A N 19
ATOM 15240 C CA . ILE A 1 16 ? -0.268 9.211 -5.527 1.00 0.00 16 ILE A CA 19
ATOM 15241 C C . ILE A 1 16 ? -1.084 8.545 -6.654 1.00 0.00 16 ILE A C 19
ATOM 15242 O O . ILE A 1 16 ? -2.103 7.904 -6.388 1.00 0.00 16 ILE A O 19
ATOM 15258 N N . SER A 1 17 ? -0.604 8.611 -7.903 1.00 0.00 17 SER A N 19
ATOM 15259 C CA . SER A 1 17 ? -1.187 7.907 -9.039 1.00 0.00 17 SER A CA 19
ATOM 15260 C C . SER A 1 17 ? -0.894 6.409 -9.010 1.00 0.00 17 SER A C 19
ATOM 15261 O O . SER A 1 17 ? -1.736 5.640 -9.464 1.00 0.00 17 SER A O 19
ATOM 15269 N N . VAL A 1 18 ? 0.265 5.968 -8.519 1.00 0.00 18 VAL A N 19
ATOM 15270 C CA . VAL A 1 18 ? 0.675 4.569 -8.618 1.00 0.00 18 VAL A CA 19
ATOM 15271 C C . VAL A 1 18 ? 1.142 4.107 -7.246 1.00 0.00 18 VAL A C 19
ATOM 15272 O O . VAL A 1 18 ? 2.155 3.440 -7.117 1.00 0.00 18 VAL A O 19
ATOM 15285 N N . VAL A 1 19 ? 0.436 4.487 -6.193 1.00 0.00 19 VAL A N 19
ATOM 15286 C CA . VAL A 1 19 ? 0.685 3.941 -4.872 1.00 0.00 19 VAL A CA 19
ATOM 15287 C C . VAL A 1 19 ? -0.344 2.853 -4.621 1.00 0.00 19 VAL A C 19
ATOM 15288 O O . VAL A 1 19 ? 0.023 1.732 -4.304 1.00 0.00 19 VAL A O 19
ATOM 15301 N N . TRP A 1 20 ? -1.629 3.147 -4.837 1.00 0.00 20 TRP A N 19
ATOM 15302 C CA . TRP A 1 20 ? -2.711 2.230 -4.529 1.00 0.00 20 TRP A CA 19
ATOM 15303 C C . TRP A 1 20 ? -2.521 0.903 -5.251 1.00 0.00 20 TRP A C 19
ATOM 15304 O O . TRP A 1 20 ? -2.254 -0.097 -4.594 1.00 0.00 20 TRP A O 19
ATOM 15325 N N . TYR A 1 21 ? -2.607 0.889 -6.586 1.00 0.00 21 TYR A N 19
ATOM 15326 C CA . TYR A 1 21 ? -2.341 -0.285 -7.423 1.00 0.00 21 TYR A CA 19
ATOM 15327 C C . TYR A 1 21 ? -1.076 -1.010 -6.963 1.00 0.00 21 TYR A C 19
ATOM 15328 O O . TYR A 1 21 ? -1.052 -2.224 -6.787 1.00 0.00 21 TYR A O 19
ATOM 15346 N N . GLU A 1 22 ? -0.017 -0.247 -6.733 1.00 0.00 22 GLU A N 19
ATOM 15347 C CA . GLU A 1 22 ? 1.324 -0.761 -6.548 1.00 0.00 22 GLU A CA 19
ATOM 15348 C C . GLU A 1 22 ? 1.368 -1.522 -5.213 1.00 0.00 22 GLU A C 19
ATOM 15349 O O . GLU A 1 22 ? 2.137 -2.457 -5.091 1.00 0.00 22 GLU A O 19
ATOM 15361 N N . CYS A 1 23 ? 0.518 -1.165 -4.246 1.00 0.00 23 CYS A N 19
ATOM 15362 C CA . CYS A 1 23 ? 0.504 -1.683 -2.892 1.00 0.00 23 CYS A CA 19
ATOM 15363 C C . CYS A 1 23 ? -0.707 -2.592 -2.680 1.00 0.00 23 CYS A C 19
ATOM 15364 O O . CYS A 1 23 ? -0.899 -3.078 -1.567 1.00 0.00 23 CYS A O 19
ATOM 15371 N N . THR A 1 24 ? -1.546 -2.809 -3.707 1.00 0.00 24 THR A N 19
ATOM 15372 C CA . THR A 1 24 ? -2.801 -3.546 -3.570 1.00 0.00 24 THR A CA 19
ATOM 15373 C C . THR A 1 24 ? -3.080 -4.525 -4.724 1.00 0.00 24 THR A C 19
ATOM 15374 O O . THR A 1 24 ? -4.072 -5.255 -4.678 1.00 0.00 24 THR A O 19
ATOM 15385 N N . GLU A 1 25 ? -2.259 -4.540 -5.774 1.00 0.00 25 GLU A N 19
ATOM 15386 C CA . GLU A 1 25 ? -2.395 -5.363 -6.969 1.00 0.00 25 GLU A CA 19
ATOM 15387 C C . GLU A 1 25 ? -1.048 -6.006 -7.279 1.00 0.00 25 GLU A C 19
ATOM 15388 O O . GLU A 1 25 ? -0.976 -7.225 -7.456 1.00 0.00 25 GLU A O 19
ATOM 15400 N N . ASN A 1 26 ? 0.000 -5.181 -7.336 1.00 0.00 26 ASN A N 19
ATOM 15401 C CA . ASN A 1 26 ? 1.354 -5.577 -7.701 1.00 0.00 26 ASN A CA 19
ATOM 15402 C C . ASN A 1 26 ? 1.984 -6.449 -6.610 1.00 0.00 26 ASN A C 19
ATOM 15403 O O . ASN A 1 26 ? 2.587 -5.952 -5.654 1.00 0.00 26 ASN A O 19
ATOM 15414 N N . THR A 1 27 ? 1.854 -7.762 -6.742 1.00 0.00 27 THR A N 19
ATOM 15415 C CA . THR A 1 27 ? 2.317 -8.727 -5.762 1.00 0.00 27 THR A CA 19
ATOM 15416 C C . THR A 1 27 ? 3.839 -8.817 -5.648 1.00 0.00 27 THR A C 19
ATOM 15417 O O . THR A 1 27 ? 4.318 -9.480 -4.727 1.00 0.00 27 THR A O 19
ATOM 15428 N N . ALA A 1 28 ? 4.606 -8.084 -6.466 1.00 0.00 28 ALA A N 19
ATOM 15429 C CA . ALA A 1 28 ? 6.030 -7.907 -6.229 1.00 0.00 28 ALA A CA 19
ATOM 15430 C C . ALA A 1 28 ? 6.299 -7.292 -4.847 1.00 0.00 28 ALA A C 19
ATOM 15431 O O . ALA A 1 28 ? 7.304 -7.649 -4.225 1.00 0.00 28 ALA A O 19
ATOM 15438 N N . ASN A 1 29 ? 5.416 -6.419 -4.336 1.00 0.00 29 ASN A N 19
ATOM 15439 C CA . ASN A 1 29 ? 5.600 -5.750 -3.038 1.00 0.00 29 ASN A CA 19
ATOM 15440 C C . ASN A 1 29 ? 4.348 -5.752 -2.155 1.00 0.00 29 ASN A C 19
ATOM 15441 O O . ASN A 1 29 ? 4.502 -5.632 -0.935 1.00 0.00 29 ASN A O 19
ATOM 15452 N N . CYS A 1 30 ? 3.139 -5.859 -2.729 1.00 0.00 30 CYS A N 19
ATOM 15453 C CA . CYS A 1 30 ? 1.933 -5.462 -2.008 1.00 0.00 30 CYS A CA 19
ATOM 15454 C C . CYS A 1 30 ? 1.723 -6.298 -0.751 1.00 0.00 30 CYS A C 19
ATOM 15455 O O . CYS A 1 30 ? 1.964 -7.507 -0.753 1.00 0.00 30 CYS A O 19
ATOM 15462 N N . GLY A 1 31 ? 1.228 -5.661 0.304 1.00 0.00 31 GLY A N 19
ATOM 15463 C CA . GLY A 1 31 ? 1.020 -6.276 1.599 1.00 0.00 31 GLY A CA 19
ATOM 15464 C C . GLY A 1 31 ? 1.012 -5.204 2.678 1.00 0.00 31 GLY A C 19
ATOM 15465 O O . GLY A 1 31 ? 1.246 -4.024 2.399 1.00 0.00 31 GLY A O 19
ATOM 15469 N N . THR A 1 32 ? 0.721 -5.615 3.907 1.00 0.00 32 THR A N 19
ATOM 15470 C CA . THR A 1 32 ? 0.564 -4.732 5.058 1.00 0.00 32 THR A CA 19
ATOM 15471 C C . THR A 1 32 ? 1.783 -3.823 5.277 1.00 0.00 32 THR A C 19
ATOM 15472 O O . THR A 1 32 ? 1.625 -2.643 5.569 1.00 0.00 32 THR A O 19
ATOM 15483 N N . ALA A 1 33 ? 2.981 -4.365 5.103 1.00 0.00 33 ALA A N 19
ATOM 15484 C CA . ALA A 1 33 ? 4.246 -3.655 5.273 1.00 0.00 33 ALA A CA 19
ATOM 15485 C C . ALA A 1 33 ? 4.398 -2.545 4.230 1.00 0.00 33 ALA A C 19
ATOM 15486 O O . ALA A 1 33 ? 4.653 -1.403 4.610 1.00 0.00 33 ALA A O 19
ATOM 15493 N N . CYS A 1 34 ? 4.190 -2.847 2.935 1.00 0.00 34 CYS A N 19
ATOM 15494 C CA . CYS A 1 34 ? 4.111 -1.813 1.897 1.00 0.00 34 CYS A CA 19
ATOM 15495 C C . CYS A 1 34 ? 3.124 -0.738 2.332 1.00 0.00 34 CYS A C 19
ATOM 15496 O O . CYS A 1 34 ? 3.420 0.456 2.257 1.00 0.00 34 CYS A O 19
ATOM 15503 N N . CYS A 1 35 ? 1.945 -1.178 2.771 1.00 0.00 35 CYS A N 19
ATOM 15504 C CA . CYS A 1 35 ? 0.887 -0.279 3.158 1.00 0.00 35 CYS A CA 19
ATOM 15505 C C . CYS A 1 35 ? 1.340 0.611 4.317 1.00 0.00 35 CYS A C 19
ATOM 15506 O O . CYS A 1 35 ? 1.005 1.782 4.285 1.00 0.00 35 CYS A O 19
ATOM 15513 N N . ASP A 1 36 ? 2.087 0.128 5.314 1.00 0.00 36 ASP A N 19
ATOM 15514 C CA . ASP A 1 36 ? 2.567 0.935 6.455 1.00 0.00 36 ASP A CA 19
ATOM 15515 C C . ASP A 1 36 ? 3.708 1.884 6.060 1.00 0.00 36 ASP A C 19
ATOM 15516 O O . ASP A 1 36 ? 4.004 2.863 6.756 1.00 0.00 36 ASP A O 19
ATOM 15525 N N . SER A 1 37 ? 4.347 1.599 4.927 1.00 0.00 37 SER A N 19
ATOM 15526 C CA . SER A 1 37 ? 5.390 2.388 4.290 1.00 0.00 37 SER A CA 19
ATOM 15527 C C . SER A 1 37 ? 4.852 3.330 3.200 1.00 0.00 37 SER A C 19
ATOM 15528 O O . SER A 1 37 ? 5.652 3.961 2.502 1.00 0.00 37 SER A O 19
ATOM 15536 N N . CYS A 1 38 ? 3.534 3.434 3.000 1.00 0.00 38 CYS A N 19
ATOM 15537 C CA . CYS A 1 38 ? 2.940 4.347 2.030 1.00 0.00 38 CYS A CA 19
ATOM 15538 C C . CYS A 1 38 ? 1.649 5.001 2.491 1.00 0.00 38 CYS A C 19
ATOM 15539 O O . CYS A 1 38 ? 1.236 5.996 1.893 1.00 0.00 38 CYS A O 19
ATOM 15546 N N . PHE A 1 39 ? 1.017 4.441 3.512 1.00 0.00 39 PHE A N 19
ATOM 15547 C CA . PHE A 1 39 ? -0.226 4.871 4.092 1.00 0.00 39 PHE A CA 19
ATOM 15548 C C . PHE A 1 39 ? -0.074 4.715 5.597 1.00 0.00 39 PHE A C 19
ATOM 15549 O O . PHE A 1 39 ? 0.747 3.930 6.080 1.00 0.00 39 PHE A O 19
ATOM 15566 N N . GLU A 1 40 ? -0.924 5.384 6.359 1.00 0.00 40 GLU A N 19
ATOM 15567 C CA . GLU A 1 40 ? -0.968 5.211 7.796 1.00 0.00 40 GLU A CA 19
ATOM 15568 C C . GLU A 1 40 ? -2.419 5.046 8.228 1.00 0.00 40 GLU A C 19
ATOM 15569 O O . GLU A 1 40 ? -3.341 5.301 7.453 1.00 0.00 40 GLU A O 19
ATOM 15581 N N . LEU A 1 41 ? -2.615 4.644 9.480 1.00 0.00 41 LEU A N 19
ATOM 15582 C CA . LEU A 1 41 ? -3.871 4.775 10.208 1.00 0.00 41 LEU A CA 19
ATOM 15583 C C . LEU A 1 41 ? -5.072 4.200 9.434 1.00 0.00 41 LEU A C 19
ATOM 15584 O O . LEU A 1 41 ? -5.122 2.998 9.166 1.00 0.00 41 LEU A O 19
ATOM 15600 N N . THR A 1 42 ? -6.063 5.022 9.079 1.00 0.00 42 THR A N 19
ATOM 15601 C CA . THR A 1 42 ? -7.237 4.563 8.351 1.00 0.00 42 THR A CA 19
ATOM 15602 C C . THR A 1 42 ? -6.834 4.133 6.936 1.00 0.00 42 THR A C 19
ATOM 15603 O O . THR A 1 42 ? -7.207 3.037 6.509 1.00 0.00 42 THR A O 19
ATOM 15614 N N . GLY A 1 43 ? -6.062 4.951 6.217 1.00 0.00 43 GLY A N 19
ATOM 15615 C CA . GLY A 1 43 ? -5.617 4.645 4.864 1.00 0.00 43 GLY A CA 19
ATOM 15616 C C . GLY A 1 43 ? -4.794 3.366 4.807 1.00 0.00 43 GLY A C 19
ATOM 15617 O O . GLY A 1 43 ? -4.893 2.621 3.827 1.00 0.00 43 GLY A O 19
ATOM 15621 N N . ASN A 1 44 ? -4.046 3.075 5.878 1.00 0.00 44 ASN A N 19
ATOM 15622 C CA . ASN A 1 44 ? -3.275 1.860 6.033 1.00 0.00 44 ASN A CA 19
ATOM 15623 C C . ASN A 1 44 ? -4.245 0.697 5.955 1.00 0.00 44 ASN A C 19
ATOM 15624 O O . ASN A 1 44 ? -4.176 -0.075 5.007 1.00 0.00 44 ASN A O 19
ATOM 15635 N N . THR A 1 45 ? -5.204 0.599 6.875 1.00 0.00 45 THR A N 19
ATOM 15636 C CA . THR A 1 45 ? -6.168 -0.492 6.826 1.00 0.00 45 THR A CA 19
ATOM 15637 C C . THR A 1 45 ? -6.915 -0.545 5.479 1.00 0.00 45 THR A C 19
ATOM 15638 O O . THR A 1 45 ? -7.212 -1.638 4.994 1.00 0.00 45 THR A O 19
ATOM 15649 N N . MET A 1 46 ? -7.269 0.589 4.865 1.00 0.00 46 MET A N 19
ATOM 15650 C CA . MET A 1 46 ? -7.963 0.556 3.592 1.00 0.00 46 MET A CA 19
ATOM 15651 C C . MET A 1 46 ? -7.125 -0.159 2.525 1.00 0.00 46 MET A C 19
ATOM 15652 O O . MET A 1 46 ? -7.679 -0.986 1.790 1.00 0.00 46 MET A O 19
ATOM 15666 N N . CYS A 1 47 ? -5.807 0.085 2.513 1.00 0.00 47 CYS A N 19
ATOM 15667 C CA . CYS A 1 47 ? -4.818 -0.648 1.727 1.00 0.00 47 CYS A CA 19
ATOM 15668 C C . CYS A 1 47 ? -4.910 -2.135 2.036 1.00 0.00 47 CYS A C 19
ATOM 15669 O O . CYS A 1 47 ? -5.243 -2.904 1.137 1.00 0.00 47 CYS A O 19
ATOM 15676 N N . LEU A 1 48 ? -4.677 -2.529 3.295 1.00 0.00 48 LEU A N 19
ATOM 15677 C CA . LEU A 1 48 ? -4.774 -3.881 3.791 1.00 0.00 48 LEU A CA 19
ATOM 15678 C C . LEU A 1 48 ? -6.009 -4.615 3.285 1.00 0.00 48 LEU A C 19
ATOM 15679 O O . LEU A 1 48 ? -5.875 -5.746 2.831 1.00 0.00 48 LEU A O 19
ATOM 15695 N N . LEU A 1 49 ? -7.185 -3.985 3.297 1.00 0.00 49 LEU A N 19
ATOM 15696 C CA . LEU A 1 49 ? -8.395 -4.619 2.781 1.00 0.00 49 LEU A CA 19
ATOM 15697 C C . LEU A 1 49 ? -8.270 -5.027 1.305 1.00 0.00 49 LEU A C 19
ATOM 15698 O O . LEU A 1 49 ? -8.688 -6.129 0.944 1.00 0.00 49 LEU A O 19
ATOM 15714 N N . GLN A 1 50 ? -7.780 -4.132 0.440 1.00 0.00 50 GLN A N 19
ATOM 15715 C CA . GLN A 1 50 ? -7.725 -4.370 -1.002 1.00 0.00 50 GLN A CA 19
ATOM 15716 C C . GLN A 1 50 ? -6.522 -5.221 -1.382 1.00 0.00 50 GLN A C 19
ATOM 15717 O O . GLN A 1 50 ? -6.635 -6.044 -2.282 1.00 0.00 50 GLN A O 19
ATOM 15731 N N . ALA A 1 51 ? -5.393 -5.020 -0.711 1.00 0.00 51 ALA A N 19
ATOM 15732 C CA . ALA A 1 51 ? -4.212 -5.846 -0.825 1.00 0.00 51 ALA A CA 19
ATOM 15733 C C . ALA A 1 51 ? -4.565 -7.270 -0.408 1.00 0.00 51 ALA A C 19
ATOM 15734 O O . ALA A 1 51 ? -4.559 -8.173 -1.237 1.00 0.00 51 ALA A O 19
ATOM 15741 N N . GLY A 1 52 ? -4.885 -7.460 0.870 1.00 0.00 52 GLY A N 19
ATOM 15742 C CA . GLY A 1 52 ? -4.988 -8.759 1.514 1.00 0.00 52 GLY A CA 19
ATOM 15743 C C . GLY A 1 52 ? -6.267 -9.533 1.201 1.00 0.00 52 GLY A C 19
ATOM 15744 O O . GLY A 1 52 ? -6.457 -10.603 1.765 1.00 0.00 52 GLY A O 19
ATOM 15748 N N . ALA A 1 53 ? -7.196 -8.977 0.411 1.00 0.00 53 ALA A N 19
ATOM 15749 C CA . ALA A 1 53 ? -8.021 -9.673 -0.582 1.00 0.00 53 ALA A CA 19
ATOM 15750 C C . ALA A 1 53 ? -8.180 -11.181 -0.351 1.00 0.00 53 ALA A C 19
ATOM 15751 O O . ALA A 1 53 ? -7.507 -12.008 -0.961 1.00 0.00 53 ALA A O 19
ATOM 15758 N N . ALA A 1 54 ? -9.115 -11.502 0.538 1.00 0.00 54 ALA A N 19
ATOM 15759 C CA . ALA A 1 54 ? -9.485 -12.834 1.024 1.00 0.00 54 ALA A CA 19
ATOM 15760 C C . ALA A 1 54 ? -8.319 -13.811 1.240 1.00 0.00 54 ALA A C 19
ATOM 15761 O O . ALA A 1 54 ? -8.479 -15.027 1.110 1.00 0.00 54 ALA A O 19
ATOM 15768 N N . GLY A 1 55 ? -7.176 -13.290 1.659 1.00 0.00 55 GLY A N 19
ATOM 15769 C CA . GLY A 1 55 ? -5.893 -13.957 1.805 1.00 0.00 55 GLY A CA 19
ATOM 15770 C C . GLY A 1 55 ? -5.525 -14.753 0.557 1.00 0.00 55 GLY A C 19
ATOM 15771 O O . GLY A 1 55 ? -5.689 -15.980 0.546 1.00 0.00 55 GLY A O 19
ATOM 15775 N N . SER A 1 56 ? -5.046 -14.064 -0.478 1.00 0.00 56 SER A N 19
ATOM 15776 C CA . SER A 1 56 ? -4.485 -14.655 -1.683 1.00 0.00 56 SER A CA 19
ATOM 15777 C C . SER A 1 56 ? -3.106 -14.063 -2.045 1.00 0.00 56 SER A C 19
ATOM 15778 O O . SER A 1 56 ? -2.086 -14.613 -1.633 1.00 0.00 56 SER A O 19
ATOM 15786 N N . GLY A 1 57 ? -3.031 -13.009 -2.864 1.00 0.00 57 GLY A N 19
ATOM 15787 C CA . GLY A 1 57 ? -1.792 -12.617 -3.535 1.00 0.00 57 GLY A CA 19
ATOM 15788 C C . GLY A 1 57 ? -0.820 -11.855 -2.631 1.00 0.00 57 GLY A C 19
ATOM 15789 O O . GLY A 1 57 ? 0.305 -12.309 -2.394 1.00 0.00 57 GLY A O 19
ATOM 15793 N N . CYS A 1 58 ? -1.223 -10.654 -2.207 1.00 0.00 58 CYS A N 19
ATOM 15794 C CA . CYS A 1 58 ? -0.544 -9.833 -1.208 1.00 0.00 58 CYS A CA 19
ATOM 15795 C C . CYS A 1 58 ? -0.636 -10.538 0.153 1.00 0.00 58 CYS A C 19
ATOM 15796 O O . CYS A 1 58 ? -1.406 -11.489 0.306 1.00 0.00 58 CYS A O 19
ATOM 15803 N N . ASP A 1 59 ? 0.089 -10.045 1.158 1.00 0.00 59 ASP A N 19
ATOM 15804 C CA . ASP A 1 59 ? 0.229 -10.724 2.447 1.00 0.00 59 ASP A CA 19
ATOM 15805 C C . ASP A 1 59 ? 0.009 -9.763 3.621 1.00 0.00 59 ASP A C 19
ATOM 15806 O O . ASP A 1 59 ? 0.066 -8.538 3.464 1.00 0.00 59 ASP A O 19
ATOM 15815 N N . MET A 1 60 ? -0.264 -10.316 4.804 1.00 0.00 60 MET A N 19
ATOM 15816 C CA . MET A 1 60 ? -0.664 -9.597 6.002 1.00 0.00 60 MET A CA 19
ATOM 15817 C C . MET A 1 60 ? 0.186 -10.041 7.190 1.00 0.00 60 MET A C 19
ATOM 15818 O O . MET A 1 60 ? 0.480 -11.233 7.331 1.00 0.00 60 MET A O 19
ATOM 15832 N N . GLU A 1 61 ? 0.582 -9.075 8.019 1.00 0.00 61 GLU A N 19
ATOM 15833 C CA . GLU A 1 61 ? 1.521 -9.265 9.123 1.00 0.00 61 GLU A CA 19
ATOM 15834 C C . GLU A 1 61 ? 0.957 -10.205 10.182 1.00 0.00 61 GLU A C 19
ATOM 15835 O O . GLU A 1 61 ? 1.745 -10.995 10.742 1.00 0.00 61 GLU A O 19
ATOM 15847 N N . TYR A 1 1 ? -14.038 7.659 2.332 1.00 0.00 1 TYR A N 20
ATOM 15848 C CA . TYR A 1 1 ? -12.686 8.110 2.670 1.00 0.00 1 TYR A CA 20
ATOM 15849 C C . TYR A 1 1 ? -11.726 7.645 1.583 1.00 0.00 1 TYR A C 20
ATOM 15850 O O . TYR A 1 1 ? -11.709 6.461 1.247 1.00 0.00 1 TYR A O 20
ATOM 15868 N N . ASN A 1 2 ? -10.970 8.569 0.994 1.00 0.00 2 ASN A N 20
ATOM 15869 C CA . ASN A 1 2 ? -9.874 8.249 0.088 1.00 0.00 2 ASN A CA 20
ATOM 15870 C C . ASN A 1 2 ? -8.611 7.978 0.958 1.00 0.00 2 ASN A C 20
ATOM 15871 O O . ASN A 1 2 ? -8.232 8.875 1.704 1.00 0.00 2 ASN A O 20
ATOM 15882 N N . PRO A 1 3 ? -7.896 6.844 0.814 1.00 0.00 3 PRO A N 20
ATOM 15883 C CA . PRO A 1 3 ? -6.584 6.632 1.440 1.00 0.00 3 PRO A CA 20
ATOM 15884 C C . PRO A 1 3 ? -5.440 7.525 0.904 1.00 0.00 3 PRO A C 20
ATOM 15885 O O . PRO A 1 3 ? -4.486 7.844 1.600 1.00 0.00 3 PRO A O 20
ATOM 15896 N N . GLU A 1 4 ? -5.542 8.036 -0.314 1.00 0.00 4 GLU A N 20
ATOM 15897 C CA . GLU A 1 4 ? -4.699 9.065 -0.927 1.00 0.00 4 GLU A CA 20
ATOM 15898 C C . GLU A 1 4 ? -4.663 10.379 -0.100 1.00 0.00 4 GLU A C 20
ATOM 15899 O O . GLU A 1 4 ? -3.970 11.323 -0.485 1.00 0.00 4 GLU A O 20
ATOM 15911 N N . ASP A 1 5 ? -5.420 10.496 1.004 1.00 0.00 5 ASP A N 20
ATOM 15912 C CA . ASP A 1 5 ? -5.374 11.612 1.956 1.00 0.00 5 ASP A CA 20
ATOM 15913 C C . ASP A 1 5 ? -4.432 11.298 3.133 1.00 0.00 5 ASP A C 20
ATOM 15914 O O . ASP A 1 5 ? -3.959 12.222 3.788 1.00 0.00 5 ASP A O 20
ATOM 15923 N N . ASP A 1 6 ? -4.097 10.030 3.392 1.00 0.00 6 ASP A N 20
ATOM 15924 C CA . ASP A 1 6 ? -3.103 9.544 4.370 1.00 0.00 6 ASP A CA 20
ATOM 15925 C C . ASP A 1 6 ? -1.852 9.022 3.684 1.00 0.00 6 ASP A C 20
ATOM 15926 O O . ASP A 1 6 ? -0.934 8.601 4.383 1.00 0.00 6 ASP A O 20
ATOM 15935 N N . TYR A 1 7 ? -1.789 9.133 2.354 1.00 0.00 7 TYR A N 20
ATOM 15936 C CA . TYR A 1 7 ? -0.620 8.896 1.536 1.00 0.00 7 TYR A CA 20
ATOM 15937 C C . TYR A 1 7 ? 0.544 9.620 2.204 1.00 0.00 7 TYR A C 20
ATOM 15938 O O . TYR A 1 7 ? 0.483 10.848 2.357 1.00 0.00 7 TYR A O 20
ATOM 15956 N N . THR A 1 8 ? 1.555 8.877 2.651 1.00 0.00 8 THR A N 20
ATOM 15957 C CA . THR A 1 8 ? 2.720 9.423 3.322 1.00 0.00 8 THR A CA 20
ATOM 15958 C C . THR A 1 8 ? 3.903 9.382 2.343 1.00 0.00 8 THR A C 20
ATOM 15959 O O . THR A 1 8 ? 4.616 8.379 2.281 1.00 0.00 8 THR A O 20
ATOM 15970 N N . PRO A 1 9 ? 4.156 10.436 1.548 1.00 0.00 9 PRO A N 20
ATOM 15971 C CA . PRO A 1 9 ? 5.259 10.432 0.595 1.00 0.00 9 PRO A CA 20
ATOM 15972 C C . PRO A 1 9 ? 6.636 10.351 1.256 1.00 0.00 9 PRO A C 20
ATOM 15973 O O . PRO A 1 9 ? 7.626 10.159 0.551 1.00 0.00 9 PRO A O 20
ATOM 15984 N N . LEU A 1 10 ? 6.735 10.539 2.577 1.00 0.00 10 LEU A N 20
ATOM 15985 C CA . LEU A 1 10 ? 8.011 10.680 3.258 1.00 0.00 10 LEU A CA 20
ATOM 15986 C C . LEU A 1 10 ? 8.901 9.477 3.008 1.00 0.00 10 LEU A C 20
ATOM 15987 O O . LEU A 1 10 ? 10.078 9.663 2.701 1.00 0.00 10 LEU A O 20
ATOM 16003 N N . THR A 1 11 ? 8.358 8.264 3.087 1.00 0.00 11 THR A N 20
ATOM 16004 C CA . THR A 1 11 ? 9.133 7.067 2.807 1.00 0.00 11 THR A CA 20
ATOM 16005 C C . THR A 1 11 ? 8.561 6.292 1.617 1.00 0.00 11 THR A C 20
ATOM 16006 O O . THR A 1 11 ? 9.233 5.377 1.133 1.00 0.00 11 THR A O 20
ATOM 16017 N N . CYS A 1 12 ? 7.378 6.663 1.096 1.00 0.00 12 CYS A N 20
ATOM 16018 C CA . CYS A 1 12 ? 6.664 5.839 0.128 1.00 0.00 12 CYS A CA 20
ATOM 16019 C C . CYS A 1 12 ? 7.376 5.860 -1.237 1.00 0.00 12 CYS A C 20
ATOM 16020 O O . CYS A 1 12 ? 7.439 6.918 -1.875 1.00 0.00 12 CYS A O 20
ATOM 16027 N N . PRO A 1 13 ? 7.875 4.718 -1.749 1.00 0.00 13 PRO A N 20
ATOM 16028 C CA . PRO A 1 13 ? 8.576 4.649 -3.033 1.00 0.00 13 PRO A CA 20
ATOM 16029 C C . PRO A 1 13 ? 7.645 4.787 -4.257 1.00 0.00 13 PRO A C 20
ATOM 16030 O O . PRO A 1 13 ? 8.017 4.403 -5.372 1.00 0.00 13 PRO A O 20
ATOM 16041 N N . HIS A 1 14 ? 6.401 5.247 -4.084 1.00 0.00 14 HIS A N 20
ATOM 16042 C CA . HIS A 1 14 ? 5.362 5.214 -5.111 1.00 0.00 14 HIS A CA 20
ATOM 16043 C C . HIS A 1 14 ? 4.656 6.546 -5.173 1.00 0.00 14 HIS A C 20
ATOM 16044 O O . HIS A 1 14 ? 4.289 7.102 -4.137 1.00 0.00 14 HIS A O 20
ATOM 16059 N N . THR A 1 15 ? 4.457 7.041 -6.385 1.00 0.00 15 THR A N 20
ATOM 16060 C CA . THR A 1 15 ? 3.812 8.317 -6.613 1.00 0.00 15 THR A CA 20
ATOM 16061 C C . THR A 1 15 ? 2.305 8.149 -6.433 1.00 0.00 15 THR A C 20
ATOM 16062 O O . THR A 1 15 ? 1.782 7.051 -6.628 1.00 0.00 15 THR A O 20
ATOM 16073 N N . ILE A 1 16 ? 1.589 9.221 -6.092 1.00 0.00 16 ILE A N 20
ATOM 16074 C CA . ILE A 1 16 ? 0.167 9.148 -5.755 1.00 0.00 16 ILE A CA 20
ATOM 16075 C C . ILE A 1 16 ? -0.686 8.689 -6.948 1.00 0.00 16 ILE A C 20
ATOM 16076 O O . ILE A 1 16 ? -1.768 8.127 -6.787 1.00 0.00 16 ILE A O 20
ATOM 16092 N N . SER A 1 17 ? -0.167 8.858 -8.164 1.00 0.00 17 SER A N 20
ATOM 16093 C CA . SER A 1 17 ? -0.762 8.395 -9.389 1.00 0.00 17 SER A CA 20
ATOM 16094 C C . SER A 1 17 ? -0.841 6.869 -9.436 1.00 0.00 17 SER A C 20
ATOM 16095 O O . SER A 1 17 ? -1.781 6.339 -10.031 1.00 0.00 17 SER A O 20
ATOM 16103 N N . VAL A 1 18 ? 0.135 6.173 -8.842 1.00 0.00 18 VAL A N 20
ATOM 16104 C CA . VAL A 1 18 ? 0.197 4.715 -8.820 1.00 0.00 18 VAL A CA 20
ATOM 16105 C C . VAL A 1 18 ? 0.760 4.282 -7.457 1.00 0.00 18 VAL A C 20
ATOM 16106 O O . VAL A 1 18 ? 1.842 3.715 -7.312 1.00 0.00 18 VAL A O 20
ATOM 16119 N N . VAL A 1 19 ? -0.051 4.436 -6.437 1.00 0.00 19 VAL A N 20
ATOM 16120 C CA . VAL A 1 19 ? 0.266 3.912 -5.118 1.00 0.00 19 VAL A CA 20
ATOM 16121 C C . VAL A 1 19 ? -0.742 2.834 -4.752 1.00 0.00 19 VAL A C 20
ATOM 16122 O O . VAL A 1 19 ? -0.312 1.731 -4.439 1.00 0.00 19 VAL A O 20
ATOM 16135 N N . TRP A 1 20 ? -2.052 3.084 -4.864 1.00 0.00 20 TRP A N 20
ATOM 16136 C CA . TRP A 1 20 ? -3.068 2.123 -4.444 1.00 0.00 20 TRP A CA 20
ATOM 16137 C C . TRP A 1 20 ? -2.883 0.785 -5.159 1.00 0.00 20 TRP A C 20
ATOM 16138 O O . TRP A 1 20 ? -2.581 -0.217 -4.512 1.00 0.00 20 TRP A O 20
ATOM 16159 N N . TYR A 1 21 ? -2.992 0.776 -6.494 1.00 0.00 21 TYR A N 20
ATOM 16160 C CA . TYR A 1 21 ? -2.718 -0.390 -7.336 1.00 0.00 21 TYR A CA 20
ATOM 16161 C C . TYR A 1 21 ? -1.390 -1.027 -6.937 1.00 0.00 21 TYR A C 20
ATOM 16162 O O . TYR A 1 21 ? -1.287 -2.232 -6.739 1.00 0.00 21 TYR A O 20
ATOM 16180 N N . GLU A 1 22 ? -0.348 -0.220 -6.785 1.00 0.00 22 GLU A N 20
ATOM 16181 C CA . GLU A 1 22 ? 1.008 -0.717 -6.719 1.00 0.00 22 GLU A CA 20
ATOM 16182 C C . GLU A 1 22 ? 1.099 -1.534 -5.400 1.00 0.00 22 GLU A C 20
ATOM 16183 O O . GLU A 1 22 ? 1.730 -2.584 -5.344 1.00 0.00 22 GLU A O 20
ATOM 16195 N N . CYS A 1 23 ? 0.377 -1.108 -4.356 1.00 0.00 23 CYS A N 20
ATOM 16196 C CA . CYS A 1 23 ? 0.483 -1.562 -2.988 1.00 0.00 23 CYS A CA 20
ATOM 16197 C C . CYS A 1 23 ? -0.546 -2.648 -2.703 1.00 0.00 23 CYS A C 20
ATOM 16198 O O . CYS A 1 23 ? -0.517 -3.231 -1.618 1.00 0.00 23 CYS A O 20
ATOM 16205 N N . THR A 1 24 ? -1.446 -2.927 -3.655 1.00 0.00 24 THR A N 20
ATOM 16206 C CA . THR A 1 24 ? -2.560 -3.838 -3.461 1.00 0.00 24 THR A CA 20
ATOM 16207 C C . THR A 1 24 ? -2.714 -4.844 -4.621 1.00 0.00 24 THR A C 20
ATOM 16208 O O . THR A 1 24 ? -3.616 -5.685 -4.591 1.00 0.00 24 THR A O 20
ATOM 16219 N N . GLU A 1 25 ? -1.871 -4.766 -5.659 1.00 0.00 25 GLU A N 20
ATOM 16220 C CA . GLU A 1 25 ? -2.066 -5.434 -6.945 1.00 0.00 25 GLU A CA 20
ATOM 16221 C C . GLU A 1 25 ? -0.743 -5.819 -7.608 1.00 0.00 25 GLU A C 20
ATOM 16222 O O . GLU A 1 25 ? -0.668 -6.849 -8.281 1.00 0.00 25 GLU A O 20
ATOM 16234 N N . ASN A 1 26 ? 0.301 -4.991 -7.479 1.00 0.00 26 ASN A N 20
ATOM 16235 C CA . ASN A 1 26 ? 1.616 -5.371 -7.963 1.00 0.00 26 ASN A CA 20
ATOM 16236 C C . ASN A 1 26 ? 2.240 -6.369 -7.001 1.00 0.00 26 ASN A C 20
ATOM 16237 O O . ASN A 1 26 ? 2.810 -5.985 -5.980 1.00 0.00 26 ASN A O 20
ATOM 16248 N N . THR A 1 27 ? 2.142 -7.645 -7.353 1.00 0.00 27 THR A N 20
ATOM 16249 C CA . THR A 1 27 ? 2.675 -8.796 -6.645 1.00 0.00 27 THR A CA 20
ATOM 16250 C C . THR A 1 27 ? 4.112 -8.574 -6.164 1.00 0.00 27 THR A C 20
ATOM 16251 O O . THR A 1 27 ? 4.448 -8.986 -5.053 1.00 0.00 27 THR A O 20
ATOM 16262 N N . ALA A 1 28 ? 4.938 -7.881 -6.955 1.00 0.00 28 ALA A N 20
ATOM 16263 C CA . ALA A 1 28 ? 6.338 -7.631 -6.647 1.00 0.00 28 ALA A CA 20
ATOM 16264 C C . ALA A 1 28 ? 6.556 -6.739 -5.415 1.00 0.00 28 ALA A C 20
ATOM 16265 O O . ALA A 1 28 ? 7.688 -6.642 -4.940 1.00 0.00 28 ALA A O 20
ATOM 16272 N N . ASN A 1 29 ? 5.525 -6.050 -4.912 1.00 0.00 29 ASN A N 20
ATOM 16273 C CA . ASN A 1 29 ? 5.676 -5.050 -3.852 1.00 0.00 29 ASN A CA 20
ATOM 16274 C C . ASN A 1 29 ? 4.557 -5.116 -2.819 1.00 0.00 29 ASN A C 20
ATOM 16275 O O . ASN A 1 29 ? 4.782 -4.749 -1.664 1.00 0.00 29 ASN A O 20
ATOM 16286 N N . CYS A 1 30 ? 3.336 -5.459 -3.233 1.00 0.00 30 CYS A N 20
ATOM 16287 C CA . CYS A 1 30 ? 2.152 -5.304 -2.406 1.00 0.00 30 CYS A CA 20
ATOM 16288 C C . CYS A 1 30 ? 2.192 -6.226 -1.185 1.00 0.00 30 CYS A C 20
ATOM 16289 O O . CYS A 1 30 ? 2.694 -7.350 -1.252 1.00 0.00 30 CYS A O 20
ATOM 16296 N N . GLY A 1 31 ? 1.616 -5.772 -0.071 1.00 0.00 31 GLY A N 20
ATOM 16297 C CA . GLY A 1 31 ? 1.613 -6.511 1.181 1.00 0.00 31 GLY A CA 20
ATOM 16298 C C . GLY A 1 31 ? 1.545 -5.588 2.385 1.00 0.00 31 GLY A C 20
ATOM 16299 O O . GLY A 1 31 ? 1.491 -4.363 2.221 1.00 0.00 31 GLY A O 20
ATOM 16303 N N . THR A 1 32 ? 1.524 -6.177 3.585 1.00 0.00 32 THR A N 20
ATOM 16304 C CA . THR A 1 32 ? 1.311 -5.439 4.827 1.00 0.00 32 THR A CA 20
ATOM 16305 C C . THR A 1 32 ? 2.333 -4.300 4.942 1.00 0.00 32 THR A C 20
ATOM 16306 O O . THR A 1 32 ? 1.938 -3.147 5.127 1.00 0.00 32 THR A O 20
ATOM 16317 N N . ALA A 1 33 ? 3.625 -4.587 4.750 1.00 0.00 33 ALA A N 20
ATOM 16318 C CA . ALA A 1 33 ? 4.688 -3.593 4.888 1.00 0.00 33 ALA A CA 20
ATOM 16319 C C . ALA A 1 33 ? 4.605 -2.475 3.843 1.00 0.00 33 ALA A C 20
ATOM 16320 O O . ALA A 1 33 ? 5.045 -1.366 4.129 1.00 0.00 33 ALA A O 20
ATOM 16327 N N . CYS A 1 34 ? 4.035 -2.724 2.655 1.00 0.00 34 CYS A N 20
ATOM 16328 C CA . CYS A 1 34 ? 3.830 -1.661 1.675 1.00 0.00 34 CYS A CA 20
ATOM 16329 C C . CYS A 1 34 ? 2.869 -0.629 2.253 1.00 0.00 34 CYS A C 20
ATOM 16330 O O . CYS A 1 34 ? 3.169 0.568 2.261 1.00 0.00 34 CYS A O 20
ATOM 16337 N N . CYS A 1 35 ? 1.710 -1.090 2.730 1.00 0.00 35 CYS A N 20
ATOM 16338 C CA . CYS A 1 35 ? 0.724 -0.213 3.339 1.00 0.00 35 CYS A CA 20
ATOM 16339 C C . CYS A 1 35 ? 1.368 0.506 4.523 1.00 0.00 35 CYS A C 20
ATOM 16340 O O . CYS A 1 35 ? 1.290 1.725 4.616 1.00 0.00 35 CYS A O 20
ATOM 16347 N N . ASP A 1 36 ? 2.067 -0.233 5.385 1.00 0.00 36 ASP A N 20
ATOM 16348 C CA . ASP A 1 36 ? 2.781 0.236 6.579 1.00 0.00 36 ASP A CA 20
ATOM 16349 C C . ASP A 1 36 ? 4.034 1.082 6.271 1.00 0.00 36 ASP A C 20
ATOM 16350 O O . ASP A 1 36 ? 4.834 1.365 7.164 1.00 0.00 36 ASP A O 20
ATOM 16359 N N . SER A 1 37 ? 4.224 1.490 5.015 1.00 0.00 37 SER A N 20
ATOM 16360 C CA . SER A 1 37 ? 5.239 2.443 4.565 1.00 0.00 37 SER A CA 20
ATOM 16361 C C . SER A 1 37 ? 4.676 3.500 3.597 1.00 0.00 37 SER A C 20
ATOM 16362 O O . SER A 1 37 ? 5.441 4.310 3.073 1.00 0.00 37 SER A O 20
ATOM 16370 N N . CYS A 1 38 ? 3.362 3.524 3.342 1.00 0.00 38 CYS A N 20
ATOM 16371 C CA . CYS A 1 38 ? 2.731 4.475 2.442 1.00 0.00 38 CYS A CA 20
ATOM 16372 C C . CYS A 1 38 ? 1.418 5.043 2.976 1.00 0.00 38 CYS A C 20
ATOM 16373 O O . CYS A 1 38 ? 1.016 6.095 2.487 1.00 0.00 38 CYS A O 20
ATOM 16380 N N . PHE A 1 39 ? 0.766 4.410 3.952 1.00 0.00 39 PHE A N 20
ATOM 16381 C CA . PHE A 1 39 ? -0.565 4.768 4.425 1.00 0.00 39 PHE A CA 20
ATOM 16382 C C . PHE A 1 39 ? -0.641 4.562 5.933 1.00 0.00 39 PHE A C 20
ATOM 16383 O O . PHE A 1 39 ? -0.017 3.643 6.475 1.00 0.00 39 PHE A O 20
ATOM 16400 N N . GLU A 1 40 ? -1.439 5.382 6.606 1.00 0.00 40 GLU A N 20
ATOM 16401 C CA . GLU A 1 40 ? -1.542 5.463 8.051 1.00 0.00 40 GLU A CA 20
ATOM 16402 C C . GLU A 1 40 ? -2.992 5.555 8.496 1.00 0.00 40 GLU A C 20
ATOM 16403 O O . GLU A 1 40 ? -3.888 5.972 7.755 1.00 0.00 40 GLU A O 20
ATOM 16415 N N . LEU A 1 41 ? -3.196 5.281 9.780 1.00 0.00 41 LEU A N 20
ATOM 16416 C CA . LEU A 1 41 ? -4.467 5.369 10.470 1.00 0.00 41 LEU A CA 20
ATOM 16417 C C . LEU A 1 41 ? -5.492 4.520 9.712 1.00 0.00 41 LEU A C 20
ATOM 16418 O O . LEU A 1 41 ? -5.156 3.429 9.243 1.00 0.00 41 LEU A O 20
ATOM 16434 N N . THR A 1 42 ? -6.729 4.996 9.546 1.00 0.00 42 THR A N 20
ATOM 16435 C CA . THR A 1 42 ? -7.712 4.245 8.779 1.00 0.00 42 THR A CA 20
ATOM 16436 C C . THR A 1 42 ? -7.259 4.011 7.329 1.00 0.00 42 THR A C 20
ATOM 16437 O O . THR A 1 42 ? -7.666 3.017 6.724 1.00 0.00 42 THR A O 20
ATOM 16448 N N . GLY A 1 43 ? -6.395 4.864 6.781 1.00 0.00 43 GLY A N 20
ATO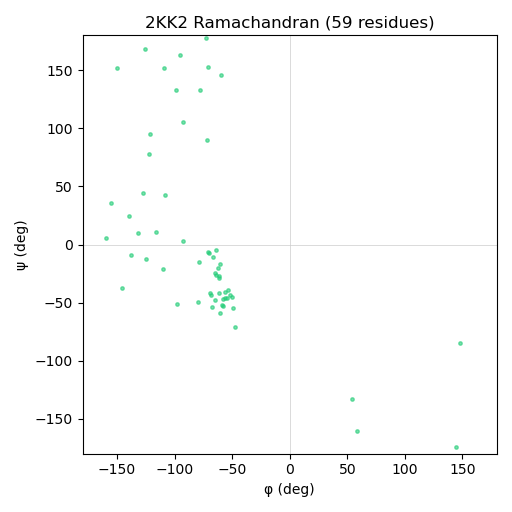M 16449 C CA . GLY A 1 43 ? -5.684 4.635 5.552 1.00 0.00 43 GLY A CA 20
ATOM 16450 C C . GLY A 1 43 ? -5.040 3.277 5.444 1.00 0.00 43 GLY A C 20
ATOM 16451 O O . GLY A 1 43 ? -5.273 2.516 4.500 1.00 0.00 43 GLY A O 20
ATOM 16455 N N . ASN A 1 44 ? -4.230 2.986 6.463 1.00 0.00 44 ASN A N 20
ATOM 16456 C CA . ASN A 1 44 ? -3.502 1.746 6.602 1.00 0.00 44 ASN A CA 20
ATOM 16457 C C . ASN A 1 44 ? -4.502 0.599 6.560 1.00 0.00 44 ASN A C 20
ATOM 16458 O O . ASN A 1 44 ? -4.350 -0.295 5.730 1.00 0.00 44 ASN A O 20
ATOM 16469 N N . THR A 1 45 ? -5.576 0.682 7.359 1.00 0.00 45 THR A N 20
ATOM 16470 C CA . THR A 1 45 ? -6.659 -0.292 7.333 1.00 0.00 45 THR A CA 20
ATOM 16471 C C . THR A 1 45 ? -7.192 -0.483 5.905 1.00 0.00 45 THR A C 20
ATOM 16472 O O . THR A 1 45 ? -7.341 -1.618 5.465 1.00 0.00 45 THR A O 20
ATOM 16483 N N . MET A 1 46 ? -7.503 0.597 5.175 1.00 0.00 46 MET A N 20
ATOM 16484 C CA . MET A 1 46 ? -8.081 0.525 3.836 1.00 0.00 46 MET A CA 20
ATOM 16485 C C . MET A 1 46 ? -7.151 -0.192 2.866 1.00 0.00 46 MET A C 20
ATOM 16486 O O . MET A 1 46 ? -7.607 -1.104 2.174 1.00 0.00 46 MET A O 20
ATOM 16500 N N . CYS A 1 47 ? -5.876 0.202 2.821 1.00 0.00 47 CYS A N 20
ATOM 16501 C CA . CYS A 1 47 ? -4.862 -0.405 1.963 1.00 0.00 47 CYS A CA 20
ATOM 16502 C C . CYS A 1 47 ? -4.767 -1.905 2.251 1.00 0.00 47 CYS A C 20
ATOM 16503 O O . CYS A 1 47 ? -4.884 -2.732 1.341 1.00 0.00 47 CYS A O 20
ATOM 16510 N N . LEU A 1 48 ? -4.608 -2.258 3.530 1.00 0.00 48 LEU A N 20
ATOM 16511 C CA . LEU A 1 48 ? -4.506 -3.640 3.980 1.00 0.00 48 LEU A CA 20
ATOM 16512 C C . LEU A 1 48 ? -5.735 -4.442 3.566 1.00 0.00 48 LEU A C 20
ATOM 16513 O O . LEU A 1 48 ? -5.599 -5.570 3.093 1.00 0.00 48 LEU A O 20
ATOM 16529 N N . LEU A 1 49 ? -6.921 -3.843 3.695 1.00 0.00 49 LEU A N 20
ATOM 16530 C CA . LEU A 1 49 ? -8.189 -4.458 3.321 1.00 0.00 49 LEU A CA 20
ATOM 16531 C C . LEU A 1 49 ? -8.156 -4.992 1.897 1.00 0.00 49 LEU A C 20
ATOM 16532 O O . LEU A 1 49 ? -8.761 -6.027 1.629 1.00 0.00 49 LEU A O 20
ATOM 16548 N N . GLN A 1 50 ? -7.527 -4.255 0.975 1.00 0.00 50 GLN A N 20
ATOM 16549 C CA . GLN A 1 50 ? -7.485 -4.642 -0.420 1.00 0.00 50 GLN A CA 20
ATOM 16550 C C . GLN A 1 50 ? -6.347 -5.626 -0.663 1.00 0.00 50 GLN A C 20
ATOM 16551 O O . GLN A 1 50 ? -6.569 -6.661 -1.284 1.00 0.00 50 GLN A O 20
ATOM 16565 N N . ALA A 1 51 ? -5.146 -5.325 -0.157 1.00 0.00 51 ALA A N 20
ATOM 16566 C CA . ALA A 1 51 ? -3.983 -6.198 -0.285 1.00 0.00 51 ALA A CA 20
ATOM 16567 C C . ALA A 1 51 ? -4.323 -7.624 0.168 1.00 0.00 51 ALA A C 20
ATOM 16568 O O . ALA A 1 51 ? -4.065 -8.569 -0.569 1.00 0.00 51 ALA A O 20
ATOM 16575 N N . GLY A 1 52 ? -4.955 -7.782 1.333 1.00 0.00 52 GLY A N 20
ATOM 16576 C CA . GLY A 1 52 ? -5.336 -9.080 1.870 1.00 0.00 52 GLY A CA 20
ATOM 16577 C C . GLY A 1 52 ? -6.738 -9.542 1.455 1.00 0.00 52 GLY A C 20
ATOM 16578 O O . GLY A 1 52 ? -7.167 -10.590 1.938 1.00 0.00 52 GLY A O 20
ATOM 16582 N N . ALA A 1 53 ? -7.460 -8.820 0.582 1.00 0.00 53 ALA A N 20
ATOM 16583 C CA . ALA A 1 53 ? -8.893 -9.009 0.316 1.00 0.00 53 ALA A CA 20
ATOM 16584 C C . ALA A 1 53 ? -9.258 -10.473 0.075 1.00 0.00 53 ALA A C 20
ATOM 16585 O O . ALA A 1 53 ? -10.145 -11.009 0.743 1.00 0.00 53 ALA A O 20
ATOM 16592 N N . ALA A 1 54 ? -8.566 -11.096 -0.875 1.00 0.00 54 ALA A N 20
ATOM 16593 C CA . ALA A 1 54 ? -8.417 -12.519 -1.075 1.00 0.00 54 ALA A CA 20
ATOM 16594 C C . ALA A 1 54 ? -6.928 -12.792 -1.334 1.00 0.00 54 ALA A C 20
ATOM 16595 O O . ALA A 1 54 ? -6.548 -13.528 -2.250 1.00 0.00 54 ALA A O 20
ATOM 16602 N N . GLY A 1 55 ? -6.071 -12.124 -0.559 1.00 0.00 55 GLY A N 20
ATOM 16603 C CA . GLY A 1 55 ? -4.617 -12.213 -0.594 1.00 0.00 55 GLY A CA 20
ATOM 16604 C C . GLY A 1 55 ? -3.951 -11.474 -1.758 1.00 0.00 55 GLY A C 20
ATOM 16605 O O . GLY A 1 55 ? -2.770 -11.166 -1.666 1.00 0.00 55 GLY A O 20
ATOM 16609 N N . SER A 1 56 ? -4.671 -11.177 -2.846 1.00 0.00 56 SER A N 20
ATOM 16610 C CA . SER A 1 56 ? -4.253 -10.406 -4.023 1.00 0.00 56 SER A CA 20
ATOM 16611 C C . SER A 1 56 ? -2.898 -10.792 -4.675 1.00 0.00 56 SER A C 20
ATOM 16612 O O . SER A 1 56 ? -2.462 -10.118 -5.610 1.00 0.00 56 SER A O 20
ATOM 16620 N N . GLY A 1 57 ? -2.239 -11.882 -4.267 1.00 0.00 57 GLY A N 20
ATOM 16621 C CA . GLY A 1 57 ? -0.869 -12.218 -4.651 1.00 0.00 57 GLY A CA 20
ATOM 16622 C C . GLY A 1 57 ? 0.185 -11.435 -3.857 1.00 0.00 57 GLY A C 20
ATOM 16623 O O . GLY A 1 57 ? 1.381 -11.520 -4.157 1.00 0.00 57 GLY A O 20
ATOM 16627 N N . CYS A 1 58 ? -0.246 -10.682 -2.850 1.00 0.00 58 CYS A N 20
ATOM 16628 C CA . CYS A 1 58 ? 0.557 -9.905 -1.928 1.00 0.00 58 CYS A CA 20
ATOM 16629 C C . CYS A 1 58 ? 1.079 -10.803 -0.800 1.00 0.00 58 CYS A C 20
ATOM 16630 O O . CYS A 1 58 ? 1.147 -12.028 -0.954 1.00 0.00 58 CYS A O 20
ATOM 16637 N N . ASP A 1 59 ? 1.517 -10.201 0.306 1.00 0.00 59 ASP A N 20
ATOM 16638 C CA . ASP A 1 59 ? 2.016 -10.879 1.487 1.00 0.00 59 ASP A CA 20
ATOM 16639 C C . ASP A 1 59 ? 1.423 -10.180 2.711 1.00 0.00 59 ASP A C 20
ATOM 16640 O O . ASP A 1 59 ? 1.505 -8.949 2.797 1.00 0.00 59 ASP A O 20
ATOM 16649 N N . MET A 1 60 ? 0.796 -10.909 3.641 1.00 0.00 60 MET A N 20
ATOM 16650 C CA . MET A 1 60 ? 0.181 -10.292 4.813 1.00 0.00 60 MET A CA 20
ATOM 16651 C C . MET A 1 60 ? 0.340 -11.088 6.105 1.00 0.00 60 MET A C 20
ATOM 16652 O O . MET A 1 60 ? 0.687 -12.276 6.101 1.00 0.00 60 MET A O 20
ATOM 16666 N N . GLU A 1 61 ? 0.029 -10.418 7.216 1.00 0.00 61 GLU A N 20
ATOM 16667 C CA . GLU A 1 61 ? 0.020 -10.978 8.562 1.00 0.00 61 GLU A CA 20
ATOM 16668 C C . GLU A 1 61 ? -1.410 -11.119 9.075 1.00 0.00 61 GLU A C 20
ATOM 16669 O O . GLU A 1 61 ? -2.289 -10.331 8.662 1.00 0.00 61 GLU A O 20
#